Protein AF-A0A9R1UZX0-F1 (afdb_monomer)

Sequence (1092 aa):
MPTLFNYCGDDKHHTGGSLCSMNSNRLFSILDVYNHPCKRSRINDSYSLFSNNKNNPSIEILPDECLYEIFRRLSGGKGRSVAACVSLRWLTLISNLKTSEIIDKVKVKVNNEFSFDDEQENDGYLTRSLEGKKATDTRLAAIAVGTSARGGLGKLSVRGSDKVTSVGFSAIARGCPNLRVLSLWNVPMIGDESLIEISKCHFLESLDLCHCPLISNTGIISIANNCPNLSSLTIESCKNIGNKSLQAVARCCPNLQSVTIKDCPNVGDQGVATLFSSSLVLTKVKFQSLDISDLSLAVIGRYGKSITNLALTNLRNVSQKGFWAMGNAGNLESLMSLTVISCCGITDLSLEVIGKGCHALKHLVLKKCWFLSDKGLISFARAARFLESLQLEECNRVTQQGILGTLSNQNSKMKSFSVVKCMGVIDLDEKAIDFFEKNQSLHSLTIKNCIGFGNKNLELIGKLSPNLHNLDLTGLSGITDSGLFELLKTHTAGLKKINLTDCINLTDKVVVDLVKIHGGTLEVLNLGGCRKITDESMAAIGRNCGLLKDLDVSKSGITDSGVSWLCCEGNMRLRVLSLSGCMVSNESMLSFEKMGETLVGLNLQRCNLISRSAIESLVINLWRLKKETRLGVNWGTRASHPLSPNIVVKLMKDNGFDKVKLFEAEPGVLDALRNSGLQVMLGIPNDFLAPLASGVRVAEDWVAKNVSAYVSRGVDIRYVAVGNEPFLKTYKNMFTNATLPALQNIQAALIKAGLGRQVKITVPLNADVYESSSGVPSEGNFRSDIHSLMISIIQFLSDNAAPLTINIYPFLSLYADPHFPIDFAFFAGTNAPVVDGTISYTNVFDANYDTLVWALEKNGFPGMPVIVGEIGWPTDGDQNANLGYARKFNQGLISRIIQGQGTPKRKTPPDVYIFGLIDEDRKSIDPGNFERHWGVFNYDGTIKYKLDLGSNNRTLVSAKGVRYLSRQWCVMAEGASESDPNLADSVKYACTYADCTSLGYGSSCNGLDARGNASYAFNQYFQTFNQQKGTCNFHNLSVVTKIQPTTGMSDCKYEIMIDIGKHEKPRKPVTSVAALGWRLQDLSYSGVVAFH

InterPro domains:
  IPR000490 Glycoside hydrolase family 17 [PF00332] (631-948)
  IPR000490 Glycoside hydrolase family 17 [PS00587] (864-877)
  IPR006553 Leucine-rich repeat, cysteine-containing subtype [SM00367] (150-175)
  IPR006553 Leucine-rich repeat, cysteine-containing subtype [SM00367] (176-201)
  IPR006553 Leucine-rich repeat, cysteine-containing subtype [SM00367] (202-226)
  IPR006553 Leucine-rich repeat, cysteine-containing subtype [SM00367] (227-252)
  IPR006553 Leucine-rich repeat, cysteine-containing subtype [SM00367] (253-278)
  IPR006553 Leucine-rich repeat, cysteine-containing subtype [SM00367] (332-357)
  IPR006553 Leucine-rich repeat, cysteine-containing subtype [SM00367] (358-383)
  IPR006553 Leucine-rich repeat, cysteine-containing subtype [SM00367] (384-409)
  IPR006553 Leucine-rich repeat, cysteine-containing subtype [SM00367] (465-490)
  IPR006553 Leucine-rich repeat, cysteine-containing subtype [SM00367] (492-517)
  IPR006553 Leucine-rich repeat, cysteine-containing subtype [SM00367] (519-544)
  IPR006553 Leucine-rich repeat, cysteine-containing subtype [SM00367] (545-569)
  IPR006553 Leucine-rich repeat, cysteine-containing subtype [SM00367] (596-621)
  IPR012946 X8 domain [PF07983] (968-1037)
  IPR012946 X8 domain [SM00768] (968-1054)
  IPR017853 Glycoside hydrolase superfamily [SSF51445] (631-948)
  IPR032675 Leucine-rich repeat domain superfamily [G3DSA:3.80.10.10] (83-239)
  IPR032675 Leucine-rich repeat domain superfamily [G3DSA:3.80.10.10] (240-427)

Secondary structure (DSSP, 8-state):
---------------------------------------PPPP-----------PPPTTTTS-HHHHHHHHTT--HHHHHHHHTTT-HHHHHHHHH--GGG--PPP-------------------EEEEEEGGG--HHHHHHHHHHHTTTT-EEEEEEES-SS--HHHHHHHHHH-TT--EEEEES-TT-BHHHHHHHTT-TT--EEEEES-TB--HHHHHHHHHH-TT--EEEEES-TT--HHHHHHHHHH-TT--EEEEES-TT-BHHHHHHHHHH-S---EEEEES-B--HHHHHHHHHH-TT-SEEEEE--TT--HHHHHHHHHT---TT--EEEEES-TT-BHHHHHHHHHH-TT--EEEEES-TB--HHHHHHHHHH-TT--EEEEES-TT--HHHHHHHHT-TT----EEEEES-TT-B-------TTPPP-SS--EEEEES-TB-BHHHHHHHHHH-TT-SEEE-TT-SB--HHHHHHHHTT-TT---EEE-TT-TT-BHHHHHHHHHHHTTT--EEE-TT-TB-BHHHHHHHHHH-TT--EEE-TTSB-BHHHHHHHHHTS----SEEE-TTSB-BSTTHHHHHHGGGT-SEEE-TT-TBS-HHHHHHHHHHHHHHS---SEEEEE----SSPPPHHHHHHHHHHHT--EEEESS--HHHHHHTTTS--EEEEEE-GGGHHHHHT-HHHHHHHHIIIIIHHHTTT-EEEEEEESSSTT-GGGTTTTHHHHHHHHHHHHHHHHHTT-TTT-EEE-EEEGGGEE-SSS-GGG-EE-TTTHHHHHHHHHHHHHTT--EEEE--THHHHHH-TTS-GGGGSTT--SSPEEETTEEESSHHHHHHHHHHHHHHHTT-TT--EEEEEE---SSSBTTB-HHHHHHHHHHHHHHHHHT---SS--SPPEEEESBSS--TTS--TT-GGGG--BSB-TTS-BSS--B-STTT-B----SS--B--S-EEEE-TT--TT-THHHHHHHHHHHHS--GGGSTTSTTTT--HHHHHHHHHHHHHHHTTT-TTSS-STT-EEEESSPPP-SSSS------B--S-----PPP-----------------------

Radius of gyration: 37.23 Å; Cα contacts (8 Å, |Δi|>4): 2408; chains: 1; bounding box: 99×88×92 Å

Mean predicted aligned error: 19.34 Å

Solvent-accessible surface area (backbone atoms only — not comparable to full-atom values): 55752 Å² total; per-residue (Å²): 107,54,56,69,67,84,87,88,86,82,88,82,90,85,81,88,87,86,88,89,80,90,88,81,91,88,88,87,81,90,86,88,89,83,90,81,85,76,82,85,74,83,92,75,88,83,94,77,91,80,90,82,92,74,91,71,78,82,70,81,79,57,53,69,66,58,49,47,66,48,57,33,53,46,70,60,37,63,47,49,33,57,51,35,69,73,40,74,67,44,28,53,54,61,26,65,52,46,77,88,66,47,55,82,80,79,91,79,92,80,80,89,79,98,79,91,77,91,89,76,92,66,100,66,56,37,73,50,76,32,56,30,94,67,30,31,28,71,52,34,23,51,47,11,40,60,24,47,58,60,78,11,37,18,30,43,36,42,34,53,24,85,53,38,42,45,68,15,33,42,11,30,27,46,34,17,46,55,24,27,34,44,36,41,35,40,29,64,54,37,35,30,67,27,34,47,40,38,17,64,14,44,53,24,29,35,43,36,40,29,41,27,63,48,30,34,32,66,15,45,33,38,29,17,75,40,14,45,50,25,26,34,40,37,41,29,48,21,56,50,28,27,30,66,22,34,43,33,33,24,72,38,18,78,52,33,28,36,42,36,42,30,46,21,64,46,32,27,37,74,12,50,43,37,32,36,74,55,37,77,51,37,25,37,42,35,46,28,44,36,54,31,38,32,64,30,33,32,38,44,9,56,43,31,41,47,22,34,36,44,34,45,28,43,30,78,59,25,40,44,64,7,42,25,36,22,11,70,45,45,34,24,53,44,25,33,33,44,36,42,31,49,28,71,13,42,26,31,71,15,40,25,29,31,20,64,16,28,62,43,29,27,35,44,39,42,28,43,26,67,56,29,33,27,68,15,47,25,46,16,46,70,40,26,56,46,25,32,33,43,37,40,28,45,26,43,46,29,31,48,66,18,51,54,52,36,52,33,37,79,70,49,47,34,32,33,44,35,42,32,46,21,67,37,23,41,58,69,91,75,92,67,61,94,83,59,45,64,22,76,50,30,32,31,43,35,46,30,47,23,56,41,37,19,31,57,51,34,34,54,46,19,71,28,35,38,48,40,32,33,43,33,39,34,38,21,58,44,34,36,40,67,19,52,46,51,25,58,77,43,30,86,82,32,41,30,34,43,32,37,29,40,22,51,53,31,39,31,68,38,49,41,51,47,27,73,74,22,9,83,46,23,35,33,44,32,38,26,41,15,53,50,31,35,35,66,28,31,45,35,42,30,74,35,26,56,55,28,27,36,41,31,46,17,40,16,52,34,33,37,68,17,52,42,32,43,57,73,65,73,56,55,52,40,28,30,44,29,42,31,41,16,65,34,39,61,78,29,46,68,40,53,50,69,45,42,88,48,30,42,27,42,32,62,43,73,21,82,59,42,46,71,66,49,55,54,48,44,52,53,47,43,61,54,75,49,75,71,69,55,44,29,30,19,52,82,77,42,36,89,54,63,65,56,44,62,45,52,55,45,31,40,51,74,56,64,46,48,33,37,36,30,62,54,77,48,66,68,50,54,58,45,38,36,70,63,76,42,35,29,32,40,23,34,52,56,83,49,25,58,58,20,32,75,34,45,64,50,18,34,58,46,39,47,65,66,41,54,55,36,44,79,63,41,23,49,59,39,33,36,27,54,28,61,34,55,74,44,76,89,55,71,63,73,35,61,88,18,43,59,47,18,48,52,15,40,46,52,22,32,45,74,70,70,34,49,85,66,36,32,55,32,40,36,32,48,60,79,55,43,46,42,91,87,71,42,31,80,65,16,30,54,32,86,94,47,35,72,58,50,50,54,46,54,50,55,28,54,79,61,75,27,40,48,26,37,27,51,61,54,55,53,50,53,75,74,33,90,79,49,62,71,50,29,58,25,75,88,40,35,98,78,50,56,72,45,92,95,47,70,34,34,24,50,63,48,36,55,55,38,15,50,49,30,23,31,39,78,72,75,40,69,81,64,51,54,32,37,59,30,33,62,46,26,40,26,21,25,68,81,19,25,59,66,53,26,40,56,38,48,40,40,53,47,51,32,60,75,71,54,53,32,39,90,84,48,57,70,51,56,43,35,17,36,52,21,47,44,31,22,73,57,48,73,48,91,93,35,47,26,63,30,28,37,24,59,17,40,57,78,33,45,72,73,61,90,44,68,76,44,94,88,79,40,52,75,55,56,49,71,89,79,50,60,50,72,82,55,42,24,31,50,30,91,88,46,64,93,84,42,86,62,51,64,58,43,33,53,53,23,44,71,79,23,67,47,41,40,55,35,74,61,11,58,39,42,86,47,54,74,64,49,49,40,15,50,22,36,22,34,28,15,37,71,54,74,65,41,96,67,56,51,58,50,90,73,37,30,35,78,37,73,68,84,75,81,69,93,44,94,77,29,77,84,78,65,42,50,49,79,80,81,78,73,80,85,77,79,87,79,80,90,79,87,84,83,90,90,78,82,87,84,88,86,90,84,82,85,89,87,88,132

Nearest PDB structures (foldseek):
  2cyg-assembly1_A  TM=9.348E-01  e=6.681E-29  Musa acuminata
  3ur8-assembly1_A  TM=9.357E-01  e=2.213E-28  Solanum tuberosum
  1ghr-assembly1_A  TM=9.326E-01  e=4.143E-28  Hordeum vulgare
  3ur7-assembly2_B  TM=9.265E-01  e=6.043E-27  Solanum tuberosum
  6brq-assembly1_B  TM=3.969E-01  e=2.888E-14  Oryza sativa Japonica Group

Organism: Lactuca sativa (NCBI:txid4236)

pLDDT: mean 83.91, std 20.61, range [19.81, 98.62]

Foldseek 3Di:
DADADDDDDDDDDDDDDDDDDDDDDDDDDDDDDDDDDDDPDPDDDDDDDDDDDDDDPDPV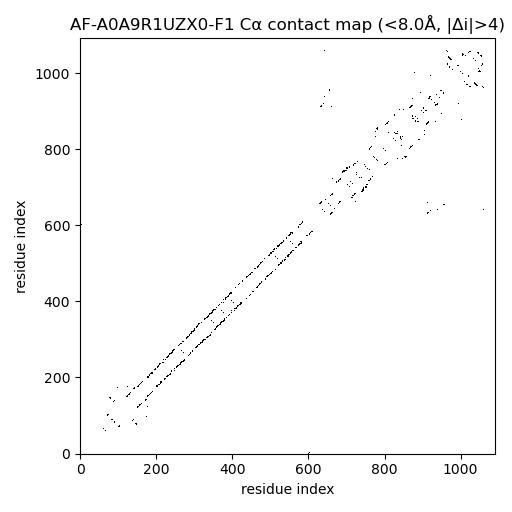PDDLVVLLVVLLAQPALVRLLVQLVPDLSSLLSSLQDAPVSRDDDDDDDDDDDDDDDDDDQDPPAAEDEAEEPRDALSVLSSQLSVCLRPLAHQEYHYEQYPHYALNSLLSNLRSHLNHAYYAYYQHARYALSSLLSNLSSQNHAEYAAENHARYALNSLLSNLQRHLNHAEYHAYLHARYELSSLLSNLARNQNHQYYAYENHARHELNSLLNNQVRHPRHAYYAYYNYQYELNSLLSCLQRVLRHQEYHAYQHERYALNSLLSSLQNLNLANHQEYEYEQYQNDALNSLLSNLQRNQNHAYYHYYNNQHYALNSLLSSLLSNLNHQEYEYYCNQRYELNSVQSNLLRPSHLHQYYEYECRQRHADDPDPPLVPGAARANHAEYYYEQNARDELNSLLSVLVRYQRYQYEHHANHQRYELNSPLSNLVSNQVAHAEYAHALNQHYALNSLLSNLVRHLVRYAYYAPANNARYELSSLLSNLVRNLNYAAYHHANYAYELSSLVSNPPPPRHQYAEYHHAQYQYALSNLVSLLSNLVRYNHYYHHNNVRYDPVSVVVSVVSSVVSPPQFLEAAEAEDQALFFDQLLLVLVQCVLQPHQEYEYQALDPSNLVSQAQSNHEYAHHDALVCLQVLLVALVSLLVCCVVRPLVSVVRHHQYAEYAQYAQQPPVVNVNVRLSRRLSSQVSNLVNCVVSVNLVRYAYEYEHELLQWDADVLFLLSIAGDPVCRVSVLSRLVVCVVSVHAYEYEYELLVQCVVDVPRPPQLSFLVFDPDFDDDPPFTRRHPVLRSVSSVCSNCVVSPRNPHAYEHEEYFAFDWLALRRHLVNRQRHVQSVLVCSVVQADHRVDRGNHRYYYHYQEFNFSDDQPVTLRNRGSHCAYSQQHGSDWHQNDDPRRIRDGGDPFAFAALKFKFFDPPADLPDPLQVVLLVVLVVQFRPSQCDPSGQLVPADSRSSSRLSLRRQCQSVRVAPPSNCSVNRMDMDNDADDSVGPNDGRDTHTCPPPDDDDDDDDDDDDDDDDDDDDDDDDDDDDDD

Structure (mmCIF, N/CA/C/O backbone):
data_AF-A0A9R1UZX0-F1
#
_entry.id   AF-A0A9R1UZX0-F1
#
loop_
_atom_site.group_PDB
_atom_site.id
_atom_site.type_symbol
_atom_site.label_atom_id
_atom_site.label_alt_id
_atom_site.label_comp_id
_atom_site.label_asym_id
_atom_site.label_entity_id
_atom_site.label_seq_id
_atom_site.pdbx_PDB_ins_code
_atom_site.Cartn_x
_atom_site.Cartn_y
_atom_site.Cartn_z
_atom_site.occupancy
_atom_site.B_iso_or_equiv
_atom_site.auth_seq_id
_atom_site.auth_comp_id
_atom_site.auth_asym_id
_atom_site.auth_atom_id
_atom_site.pdbx_PDB_model_num
ATOM 1 N N . MET A 1 1 ? 0.424 -11.212 10.874 1.00 31.34 1 MET A N 1
ATOM 2 C CA . MET A 1 1 ? 1.140 -10.558 11.989 1.00 31.34 1 MET A CA 1
ATOM 3 C C . MET A 1 1 ? 0.100 -9.991 12.927 1.00 31.34 1 MET A C 1
ATOM 5 O O . MET A 1 1 ? -0.643 -9.149 12.443 1.00 31.34 1 MET A O 1
ATOM 9 N N . PRO A 1 2 ? 0.041 -10.402 14.202 1.00 25.66 2 PRO A N 1
ATOM 10 C CA . PRO A 1 2 ? -0.708 -9.689 15.231 1.00 25.66 2 PRO A CA 1
ATOM 11 C C . PRO A 1 2 ? -0.219 -8.240 15.353 1.00 25.66 2 PRO A C 1
ATOM 13 O O . PRO A 1 2 ? 0.906 -7.991 15.786 1.00 25.66 2 PRO A O 1
ATOM 16 N N . THR A 1 3 ? -1.039 -7.266 14.956 1.00 29.39 3 THR A N 1
ATOM 17 C CA . THR A 1 3 ? -0.711 -5.845 15.152 1.00 29.39 3 THR A CA 1
ATOM 18 C C . THR A 1 3 ? -0.894 -5.449 16.618 1.00 29.39 3 THR A C 1
ATOM 20 O O . THR A 1 3 ? -1.971 -5.007 17.017 1.00 29.39 3 THR A O 1
ATOM 23 N N . LEU A 1 4 ? 0.165 -5.595 17.416 1.00 28.09 4 LEU A N 1
ATOM 24 C CA . LEU A 1 4 ? 0.267 -4.998 18.750 1.00 28.09 4 LEU A CA 1
ATOM 25 C C . LEU A 1 4 ? 0.384 -3.470 18.618 1.00 28.09 4 LEU A C 1
ATOM 27 O O . LEU A 1 4 ? 1.322 -2.955 18.008 1.00 28.09 4 LEU A O 1
ATOM 31 N N . PHE A 1 5 ? -0.572 -2.734 19.187 1.00 29.12 5 PHE A N 1
ATOM 32 C CA . PHE A 1 5 ? -0.586 -1.270 19.166 1.00 29.12 5 PHE A CA 1
ATOM 33 C C . PHE A 1 5 ? -0.099 -0.680 20.495 1.00 29.12 5 PHE A C 1
ATOM 35 O O . PHE A 1 5 ? -0.698 -0.909 21.536 1.00 29.12 5 PHE A O 1
ATOM 42 N N . ASN A 1 6 ? 0.921 0.173 20.444 1.00 29.69 6 ASN A N 1
ATOM 43 C CA . ASN A 1 6 ? 1.293 1.172 21.458 1.00 29.69 6 ASN A CA 1
ATOM 44 C C . ASN A 1 6 ? 2.189 2.222 20.754 1.00 29.69 6 ASN A C 1
ATOM 46 O O . ASN A 1 6 ? 2.674 1.960 19.652 1.00 29.69 6 ASN A O 1
ATOM 50 N N . TYR A 1 7 ? 2.405 3.441 21.249 1.00 25.88 7 TYR A N 1
ATOM 51 C CA . TYR A 1 7 ? 1.968 4.106 22.486 1.00 25.88 7 TYR A CA 1
ATOM 52 C C . TYR A 1 7 ? 1.514 5.548 22.150 1.00 25.88 7 TYR A C 1
ATOM 54 O O . TYR A 1 7 ? 1.826 6.046 21.069 1.00 25.88 7 TYR A O 1
ATOM 62 N N . CYS A 1 8 ? 0.811 6.225 23.062 1.00 23.20 8 CYS A N 1
ATOM 63 C CA . CYS A 1 8 ? 0.511 7.662 22.990 1.00 23.20 8 CYS A CA 1
ATOM 64 C C . CYS A 1 8 ? 0.675 8.276 24.387 1.00 23.20 8 CYS A C 1
ATOM 66 O O . CYS A 1 8 ? 0.371 7.610 25.377 1.00 23.20 8 CYS A O 1
ATOM 68 N N . GLY A 1 9 ? 1.157 9.517 24.468 1.00 23.12 9 GLY A N 1
ATOM 69 C CA . GLY A 1 9 ? 1.299 10.262 25.719 1.00 23.12 9 GLY A CA 1
ATOM 70 C C . GLY A 1 9 ? 0.784 11.684 25.536 1.00 23.12 9 GLY A C 1
ATOM 71 O O . GLY A 1 9 ? 1.285 12.399 24.670 1.00 23.12 9 GLY A O 1
ATOM 72 N N . ASP A 1 10 ? -0.215 12.057 26.331 1.00 23.25 10 ASP A N 1
ATOM 73 C CA . ASP A 1 10 ? -0.935 13.323 26.201 1.00 23.25 10 ASP A CA 1
ATOM 74 C C . ASP A 1 10 ? -0.347 14.432 27.097 1.00 23.25 10 ASP A C 1
ATOM 76 O O . ASP A 1 10 ? 0.161 14.176 28.188 1.00 23.25 10 ASP A O 1
ATOM 80 N N . ASP A 1 11 ? -0.477 15.666 26.607 1.00 24.55 11 ASP A N 1
ATOM 81 C CA . ASP A 1 11 ? -0.579 16.952 27.310 1.00 24.55 11 ASP A CA 1
ATOM 82 C C . ASP A 1 11 ? 0.303 17.295 28.530 1.00 24.55 11 ASP A C 1
ATOM 84 O O . ASP A 1 11 ? 0.139 16.794 29.645 1.00 24.55 11 ASP A O 1
ATOM 88 N N . LYS A 1 12 ? 1.037 18.410 28.371 1.00 22.42 12 LYS A N 1
ATOM 89 C CA . LYS A 1 12 ? 0.853 19.603 29.227 1.00 22.42 12 LYS A CA 1
ATOM 90 C C . LYS A 1 12 ? 1.407 20.878 28.583 1.00 22.42 12 LYS A C 1
ATOM 92 O O . LYS A 1 12 ? 2.565 20.936 28.183 1.00 22.42 12 LYS A O 1
ATOM 97 N N . HIS A 1 13 ? 0.589 21.930 28.537 1.00 23.55 13 HIS A N 1
ATOM 98 C CA . HIS A 1 13 ? 1.063 23.300 28.321 1.00 23.55 13 HIS A CA 1
ATOM 99 C C . HIS A 1 13 ? 1.668 23.870 29.611 1.00 23.55 13 HIS A C 1
ATOM 101 O O . HIS A 1 13 ? 1.113 23.645 30.680 1.00 23.55 13 HIS A O 1
ATOM 107 N N . HIS A 1 14 ? 2.711 24.697 29.486 1.00 22.50 14 HIS A N 1
ATOM 108 C CA . HIS A 1 14 ? 2.863 25.954 30.235 1.00 22.50 14 HIS A CA 1
ATOM 109 C C . HIS A 1 14 ? 3.869 26.882 29.523 1.00 22.50 14 HIS A C 1
ATOM 111 O O . HIS A 1 14 ? 4.414 26.529 28.477 1.00 22.50 14 HIS A O 1
ATOM 117 N N . THR A 1 15 ? 4.019 28.114 30.015 1.00 23.02 15 THR A N 1
ATOM 118 C CA . THR A 1 15 ? 4.417 29.280 29.207 1.00 23.02 15 THR A CA 1
ATOM 119 C C . THR A 1 15 ? 5.596 30.073 29.772 1.00 23.02 15 THR A C 1
ATOM 121 O O . THR A 1 15 ? 5.512 30.563 30.894 1.00 23.02 15 THR A O 1
ATOM 124 N N . GLY A 1 16 ? 6.579 30.368 28.913 1.00 21.95 16 GLY A N 1
ATOM 125 C CA . GLY A 1 16 ? 7.476 31.526 29.041 1.00 21.95 16 GLY A CA 1
ATOM 126 C C . GLY A 1 16 ? 8.646 31.401 30.028 1.00 21.95 16 GLY A C 1
ATOM 127 O O . GLY A 1 16 ? 8.649 30.564 30.921 1.00 21.95 16 GLY A O 1
ATOM 128 N N . GLY A 1 17 ? 9.644 32.274 29.848 1.00 22.64 17 GLY A N 1
ATOM 129 C CA . GLY A 1 17 ? 10.824 32.388 30.715 1.00 22.64 17 GLY A CA 1
ATOM 130 C C . GLY A 1 17 ? 12.143 32.359 29.937 1.00 22.64 17 GLY A C 1
ATOM 131 O O . GLY A 1 17 ? 12.463 31.378 29.278 1.00 22.64 17 GLY A O 1
ATOM 132 N N . SER A 1 18 ? 12.916 33.441 30.019 1.00 21.64 18 SER A N 1
ATOM 133 C CA . SER A 1 18 ? 14.255 33.589 29.429 1.00 21.64 18 SER A CA 1
ATOM 134 C C . SER A 1 18 ? 15.179 34.212 30.468 1.00 21.64 18 SER A C 1
ATOM 136 O O . SER A 1 18 ? 14.738 35.152 31.124 1.00 21.64 18 SER A O 1
ATOM 138 N N . LEU A 1 19 ? 16.442 33.767 30.553 1.00 23.30 19 LEU A N 1
ATOM 139 C CA . LEU A 1 19 ? 17.628 34.613 30.797 1.00 23.30 19 LEU A CA 1
ATOM 140 C C . LEU A 1 19 ? 18.943 33.807 30.687 1.00 23.30 19 LEU A C 1
ATOM 142 O O . LEU A 1 19 ? 18.922 32.580 30.635 1.00 23.30 19 LEU A O 1
ATOM 146 N N . CYS A 1 20 ? 20.079 34.509 30.591 1.00 20.84 20 CYS A N 1
ATOM 147 C CA . CYS A 1 20 ? 21.400 33.960 30.239 1.00 20.84 20 CYS A CA 1
ATOM 148 C C . CYS A 1 20 ? 22.476 34.256 31.302 1.00 20.84 20 CYS A C 1
ATOM 150 O O . CYS A 1 20 ? 22.443 35.336 31.879 1.00 20.84 20 CYS A O 1
ATOM 152 N N . SER A 1 21 ? 23.472 33.366 31.449 1.00 21.22 21 SER A N 1
ATOM 153 C CA . SER A 1 21 ? 24.903 33.627 31.777 1.00 21.22 21 SER A CA 1
ATOM 154 C C . SER A 1 21 ? 25.644 32.261 31.760 1.00 21.22 21 SER A C 1
ATOM 156 O O . SER A 1 21 ? 25.045 31.286 32.197 1.00 21.22 21 SER A O 1
ATOM 158 N N . MET A 1 22 ? 26.830 31.999 31.176 1.00 21.30 22 MET A N 1
ATOM 159 C CA . MET A 1 22 ? 28.164 32.650 31.238 1.00 21.30 22 MET A CA 1
ATOM 160 C C . MET A 1 22 ? 28.756 32.690 32.669 1.00 21.30 22 MET A C 1
ATOM 162 O O . MET A 1 22 ? 28.015 32.961 33.604 1.00 21.30 22 MET A O 1
ATOM 166 N N . ASN A 1 23 ? 30.049 32.465 32.961 1.00 23.09 23 ASN A N 1
ATOM 167 C CA . ASN A 1 23 ? 31.276 32.145 32.188 1.00 23.09 23 ASN A CA 1
ATOM 168 C C . ASN A 1 23 ? 32.375 31.658 33.194 1.00 23.09 23 ASN A C 1
ATOM 170 O O . ASN A 1 23 ? 32.216 31.917 34.380 1.00 23.09 23 ASN A O 1
ATOM 174 N N . SER A 1 24 ? 33.548 31.071 32.876 1.00 22.53 24 SER A N 1
ATOM 175 C CA . SER A 1 24 ? 34.116 30.362 31.697 1.00 22.53 24 SER A CA 1
ATOM 176 C C . SER A 1 24 ? 35.608 30.002 31.955 1.00 22.53 24 SER A C 1
ATOM 178 O O . SER A 1 24 ? 36.208 30.664 32.796 1.00 22.53 24 SER A O 1
ATOM 180 N N . ASN A 1 25 ? 36.237 29.157 31.107 1.00 22.64 25 ASN A N 1
ATOM 181 C CA . ASN A 1 25 ? 37.708 29.085 30.856 1.00 22.64 25 ASN A CA 1
ATOM 182 C C . ASN A 1 25 ? 38.595 28.510 32.005 1.00 22.64 25 ASN A C 1
ATOM 184 O O . ASN A 1 25 ? 38.185 28.529 33.155 1.00 22.64 25 ASN A O 1
ATOM 188 N N . ARG A 1 26 ? 39.818 27.971 31.808 1.00 24.45 26 ARG A N 1
ATOM 189 C CA . ARG A 1 26 ? 40.717 27.673 30.644 1.00 24.45 26 ARG A CA 1
ATOM 190 C C . ARG A 1 26 ? 41.753 26.598 31.096 1.00 24.45 26 ARG A C 1
ATOM 192 O O . ARG A 1 26 ? 41.553 26.079 32.184 1.00 24.45 26 ARG A O 1
ATOM 199 N N . LEU A 1 27 ? 42.846 26.154 30.447 1.00 24.19 27 LEU A N 1
ATOM 200 C CA . LEU A 1 27 ? 43.720 26.344 29.242 1.00 24.19 27 LEU A CA 1
ATOM 201 C C . LEU A 1 27 ? 44.365 24.919 29.023 1.00 24.19 27 LEU A C 1
ATOM 203 O O . LEU A 1 27 ? 44.248 24.102 29.930 1.00 24.19 27 LEU A O 1
ATOM 207 N N . PHE A 1 28 ? 45.160 24.499 28.024 1.00 24.22 28 PHE A N 1
ATOM 208 C CA . PHE A 1 28 ? 45.417 24.697 26.572 1.00 24.22 28 PHE A CA 1
ATOM 209 C C . PHE A 1 28 ? 46.628 23.767 26.232 1.00 24.22 28 PHE A C 1
ATOM 211 O O . PHE A 1 28 ? 47.315 23.349 27.156 1.00 24.22 28 PHE A O 1
ATOM 218 N N . SER A 1 29 ? 47.027 23.396 25.006 1.00 23.22 29 SER A N 1
ATOM 219 C CA . SER A 1 29 ? 46.552 23.597 23.617 1.00 23.22 29 SER A CA 1
ATOM 220 C C . SER A 1 29 ? 47.250 22.539 22.715 1.00 23.22 29 SER A C 1
ATOM 222 O O . SER A 1 29 ? 47.518 21.454 23.214 1.00 23.22 29 SER A O 1
ATOM 224 N N . ILE A 1 30 ? 47.614 22.878 21.462 1.00 24.73 30 ILE A N 1
ATOM 225 C CA . ILE A 1 30 ? 48.414 22.093 20.489 1.00 24.73 30 ILE A CA 1
ATOM 226 C C . ILE A 1 30 ? 47.682 20.876 19.876 1.00 24.73 30 ILE A C 1
ATOM 228 O O . ILE A 1 30 ? 47.258 19.984 20.597 1.00 24.73 30 ILE A O 1
ATOM 232 N N . LEU A 1 31 ? 47.558 20.732 18.547 1.00 20.89 31 LEU A N 1
ATOM 233 C CA . LEU A 1 31 ? 47.496 21.724 17.452 1.00 20.89 31 LEU A CA 1
ATOM 234 C C . LEU A 1 31 ? 46.915 21.032 16.196 1.00 20.89 31 LEU A C 1
ATOM 236 O O . LEU A 1 31 ? 47.273 19.888 15.943 1.00 20.89 31 LEU A O 1
ATOM 240 N N . ASP A 1 32 ? 46.064 21.698 15.409 1.00 21.78 32 ASP A N 1
ATOM 241 C CA . ASP A 1 32 ? 46.419 22.259 14.085 1.00 21.78 32 ASP A CA 1
ATOM 242 C C . ASP A 1 32 ? 45.243 23.090 13.514 1.00 21.78 32 ASP A C 1
ATOM 244 O O . ASP A 1 32 ? 44.121 23.006 14.021 1.00 21.78 32 ASP A O 1
ATOM 248 N N . VAL A 1 33 ? 45.480 23.937 12.503 1.00 25.41 33 VAL A N 1
ATOM 249 C CA . VAL A 1 33 ? 44.471 24.880 11.968 1.00 25.41 33 VAL A CA 1
ATOM 250 C C . VAL A 1 33 ? 44.434 24.886 10.440 1.00 25.41 33 VAL A C 1
ATOM 252 O O . VAL A 1 33 ? 45.348 25.393 9.799 1.00 25.41 33 VAL A O 1
ATOM 255 N N . TYR A 1 34 ? 43.306 24.465 9.853 1.00 24.81 34 TYR A N 1
ATOM 256 C CA . TYR A 1 34 ? 42.988 24.727 8.444 1.00 24.81 34 TYR A CA 1
ATOM 257 C C . TYR A 1 34 ? 41.531 25.164 8.237 1.00 24.81 34 TYR A C 1
ATOM 259 O O . TYR A 1 34 ? 40.592 24.547 8.734 1.00 24.81 34 TYR A O 1
ATOM 267 N N . ASN A 1 35 ? 41.349 26.242 7.469 1.00 23.83 35 ASN A N 1
ATOM 268 C CA . ASN A 1 35 ? 40.039 26.729 7.031 1.00 23.83 35 ASN A CA 1
ATOM 269 C C . ASN A 1 35 ? 39.555 25.967 5.788 1.00 23.83 35 ASN A C 1
ATOM 271 O O . ASN A 1 35 ? 40.344 25.705 4.883 1.00 23.83 35 ASN A O 1
ATOM 275 N N . HIS A 1 36 ? 38.241 25.757 5.671 1.00 25.34 36 HIS A N 1
ATOM 276 C CA . HIS A 1 36 ? 37.573 25.499 4.388 1.00 25.34 36 HIS A CA 1
ATOM 277 C C . HIS A 1 36 ? 36.360 26.442 4.202 1.00 25.34 36 HIS A C 1
ATOM 279 O O . HIS A 1 36 ? 35.855 26.980 5.191 1.00 25.34 36 HIS A O 1
ATOM 285 N N . PRO A 1 37 ? 35.937 26.745 2.955 1.00 25.78 37 PRO A N 1
ATOM 286 C CA . PRO A 1 37 ? 35.332 28.049 2.663 1.00 25.78 37 PRO A CA 1
ATOM 287 C C . PRO A 1 37 ? 33.828 28.197 2.929 1.00 25.78 37 PRO A C 1
ATOM 289 O O . PRO A 1 37 ? 33.068 27.242 3.071 1.00 25.78 37 PRO A O 1
ATOM 292 N N . CYS A 1 38 ? 33.405 29.461 2.915 1.00 25.02 38 CYS A N 1
ATOM 293 C CA . CYS A 1 38 ? 32.040 29.924 3.127 1.00 25.02 38 CYS A CA 1
ATOM 294 C C . CYS A 1 38 ? 30.970 29.315 2.204 1.00 25.02 38 CYS A C 1
ATOM 296 O O . CYS A 1 38 ? 31.208 28.952 1.051 1.00 25.02 38 CYS A O 1
ATOM 298 N N . LYS A 1 39 ? 29.723 29.437 2.685 1.00 28.02 39 LYS A N 1
ATOM 299 C CA . LYS A 1 39 ? 28.516 29.677 1.873 1.00 28.02 39 LYS A CA 1
ATOM 300 C C . LYS A 1 39 ? 28.857 30.458 0.589 1.00 28.02 39 LYS A C 1
ATOM 302 O O . LYS A 1 39 ? 29.435 31.542 0.692 1.00 28.02 39 LYS A O 1
ATOM 307 N N . ARG A 1 40 ? 28.356 30.038 -0.579 1.00 23.92 40 ARG A N 1
ATOM 308 C CA . ARG A 1 40 ? 28.032 31.029 -1.620 1.00 23.92 40 ARG A CA 1
ATOM 309 C C . ARG A 1 40 ? 26.738 31.732 -1.217 1.00 23.92 40 ARG A C 1
ATOM 311 O O . ARG A 1 40 ? 25.746 31.089 -0.875 1.00 23.92 40 ARG A O 1
ATOM 318 N N . SER A 1 41 ? 26.796 33.056 -1.163 1.00 24.22 41 SER A N 1
ATOM 319 C CA . SER A 1 41 ? 25.685 33.928 -0.797 1.00 24.22 41 SER A CA 1
ATOM 320 C C . SER A 1 41 ? 24.597 33.934 -1.876 1.00 24.22 41 SER A C 1
ATOM 322 O O . SER A 1 41 ? 24.829 33.575 -3.030 1.00 24.22 41 SER A O 1
ATOM 324 N N . ARG A 1 42 ? 23.396 34.398 -1.509 1.00 30.39 42 ARG A N 1
ATOM 325 C CA . ARG A 1 42 ? 22.512 35.010 -2.507 1.00 30.39 42 ARG A CA 1
ATOM 326 C C . ARG A 1 42 ? 23.164 36.320 -2.939 1.00 30.39 42 ARG A C 1
ATOM 328 O O . ARG A 1 42 ? 23.591 37.076 -2.070 1.00 30.39 42 ARG A O 1
ATOM 335 N N . ILE A 1 43 ? 23.206 36.587 -4.239 1.00 26.39 43 ILE A N 1
ATOM 336 C CA . ILE A 1 43 ? 23.473 37.938 -4.730 1.00 26.39 43 ILE A CA 1
ATOM 337 C C . ILE A 1 43 ? 22.194 38.743 -4.509 1.00 26.39 43 ILE A C 1
ATOM 339 O O . ILE A 1 43 ? 21.141 38.378 -5.027 1.00 26.39 43 ILE A O 1
ATOM 343 N N . ASN A 1 44 ? 22.307 39.798 -3.713 1.00 26.34 44 ASN A N 1
ATOM 344 C CA . ASN A 1 44 ? 21.347 40.885 -3.592 1.00 26.34 44 ASN A CA 1
ATOM 345 C C . ASN A 1 44 ? 22.163 42.166 -3.354 1.00 26.34 44 ASN A C 1
ATOM 347 O O . ASN A 1 44 ? 23.270 42.091 -2.819 1.00 26.34 44 ASN A O 1
ATOM 351 N N . ASP A 1 45 ? 21.576 43.305 -3.707 1.00 26.39 45 ASP A N 1
ATOM 352 C CA . ASP A 1 45 ? 22.036 44.663 -3.386 1.00 26.39 45 ASP A CA 1
ATOM 353 C C . ASP A 1 45 ? 23.235 45.210 -4.201 1.00 26.39 45 ASP A C 1
ATOM 355 O O . ASP A 1 45 ? 23.750 44.573 -5.120 1.00 26.39 45 ASP A O 1
ATOM 359 N N . SER A 1 46 ? 23.524 46.500 -3.995 1.00 26.20 46 SER A N 1
ATOM 360 C CA . SER A 1 46 ? 23.744 47.481 -5.073 1.00 26.20 46 SER A CA 1
ATOM 361 C C . SER A 1 46 ? 25.197 47.859 -5.416 1.00 26.20 46 SER A C 1
ATOM 363 O O . SER A 1 46 ? 26.118 47.690 -4.624 1.00 26.20 46 SER A O 1
ATOM 365 N N . TYR A 1 47 ? 25.362 48.475 -6.596 1.00 26.73 47 TYR A N 1
ATOM 366 C CA . TYR A 1 47 ? 26.590 49.107 -7.106 1.00 26.73 47 TYR A CA 1
ATOM 367 C C . TYR A 1 47 ? 27.306 50.042 -6.108 1.00 26.73 47 TYR A C 1
ATOM 369 O O . TYR A 1 47 ? 26.680 50.934 -5.539 1.00 26.73 47 TYR A O 1
ATOM 377 N N . SER A 1 48 ? 28.642 49.955 -6.061 1.00 23.06 48 SER A N 1
ATOM 378 C CA . SER A 1 48 ? 29.549 51.113 -5.944 1.00 23.06 48 SER A CA 1
ATOM 379 C C . SER A 1 48 ? 30.969 50.751 -6.425 1.00 23.06 48 SER A C 1
ATOM 381 O O . SER A 1 48 ? 31.337 49.578 -6.436 1.00 23.06 48 SER A O 1
ATOM 383 N N . LEU A 1 49 ? 31.747 51.750 -6.855 1.00 29.80 49 LEU A N 1
ATOM 384 C CA . LEU A 1 49 ? 33.121 51.625 -7.384 1.00 29.80 49 LEU A CA 1
ATOM 385 C C . LEU A 1 49 ? 34.102 51.135 -6.284 1.00 29.80 49 LEU A C 1
ATOM 387 O O . LEU A 1 49 ? 33.868 51.389 -5.107 1.00 29.80 49 LEU A O 1
ATOM 391 N N . PHE A 1 50 ? 35.208 50.425 -6.554 1.00 29.08 50 PHE A N 1
ATOM 392 C CA . PHE A 1 50 ? 36.288 50.720 -7.516 1.00 29.08 50 PHE A CA 1
ATOM 393 C C . PHE A 1 50 ? 37.062 49.462 -8.004 1.00 29.08 50 PHE A C 1
ATOM 395 O O . PHE A 1 50 ? 36.801 48.340 -7.582 1.00 29.08 50 PHE A O 1
ATOM 402 N N . SER A 1 51 ? 38.032 49.670 -8.908 1.00 31.11 51 SER A N 1
ATOM 403 C CA . SER A 1 51 ? 38.972 48.681 -9.483 1.00 31.11 51 SER A CA 1
ATOM 404 C C . SER A 1 51 ? 39.750 47.862 -8.426 1.00 31.11 51 SER A C 1
ATOM 406 O O . SER A 1 51 ? 40.083 48.393 -7.372 1.00 31.11 51 SER A O 1
ATOM 408 N N . ASN A 1 52 ? 40.161 46.607 -8.664 1.00 29.94 52 ASN A N 1
ATOM 409 C CA . ASN A 1 52 ? 41.000 46.200 -9.804 1.00 29.94 52 ASN A CA 1
ATOM 410 C C . ASN A 1 52 ? 40.905 44.705 -10.197 1.00 29.94 52 ASN A C 1
ATOM 412 O O . ASN A 1 52 ? 40.383 43.876 -9.455 1.00 29.94 52 ASN A O 1
ATOM 416 N N . ASN A 1 53 ? 41.435 44.366 -11.378 1.00 36.50 53 ASN A N 1
ATOM 417 C CA . ASN A 1 53 ? 41.203 43.086 -12.063 1.00 36.50 53 ASN A CA 1
ATOM 418 C C . ASN A 1 53 ? 41.845 41.840 -11.417 1.00 36.50 53 ASN A C 1
ATOM 420 O O . ASN A 1 53 ? 43.054 41.789 -11.189 1.00 36.50 53 ASN A O 1
ATOM 424 N N . LYS A 1 54 ? 41.055 40.760 -11.330 1.00 37.00 54 LYS A N 1
ATOM 425 C CA . LYS A 1 54 ? 41.493 39.373 -11.589 1.00 37.00 54 LYS A CA 1
ATOM 426 C C . LYS A 1 54 ? 40.446 38.687 -12.475 1.00 37.00 54 LYS A C 1
ATOM 428 O O . LYS A 1 54 ? 39.258 38.963 -12.344 1.00 37.00 54 LYS A O 1
ATOM 433 N N . ASN A 1 55 ? 40.892 37.840 -13.402 1.00 47.47 55 ASN A N 1
ATOM 434 C CA . ASN A 1 55 ? 40.068 37.372 -14.522 1.00 47.47 55 ASN A CA 1
ATOM 435 C C . ASN A 1 55 ? 38.880 36.496 -14.080 1.00 47.47 55 ASN A C 1
ATOM 437 O O . ASN A 1 55 ? 39.072 35.383 -13.592 1.00 47.47 55 ASN A O 1
ATOM 441 N N . ASN A 1 56 ? 37.660 36.967 -14.348 1.00 36.56 56 ASN A N 1
ATOM 442 C CA . ASN A 1 56 ? 36.461 36.127 -14.398 1.00 36.56 56 ASN A CA 1
ATOM 443 C C . ASN A 1 56 ? 36.373 35.399 -15.757 1.00 36.56 56 ASN A C 1
ATOM 445 O O . ASN A 1 56 ? 36.864 35.925 -16.759 1.00 36.56 56 ASN A O 1
ATOM 449 N N . PRO A 1 57 ? 35.719 34.224 -15.838 1.00 43.38 57 PRO A N 1
ATOM 450 C CA . PRO A 1 57 ? 35.424 33.578 -17.116 1.00 43.38 57 PRO A CA 1
ATOM 451 C C . PRO A 1 57 ? 34.473 34.438 -17.968 1.00 43.38 57 PRO A C 1
ATOM 453 O O . PRO A 1 57 ? 33.526 35.039 -17.463 1.00 43.38 57 PRO A O 1
ATOM 456 N N . SER A 1 58 ? 34.723 34.470 -19.279 1.00 54.75 58 SER A N 1
ATOM 457 C CA . SER A 1 58 ? 34.316 35.542 -20.209 1.00 54.75 58 SER A CA 1
ATOM 458 C C . SER A 1 58 ? 32.807 35.787 -20.425 1.00 54.75 58 SER A C 1
ATOM 460 O O . SER A 1 58 ? 32.458 36.694 -21.179 1.00 54.75 58 SER A O 1
ATOM 462 N N . ILE A 1 59 ? 31.905 34.987 -19.845 1.00 55.19 59 ILE A N 1
ATOM 463 C CA . ILE A 1 59 ? 30.520 34.851 -20.341 1.00 55.19 59 ILE A CA 1
ATOM 464 C C . ILE A 1 59 ? 29.438 35.588 -19.527 1.00 55.19 59 ILE A C 1
ATOM 466 O O . ILE A 1 59 ? 28.385 35.899 -20.072 1.00 55.19 59 ILE A O 1
ATOM 470 N N . GLU A 1 60 ? 29.694 35.947 -18.263 1.00 54.09 60 GLU A N 1
ATOM 471 C CA . GLU A 1 60 ? 28.773 36.787 -17.460 1.00 54.09 60 GLU A CA 1
ATOM 472 C C . GLU A 1 60 ? 28.850 38.287 -17.825 1.00 54.09 60 GLU A C 1
ATOM 474 O O . GLU A 1 60 ? 28.013 39.076 -17.396 1.00 54.09 60 GLU A O 1
ATOM 479 N N . ILE A 1 61 ? 29.826 38.697 -18.643 1.00 66.69 61 ILE A N 1
ATOM 480 C CA . ILE A 1 61 ? 30.041 40.100 -19.056 1.00 66.69 61 ILE A CA 1
ATOM 481 C C . ILE A 1 61 ? 29.082 40.522 -20.193 1.00 66.69 61 ILE A C 1
ATOM 483 O O . ILE A 1 61 ? 28.896 41.711 -20.444 1.00 66.69 61 ILE A O 1
ATOM 487 N N . LEU A 1 62 ? 28.450 39.565 -20.879 1.00 73.06 62 LEU A N 1
ATOM 488 C CA . LEU A 1 62 ? 27.539 39.834 -21.996 1.00 73.06 62 LEU A CA 1
ATOM 489 C C . LEU A 1 62 ? 26.258 40.563 -21.532 1.00 73.06 62 LEU A C 1
ATOM 491 O O . LEU A 1 62 ? 25.727 40.200 -20.481 1.00 73.06 62 LEU A O 1
ATOM 495 N N . PRO A 1 63 ? 25.720 41.528 -22.307 1.00 80.62 63 PRO A N 1
ATOM 496 C CA . PRO A 1 63 ? 24.401 42.124 -22.064 1.00 80.62 63 PRO A CA 1
ATOM 497 C C . PRO A 1 63 ? 23.254 41.101 -22.085 1.00 80.62 63 PRO A C 1
ATOM 499 O O . PRO A 1 63 ? 23.371 40.037 -22.701 1.00 80.62 63 PRO A O 1
ATOM 502 N N . ASP A 1 64 ? 22.131 41.430 -21.443 1.00 79.75 64 ASP A N 1
ATOM 503 C CA . ASP A 1 64 ? 20.958 40.546 -21.353 1.00 79.75 64 ASP A CA 1
ATOM 504 C C . ASP A 1 64 ? 20.336 40.273 -22.731 1.00 79.75 64 ASP A C 1
ATOM 506 O O . ASP A 1 64 ? 19.883 39.160 -22.991 1.00 79.75 64 ASP A O 1
ATOM 510 N N . GLU A 1 65 ? 20.400 41.241 -23.646 1.00 78.88 65 GLU A N 1
ATOM 511 C CA . GLU A 1 65 ? 19.980 41.121 -25.043 1.00 78.88 65 GLU A CA 1
ATOM 512 C C . GLU A 1 65 ? 20.831 40.078 -25.777 1.00 78.88 65 GLU A C 1
ATOM 514 O O . GLU A 1 65 ? 20.298 39.195 -26.446 1.00 78.88 65 GLU A O 1
ATOM 519 N N . CYS A 1 66 ? 22.156 40.126 -25.600 1.00 80.19 66 CYS A N 1
ATOM 520 C CA . CYS A 1 66 ? 23.085 39.161 -26.186 1.00 80.19 66 CYS A CA 1
ATOM 521 C C . CYS A 1 66 ? 22.876 37.754 -25.609 1.00 80.19 66 CYS A C 1
ATOM 523 O O . CYS A 1 66 ? 22.894 36.774 -26.353 1.00 80.19 66 CYS A O 1
ATOM 525 N N . LEU A 1 67 ? 22.645 37.643 -24.297 1.00 80.50 67 LEU A N 1
ATOM 526 C CA . LEU A 1 67 ? 22.348 36.368 -23.640 1.00 80.50 67 LEU A CA 1
ATOM 527 C C . LEU A 1 67 ? 21.000 35.791 -24.105 1.00 80.50 67 LEU A C 1
ATOM 529 O O . LEU A 1 67 ? 20.937 34.618 -24.462 1.00 80.50 67 LEU A O 1
ATOM 533 N N . TYR A 1 68 ? 19.944 36.603 -24.196 1.00 79.69 68 TYR A N 1
ATOM 534 C CA . TYR A 1 68 ? 18.637 36.209 -24.737 1.00 79.69 68 TYR A CA 1
ATOM 535 C C . TYR A 1 68 ? 18.740 35.740 -26.203 1.00 79.69 68 TYR A C 1
ATOM 537 O O . TYR A 1 68 ? 18.211 34.688 -26.571 1.00 79.69 68 TYR A O 1
ATOM 545 N N . GLU A 1 69 ? 19.499 36.470 -27.024 1.00 79.81 69 GLU A N 1
ATOM 546 C CA . GLU A 1 69 ? 19.752 36.176 -28.440 1.00 79.81 69 GLU A CA 1
ATOM 547 C C . GLU A 1 69 ? 20.618 34.905 -28.643 1.00 79.81 69 GLU A C 1
ATOM 549 O O . GLU A 1 69 ? 20.508 34.230 -29.673 1.00 79.81 69 GLU A O 1
ATOM 554 N N . ILE A 1 70 ? 21.402 34.501 -27.633 1.00 81.75 70 ILE A N 1
ATOM 555 C CA . ILE A 1 70 ? 22.042 33.175 -27.538 1.00 81.75 70 ILE A CA 1
ATOM 556 C C . ILE A 1 70 ? 21.028 32.108 -27.089 1.00 81.75 70 ILE A C 1
ATOM 558 O O . ILE A 1 70 ? 20.881 31.079 -27.751 1.00 81.75 70 ILE A O 1
ATOM 562 N N . PHE A 1 71 ? 20.299 32.330 -25.991 1.00 84.31 71 PHE A N 1
ATOM 563 C CA . PHE A 1 71 ? 19.423 31.323 -25.379 1.00 84.31 71 PHE A CA 1
ATOM 564 C C . PHE A 1 71 ? 18.265 30.891 -26.282 1.00 84.31 71 PHE A C 1
ATOM 566 O O . PHE A 1 71 ? 17.925 29.707 -26.319 1.00 84.31 71 PHE A O 1
ATOM 573 N N . ARG A 1 72 ? 17.708 31.814 -27.076 1.00 79.81 72 ARG A N 1
ATOM 574 C CA . ARG A 1 72 ? 16.687 31.503 -28.091 1.00 79.81 72 ARG A CA 1
ATOM 575 C C . ARG A 1 72 ? 17.195 30.613 -29.236 1.00 79.81 72 ARG A C 1
ATOM 577 O O . ARG A 1 72 ? 16.379 30.116 -30.001 1.00 79.81 72 ARG A O 1
ATOM 584 N N . ARG A 1 73 ? 18.514 30.427 -29.384 1.00 80.62 73 ARG A N 1
ATOM 585 C CA . ARG A 1 73 ? 19.146 29.530 -30.374 1.00 80.62 73 ARG A CA 1
ATOM 586 C C . ARG A 1 73 ? 19.634 28.205 -29.778 1.00 80.62 73 ARG A C 1
ATOM 588 O O . ARG A 1 73 ? 20.218 27.401 -30.502 1.00 80.62 73 ARG A O 1
ATOM 595 N N . LEU A 1 74 ? 19.419 27.959 -28.482 1.00 74.62 74 LEU A N 1
ATOM 596 C CA . LEU A 1 74 ? 19.764 26.681 -27.856 1.00 74.62 74 LEU A CA 1
ATOM 597 C C . LEU A 1 74 ? 18.776 25.592 -28.292 1.00 74.62 74 LEU A C 1
ATOM 599 O O . LEU A 1 74 ? 17.607 25.600 -27.887 1.00 74.62 74 LEU A O 1
ATOM 603 N N . SER A 1 75 ? 19.273 24.646 -29.089 1.00 57.78 75 SER A N 1
ATOM 604 C CA . SER A 1 75 ? 18.538 23.474 -29.557 1.00 57.78 75 SER A CA 1
ATOM 605 C C . SER A 1 75 ? 18.133 22.558 -28.394 1.00 57.78 75 SER A C 1
ATOM 607 O O . SER A 1 75 ? 18.939 22.194 -27.536 1.00 57.78 75 SER A O 1
ATOM 609 N N . GLY A 1 76 ? 16.851 22.181 -28.375 1.00 64.88 76 GLY A N 1
ATOM 610 C CA . GLY A 1 76 ? 16.266 21.288 -27.373 1.00 64.88 76 GLY A CA 1
ATOM 611 C C . GLY A 1 76 ? 16.114 21.878 -25.958 1.00 64.88 76 GLY A C 1
ATOM 612 O O . GLY A 1 76 ? 16.828 22.780 -25.517 1.00 64.88 76 GLY A O 1
ATOM 613 N N . GLY A 1 77 ? 15.171 21.324 -25.188 1.00 67.62 77 GLY A N 1
ATOM 614 C CA . GLY A 1 77 ? 14.973 21.710 -23.781 1.00 67.62 77 GLY A CA 1
ATOM 615 C C . GLY A 1 77 ? 16.156 21.339 -22.871 1.00 67.62 77 GLY A C 1
ATOM 616 O O . GLY A 1 77 ? 16.378 21.992 -21.850 1.00 67.62 77 GLY A O 1
ATOM 617 N N . LYS A 1 78 ? 16.942 20.325 -23.264 1.00 70.69 78 LYS A N 1
ATOM 618 C CA . LYS A 1 78 ? 18.156 19.825 -22.587 1.00 70.69 78 LYS A CA 1
ATOM 619 C C . LYS A 1 78 ? 19.197 20.949 -22.450 1.00 70.69 78 LYS A C 1
ATOM 621 O O . LYS A 1 78 ? 19.592 21.283 -21.334 1.00 70.69 78 LYS A O 1
ATOM 626 N N . GLY A 1 79 ? 19.532 21.626 -23.555 1.00 74.12 79 GLY A N 1
ATOM 627 C CA . GLY A 1 79 ? 20.483 22.747 -23.575 1.00 74.12 79 GLY A CA 1
ATOM 628 C C . GLY A 1 79 ? 20.013 23.964 -22.770 1.00 74.12 79 GLY A C 1
ATOM 629 O O . GLY A 1 79 ? 20.770 24.501 -21.960 1.00 74.12 79 GLY A O 1
ATOM 630 N N . ARG A 1 80 ? 18.738 24.357 -22.912 1.00 79.62 80 ARG A N 1
ATOM 631 C CA . ARG A 1 80 ? 18.148 25.469 -22.137 1.00 79.62 80 ARG A CA 1
ATOM 632 C C . ARG A 1 80 ? 18.110 25.185 -20.631 1.00 79.62 80 ARG A C 1
ATOM 634 O O . ARG A 1 80 ? 18.362 26.087 -19.837 1.00 79.62 80 ARG A O 1
ATOM 641 N N . SER A 1 81 ? 17.865 23.934 -20.236 1.00 76.56 81 SER A N 1
ATOM 642 C CA . SER A 1 81 ? 17.899 23.513 -18.828 1.00 76.56 81 SER A CA 1
ATOM 643 C C . SER A 1 81 ? 19.304 23.608 -18.229 1.00 76.56 81 SER A C 1
ATOM 645 O O . SER A 1 81 ? 19.450 24.109 -17.118 1.00 76.56 81 SER A O 1
ATOM 647 N N . VAL A 1 82 ? 20.340 23.191 -18.969 1.00 79.38 82 VAL A N 1
ATOM 648 C CA . VAL A 1 82 ? 21.745 23.306 -18.530 1.00 79.38 82 VAL A CA 1
ATOM 649 C C . VAL A 1 82 ? 22.173 24.773 -18.415 1.00 79.38 82 VAL A C 1
ATOM 651 O O . VAL A 1 82 ? 22.755 25.159 -17.403 1.00 79.38 82 VAL A O 1
ATOM 654 N N . ALA A 1 83 ? 21.830 25.619 -19.392 1.00 80.69 83 ALA A N 1
ATOM 655 C CA . ALA A 1 83 ? 22.123 27.053 -19.331 1.00 80.69 83 ALA A CA 1
ATOM 656 C C . ALA A 1 83 ? 21.432 27.741 -18.133 1.00 80.69 83 ALA A C 1
ATOM 658 O O . ALA A 1 83 ? 22.040 28.561 -17.447 1.00 80.69 83 ALA A O 1
ATOM 659 N N . ALA A 1 84 ? 20.200 27.348 -17.796 1.00 81.56 84 ALA A N 1
ATOM 660 C CA . ALA A 1 84 ? 19.489 27.864 -16.624 1.00 81.56 84 ALA A CA 1
ATOM 661 C C . ALA A 1 84 ? 20.098 27.437 -15.269 1.00 81.56 84 ALA A C 1
ATOM 663 O O . ALA A 1 84 ? 19.731 27.996 -14.235 1.00 81.56 84 ALA A O 1
ATOM 664 N N . CYS A 1 85 ? 21.044 26.491 -15.244 1.00 77.94 85 CYS A N 1
ATOM 665 C CA . CYS A 1 85 ? 21.807 26.143 -14.043 1.00 77.94 85 CYS A CA 1
ATOM 666 C C . CYS A 1 85 ? 23.043 27.033 -13.803 1.00 77.94 85 CYS A C 1
ATOM 668 O O . CYS A 1 85 ? 23.636 26.929 -12.730 1.00 77.94 85 CYS A O 1
ATOM 670 N N . VAL A 1 86 ? 23.433 27.897 -14.752 1.00 81.69 86 VAL A N 1
ATOM 671 C CA . VAL A 1 86 ? 24.657 28.721 -14.655 1.00 81.69 86 VAL A CA 1
ATOM 672 C C . VAL A 1 86 ? 24.531 29.811 -13.585 1.00 81.69 86 VAL A C 1
ATOM 674 O O . VAL A 1 86 ? 25.366 29.891 -12.684 1.00 81.69 86 VAL A O 1
ATOM 677 N N . SER A 1 87 ? 23.478 30.633 -13.643 1.00 80.38 87 SER A N 1
ATOM 678 C CA . SER A 1 87 ? 23.214 31.673 -12.640 1.00 80.38 87 SER A CA 1
ATOM 679 C C . SER A 1 87 ? 21.735 32.072 -12.573 1.00 80.38 87 SER A C 1
ATOM 681 O O . SER A 1 87 ? 20.937 31.756 -13.457 1.00 80.38 87 SER A O 1
ATOM 683 N N . LEU A 1 88 ? 21.346 32.787 -11.509 1.00 76.56 88 LEU A N 1
ATOM 684 C CA . LEU A 1 88 ? 19.968 33.274 -11.322 1.00 76.56 88 LEU A CA 1
ATOM 685 C C . LEU A 1 88 ? 19.522 34.224 -12.443 1.00 76.56 88 LEU A C 1
ATOM 687 O O . LEU A 1 88 ? 18.353 34.210 -12.827 1.00 76.56 88 LEU A O 1
ATOM 691 N N . ARG A 1 89 ? 20.456 35.006 -12.993 1.00 82.94 89 ARG A N 1
ATOM 692 C CA . ARG A 1 89 ? 20.243 35.877 -14.153 1.00 82.94 89 ARG A CA 1
ATOM 693 C C . ARG A 1 89 ? 19.897 35.052 -15.393 1.00 82.94 89 ARG A C 1
ATOM 695 O O . ARG A 1 89 ? 18.872 35.294 -16.021 1.00 82.94 89 ARG A O 1
ATOM 702 N N . TRP A 1 90 ? 20.677 34.006 -15.670 1.00 85.81 90 TRP A N 1
ATOM 703 C CA . TRP A 1 90 ? 20.451 33.104 -16.803 1.00 85.81 90 TRP A CA 1
ATOM 704 C C . TRP A 1 90 ? 19.116 32.358 -16.675 1.00 85.81 90 TRP A C 1
ATOM 706 O O . TRP A 1 90 ? 18.331 32.348 -17.619 1.00 85.81 90 TRP A O 1
ATOM 716 N N . LEU A 1 91 ? 18.791 31.825 -15.490 1.00 82.88 91 LEU A N 1
ATOM 717 C CA . LEU A 1 91 ? 17.472 31.238 -15.211 1.00 82.88 91 LEU A CA 1
ATOM 718 C C . LEU A 1 91 ? 16.326 32.234 -15.459 1.00 82.88 91 LEU A C 1
ATOM 720 O O . LEU A 1 91 ? 15.297 31.860 -16.023 1.00 82.88 91 LEU A O 1
ATOM 724 N N . THR A 1 92 ? 16.488 33.494 -15.050 1.00 80.62 92 THR A N 1
ATOM 725 C CA . THR A 1 92 ? 15.457 34.534 -15.208 1.00 80.62 92 THR A CA 1
ATOM 726 C C . THR A 1 92 ? 15.250 34.905 -16.677 1.00 80.62 92 THR A C 1
ATOM 728 O O . THR A 1 92 ? 14.110 34.994 -17.124 1.00 80.62 92 THR A O 1
ATOM 731 N N . LEU A 1 93 ? 16.323 35.037 -17.461 1.00 81.94 93 LEU A N 1
ATOM 732 C CA . LEU A 1 93 ? 16.231 35.275 -18.906 1.00 81.94 93 LEU A CA 1
ATOM 733 C C . LEU A 1 93 ? 15.591 34.081 -19.636 1.00 81.94 93 LEU A C 1
ATOM 735 O O . LEU A 1 93 ? 14.649 34.255 -20.407 1.00 81.94 93 LEU A O 1
ATOM 739 N N . ILE A 1 94 ? 16.039 32.855 -19.343 1.00 83.81 94 ILE A N 1
ATOM 740 C CA . ILE A 1 94 ? 15.562 31.637 -20.020 1.00 83.81 94 ILE A CA 1
ATOM 741 C C . ILE A 1 94 ? 14.099 31.323 -19.670 1.00 83.81 94 ILE A C 1
ATOM 743 O O . ILE A 1 94 ? 13.354 30.869 -20.534 1.00 83.81 94 ILE A O 1
ATOM 747 N N . SER A 1 95 ? 13.654 31.598 -18.440 1.00 80.94 95 SER A N 1
ATOM 748 C CA . SER A 1 95 ? 12.248 31.410 -18.030 1.00 80.94 95 SER A CA 1
ATOM 749 C C . SER A 1 95 ? 11.281 32.483 -18.552 1.00 80.94 95 SER A C 1
ATOM 751 O O . SER A 1 95 ? 10.067 32.313 -18.429 1.00 80.94 95 SER A O 1
ATOM 753 N N . ASN A 1 96 ? 11.793 33.560 -19.160 1.00 79.81 96 ASN A N 1
ATOM 754 C CA . ASN A 1 96 ? 10.987 34.586 -19.825 1.00 79.81 96 ASN A CA 1
ATOM 755 C C . ASN A 1 96 ? 10.872 34.406 -21.349 1.00 79.81 96 ASN A C 1
ATOM 757 O O . ASN A 1 96 ? 9.997 35.033 -21.946 1.00 79.81 96 ASN A O 1
ATOM 761 N N . LEU A 1 97 ? 11.679 33.533 -21.968 1.00 75.94 97 LEU A N 1
ATOM 762 C CA . LEU A 1 97 ? 11.507 33.130 -23.369 1.00 75.94 97 LEU A CA 1
ATOM 763 C C . LEU A 1 97 ? 10.131 32.483 -23.576 1.00 75.94 97 LEU A C 1
ATOM 765 O O . LEU A 1 97 ? 9.784 31.515 -22.896 1.00 75.94 97 LEU A O 1
ATOM 769 N N . LYS A 1 98 ? 9.368 32.961 -24.562 1.00 67.62 98 LYS A N 1
ATOM 770 C CA . LYS A 1 98 ? 8.196 32.229 -25.064 1.00 67.62 98 LYS A CA 1
ATOM 771 C C . LYS A 1 98 ? 8.655 31.137 -26.027 1.00 67.62 98 LYS A C 1
ATOM 773 O O . LYS A 1 98 ? 9.591 31.336 -26.799 1.00 67.62 98 LYS A O 1
ATOM 778 N N . THR A 1 99 ? 7.936 30.017 -26.078 1.00 64.44 99 THR A N 1
ATOM 779 C CA . THR A 1 99 ? 8.198 28.927 -27.038 1.00 64.44 99 THR A CA 1
ATOM 780 C C . THR A 1 99 ? 8.225 29.415 -28.495 1.00 64.44 99 THR A C 1
ATOM 782 O O . THR A 1 99 ? 9.001 28.913 -29.296 1.00 64.44 99 THR A O 1
ATOM 785 N N . SER A 1 100 ? 7.440 30.449 -28.820 1.00 61.94 100 SER A N 1
ATOM 786 C CA . SER A 1 100 ? 7.366 31.094 -30.139 1.00 61.94 100 SER A CA 1
ATOM 787 C C . SER A 1 100 ? 8.548 32.009 -30.501 1.00 61.94 100 SER A C 1
ATOM 789 O O . SER A 1 100 ? 8.584 32.532 -31.609 1.00 61.94 100 SER A O 1
ATOM 791 N N . GLU A 1 101 ? 9.476 32.280 -29.577 1.00 67.88 101 GLU A N 1
ATOM 792 C CA . GLU A 1 101 ? 10.613 33.203 -29.781 1.00 67.88 101 GLU A CA 1
ATOM 793 C C . GLU A 1 101 ? 11.931 32.468 -30.092 1.00 67.88 101 GLU A C 1
ATOM 795 O O . GLU A 1 101 ? 12.925 33.093 -30.491 1.00 67.88 101 GLU A O 1
ATOM 800 N N . ILE A 1 102 ? 11.914 31.141 -29.925 1.00 70.44 102 ILE A N 1
ATOM 801 C CA . ILE A 1 102 ? 13.008 30.200 -30.174 1.00 70.44 102 ILE A CA 1
ATOM 802 C C . ILE A 1 102 ? 13.233 30.066 -31.689 1.00 70.44 102 ILE A C 1
ATOM 804 O O . ILE A 1 102 ? 12.284 29.951 -32.460 1.00 70.44 102 ILE A O 1
ATOM 808 N N . ILE A 1 103 ? 14.496 30.091 -32.120 1.00 63.69 103 ILE A N 1
ATOM 809 C CA . ILE A 1 103 ? 14.891 29.956 -33.527 1.00 63.69 103 ILE A CA 1
ATOM 810 C C . ILE A 1 103 ? 15.421 28.540 -33.766 1.00 63.69 103 ILE A C 1
ATOM 812 O O . ILE A 1 103 ? 16.616 28.283 -33.589 1.00 63.69 103 ILE A O 1
ATOM 816 N N . ASP A 1 104 ? 14.561 27.645 -34.244 1.00 54.03 104 ASP A N 1
ATOM 817 C CA . ASP A 1 104 ? 15.012 26.375 -34.813 1.00 54.03 104 ASP A CA 1
ATOM 818 C C . ASP A 1 104 ? 15.643 26.612 -36.194 1.00 54.03 104 ASP A C 1
ATOM 820 O O . ASP A 1 104 ? 15.023 27.162 -37.110 1.00 54.03 104 ASP A O 1
ATOM 824 N N . LYS A 1 105 ? 16.907 26.204 -36.364 1.00 41.94 105 LYS A N 1
ATOM 825 C CA . LYS A 1 105 ? 17.575 26.250 -37.673 1.00 41.94 105 LYS A CA 1
ATOM 826 C C . LYS A 1 105 ? 17.048 25.131 -38.572 1.00 41.94 105 LYS A C 1
ATOM 828 O O . LYS A 1 105 ? 17.041 23.963 -38.196 1.00 41.94 105 LYS A O 1
ATOM 833 N N . VAL A 1 106 ? 16.649 25.505 -39.786 1.00 39.62 106 VAL A N 1
ATOM 834 C CA . VAL A 1 106 ? 16.067 24.599 -40.785 1.00 39.62 106 VAL A CA 1
ATOM 835 C C . VAL A 1 106 ? 17.027 23.467 -41.175 1.00 39.62 106 VAL A C 1
ATOM 837 O O . VAL A 1 106 ? 18.218 23.686 -41.381 1.00 39.62 106 VAL A O 1
ATOM 840 N N . LYS A 1 107 ? 16.442 22.271 -41.326 1.00 43.09 107 LYS A N 1
ATOM 841 C CA . LYS A 1 107 ? 16.964 21.034 -41.940 1.00 43.09 107 LYS A CA 1
ATOM 842 C C . LYS A 1 107 ? 18.177 21.224 -42.870 1.00 43.09 107 LYS A C 1
ATOM 844 O O . LYS A 1 107 ? 18.041 21.784 -43.956 1.00 43.09 107 LYS A O 1
ATOM 849 N N . VAL A 1 108 ? 19.303 20.596 -42.524 1.00 29.20 108 VAL A N 1
ATOM 850 C CA . VAL A 1 108 ? 20.435 20.329 -43.432 1.00 29.20 108 VAL A CA 1
ATOM 851 C C . VAL A 1 108 ? 20.784 18.840 -43.351 1.00 29.20 108 VAL A C 1
ATOM 853 O O . VAL A 1 108 ? 20.813 18.276 -42.262 1.00 29.20 108 VAL A O 1
ATOM 856 N N . LYS A 1 109 ? 21.030 18.194 -44.499 1.00 40.38 109 LYS A N 1
ATOM 857 C CA . LYS A 1 109 ? 21.519 16.806 -44.569 1.00 40.38 109 LYS A CA 1
ATOM 858 C C . LYS A 1 109 ? 23.047 16.775 -44.584 1.00 40.38 109 LYS A C 1
ATOM 860 O O . LYS A 1 109 ? 23.641 17.375 -45.475 1.00 40.38 109 LYS A O 1
ATOM 865 N N . VAL A 1 110 ? 23.645 15.986 -43.695 1.00 28.94 110 VAL A N 1
ATOM 866 C CA . VAL A 1 110 ? 25.006 15.429 -43.813 1.00 28.94 110 VAL A CA 1
ATOM 867 C C . VAL A 1 110 ? 24.944 13.981 -43.300 1.00 28.94 110 VAL A C 1
ATOM 869 O O . VAL A 1 110 ? 24.131 13.689 -42.424 1.00 28.94 110 VAL A O 1
ATOM 872 N N . ASN A 1 111 ? 25.734 13.069 -43.873 1.00 34.75 111 ASN A N 1
ATOM 873 C CA . ASN A 1 111 ? 25.780 11.654 -43.472 1.00 34.75 111 ASN A CA 1
ATOM 874 C C . ASN A 1 111 ? 26.910 11.398 -42.456 1.00 34.75 111 ASN A C 1
ATOM 876 O O . ASN A 1 111 ? 27.923 12.086 -42.530 1.00 34.75 111 ASN A O 1
ATOM 880 N N . ASN A 1 112 ? 26.763 10.345 -41.636 1.00 29.89 112 ASN A N 1
ATOM 881 C CA . ASN A 1 112 ? 27.741 9.775 -40.682 1.00 29.89 112 ASN A CA 1
ATOM 882 C C . ASN A 1 112 ? 28.224 10.781 -39.605 1.00 29.89 112 ASN A C 1
ATOM 884 O O . ASN A 1 112 ? 28.934 11.728 -39.903 1.00 29.89 112 ASN A O 1
ATOM 888 N N . GLU A 1 113 ? 27.873 10.657 -38.323 1.00 23.41 113 GLU A N 1
ATOM 889 C CA . GLU A 1 113 ? 28.247 9.548 -37.425 1.00 23.41 113 GLU A CA 1
ATOM 890 C C . GLU A 1 113 ? 27.262 9.369 -36.236 1.00 23.41 113 GLU A C 1
ATOM 892 O O . GLU A 1 113 ? 26.168 9.932 -36.219 1.00 23.41 113 GLU A O 1
ATOM 897 N N . PHE A 1 114 ? 27.619 8.521 -35.262 1.00 30.69 114 PHE A N 1
ATOM 898 C CA . PHE A 1 114 ? 26.762 8.051 -34.166 1.00 30.69 114 PHE A CA 1
ATOM 899 C C . PHE A 1 114 ? 26.160 9.161 -33.287 1.00 30.69 114 PHE A C 1
ATOM 901 O O . PHE A 1 114 ? 26.858 9.821 -32.519 1.00 30.69 114 PHE A O 1
ATOM 908 N N . SER A 1 115 ? 24.829 9.243 -33.272 1.00 22.89 115 SER A N 1
ATOM 909 C CA . SER A 1 115 ? 24.057 9.678 -32.100 1.00 22.89 115 SER A CA 1
ATOM 910 C C . SER A 1 115 ? 22.634 9.109 -32.153 1.00 22.89 115 SER A C 1
ATOM 912 O O . SER A 1 115 ? 21.832 9.482 -33.002 1.00 22.89 115 SER A O 1
ATOM 914 N N . PHE A 1 116 ? 22.326 8.187 -31.237 1.00 24.36 116 PHE A N 1
ATOM 915 C CA . PHE A 1 116 ? 20.956 7.804 -30.894 1.00 24.36 116 PHE A CA 1
ATOM 916 C C . PHE A 1 116 ? 20.620 8.459 -29.555 1.00 24.36 116 PHE A C 1
ATOM 918 O O . PHE A 1 116 ? 21.193 8.072 -28.540 1.00 24.36 116 PHE A O 1
ATOM 925 N N . ASP A 1 117 ? 19.713 9.433 -29.552 1.00 25.47 117 ASP A N 1
ATOM 926 C CA . ASP A 1 117 ? 19.055 9.925 -28.339 1.00 25.47 117 ASP A CA 1
ATOM 927 C C . ASP A 1 117 ? 17.744 10.634 -28.730 1.00 25.47 117 ASP A C 1
ATOM 929 O O . ASP A 1 117 ? 17.642 11.162 -29.836 1.00 25.47 117 ASP A O 1
ATOM 933 N N . ASP A 1 118 ? 16.771 10.653 -27.816 1.00 27.09 118 ASP A N 1
ATOM 934 C CA . ASP A 1 118 ? 15.537 11.459 -27.864 1.00 27.09 118 ASP A CA 1
ATOM 935 C C . ASP A 1 118 ? 14.629 11.350 -29.128 1.00 27.09 118 ASP A C 1
ATOM 937 O O . ASP A 1 118 ? 14.571 12.273 -29.934 1.00 27.09 118 ASP A O 1
ATOM 941 N N . GLU A 1 119 ? 13.778 10.309 -29.213 1.00 26.42 119 GLU A N 1
ATOM 942 C CA . GLU A 1 119 ? 12.340 10.503 -29.533 1.00 26.42 119 GLU A CA 1
ATOM 943 C C . GLU A 1 119 ? 11.462 9.299 -29.110 1.00 26.42 119 GLU A C 1
ATOM 945 O O . GLU A 1 119 ? 11.315 8.300 -29.814 1.00 26.42 119 GLU A O 1
ATOM 950 N N . GLN A 1 120 ? 10.840 9.405 -27.930 1.00 26.23 120 GLN A N 1
ATOM 951 C CA . GLN A 1 120 ? 9.647 8.634 -27.564 1.00 26.23 120 GLN A CA 1
ATOM 952 C C . GLN A 1 120 ? 8.717 9.543 -26.752 1.00 26.23 120 GLN A C 1
ATOM 954 O O . GLN A 1 120 ? 9.023 9.909 -25.613 1.00 26.23 120 GLN A O 1
ATOM 959 N N . GLU A 1 121 ? 7.603 9.953 -27.359 1.00 25.58 121 GLU A N 1
ATOM 960 C CA . GLU A 1 121 ? 6.599 10.785 -26.693 1.00 25.58 121 GLU A CA 1
ATOM 961 C C . GLU A 1 121 ? 5.970 10.023 -25.520 1.00 25.58 121 GLU A C 1
ATOM 963 O O . GLU A 1 121 ? 5.693 8.825 -25.594 1.00 25.58 121 GLU A O 1
ATOM 968 N N . ASN A 1 122 ? 5.807 10.714 -24.393 1.00 28.14 122 ASN A N 1
ATOM 969 C CA . ASN A 1 122 ? 5.528 10.093 -23.103 1.00 28.14 122 ASN A CA 1
ATOM 970 C C . ASN A 1 122 ? 4.339 10.810 -22.451 1.00 28.14 122 ASN A C 1
ATOM 972 O O . ASN A 1 122 ? 4.517 11.852 -21.814 1.00 28.14 122 ASN A O 1
ATOM 976 N N . ASP A 1 123 ? 3.136 10.248 -22.615 1.00 29.83 123 ASP A N 1
ATOM 977 C CA . ASP A 1 123 ? 1.836 10.778 -22.148 1.00 29.83 123 ASP A CA 1
ATOM 978 C C . ASP A 1 123 ? 1.651 10.721 -20.609 1.00 29.83 123 ASP A C 1
ATOM 980 O O . ASP A 1 123 ? 0.594 10.397 -20.065 1.00 29.83 123 ASP A O 1
ATOM 984 N N . GLY A 1 124 ? 2.712 11.043 -19.868 1.00 42.88 124 GLY A N 1
ATOM 985 C CA . GLY A 1 124 ? 2.811 11.001 -18.411 1.00 42.88 124 GLY A CA 1
ATOM 986 C C . GLY A 1 124 ? 3.142 12.364 -17.805 1.00 42.88 124 GLY A C 1
ATOM 987 O O . GLY A 1 124 ? 4.157 12.499 -17.119 1.00 42.88 124 GLY A O 1
ATOM 988 N N . TYR A 1 125 ? 2.311 13.384 -18.061 1.00 54.78 125 TYR A N 1
ATOM 989 C CA . TYR A 1 125 ? 2.587 14.773 -17.665 1.00 54.78 125 TYR A CA 1
ATOM 990 C C . TYR A 1 125 ? 3.010 14.928 -16.190 1.00 54.78 125 TYR A C 1
ATOM 992 O O . TYR A 1 125 ? 2.343 14.461 -15.260 1.00 54.78 125 TYR A O 1
ATOM 1000 N N . LEU A 1 126 ? 4.103 15.660 -15.956 1.00 66.00 126 LEU A N 1
ATOM 1001 C CA . LEU A 1 126 ? 4.744 15.730 -14.641 1.00 66.00 126 LEU A CA 1
ATOM 1002 C C . LEU A 1 126 ? 3.868 16.427 -13.585 1.00 66.00 126 LEU A C 1
ATOM 1004 O O . LEU A 1 126 ? 3.191 17.416 -13.864 1.00 66.00 126 LEU A O 1
ATOM 1008 N N . THR A 1 127 ? 3.943 15.959 -12.334 1.00 77.00 127 THR A N 1
ATOM 1009 C CA . THR A 1 127 ? 3.298 16.609 -11.176 1.00 77.00 127 THR A CA 1
ATOM 1010 C C . THR A 1 127 ? 4.333 17.216 -10.223 1.00 77.00 127 THR A C 1
ATOM 1012 O O . THR A 1 127 ? 5.371 16.607 -9.945 1.00 77.00 127 THR A O 1
ATOM 1015 N N . ARG A 1 128 ? 4.062 18.405 -9.669 1.00 80.88 128 ARG A N 1
ATOM 1016 C CA . ARG A 1 128 ? 4.880 19.053 -8.625 1.00 80.88 128 ARG A CA 1
ATOM 1017 C C . ARG A 1 128 ? 4.005 19.608 -7.497 1.00 80.88 128 ARG A C 1
ATOM 1019 O O . ARG A 1 128 ? 2.886 20.049 -7.729 1.00 80.88 128 ARG A O 1
ATOM 1026 N N . SER A 1 129 ? 4.533 19.592 -6.273 1.00 85.69 129 SER A N 1
ATOM 1027 C CA . SER A 1 129 ? 3.951 20.290 -5.119 1.00 85.69 129 SER A CA 1
ATOM 1028 C C . SER A 1 129 ? 5.046 21.070 -4.396 1.00 85.69 129 SER A C 1
ATOM 1030 O O . SER A 1 129 ? 6.154 20.550 -4.242 1.00 85.69 129 SER A O 1
ATOM 1032 N N . LEU A 1 130 ? 4.754 22.300 -3.974 1.00 81.12 130 LEU A N 1
ATOM 1033 C CA . LEU A 1 130 ? 5.662 23.166 -3.224 1.00 81.12 130 LEU A CA 1
ATOM 1034 C C . LEU A 1 130 ? 4.960 23.679 -1.963 1.00 81.12 130 LEU A C 1
ATOM 1036 O O . LEU A 1 130 ? 3.876 24.252 -2.048 1.00 81.12 130 LEU A O 1
ATOM 1040 N N . GLU A 1 131 ? 5.587 23.506 -0.800 1.00 82.62 131 GLU A N 1
ATOM 1041 C CA . GLU A 1 131 ? 4.994 23.879 0.490 1.00 82.62 131 GLU A CA 1
ATOM 1042 C C . GLU A 1 131 ? 5.904 24.816 1.299 1.00 82.62 131 GLU A C 1
ATOM 1044 O O . GLU A 1 131 ? 7.129 24.640 1.350 1.00 82.62 131 GLU A O 1
ATOM 1049 N N . GLY A 1 132 ? 5.301 25.810 1.954 1.00 82.06 132 GLY A N 1
ATOM 1050 C CA . GLY A 1 132 ? 5.993 26.752 2.829 1.00 82.06 132 GLY A CA 1
ATOM 1051 C C . GLY A 1 132 ? 7.107 27.530 2.125 1.00 82.06 132 GLY A C 1
ATOM 1052 O O . GLY A 1 132 ? 7.064 27.802 0.925 1.00 82.06 132 GLY A O 1
ATOM 1053 N N . LYS A 1 133 ? 8.185 27.793 2.873 1.00 77.75 133 LYS A N 1
ATOM 1054 C CA . LYS A 1 133 ? 9.399 28.500 2.417 1.00 77.75 133 LYS A CA 1
ATOM 1055 C C . LYS A 1 133 ? 10.134 27.832 1.231 1.00 77.75 133 LYS A C 1
ATOM 1057 O O . LYS A 1 133 ? 11.120 28.393 0.761 1.00 77.75 133 LYS A O 1
ATOM 1062 N N . LYS A 1 134 ? 9.706 26.644 0.766 1.00 75.50 134 LYS A N 1
ATOM 1063 C CA . LYS A 1 134 ? 10.234 25.973 -0.442 1.00 75.50 134 LYS A CA 1
ATOM 1064 C C . LYS A 1 134 ? 9.544 26.431 -1.733 1.00 75.50 134 LYS A C 1
ATOM 1066 O O . LYS A 1 134 ? 10.105 26.235 -2.810 1.00 75.50 134 LYS A O 1
ATOM 1071 N N . ALA A 1 135 ? 8.348 27.011 -1.642 1.00 84.69 135 ALA A N 1
ATOM 1072 C CA . ALA A 1 135 ? 7.678 27.625 -2.777 1.00 84.69 135 ALA A CA 1
ATOM 1073 C C . ALA A 1 135 ? 8.190 29.060 -2.950 1.00 84.69 135 ALA A C 1
ATOM 1075 O O . ALA A 1 135 ? 7.915 29.913 -2.105 1.00 84.69 135 ALA A O 1
ATOM 1076 N N . THR A 1 136 ? 8.935 29.307 -4.028 1.00 89.25 136 THR A N 1
ATOM 1077 C CA . THR A 1 136 ? 9.391 30.642 -4.438 1.00 89.25 136 THR A CA 1
ATOM 1078 C C . THR A 1 136 ? 9.299 30.799 -5.952 1.00 89.25 136 THR A C 1
ATOM 1080 O O . THR A 1 136 ? 9.349 29.799 -6.676 1.00 89.25 136 THR A O 1
ATOM 1083 N N . ASP A 1 137 ? 9.244 32.038 -6.442 1.00 88.31 137 ASP A N 1
ATOM 1084 C CA . ASP A 1 137 ? 9.217 32.324 -7.885 1.00 88.31 137 ASP A CA 1
ATOM 1085 C C . ASP A 1 137 ? 10.414 31.719 -8.629 1.00 88.31 137 ASP A C 1
ATOM 1087 O O . ASP A 1 137 ? 10.243 31.071 -9.659 1.00 88.31 137 ASP A O 1
ATOM 1091 N N . THR A 1 138 ? 11.616 31.791 -8.047 1.00 85.69 138 THR A N 1
ATOM 1092 C CA . THR A 1 138 ? 12.824 31.127 -8.569 1.00 85.69 138 THR A CA 1
ATOM 1093 C C . THR A 1 138 ? 12.638 29.616 -8.738 1.00 85.69 138 THR A C 1
ATOM 1095 O O . THR A 1 138 ? 13.162 29.020 -9.679 1.00 85.69 138 THR A O 1
ATOM 1098 N N . ARG A 1 139 ? 11.900 28.963 -7.827 1.00 83.62 139 ARG A N 1
ATOM 1099 C CA . ARG A 1 139 ? 11.658 27.515 -7.889 1.00 83.62 139 ARG A CA 1
ATOM 1100 C C . ARG A 1 139 ? 10.588 27.163 -8.921 1.00 83.62 139 ARG A C 1
ATOM 1102 O O . ARG A 1 139 ? 10.709 26.115 -9.549 1.00 83.62 139 ARG A O 1
ATOM 1109 N N . LEU A 1 140 ? 9.598 28.031 -9.131 1.00 87.31 140 LEU A N 1
ATOM 1110 C CA . LEU A 1 140 ? 8.620 27.897 -10.213 1.00 87.31 140 LEU A CA 1
ATOM 1111 C C . LEU A 1 140 ? 9.267 28.119 -11.589 1.00 87.31 140 LEU A C 1
ATOM 1113 O O . LEU A 1 140 ? 9.084 27.286 -12.472 1.00 87.31 140 LEU A O 1
ATOM 1117 N N . ALA A 1 141 ? 10.122 29.134 -11.740 1.00 86.25 141 ALA A N 1
ATOM 1118 C CA . ALA A 1 141 ? 10.923 29.351 -12.947 1.00 86.25 141 ALA A CA 1
ATOM 1119 C C . ALA A 1 141 ? 11.827 28.149 -13.281 1.00 86.25 141 ALA A C 1
ATOM 1121 O O . ALA A 1 141 ? 11.860 27.688 -14.422 1.00 86.25 141 ALA A O 1
ATOM 1122 N N . ALA A 1 142 ? 12.501 27.573 -12.278 1.00 83.12 142 ALA A N 1
ATOM 1123 C CA . ALA A 1 142 ? 13.309 26.365 -12.459 1.00 83.12 142 ALA A CA 1
ATOM 1124 C C . ALA A 1 142 ? 12.473 25.129 -12.851 1.00 83.12 142 ALA A C 1
ATOM 1126 O O . ALA A 1 142 ? 12.945 24.287 -13.614 1.00 83.12 142 ALA A O 1
ATOM 1127 N N . ILE A 1 143 ? 11.230 25.014 -12.364 1.00 84.50 143 ILE A N 1
ATOM 1128 C CA . ILE A 1 143 ? 10.291 23.963 -12.792 1.00 84.50 143 ILE A CA 1
ATOM 1129 C C . ILE A 1 143 ? 9.837 24.197 -14.237 1.00 84.50 143 ILE A C 1
ATOM 1131 O O . ILE A 1 143 ? 9.821 23.245 -15.014 1.00 84.50 143 ILE A O 1
ATOM 1135 N N . ALA A 1 144 ? 9.515 25.436 -14.614 1.00 83.88 144 ALA A N 1
ATOM 1136 C CA . ALA A 1 144 ? 9.088 25.783 -15.966 1.00 83.88 144 ALA A CA 1
ATOM 1137 C C . ALA A 1 144 ? 10.146 25.404 -17.014 1.00 83.88 144 ALA A C 1
ATOM 1139 O O . ALA A 1 144 ? 9.874 24.617 -17.919 1.00 83.88 144 ALA A O 1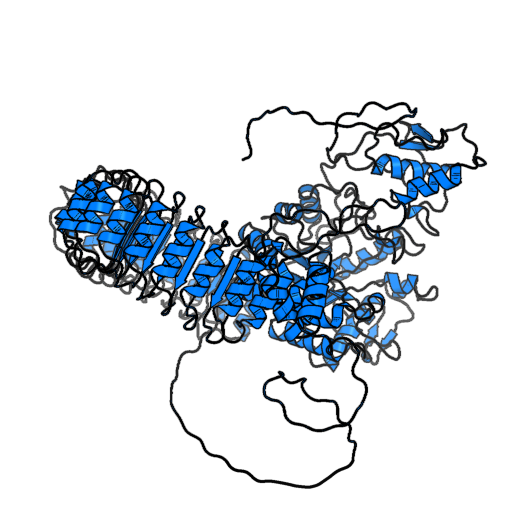
ATOM 1140 N N . VAL A 1 145 ? 11.386 25.879 -16.840 1.00 81.12 145 VAL A N 1
ATOM 1141 C CA . VAL A 1 145 ? 12.484 25.555 -17.764 1.00 81.12 145 VAL A CA 1
ATOM 1142 C C . VAL A 1 145 ? 12.813 24.060 -17.712 1.00 81.12 145 VAL A C 1
ATOM 1144 O O . VAL A 1 145 ? 12.831 23.400 -18.751 1.00 81.12 145 VAL A O 1
ATOM 1147 N N . GLY A 1 146 ? 13.002 23.496 -16.513 1.00 74.25 146 GLY A N 1
ATOM 1148 C CA . GLY A 1 146 ? 13.453 22.111 -16.331 1.00 74.25 146 GLY A CA 1
ATOM 1149 C C . GLY A 1 146 ? 12.435 21.020 -16.690 1.00 74.25 146 GLY A C 1
ATOM 1150 O O . GLY A 1 146 ? 12.816 19.856 -16.799 1.00 74.25 146 GLY A O 1
ATOM 1151 N N . THR A 1 147 ? 11.152 21.354 -16.879 1.00 74.38 147 THR A N 1
ATOM 1152 C CA . THR A 1 147 ? 10.136 20.406 -17.387 1.00 74.38 147 THR A CA 1
ATOM 1153 C C . THR A 1 147 ? 9.872 20.538 -18.887 1.00 74.38 147 THR A C 1
ATOM 1155 O O . THR A 1 147 ? 9.341 19.598 -19.479 1.00 74.38 147 THR A O 1
ATOM 1158 N N . SER A 1 148 ? 10.319 21.625 -19.533 1.00 69.75 148 SER A N 1
ATOM 1159 C CA . SER A 1 148 ? 10.165 21.831 -20.986 1.00 69.75 148 SER A CA 1
ATOM 1160 C C . SER A 1 148 ? 10.817 20.731 -21.840 1.00 69.75 148 SER A C 1
ATOM 1162 O O . SER A 1 148 ? 10.360 20.453 -22.942 1.00 69.75 148 SER A O 1
ATOM 1164 N N . ALA A 1 149 ? 11.845 20.057 -21.315 1.00 63.50 149 ALA A N 1
ATOM 1165 C CA . ALA A 1 149 ? 12.531 18.936 -21.961 1.00 63.50 149 ALA A CA 1
ATOM 1166 C C . ALA A 1 149 ? 11.832 17.568 -21.785 1.00 63.50 149 ALA A C 1
ATOM 1168 O O . ALA A 1 149 ? 12.408 16.551 -22.155 1.00 63.50 149 ALA A O 1
ATOM 1169 N N . ARG A 1 150 ? 10.662 17.507 -21.128 1.00 62.84 150 ARG A N 1
ATOM 1170 C CA . ARG A 1 150 ? 9.999 16.253 -20.706 1.00 62.84 150 ARG A CA 1
ATOM 1171 C C . ARG A 1 150 ? 8.464 16.336 -20.784 1.00 62.84 150 ARG A C 1
ATOM 1173 O O . ARG A 1 150 ? 7.782 16.018 -19.814 1.00 62.84 150 ARG A O 1
ATOM 1180 N N . GLY A 1 151 ? 7.921 16.858 -21.887 1.00 63.22 151 GLY A N 1
ATOM 1181 C CA . GLY A 1 151 ? 6.467 17.001 -22.107 1.00 63.22 151 GLY A CA 1
ATOM 1182 C C . GLY A 1 151 ? 5.762 18.092 -21.277 1.00 63.22 151 GLY A C 1
ATOM 1183 O O . GLY A 1 151 ? 4.567 18.338 -21.460 1.00 63.22 151 GLY A O 1
ATOM 1184 N N . GLY A 1 152 ? 6.492 18.785 -20.395 1.00 70.88 152 GLY A N 1
ATOM 1185 C CA . GLY A 1 152 ? 5.980 19.857 -19.541 1.00 70.88 152 GLY A CA 1
ATOM 1186 C C . GLY A 1 152 ? 5.373 19.389 -18.211 1.00 70.88 152 GLY A C 1
ATOM 1187 O O . GLY A 1 152 ? 5.423 18.219 -17.821 1.00 70.88 152 GLY A O 1
ATOM 1188 N N . LEU A 1 153 ? 4.813 20.349 -17.474 1.00 82.38 153 LEU A N 1
ATOM 1189 C CA . LEU A 1 153 ? 4.143 20.126 -16.195 1.00 82.38 153 LEU A CA 1
ATOM 1190 C C . LEU A 1 153 ? 2.630 19.983 -16.398 1.00 82.38 153 LEU A C 1
ATOM 1192 O O . LEU A 1 153 ? 1.983 20.923 -16.846 1.00 82.38 153 LEU A O 1
ATOM 1196 N N . GLY A 1 154 ? 2.065 18.839 -16.010 1.00 82.06 154 GLY A N 1
ATOM 1197 C CA . GLY A 1 154 ? 0.624 18.581 -16.068 1.00 82.06 154 GLY A CA 1
ATOM 1198 C C . GLY A 1 154 ? -0.134 18.938 -14.797 1.00 82.06 154 GLY A C 1
ATOM 1199 O O . GLY A 1 154 ? -1.323 19.231 -14.868 1.00 82.06 154 GLY A O 1
ATOM 1200 N N . LYS A 1 155 ? 0.507 18.921 -13.622 1.00 88.00 155 LYS A N 1
ATOM 1201 C CA . LYS A 1 155 ? -0.172 19.223 -12.349 1.00 88.00 155 LYS A CA 1
ATOM 1202 C C . LYS A 1 155 ? 0.727 20.000 -11.383 1.00 88.00 155 LYS A C 1
ATOM 1204 O O . LYS A 1 155 ? 1.854 19.581 -11.107 1.00 88.00 155 LYS A O 1
ATOM 1209 N N . LEU A 1 156 ? 0.219 21.096 -10.820 1.00 90.44 156 LEU A N 1
ATOM 1210 C CA . LEU A 1 156 ? 0.930 21.958 -9.872 1.00 90.44 156 LEU A CA 1
ATOM 1211 C C . LEU A 1 156 ? 0.109 22.183 -8.597 1.00 90.44 156 LEU A C 1
ATOM 1213 O O . LEU A 1 156 ? -1.068 22.523 -8.656 1.00 90.44 156 LEU A O 1
ATOM 1217 N N . SER A 1 157 ? 0.753 22.046 -7.440 1.00 90.88 157 SER A N 1
ATOM 1218 C CA . SER A 1 157 ? 0.206 22.425 -6.135 1.00 90.88 157 SER A CA 1
ATOM 1219 C C . SER A 1 157 ? 1.149 23.392 -5.413 1.00 90.88 157 SER A C 1
ATOM 1221 O O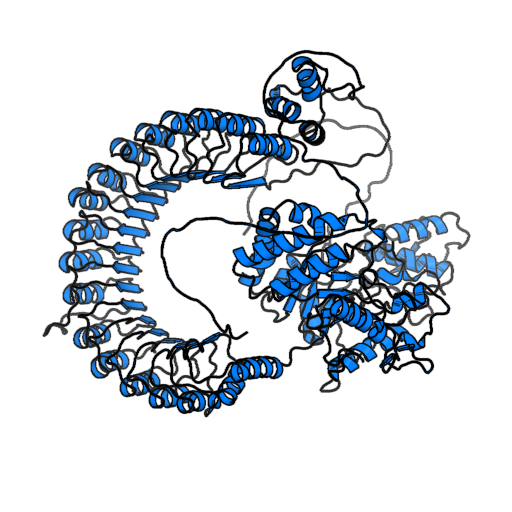 . SER A 1 157 ? 2.357 23.147 -5.359 1.00 90.88 157 SER A O 1
ATOM 1223 N N . VAL A 1 158 ? 0.619 24.472 -4.836 1.00 88.56 158 VAL A N 1
ATOM 1224 C CA . VAL A 1 158 ? 1.379 25.428 -4.012 1.00 88.56 158 VAL A CA 1
ATOM 1225 C C . VAL A 1 158 ? 0.626 25.716 -2.714 1.00 88.56 158 VAL A C 1
ATOM 1227 O O . VAL A 1 158 ? -0.539 26.116 -2.742 1.00 88.56 158 VAL A O 1
ATOM 1230 N N . ARG A 1 159 ? 1.293 25.511 -1.570 1.00 88.69 159 ARG A N 1
ATOM 1231 C CA . ARG A 1 159 ? 0.665 25.547 -0.242 1.00 88.69 159 ARG A CA 1
ATOM 1232 C C . ARG A 1 159 ? 1.431 26.393 0.775 1.00 88.69 159 ARG A C 1
ATOM 1234 O O . ARG A 1 159 ? 2.599 26.124 1.046 1.00 88.69 159 ARG A O 1
ATOM 1241 N N . GLY A 1 160 ? 0.758 27.353 1.408 1.00 81.44 160 GLY A N 1
ATOM 1242 C CA . GLY A 1 160 ? 1.255 28.050 2.598 1.00 81.44 160 GLY A CA 1
ATOM 1243 C C . GLY A 1 160 ? 2.491 28.923 2.368 1.00 81.44 160 GLY A C 1
ATOM 1244 O O . GLY A 1 160 ? 3.408 28.847 3.181 1.00 81.44 160 GLY A O 1
ATOM 1245 N N . SER A 1 161 ? 2.563 29.694 1.274 1.00 84.38 161 SER A N 1
ATOM 1246 C CA . SER A 1 161 ? 3.754 30.501 0.944 1.00 84.38 161 SER A CA 1
ATOM 1247 C C . SER A 1 161 ? 3.480 31.992 0.758 1.00 84.38 161 SER A C 1
ATOM 1249 O O . SER A 1 161 ? 2.571 32.402 0.039 1.00 84.38 161 SER A O 1
ATOM 1251 N N . ASP A 1 162 ? 4.355 32.776 1.384 1.00 84.06 162 ASP A N 1
ATOM 1252 C CA . ASP A 1 162 ? 4.519 34.226 1.324 1.00 84.06 162 ASP A CA 1
ATOM 1253 C C . ASP A 1 162 ? 5.489 34.689 0.214 1.00 84.06 162 ASP A C 1
ATOM 1255 O O . ASP A 1 162 ? 5.679 35.888 0.037 1.00 84.06 162 ASP A O 1
ATOM 1259 N N . LYS A 1 163 ? 6.131 33.764 -0.521 1.00 85.00 163 LYS A N 1
ATOM 1260 C CA . LYS A 1 163 ? 7.282 34.058 -1.413 1.00 85.00 163 LYS A CA 1
ATOM 1261 C C . LYS A 1 163 ? 7.049 33.739 -2.888 1.00 85.00 163 LYS A C 1
ATOM 1263 O O . LYS A 1 163 ? 8.007 33.522 -3.632 1.00 85.00 163 LYS A O 1
ATOM 1268 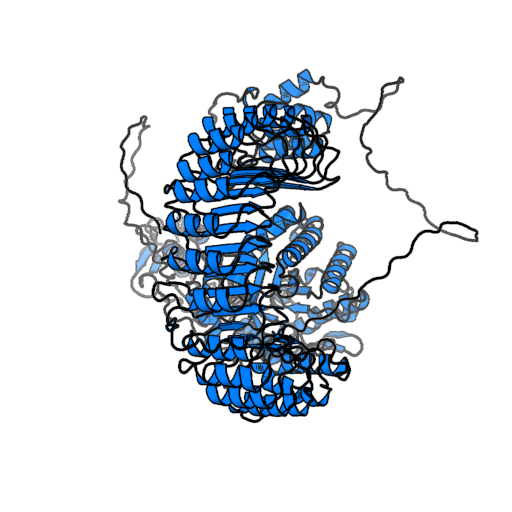N N . VAL A 1 164 ? 5.784 33.659 -3.282 1.00 88.19 164 VAL A N 1
ATOM 1269 C CA . VAL A 1 164 ? 5.350 33.387 -4.653 1.00 88.19 164 VAL A CA 1
ATOM 1270 C C . VAL A 1 164 ? 4.447 34.518 -5.122 1.00 88.19 164 VAL A C 1
ATOM 1272 O O . VAL A 1 164 ? 3.506 34.886 -4.421 1.00 88.19 164 VAL A O 1
ATOM 1275 N N . THR A 1 165 ? 4.739 35.041 -6.305 1.00 89.31 165 THR A N 1
ATOM 1276 C CA . THR A 1 165 ? 4.072 36.181 -6.938 1.00 89.31 165 THR A CA 1
ATOM 1277 C C . THR A 1 165 ? 3.607 35.808 -8.352 1.00 89.31 165 THR A C 1
ATOM 1279 O O . THR A 1 165 ? 3.745 34.662 -8.798 1.00 89.31 165 THR A O 1
ATOM 1282 N N . SER A 1 166 ? 3.082 36.780 -9.101 1.00 87.56 166 SER A N 1
ATOM 1283 C CA . SER A 1 166 ? 2.765 36.617 -10.523 1.00 87.56 166 SER A CA 1
ATOM 1284 C C . SER A 1 166 ? 3.994 36.312 -11.392 1.00 87.56 166 SER A C 1
ATOM 1286 O O . SER A 1 166 ? 3.833 35.740 -12.471 1.00 87.56 166 SER A O 1
ATOM 1288 N N . VAL A 1 167 ? 5.224 36.579 -10.927 1.00 87.31 167 VAL A N 1
ATOM 1289 C CA . VAL A 1 167 ? 6.470 36.255 -11.653 1.00 87.31 167 VAL A CA 1
ATOM 1290 C C . VAL A 1 167 ? 6.686 34.741 -11.765 1.00 87.31 167 VAL A C 1
ATOM 1292 O O . VAL A 1 167 ? 6.969 34.232 -12.851 1.00 87.31 167 VAL A O 1
ATOM 1295 N N . GLY A 1 168 ? 6.507 33.985 -10.677 1.00 88.31 168 GLY A N 1
ATOM 1296 C CA . GLY A 1 168 ? 6.660 32.529 -10.702 1.00 88.31 168 GLY A CA 1
ATOM 1297 C C . GLY A 1 168 ? 5.600 31.843 -11.563 1.00 88.31 168 GLY A C 1
ATOM 1298 O O . GLY A 1 168 ? 5.907 30.906 -12.301 1.00 88.31 168 GLY A O 1
ATOM 1299 N N . PHE A 1 169 ? 4.362 32.342 -11.524 1.00 90.00 169 PHE A N 1
ATOM 1300 C CA . PHE A 1 169 ? 3.270 31.822 -12.351 1.00 90.00 169 PHE A CA 1
ATOM 1301 C C . PHE A 1 169 ? 3.371 32.234 -13.824 1.00 90.00 169 PHE A C 1
ATOM 1303 O O . PHE A 1 169 ? 3.067 31.416 -14.690 1.00 90.00 169 PHE A O 1
ATOM 1310 N N . SER A 1 170 ? 3.908 33.422 -14.119 1.00 88.25 170 SER A N 1
ATOM 1311 C CA . SER A 1 170 ? 4.295 33.839 -15.475 1.00 88.25 170 SER A CA 1
ATOM 1312 C C . SER A 1 170 ? 5.256 32.843 -16.128 1.00 88.25 170 SER A C 1
ATOM 1314 O O . SER A 1 170 ? 5.060 32.454 -17.279 1.00 88.25 170 SER A O 1
ATOM 1316 N N . ALA A 1 171 ? 6.279 32.396 -15.391 1.00 87.19 171 ALA A N 1
ATOM 1317 C CA . ALA A 1 171 ? 7.234 31.412 -15.891 1.00 87.19 171 ALA A CA 1
ATOM 1318 C C . ALA A 1 171 ? 6.570 30.046 -16.148 1.00 87.19 171 ALA A C 1
ATOM 1320 O O . ALA A 1 171 ? 6.773 29.461 -17.211 1.00 87.19 171 ALA A O 1
ATOM 1321 N N . ILE A 1 172 ? 5.732 29.556 -15.221 1.00 89.19 172 ILE A N 1
ATOM 1322 C CA . ILE A 1 172 ? 4.975 28.301 -15.404 1.00 89.19 172 ILE A CA 1
ATOM 1323 C C . ILE A 1 172 ? 4.069 28.377 -16.638 1.00 89.19 172 ILE A C 1
ATOM 1325 O O . ILE A 1 172 ? 4.104 27.467 -17.457 1.00 89.19 172 ILE A O 1
ATOM 1329 N N . ALA A 1 173 ? 3.314 29.463 -16.821 1.00 86.56 173 ALA A N 1
ATOM 1330 C CA . ALA A 1 173 ? 2.432 29.628 -17.976 1.00 86.56 173 ALA A CA 1
ATOM 1331 C C . ALA A 1 173 ? 3.180 29.585 -19.323 1.00 86.56 173 ALA A C 1
ATOM 1333 O O . ALA A 1 173 ? 2.651 29.080 -20.311 1.00 86.56 173 ALA A O 1
ATOM 1334 N N . ARG A 1 174 ? 4.423 30.088 -19.367 1.00 83.38 174 ARG A N 1
ATOM 1335 C CA . ARG A 1 174 ? 5.261 30.124 -20.581 1.00 83.38 174 ARG A CA 1
ATOM 1336 C C . ARG A 1 174 ? 5.970 28.794 -20.847 1.00 83.38 174 ARG A C 1
ATOM 1338 O O . ARG A 1 174 ? 6.027 28.362 -21.993 1.00 83.38 174 ARG A O 1
ATOM 1345 N N . GLY A 1 175 ? 6.483 28.134 -19.805 1.00 77.75 175 GLY A N 1
ATOM 1346 C CA . GLY A 1 175 ? 7.212 26.863 -19.924 1.00 77.75 175 GLY A CA 1
ATOM 1347 C C . GLY A 1 175 ? 6.349 25.595 -19.854 1.00 77.75 175 GLY A C 1
ATOM 1348 O O . GLY A 1 175 ? 6.841 24.510 -20.163 1.00 77.75 175 GLY A O 1
ATOM 1349 N N . CYS A 1 176 ? 5.086 25.691 -19.427 1.00 82.94 176 CYS A N 1
ATOM 1350 C CA . CYS A 1 176 ? 4.203 24.544 -19.179 1.00 82.94 176 CYS A CA 1
ATOM 1351 C C . CYS A 1 176 ? 2.779 24.750 -19.748 1.00 82.94 176 CYS A C 1
ATOM 1353 O O . CYS A 1 176 ? 1.813 24.784 -18.983 1.00 82.94 176 CYS A O 1
ATOM 1355 N N . PRO A 1 177 ? 2.604 24.841 -21.082 1.00 81.69 177 PRO A N 1
ATOM 1356 C CA . PRO A 1 177 ? 1.279 25.006 -21.698 1.00 81.69 177 PRO A CA 1
ATOM 1357 C C . PRO A 1 177 ? 0.320 23.831 -21.414 1.00 81.69 177 PRO A C 1
ATOM 1359 O O . PRO A 1 177 ? -0.893 24.019 -21.351 1.00 81.69 177 PRO A O 1
ATOM 1362 N N . ASN A 1 178 ? 0.863 22.633 -21.169 1.00 83.44 178 ASN A N 1
ATOM 1363 C CA . ASN A 1 178 ? 0.123 21.386 -20.937 1.00 83.44 178 ASN A CA 1
ATOM 1364 C C . ASN A 1 178 ? -0.410 21.220 -19.492 1.00 83.44 178 ASN A C 1
ATOM 1366 O O . ASN A 1 178 ? -0.654 20.096 -19.050 1.00 83.44 178 ASN A O 1
ATOM 1370 N N . LEU A 1 179 ? -0.563 22.306 -18.723 1.00 88.94 179 LEU A N 1
ATOM 1371 C CA . LEU A 1 179 ? -1.011 22.238 -17.329 1.00 88.94 179 LEU A CA 1
ATOM 1372 C C . LEU A 1 179 ? -2.505 21.880 -17.239 1.00 88.94 179 LEU A C 1
ATOM 1374 O O . LEU A 1 179 ? -3.363 22.651 -17.658 1.00 88.94 179 LEU A O 1
ATOM 1378 N N . ARG A 1 180 ? -2.802 20.719 -16.643 1.00 91.81 180 ARG A N 1
ATOM 1379 C CA . ARG A 1 180 ? -4.143 20.129 -16.470 1.00 91.81 180 ARG A CA 1
ATOM 1380 C C . ARG A 1 180 ? -4.737 20.351 -15.075 1.00 91.81 180 ARG A C 1
ATOM 1382 O O . ARG A 1 180 ? -5.953 20.432 -14.944 1.00 91.81 180 ARG A O 1
ATOM 1389 N N . VAL A 1 181 ? -3.922 20.466 -14.023 1.00 93.06 181 VAL A N 1
ATOM 1390 C CA . VAL A 1 181 ? -4.409 20.724 -12.649 1.00 93.06 181 VAL A CA 1
ATOM 1391 C C . VAL A 1 181 ? -3.597 21.813 -11.958 1.00 93.06 181 VAL A C 1
ATOM 1393 O O . VAL A 1 181 ? -2.367 21.728 -11.914 1.00 93.06 181 VAL A O 1
ATOM 1396 N N . LEU A 1 182 ? -4.285 22.774 -11.338 1.00 95.06 182 LEU A N 1
ATOM 1397 C CA . LEU A 1 182 ? -3.688 23.770 -10.450 1.00 95.06 182 LEU A CA 1
ATOM 1398 C C . LEU A 1 182 ? -4.405 23.796 -9.091 1.00 95.06 182 LEU A C 1
ATOM 1400 O O . LEU A 1 182 ? -5.611 24.008 -9.030 1.00 95.06 182 LEU A O 1
ATOM 1404 N N . SER A 1 183 ? -3.642 23.638 -8.008 1.00 95.19 183 SER A N 1
ATOM 1405 C CA . SER A 1 183 ? -4.110 23.734 -6.620 1.00 95.19 183 SER A CA 1
ATOM 1406 C C . SER A 1 183 ? -3.335 24.814 -5.859 1.00 95.19 183 SER A C 1
ATOM 1408 O O . SER A 1 183 ? -2.118 24.710 -5.690 1.00 95.19 183 SER A O 1
ATOM 1410 N N . LEU A 1 184 ? -4.035 25.833 -5.366 1.00 93.69 184 LEU A N 1
ATOM 1411 C CA . LEU A 1 184 ? -3.496 26.949 -4.589 1.00 93.69 184 LEU A CA 1
ATOM 1412 C C . LEU A 1 184 ? -4.144 26.980 -3.201 1.00 93.69 184 LEU A C 1
ATOM 1414 O O . LEU A 1 184 ? -5.366 27.050 -3.080 1.00 93.69 184 LEU A O 1
ATOM 1418 N N . TRP A 1 185 ? -3.330 26.916 -2.144 1.00 91.75 185 TRP A N 1
ATOM 1419 C CA . TRP A 1 185 ? -3.829 26.690 -0.783 1.00 91.75 185 TRP A CA 1
ATOM 1420 C C . TRP A 1 185 ? -3.100 27.574 0.239 1.00 91.75 185 TRP A C 1
ATOM 1422 O O . TRP A 1 185 ? -1.957 27.297 0.598 1.00 91.75 185 TRP A O 1
ATOM 1432 N N . ASN A 1 186 ? -3.751 28.631 0.733 1.00 88.69 186 ASN A N 1
ATOM 1433 C CA . ASN A 1 186 ? -3.160 29.648 1.619 1.00 88.69 186 ASN A CA 1
ATOM 1434 C C . ASN A 1 186 ? -1.895 30.302 1.019 1.00 88.69 186 ASN A C 1
ATOM 1436 O O . ASN A 1 186 ? -0.771 30.082 1.474 1.00 88.69 186 ASN A O 1
ATOM 1440 N N . VAL A 1 187 ? -2.082 31.078 -0.048 1.00 87.88 187 VAL A N 1
ATOM 1441 C CA . VAL A 1 187 ? -1.009 31.744 -0.810 1.00 87.88 187 VAL A CA 1
ATOM 1442 C C . VAL A 1 187 ? -1.323 33.243 -0.948 1.00 87.88 187 VAL A C 1
ATOM 1444 O O . VAL A 1 187 ? -1.839 33.687 -1.973 1.00 87.88 187 VAL A O 1
ATOM 1447 N N . PRO A 1 188 ? -1.084 34.045 0.111 1.00 84.81 188 PRO A N 1
ATOM 1448 C CA . PRO A 1 188 ? -1.652 35.389 0.246 1.00 84.81 188 PRO A CA 1
ATOM 1449 C C . PRO A 1 188 ? -1.159 36.429 -0.766 1.00 84.81 188 PRO A C 1
ATOM 1451 O O . PRO A 1 188 ? -1.821 37.450 -0.914 1.00 84.81 188 PRO A O 1
ATOM 1454 N N . MET A 1 189 ? -0.037 36.193 -1.453 1.00 87.12 189 MET A N 1
ATOM 1455 C CA . MET A 1 189 ? 0.559 37.123 -2.429 1.00 87.12 189 MET A CA 1
ATOM 1456 C C . MET A 1 189 ? 0.121 36.872 -3.885 1.00 87.12 189 MET A C 1
ATOM 1458 O O . MET A 1 189 ? 0.530 37.602 -4.784 1.00 87.12 189 MET A O 1
ATOM 1462 N N . ILE A 1 190 ? -0.722 35.865 -4.140 1.00 89.06 190 ILE A N 1
ATOM 1463 C CA . ILE A 1 190 ? -1.175 35.517 -5.495 1.00 89.06 190 ILE A CA 1
ATOM 1464 C C . ILE A 1 190 ? -2.492 36.233 -5.813 1.00 89.06 190 ILE A C 1
ATOM 1466 O O . ILE A 1 190 ? -3.542 35.886 -5.271 1.00 89.06 190 ILE A O 1
ATOM 1470 N N . GLY A 1 191 ? -2.423 37.227 -6.703 1.00 89.25 191 GLY A N 1
ATOM 1471 C CA . GLY A 1 191 ? -3.572 37.945 -7.266 1.00 89.25 191 GLY A CA 1
ATOM 1472 C C . GLY A 1 191 ? -3.928 37.534 -8.701 1.00 89.25 191 GLY A C 1
ATOM 1473 O O . GLY A 1 191 ? -3.283 36.662 -9.293 1.00 89.25 191 GLY A O 1
ATOM 1474 N N . ASP A 1 192 ? -4.947 38.196 -9.262 1.00 94.25 192 ASP A N 1
ATOM 1475 C CA . ASP A 1 192 ? -5.566 37.871 -10.561 1.00 94.25 192 ASP A CA 1
ATOM 1476 C C . ASP A 1 192 ? -4.580 37.731 -11.734 1.00 94.25 192 ASP A C 1
ATOM 1478 O O . ASP A 1 192 ? -4.759 36.834 -12.555 1.00 94.25 192 ASP A O 1
ATOM 1482 N N . GLU A 1 193 ? -3.516 38.545 -11.787 1.00 92.50 193 GLU A N 1
ATOM 1483 C CA . GLU A 1 193 ? -2.430 38.463 -12.786 1.00 92.50 193 GLU A CA 1
ATOM 1484 C C . GLU A 1 193 ? -1.913 37.032 -12.993 1.00 92.50 193 GLU A C 1
ATOM 1486 O O . GLU A 1 193 ? -1.659 36.598 -14.116 1.00 92.50 193 GLU A O 1
ATOM 1491 N N . SER A 1 194 ? -1.800 36.272 -11.901 1.00 91.12 194 SER A N 1
ATOM 1492 C CA . SER A 1 194 ? -1.257 34.911 -11.915 1.00 91.12 194 SER A CA 1
ATOM 1493 C C . SER A 1 194 ? -2.203 33.929 -12.607 1.00 91.12 194 SER A C 1
ATOM 1495 O O . SER A 1 194 ? -1.749 33.017 -13.294 1.00 91.12 194 SER A O 1
ATOM 1497 N N . LEU A 1 195 ? -3.519 34.123 -12.455 1.00 94.12 195 LEU A N 1
ATOM 1498 C CA . LEU A 1 195 ? -4.530 33.341 -13.168 1.00 94.12 195 LEU A CA 1
ATOM 1499 C C . LEU A 1 195 ? -4.716 33.820 -14.612 1.00 94.12 195 LEU A C 1
ATOM 1501 O O . LEU A 1 195 ? -5.009 33.004 -15.480 1.00 94.12 195 LEU A O 1
ATOM 1505 N N . ILE A 1 196 ? -4.502 35.109 -14.893 1.00 94.12 196 ILE A N 1
ATOM 1506 C CA . ILE A 1 196 ? -4.512 35.648 -16.260 1.00 94.12 196 ILE A CA 1
ATOM 1507 C C . ILE A 1 196 ? -3.366 35.035 -17.079 1.00 94.12 196 ILE A C 1
ATOM 1509 O O . ILE A 1 196 ? -3.613 34.540 -18.179 1.00 94.12 196 ILE A O 1
ATOM 1513 N N . GLU A 1 197 ? -2.144 34.956 -16.539 1.00 90.38 197 GLU A N 1
ATOM 1514 C CA . GLU A 1 197 ? -1.051 34.242 -17.217 1.00 90.38 197 GLU A CA 1
ATOM 1515 C C . GLU A 1 197 ? -1.354 32.740 -17.355 1.00 90.38 197 GLU A C 1
ATOM 1517 O O . GLU A 1 197 ? -1.237 32.207 -18.457 1.00 90.38 197 GLU A O 1
ATOM 1522 N N . ILE A 1 198 ? -1.814 32.065 -16.291 1.00 93.56 198 ILE A N 1
ATOM 1523 C CA . ILE A 1 198 ? -2.158 30.628 -16.333 1.00 93.56 198 ILE A CA 1
ATOM 1524 C C . ILE A 1 198 ? -3.340 30.312 -17.261 1.00 93.56 198 ILE A C 1
ATOM 1526 O O . ILE A 1 198 ? -3.430 29.190 -17.749 1.00 93.56 198 ILE A O 1
ATOM 1530 N N . SER A 1 199 ? -4.203 31.275 -17.597 1.00 91.94 199 SER A N 1
ATOM 1531 C CA . SER A 1 199 ? -5.292 31.054 -18.562 1.00 91.94 199 SER A CA 1
ATOM 1532 C C . SER A 1 199 ? -4.805 30.662 -19.967 1.00 91.94 199 SER A C 1
ATOM 1534 O O . SER A 1 199 ? -5.553 30.068 -20.737 1.00 91.94 199 SER A O 1
ATOM 1536 N N . LYS A 1 200 ? -3.522 30.892 -20.272 1.00 89.00 200 LYS A N 1
ATOM 1537 C CA . LYS A 1 200 ? -2.840 30.439 -21.498 1.00 89.00 200 LYS A CA 1
ATOM 1538 C C . LYS A 1 200 ? -2.564 28.922 -21.507 1.00 89.00 200 LYS A C 1
ATOM 1540 O O . LYS A 1 200 ? -2.247 28.357 -22.550 1.00 89.00 200 LYS A O 1
ATOM 1545 N N . CYS A 1 201 ? -2.709 28.240 -20.369 1.00 89.50 201 CYS A N 1
ATOM 1546 C CA . CYS A 1 201 ? -2.700 26.780 -20.267 1.00 89.50 201 CYS A CA 1
ATOM 1547 C C . CYS A 1 201 ? -4.088 26.221 -20.643 1.00 89.50 201 CYS A C 1
ATOM 1549 O O . CYS A 1 201 ? -4.882 25.825 -19.788 1.00 89.50 201 CYS A O 1
ATOM 1551 N N . HIS A 1 202 ? -4.397 26.191 -21.941 1.00 90.75 202 HIS A N 1
ATOM 1552 C CA . HIS A 1 202 ? -5.722 25.825 -22.477 1.00 90.75 202 HIS A CA 1
ATOM 1553 C C . HIS A 1 202 ? -6.210 24.400 -22.117 1.00 90.75 202 HIS A C 1
ATOM 1555 O O . HIS A 1 202 ? -7.397 24.084 -22.245 1.00 90.75 202 HIS A O 1
ATOM 1561 N N . PHE A 1 203 ? -5.313 23.536 -21.630 1.00 90.44 203 PHE A N 1
ATOM 1562 C CA . PHE A 1 203 ? -5.601 22.161 -21.208 1.00 90.44 203 PHE A CA 1
ATOM 1563 C C . PHE A 1 203 ? -6.000 22.010 -19.726 1.00 90.44 203 PHE A C 1
ATOM 1565 O O . PHE A 1 203 ? -6.094 20.881 -19.248 1.00 90.44 203 PHE A O 1
ATOM 1572 N N . LEU A 1 204 ? -6.250 23.103 -18.994 1.00 94.19 204 LEU A N 1
ATOM 1573 C CA . LEU A 1 204 ? -6.624 23.043 -17.575 1.00 94.19 204 LEU A CA 1
ATOM 1574 C C . LEU A 1 204 ? -7.996 22.366 -17.361 1.00 94.19 204 LEU A C 1
ATOM 1576 O O . LEU A 1 204 ? -9.022 22.840 -17.845 1.00 94.19 204 LEU A O 1
ATOM 1580 N N . GLU A 1 205 ? -8.003 21.274 -16.593 1.00 95.19 205 GLU A N 1
ATOM 1581 C CA . GLU A 1 205 ? -9.166 20.435 -16.263 1.00 95.19 205 GLU A CA 1
ATOM 1582 C C . GLU A 1 205 ? -9.656 20.604 -14.819 1.00 95.19 205 GLU A C 1
ATOM 1584 O O . GLU A 1 205 ? -10.829 20.343 -14.547 1.00 95.19 205 GLU A O 1
ATOM 1589 N N . SER A 1 206 ? -8.783 20.986 -13.880 1.00 96.62 206 SER A N 1
ATOM 1590 C CA . SER A 1 206 ? -9.143 21.163 -12.465 1.00 96.62 206 SER A CA 1
ATOM 1591 C C . SER A 1 206 ? -8.438 22.362 -11.842 1.00 96.62 206 SER A C 1
ATOM 1593 O O . SER A 1 206 ? -7.216 22.501 -11.955 1.00 96.62 206 SER A O 1
ATOM 1595 N N . LEU A 1 207 ? -9.211 23.197 -11.147 1.00 97.19 207 LEU A N 1
ATOM 1596 C CA . LEU A 1 207 ? -8.727 24.376 -10.433 1.00 97.19 207 LEU A CA 1
ATOM 1597 C C . LEU A 1 207 ? -9.229 24.361 -8.984 1.00 97.19 207 LEU A C 1
ATOM 1599 O O . LEU A 1 207 ? -10.432 24.447 -8.742 1.00 97.19 207 LEU A O 1
ATOM 1603 N N . ASP A 1 208 ? -8.302 24.300 -8.030 1.00 96.25 208 ASP A N 1
ATOM 1604 C CA . ASP A 1 208 ? -8.593 24.328 -6.597 1.00 96.25 208 ASP A CA 1
ATOM 1605 C C . ASP A 1 208 ? -7.983 25.587 -5.956 1.00 96.25 208 ASP A C 1
ATOM 1607 O O . ASP A 1 208 ? -6.772 25.798 -6.018 1.00 96.25 208 ASP A O 1
ATOM 1611 N N . LEU A 1 209 ? -8.814 26.439 -5.347 1.00 95.94 209 LEU A N 1
ATOM 1612 C CA . LEU A 1 209 ? -8.431 27.727 -4.756 1.00 95.94 209 LEU A CA 1
ATOM 1613 C C . LEU A 1 209 ? -8.949 27.853 -3.317 1.00 95.94 209 LEU A C 1
ATOM 1615 O O . LEU A 1 209 ? -10.103 28.226 -3.091 1.00 95.94 209 LEU A O 1
ATOM 1619 N N . CYS A 1 210 ? -8.085 27.607 -2.336 1.00 94.69 210 CYS A N 1
ATOM 1620 C CA . CYS A 1 210 ? -8.416 27.715 -0.914 1.00 94.69 210 CYS A CA 1
ATOM 1621 C C . CYS A 1 210 ? -7.606 28.835 -0.251 1.00 94.69 210 CYS A C 1
ATOM 1623 O O . CYS A 1 210 ? -6.382 28.885 -0.386 1.00 94.69 210 CYS A O 1
ATOM 1625 N N . HIS A 1 211 ? -8.261 29.715 0.509 1.00 91.06 211 HIS A N 1
ATOM 1626 C CA . HIS A 1 211 ? -7.628 30.830 1.230 1.00 91.06 211 HIS A CA 1
ATOM 1627 C C . HIS A 1 211 ? -6.699 31.684 0.334 1.00 91.06 211 HIS A C 1
ATOM 1629 O O . HIS A 1 211 ? -5.550 31.956 0.683 1.00 91.06 211 HIS A O 1
ATOM 1635 N N . CYS A 1 212 ? -7.190 32.089 -0.841 1.00 91.94 212 CYS A N 1
ATOM 1636 C CA . CYS A 1 212 ? -6.473 32.933 -1.805 1.00 91.94 212 CYS A CA 1
ATOM 1637 C C . CYS A 1 212 ? -7.085 34.355 -1.824 1.00 91.94 212 CYS A C 1
ATOM 1639 O O . CYS A 1 212 ? -7.983 34.627 -2.619 1.00 91.94 212 CYS A O 1
ATOM 1641 N N . PRO A 1 213 ? -6.667 35.270 -0.924 1.00 89.00 213 PRO A N 1
ATOM 1642 C CA . PRO A 1 213 ? -7.396 36.511 -0.636 1.00 89.00 213 PRO A CA 1
ATOM 1643 C C . PRO A 1 213 ? -7.294 37.606 -1.708 1.00 89.00 213 PRO A C 1
ATOM 1645 O O . PRO A 1 213 ? -8.128 38.511 -1.695 1.00 89.00 213 PRO A O 1
ATOM 1648 N N . LEU A 1 214 ? -6.292 37.558 -2.595 1.00 92.62 214 LEU A N 1
ATOM 1649 C CA . LEU A 1 214 ? -6.084 38.549 -3.663 1.00 92.62 214 LEU A CA 1
ATOM 1650 C C . LEU A 1 214 ? -6.663 38.122 -5.024 1.00 92.62 214 LEU A C 1
ATOM 1652 O O . LEU A 1 214 ? -6.699 38.937 -5.942 1.00 92.62 214 LEU A O 1
ATOM 1656 N N . ILE A 1 215 ? -7.141 36.881 -5.165 1.00 94.56 215 ILE A N 1
ATOM 1657 C CA . ILE A 1 215 ? -7.832 36.423 -6.378 1.00 94.56 215 ILE A CA 1
ATOM 1658 C C . ILE A 1 215 ? -9.281 36.916 -6.331 1.00 94.56 215 ILE A C 1
ATOM 1660 O O . ILE A 1 215 ? -9.979 36.708 -5.336 1.00 94.56 215 ILE A O 1
ATOM 1664 N N . SER A 1 216 ? -9.736 37.570 -7.399 1.00 95.44 216 SER A N 1
ATOM 1665 C CA . SER A 1 216 ? -11.080 38.132 -7.515 1.00 95.44 216 SER A CA 1
ATOM 1666 C C . SER A 1 216 ? -11.892 37.434 -8.613 1.00 95.44 216 SER A C 1
ATOM 1668 O O . SER A 1 216 ? -11.599 36.312 -9.027 1.00 95.44 216 SER A O 1
ATOM 1670 N N . ASN A 1 217 ? -12.953 38.086 -9.094 1.00 95.62 217 ASN A N 1
ATOM 1671 C CA . ASN A 1 217 ? -13.701 37.581 -10.237 1.00 95.62 217 ASN A CA 1
ATOM 1672 C C . ASN A 1 217 ? -12.860 37.607 -11.529 1.00 95.62 217 ASN A C 1
ATOM 1674 O O . ASN A 1 217 ? -13.038 36.736 -12.376 1.00 95.62 217 ASN A O 1
ATOM 1678 N N . THR A 1 218 ? -11.931 38.559 -11.672 1.00 96.56 218 THR A N 1
ATOM 1679 C CA . THR A 1 218 ? -11.164 38.785 -12.909 1.00 96.56 218 THR A CA 1
ATOM 1680 C C . THR A 1 218 ? -10.319 37.571 -13.302 1.00 96.56 218 THR A C 1
ATOM 1682 O O . THR A 1 218 ? -10.403 37.116 -14.443 1.00 96.56 218 THR A O 1
ATOM 1685 N N . GLY A 1 219 ? -9.568 36.989 -12.360 1.00 95.06 219 GLY A N 1
ATOM 1686 C CA . GLY A 1 219 ? -8.744 35.809 -12.617 1.00 95.06 219 GLY A CA 1
ATOM 1687 C C . GLY A 1 219 ? -9.571 34.587 -13.025 1.00 95.06 219 GLY A C 1
ATOM 1688 O O . GLY A 1 219 ? -9.220 33.902 -13.982 1.00 95.06 219 GLY A O 1
ATOM 1689 N N . ILE A 1 220 ? -10.716 34.349 -12.371 1.00 96.00 220 ILE A N 1
ATOM 1690 C CA . ILE A 1 220 ? -11.595 33.213 -12.702 1.00 96.00 220 ILE A CA 1
ATOM 1691 C C . ILE A 1 220 ? -12.262 33.390 -14.070 1.00 96.00 220 ILE A C 1
ATOM 1693 O O . ILE A 1 220 ? -12.357 32.425 -14.823 1.00 96.00 220 ILE A O 1
ATOM 1697 N N . ILE A 1 221 ? -12.688 34.610 -14.417 1.00 96.62 221 ILE A N 1
ATOM 1698 C CA . ILE A 1 221 ? -13.234 34.921 -15.748 1.00 96.62 221 ILE A CA 1
ATOM 1699 C C . ILE A 1 221 ? -12.167 34.676 -16.826 1.00 96.62 221 ILE A C 1
ATOM 1701 O O . ILE A 1 221 ? -12.472 34.097 -17.867 1.00 96.62 221 ILE A O 1
ATOM 1705 N N . SER A 1 222 ? -10.910 35.048 -16.561 1.00 96.12 222 SER A N 1
ATOM 1706 C CA . SER A 1 222 ? -9.812 34.804 -17.498 1.00 96.12 222 SER A CA 1
ATOM 1707 C C . SER A 1 222 ? -9.540 33.311 -17.708 1.00 96.12 222 SER A C 1
ATOM 1709 O O . SER A 1 222 ? -9.398 32.895 -18.855 1.00 96.12 222 SER A O 1
ATOM 1711 N N . ILE A 1 223 ? -9.524 32.496 -16.642 1.00 96.31 223 ILE A N 1
ATOM 1712 C CA . ILE A 1 223 ? -9.442 31.026 -16.754 1.00 96.31 223 ILE A CA 1
ATOM 1713 C C . ILE A 1 223 ? -10.632 30.485 -17.557 1.00 96.31 223 ILE A C 1
ATOM 1715 O O . ILE A 1 223 ? -10.433 29.778 -18.540 1.00 96.31 223 ILE A O 1
ATOM 1719 N N . ALA A 1 224 ? -11.864 30.843 -17.181 1.00 94.75 224 ALA A N 1
ATOM 1720 C CA . ALA A 1 224 ? -13.075 30.319 -17.811 1.00 94.75 224 ALA A CA 1
ATOM 1721 C C . ALA A 1 224 ? -13.104 30.564 -19.327 1.00 94.75 224 ALA A C 1
ATOM 1723 O O . ALA A 1 224 ? -13.432 29.659 -20.088 1.00 94.75 224 ALA A O 1
ATOM 1724 N N . ASN A 1 225 ? -12.706 31.760 -19.771 1.00 95.00 225 ASN A N 1
ATOM 1725 C CA . ASN A 1 225 ? -12.714 32.136 -21.185 1.00 95.00 225 ASN A CA 1
ATOM 1726 C C . ASN A 1 225 ? -11.650 31.421 -22.042 1.00 95.00 225 ASN A C 1
ATOM 1728 O O . ASN A 1 225 ? -11.778 31.431 -23.263 1.00 95.00 225 ASN A O 1
ATOM 1732 N N . ASN A 1 226 ? -10.608 30.832 -21.441 1.00 93.94 226 ASN A N 1
ATOM 1733 C CA . ASN A 1 226 ? -9.475 30.245 -22.173 1.00 93.94 226 ASN A CA 1
ATOM 1734 C C . ASN A 1 226 ? -9.231 28.751 -21.875 1.00 93.94 226 ASN A C 1
ATOM 1736 O O . ASN A 1 226 ? -8.488 28.106 -22.613 1.00 93.94 226 ASN A O 1
ATOM 1740 N N . CYS A 1 227 ? -9.855 28.183 -20.837 1.00 94.88 227 CYS A N 1
ATOM 1741 C CA . CYS A 1 227 ? -9.706 26.786 -20.416 1.00 94.88 227 CYS A CA 1
ATOM 1742 C C . CYS A 1 227 ? -11.050 26.020 -20.541 1.00 94.88 227 CYS A C 1
ATOM 1744 O O . CYS A 1 227 ? -11.678 25.701 -19.527 1.00 94.88 227 CYS A O 1
ATOM 1746 N N . PRO A 1 228 ? -11.520 25.692 -21.763 1.00 92.94 228 PRO A N 1
ATOM 1747 C CA . PRO A 1 228 ? -12.830 25.053 -21.987 1.00 92.94 228 PRO A CA 1
ATOM 1748 C C . PRO A 1 228 ? -12.919 23.603 -21.467 1.00 92.94 228 PRO A C 1
ATOM 1750 O O . PRO A 1 228 ? -14.007 23.033 -21.353 1.00 92.94 228 PRO A O 1
ATOM 1753 N N . ASN A 1 229 ? -11.776 23.000 -21.132 1.00 93.19 229 ASN A N 1
ATOM 1754 C CA . ASN A 1 229 ? -11.669 21.642 -20.595 1.00 93.19 229 ASN A CA 1
ATOM 1755 C C . ASN A 1 229 ? -11.903 21.559 -19.073 1.00 93.19 229 ASN A C 1
ATOM 1757 O O . ASN A 1 229 ? -11.855 20.464 -18.514 1.00 93.19 229 ASN A O 1
ATOM 1761 N N . LEU A 1 230 ? -12.172 22.685 -18.396 1.00 96.12 230 LEU A N 1
ATOM 1762 C CA . LEU A 1 230 ? -12.364 22.727 -16.945 1.00 96.12 230 LEU A CA 1
ATOM 1763 C C . LEU A 1 230 ? -13.561 21.858 -16.514 1.00 96.12 230 LEU A C 1
ATOM 1765 O O . LEU A 1 230 ? -14.720 22.168 -16.788 1.00 96.12 230 LEU A O 1
ATOM 1769 N N . SER A 1 231 ? -13.249 20.771 -15.811 1.00 96.12 231 SER A N 1
ATOM 1770 C CA . SER A 1 231 ? -14.171 19.721 -15.367 1.00 96.12 231 SER A CA 1
ATOM 1771 C C . SER A 1 231 ? -14.459 19.761 -13.862 1.00 96.12 231 SER A C 1
ATOM 1773 O O . SER A 1 231 ? -15.529 19.327 -13.425 1.00 96.12 231 SER A O 1
ATOM 1775 N N . SER A 1 232 ? -13.530 20.311 -13.070 1.00 97.12 232 SER A N 1
ATOM 1776 C CA . SER A 1 232 ? -13.637 20.428 -11.615 1.00 97.12 232 SER A CA 1
ATOM 1777 C C . SER A 1 232 ? -13.185 21.801 -11.115 1.00 97.12 232 SER A C 1
ATOM 1779 O O . SER A 1 232 ? -12.157 22.327 -11.543 1.00 97.12 232 SER A O 1
ATOM 1781 N N . LEU A 1 233 ? -13.948 22.376 -10.185 1.00 97.25 233 LEU A N 1
ATOM 1782 C CA . LEU A 1 233 ? -13.671 23.677 -9.578 1.00 97.25 233 LEU A CA 1
ATOM 1783 C C . LEU A 1 233 ? -13.925 23.641 -8.064 1.00 97.25 233 LEU A C 1
ATOM 1785 O O . LEU A 1 233 ? -15.065 23.452 -7.628 1.00 97.25 233 LEU A O 1
ATOM 1789 N N . THR A 1 234 ? -12.881 23.877 -7.268 1.00 97.69 234 THR A N 1
ATOM 1790 C CA . THR A 1 234 ? -12.974 24.041 -5.808 1.00 97.69 234 THR A CA 1
ATOM 1791 C C . THR A 1 234 ? -12.626 25.470 -5.417 1.00 97.69 234 THR A C 1
ATOM 1793 O O . THR A 1 234 ? -11.567 25.972 -5.784 1.00 97.69 234 THR A O 1
ATOM 1796 N N . ILE A 1 235 ? -13.484 26.126 -4.634 1.00 96.81 235 ILE A N 1
ATOM 1797 C CA . ILE A 1 235 ? -13.237 27.470 -4.100 1.00 96.81 235 ILE A CA 1
ATOM 1798 C C . ILE A 1 235 ? -13.594 27.502 -2.608 1.00 96.81 235 ILE A C 1
ATOM 1800 O O . ILE A 1 235 ? -14.725 27.199 -2.228 1.00 96.81 235 ILE A O 1
ATOM 1804 N N . GLU A 1 236 ? -12.639 27.864 -1.751 1.00 96.50 236 GLU A N 1
ATOM 1805 C CA . GLU A 1 236 ? -12.782 27.837 -0.289 1.00 96.50 236 GLU A CA 1
ATOM 1806 C C . GLU A 1 236 ? -12.242 29.119 0.361 1.00 96.50 236 GLU A C 1
ATOM 1808 O O . GLU A 1 236 ? -11.066 29.450 0.214 1.00 96.50 236 GLU A O 1
ATOM 1813 N N . SER A 1 237 ? -13.090 29.838 1.105 1.00 93.25 237 SER A N 1
ATOM 1814 C CA . SER A 1 237 ? -12.732 31.061 1.850 1.00 93.25 237 SER A CA 1
ATOM 1815 C C . SER A 1 237 ? -12.070 32.165 0.996 1.00 93.25 237 SER A C 1
ATOM 1817 O O . SER A 1 237 ? -11.264 32.962 1.484 1.00 93.25 237 SER A O 1
ATOM 1819 N N . CYS A 1 238 ? -12.404 32.236 -0.297 1.00 93.12 238 CYS A N 1
ATOM 1820 C CA . CYS A 1 238 ? -11.866 33.213 -1.250 1.00 93.12 238 CYS A CA 1
ATOM 1821 C C . CYS A 1 238 ? -12.825 34.405 -1.409 1.00 93.12 238 CYS A C 1
ATOM 1823 O O . CYS A 1 238 ? -13.564 34.515 -2.385 1.00 93.12 238 CYS A O 1
ATOM 1825 N N . LYS A 1 239 ? -12.812 35.311 -0.422 1.00 89.56 239 LYS A N 1
ATOM 1826 C CA . LYS A 1 239 ? -13.796 36.402 -0.251 1.00 89.56 239 LYS A CA 1
ATOM 1827 C C . LYS A 1 239 ? -14.087 37.278 -1.483 1.00 89.56 239 LYS A C 1
ATOM 1829 O O . LYS A 1 239 ? -15.197 37.785 -1.593 1.00 89.56 239 LYS A O 1
ATOM 1834 N N . ASN A 1 240 ? -13.128 37.471 -2.391 1.00 93.44 240 ASN A N 1
ATOM 1835 C CA . ASN A 1 240 ? -13.262 38.372 -3.545 1.00 93.44 240 ASN A CA 1
ATOM 1836 C C . ASN A 1 240 ? -13.834 37.681 -4.805 1.00 93.44 240 ASN A C 1
ATOM 1838 O O . ASN A 1 240 ? -14.049 38.343 -5.823 1.00 93.44 240 ASN A O 1
ATOM 1842 N N . ILE A 1 241 ? -14.098 36.372 -4.743 1.00 94.69 241 ILE A N 1
ATOM 1843 C CA . ILE A 1 241 ? -14.757 35.586 -5.794 1.00 94.69 241 ILE A CA 1
ATOM 1844 C C . ILE A 1 241 ? -16.271 35.586 -5.552 1.00 94.69 241 ILE A C 1
ATOM 1846 O O . ILE A 1 241 ? -16.723 35.444 -4.416 1.00 94.69 241 ILE A O 1
ATOM 1850 N N . GLY A 1 242 ? -17.065 35.736 -6.616 1.00 93.25 242 GLY A N 1
ATOM 1851 C CA . GLY A 1 242 ? -18.517 35.833 -6.498 1.00 93.25 242 GLY A CA 1
ATOM 1852 C C . GLY A 1 242 ? -19.293 35.477 -7.763 1.00 93.25 242 GLY A C 1
ATOM 1853 O O . GLY A 1 242 ? -18.825 34.735 -8.627 1.00 93.25 242 GLY A O 1
ATOM 1854 N N . ASN A 1 243 ? -20.506 36.021 -7.871 1.00 95.38 243 ASN A N 1
ATOM 1855 C CA . ASN A 1 243 ? -21.465 35.679 -8.930 1.00 95.38 243 ASN A CA 1
ATOM 1856 C C . ASN A 1 243 ? -20.920 35.820 -10.364 1.00 95.38 243 ASN A C 1
ATOM 1858 O O . ASN A 1 243 ? -21.284 35.013 -11.220 1.00 95.38 243 ASN A O 1
ATOM 1862 N N . LYS A 1 244 ? -20.040 36.796 -10.640 1.00 95.50 244 LYS A N 1
ATOM 1863 C CA . LYS A 1 244 ? -19.478 37.008 -11.989 1.00 95.50 244 LYS A CA 1
ATOM 1864 C C . LYS A 1 244 ? -18.534 35.871 -12.405 1.00 95.50 244 LYS A C 1
ATOM 1866 O O . LYS A 1 244 ? -18.574 35.456 -13.559 1.00 95.50 244 LYS A O 1
ATOM 1871 N N . SER A 1 245 ? -17.756 35.315 -11.471 1.00 94.69 245 SER A N 1
ATOM 1872 C CA . SER A 1 245 ? -16.934 34.120 -11.716 1.00 94.69 245 SER A CA 1
ATOM 1873 C C . SER A 1 245 ? -17.776 32.931 -12.167 1.00 94.69 245 SER A C 1
ATOM 1875 O O . SER A 1 245 ? -17.471 32.305 -13.180 1.00 94.69 245 SER A O 1
ATOM 1877 N N . LEU A 1 246 ? -18.859 32.636 -11.438 1.00 95.00 246 LEU A N 1
ATOM 1878 C CA . LEU A 1 246 ? -19.725 31.499 -11.758 1.00 95.00 246 LEU A CA 1
ATOM 1879 C C . LEU A 1 246 ? -20.461 31.700 -13.083 1.00 95.00 246 LEU A C 1
ATOM 1881 O O . LEU A 1 246 ? -20.605 30.745 -13.834 1.00 95.00 246 LEU A O 1
ATOM 1885 N N . GLN A 1 247 ? -20.860 32.932 -13.413 1.00 94.19 247 GLN A N 1
ATOM 1886 C CA . GLN A 1 247 ? -21.462 33.259 -14.710 1.00 94.19 247 GLN A CA 1
ATOM 1887 C C . GLN A 1 247 ? -20.527 32.987 -15.895 1.00 94.19 247 GLN A C 1
ATOM 1889 O O . GLN A 1 247 ? -20.999 32.510 -16.923 1.00 94.19 247 GLN A O 1
ATOM 1894 N N . ALA A 1 248 ? -19.228 33.278 -15.772 1.00 94.81 248 ALA A N 1
ATOM 1895 C CA . ALA A 1 248 ? -18.259 32.987 -16.830 1.00 94.81 248 ALA A CA 1
ATOM 1896 C C . ALA A 1 248 ? -17.970 31.483 -16.932 1.00 94.81 248 ALA A C 1
ATOM 1898 O O . ALA A 1 248 ? -18.103 30.907 -18.008 1.00 94.81 248 ALA A O 1
ATOM 1899 N N . VAL A 1 249 ? -17.676 30.827 -15.804 1.00 95.06 249 VAL A N 1
ATOM 1900 C CA . VAL A 1 249 ? -17.452 29.371 -15.737 1.00 95.06 249 VAL A CA 1
ATOM 1901 C C . VAL A 1 249 ? -18.636 28.594 -16.329 1.00 95.06 249 VAL A C 1
ATOM 1903 O O . VAL A 1 249 ? -18.442 27.704 -17.150 1.00 95.06 249 VAL A O 1
ATOM 1906 N N . ALA A 1 250 ? -19.869 28.978 -15.992 1.00 92.00 250 ALA A N 1
ATOM 1907 C CA . ALA A 1 250 ? -21.087 28.339 -16.488 1.00 92.00 250 ALA A CA 1
ATOM 1908 C C . ALA A 1 250 ? -21.300 28.460 -18.007 1.00 92.00 250 ALA A C 1
ATOM 1910 O O . ALA A 1 250 ? -21.991 27.629 -18.589 1.00 92.00 250 ALA A O 1
ATOM 1911 N N . ARG A 1 251 ? -20.747 29.503 -18.639 1.00 91.19 251 ARG A N 1
ATOM 1912 C CA . ARG A 1 251 ? -20.910 29.786 -20.075 1.00 91.19 251 ARG A CA 1
ATOM 1913 C C . ARG A 1 251 ? -19.761 29.248 -20.923 1.00 91.19 251 ARG A C 1
ATOM 1915 O O . ARG A 1 251 ? -19.990 28.880 -22.069 1.00 91.19 251 ARG A O 1
ATOM 1922 N N . CYS A 1 252 ? -18.548 29.225 -20.374 1.00 93.12 252 CYS A N 1
ATOM 1923 C CA . CYS A 1 252 ? -17.324 28.957 -21.131 1.00 93.12 252 CYS A CA 1
ATOM 1924 C C . CYS A 1 252 ? -16.704 27.574 -20.843 1.00 93.12 252 CYS A C 1
ATOM 1926 O O . CYS A 1 252 ? -15.877 27.112 -21.626 1.00 93.12 252 CYS A O 1
ATOM 1928 N N . CYS A 1 253 ? -17.112 26.886 -19.767 1.00 93.62 253 CYS A N 1
ATOM 1929 C CA . CYS A 1 253 ? -16.598 25.565 -19.381 1.00 93.62 253 CYS A CA 1
ATOM 1930 C C . CYS A 1 253 ? -17.680 24.470 -19.547 1.00 93.62 253 CYS A C 1
ATOM 1932 O O . CYS A 1 253 ? -18.270 24.036 -18.553 1.00 93.62 253 CYS A O 1
ATOM 1934 N N . PRO A 1 254 ? -17.966 23.993 -20.777 1.00 91.00 254 PRO A N 1
ATOM 1935 C CA . PRO A 1 254 ? -19.057 23.042 -21.037 1.00 91.00 254 PRO A CA 1
ATOM 1936 C C . PRO A 1 254 ? -18.857 21.663 -20.389 1.00 91.00 254 PRO A C 1
ATOM 1938 O O . PRO A 1 254 ? -19.819 20.917 -20.241 1.00 91.00 254 PRO A O 1
ATOM 1941 N N . ASN A 1 255 ? -17.628 21.325 -19.985 1.00 92.75 255 ASN A N 1
ATOM 1942 C CA . ASN A 1 255 ? -17.260 20.029 -19.408 1.00 92.75 255 ASN A CA 1
ATOM 1943 C C . ASN A 1 255 ? -17.346 19.976 -17.866 1.00 92.75 255 ASN A C 1
ATOM 1945 O O . ASN A 1 255 ? -16.906 18.995 -17.264 1.00 92.75 255 ASN A O 1
ATOM 1949 N N . LEU A 1 256 ? -17.884 21.011 -17.210 1.00 95.25 256 LEU A N 1
ATOM 1950 C CA . LEU A 1 256 ? -17.853 21.165 -15.753 1.00 95.25 256 LEU A CA 1
ATOM 1951 C C . LEU A 1 256 ? -18.783 20.181 -15.016 1.00 95.25 256 LEU A C 1
ATOM 1953 O O . LEU A 1 256 ? -19.980 20.427 -14.853 1.00 95.25 256 LEU A O 1
ATOM 1957 N N . GLN A 1 257 ? -18.205 19.088 -14.513 1.00 96.06 257 GLN A N 1
ATOM 1958 C CA . GLN A 1 257 ? -18.903 18.010 -13.803 1.00 96.06 257 GLN A CA 1
ATOM 1959 C C . GLN A 1 257 ? -18.914 18.169 -12.275 1.00 96.06 257 GLN A C 1
ATOM 1961 O O . GLN A 1 257 ? -19.794 17.608 -11.619 1.00 96.06 257 GLN A O 1
ATOM 1966 N N . SER A 1 258 ? -17.942 18.884 -11.698 1.00 97.56 258 SER A N 1
ATOM 1967 C CA . SER A 1 258 ? -17.709 18.946 -10.248 1.00 97.56 258 SER A CA 1
ATOM 1968 C C . SER A 1 258 ? -17.503 20.381 -9.760 1.00 97.56 258 SER A C 1
ATOM 1970 O O . SER A 1 258 ? -16.596 21.074 -10.218 1.00 97.56 258 SER A O 1
ATOM 1972 N N . VAL A 1 259 ? -18.316 20.827 -8.799 1.00 97.44 259 VAL A N 1
ATOM 1973 C CA . VAL A 1 259 ? -18.203 22.158 -8.181 1.00 97.44 259 VAL A CA 1
ATOM 1974 C C . VAL A 1 259 ? -18.290 22.060 -6.659 1.00 97.44 259 VAL A C 1
ATOM 1976 O O . VAL A 1 259 ? -19.299 21.625 -6.101 1.00 97.44 259 VAL A O 1
ATOM 1979 N N . THR A 1 260 ? -17.249 22.528 -5.970 1.00 97.94 260 THR A N 1
ATOM 1980 C CA . THR A 1 260 ? -17.246 22.730 -4.515 1.00 97.94 260 THR A CA 1
ATOM 1981 C C . THR A 1 260 ? -17.018 24.203 -4.205 1.00 97.94 260 THR A C 1
ATOM 1983 O O . THR A 1 260 ? -15.977 24.751 -4.548 1.00 97.94 260 THR A O 1
ATOM 1986 N N . ILE A 1 261 ? -17.963 24.844 -3.516 1.00 97.25 261 ILE A N 1
ATOM 1987 C CA . ILE A 1 261 ? -17.822 26.229 -3.052 1.00 97.25 261 ILE A CA 1
ATOM 1988 C C . ILE A 1 261 ? -18.110 26.278 -1.553 1.00 97.25 261 ILE A C 1
ATOM 1990 O O . ILE A 1 261 ? -19.179 25.871 -1.089 1.00 97.25 261 ILE A O 1
ATOM 1994 N N . LYS A 1 262 ? -17.142 26.780 -0.789 1.00 97.00 262 LYS A N 1
ATOM 1995 C CA . LYS A 1 262 ? -17.197 26.890 0.667 1.00 97.00 262 LYS A CA 1
ATOM 1996 C C . LYS A 1 262 ? -16.824 28.303 1.106 1.00 97.00 262 LYS A C 1
ATOM 1998 O O . LYS A 1 262 ? -15.795 28.820 0.685 1.00 97.00 262 LYS A O 1
ATOM 2003 N N . ASP A 1 263 ? -17.609 28.887 2.008 1.00 94.69 263 ASP A N 1
ATOM 2004 C CA . ASP A 1 263 ? -17.231 30.095 2.760 1.00 94.69 263 ASP A CA 1
ATOM 2005 C C . ASP A 1 263 ? -16.880 31.300 1.854 1.00 94.69 263 ASP A C 1
ATOM 2007 O O . ASP A 1 263 ? -15.959 32.069 2.114 1.00 94.69 263 ASP A O 1
ATOM 2011 N N . CYS A 1 264 ? -17.595 31.439 0.734 1.00 95.00 264 CYS A N 1
ATOM 2012 C CA . CYS A 1 264 ? -17.394 32.504 -0.252 1.00 95.00 264 CYS A CA 1
ATOM 2013 C C . CYS A 1 264 ? -18.595 33.468 -0.216 1.00 95.00 264 CYS A C 1
ATOM 2015 O O . CYS A 1 264 ? -19.572 33.229 -0.924 1.00 95.00 264 CYS A O 1
ATOM 2017 N N . PRO A 1 265 ? -18.563 34.544 0.597 1.00 90.75 265 PRO A N 1
ATOM 2018 C CA . PRO A 1 265 ? -19.744 35.370 0.879 1.00 90.75 265 PRO A CA 1
ATOM 2019 C C . PRO A 1 265 ? -20.285 36.143 -0.333 1.00 90.75 265 PRO A C 1
ATOM 2021 O O . PRO A 1 265 ? -21.464 36.457 -0.368 1.00 90.75 265 PRO A O 1
ATOM 2024 N N . ASN A 1 266 ? -19.460 36.417 -1.349 1.00 94.19 266 ASN A N 1
ATOM 2025 C CA . ASN A 1 266 ? -19.900 37.078 -2.585 1.00 94.19 266 ASN A CA 1
ATOM 2026 C C . ASN A 1 266 ? -20.509 36.105 -3.625 1.00 94.19 266 ASN A C 1
ATOM 2028 O O . ASN A 1 266 ? -20.857 36.522 -4.738 1.00 94.19 266 ASN A O 1
ATOM 2032 N N . VAL A 1 267 ? -20.633 34.813 -3.291 1.00 95.31 267 VAL A N 1
ATOM 2033 C CA . VAL A 1 267 ? -21.381 33.817 -4.071 1.00 95.31 267 VAL A CA 1
ATOM 2034 C C . VAL A 1 267 ? -22.796 33.707 -3.505 1.00 95.31 267 VAL A C 1
ATOM 2036 O O . VAL A 1 267 ? -22.995 33.195 -2.404 1.00 95.31 267 VAL A O 1
ATOM 2039 N N . GLY A 1 268 ? -23.763 34.153 -4.306 1.00 94.50 268 GLY A N 1
ATOM 2040 C CA . GLY A 1 268 ? -25.188 34.140 -3.998 1.00 94.50 268 GLY A CA 1
ATOM 2041 C C . GLY A 1 268 ? -26.050 33.702 -5.185 1.00 94.50 268 GLY A C 1
ATOM 2042 O O . GLY A 1 268 ? -25.554 33.153 -6.176 1.00 94.50 268 GLY A O 1
ATOM 2043 N N . ASP A 1 269 ? -27.359 33.948 -5.094 1.00 95.75 269 ASP A N 1
ATOM 2044 C CA . ASP A 1 269 ? -28.345 33.299 -5.972 1.00 95.75 269 ASP A CA 1
ATOM 2045 C C . ASP A 1 269 ? -28.105 33.516 -7.469 1.00 95.75 269 ASP A C 1
ATOM 2047 O O . ASP A 1 269 ? -28.232 32.574 -8.243 1.00 95.75 269 ASP A O 1
ATOM 2051 N N . GLN A 1 270 ? -27.693 34.710 -7.905 1.00 94.56 270 GLN A N 1
ATOM 2052 C CA . GLN A 1 270 ? -27.488 34.997 -9.332 1.00 94.56 270 GLN A CA 1
ATOM 2053 C C . GLN A 1 270 ? -26.308 34.212 -9.950 1.00 94.56 270 GLN A C 1
ATOM 2055 O O . GLN A 1 270 ? -26.291 33.952 -11.159 1.00 94.56 270 GLN A O 1
ATOM 2060 N N . GLY A 1 271 ? -25.314 33.828 -9.140 1.00 94.25 271 GLY A N 1
ATOM 2061 C CA . GLY A 1 271 ? -24.218 32.957 -9.567 1.00 94.25 271 GLY A CA 1
ATOM 2062 C C . GLY A 1 271 ? -24.693 31.516 -9.745 1.00 94.25 271 GLY A C 1
ATOM 2063 O O . GLY A 1 271 ? -24.491 30.923 -10.805 1.00 94.25 271 GLY A O 1
ATOM 2064 N N . VAL A 1 272 ? -25.404 30.989 -8.744 1.00 95.56 272 VAL A N 1
ATOM 2065 C CA . VAL A 1 272 ? -25.987 29.635 -8.762 1.00 95.56 272 VAL A CA 1
ATOM 2066 C C . VAL A 1 272 ? -27.042 29.489 -9.866 1.00 95.56 272 VAL A C 1
ATOM 2068 O O . VAL A 1 272 ? -27.014 28.514 -10.615 1.00 95.56 272 VAL A O 1
ATOM 2071 N N . ALA A 1 273 ? -27.908 30.493 -10.036 1.00 94.62 273 ALA A N 1
ATOM 2072 C CA . ALA A 1 273 ? -28.901 30.583 -11.105 1.00 94.62 273 ALA A CA 1
ATOM 2073 C C . ALA A 1 273 ? -28.281 30.367 -12.486 1.00 94.62 273 ALA A C 1
ATOM 2075 O O . ALA A 1 273 ? -28.795 29.578 -13.278 1.00 94.62 273 ALA A O 1
ATOM 2076 N N . THR A 1 274 ? -27.151 31.025 -12.758 1.00 93.50 274 THR A N 1
ATOM 2077 C CA . THR A 1 274 ? -26.466 30.914 -14.055 1.00 93.50 274 THR A CA 1
ATOM 2078 C C . THR A 1 274 ? -25.736 29.575 -14.194 1.00 93.50 274 THR A C 1
ATOM 2080 O O . THR A 1 274 ? -25.788 28.969 -15.262 1.00 93.50 274 THR A O 1
ATOM 2083 N N . LEU A 1 275 ? -25.118 29.081 -13.112 1.00 94.50 275 LEU A N 1
ATOM 2084 C CA . LEU A 1 275 ? -24.388 27.808 -13.089 1.00 94.50 275 LEU A CA 1
ATOM 2085 C C . LEU A 1 275 ? -25.259 26.618 -13.506 1.00 94.50 275 LEU A C 1
ATOM 2087 O O . LEU A 1 275 ? -24.866 25.843 -14.375 1.00 94.50 275 LEU A O 1
ATOM 2091 N N . PHE A 1 276 ? -26.456 26.507 -12.931 1.00 93.00 276 PHE A N 1
ATOM 2092 C CA . PHE A 1 276 ? -27.363 25.395 -13.217 1.00 93.00 276 PHE A CA 1
ATOM 2093 C C . PHE A 1 276 ? -28.207 25.579 -14.478 1.00 93.00 276 PHE A C 1
ATOM 2095 O O . PHE A 1 276 ? -28.542 24.587 -15.110 1.00 93.00 276 PHE A O 1
ATOM 2102 N N . SER A 1 277 ? -28.544 26.811 -14.875 1.00 90.50 277 SER A N 1
ATOM 2103 C CA . SER A 1 277 ? -29.283 27.028 -16.131 1.00 90.50 277 SER A CA 1
ATOM 2104 C C . SER A 1 277 ? -28.418 26.873 -17.388 1.00 90.50 277 SER A C 1
ATOM 2106 O O . SER A 1 277 ? -28.975 26.685 -18.466 1.00 90.50 277 SER A O 1
ATOM 2108 N N . SER A 1 278 ? -27.083 26.925 -17.260 1.00 87.69 278 SER A N 1
ATOM 2109 C CA . SER A 1 278 ? -26.152 26.786 -18.394 1.00 87.69 278 SER A CA 1
ATOM 2110 C C . SER A 1 278 ? -25.470 25.410 -18.474 1.00 87.69 278 SER A C 1
ATOM 2112 O O . SER A 1 278 ? -25.193 24.947 -19.577 1.00 87.69 278 SER A O 1
ATOM 2114 N N . SER A 1 279 ? -25.195 24.737 -17.344 1.00 83.50 279 SER A N 1
ATOM 2115 C CA . SER A 1 279 ? -24.510 23.431 -17.353 1.00 83.50 279 SER A CA 1
ATOM 2116 C C . SER A 1 279 ? -25.478 22.248 -17.364 1.00 83.50 279 SER A C 1
ATOM 2118 O O . SER A 1 279 ? -26.267 22.062 -16.440 1.00 83.50 279 SER A O 1
ATOM 2120 N N . LEU A 1 280 ? -25.344 21.393 -18.381 1.00 82.94 280 LEU A N 1
ATOM 2121 C CA . LEU A 1 280 ? -26.097 20.140 -18.520 1.00 82.94 280 LEU A CA 1
ATOM 2122 C C . LEU A 1 280 ? -25.346 18.908 -17.977 1.00 82.94 280 LEU A C 1
ATOM 2124 O O . LEU A 1 280 ? -25.928 17.827 -17.908 1.00 82.94 280 LEU A O 1
ATOM 2128 N N . VAL A 1 281 ? -24.073 19.041 -17.582 1.00 91.62 281 VAL A N 1
ATOM 2129 C CA . VAL A 1 281 ? -23.197 17.909 -17.191 1.00 91.62 281 VAL A CA 1
ATOM 2130 C C . VAL A 1 281 ? -22.749 17.937 -15.723 1.00 91.62 281 VAL A C 1
ATOM 2132 O O . VAL A 1 281 ? -21.957 17.098 -15.296 1.00 91.62 281 VAL A O 1
ATOM 2135 N N . LEU A 1 282 ? -23.250 18.888 -14.932 1.00 94.31 282 LEU A N 1
ATOM 2136 C CA . LEU A 1 282 ? -22.879 19.066 -13.529 1.00 94.31 282 LEU A CA 1
ATOM 2137 C C . LEU A 1 282 ? -23.449 17.932 -12.653 1.00 94.31 282 LEU A C 1
ATOM 2139 O O . LEU A 1 282 ? -24.642 17.908 -12.351 1.00 94.31 282 LEU A O 1
ATOM 2143 N N . THR A 1 283 ? -22.589 16.995 -12.233 1.00 95.94 283 THR A N 1
ATOM 2144 C CA . THR A 1 283 ? -22.975 15.784 -11.477 1.00 95.94 283 THR A CA 1
ATOM 2145 C C . THR A 1 283 ? -22.755 15.905 -9.970 1.00 95.94 283 THR A C 1
ATOM 2147 O O . THR A 1 283 ? -23.526 15.352 -9.182 1.00 95.94 283 THR A O 1
ATOM 2150 N N . LYS A 1 284 ? -21.708 16.622 -9.542 1.00 97.62 284 LYS A N 1
ATOM 2151 C CA . LYS A 1 284 ? -21.266 16.688 -8.141 1.00 97.62 284 LYS A CA 1
ATOM 2152 C C . LYS A 1 284 ? -21.224 18.131 -7.664 1.00 97.62 284 LYS A C 1
ATOM 2154 O O . LYS A 1 284 ? -20.438 18.928 -8.172 1.00 97.62 284 LYS A O 1
ATOM 2159 N N . VAL A 1 285 ? -22.045 18.458 -6.666 1.00 97.75 285 VAL A N 1
ATOM 2160 C CA . VAL A 1 285 ? -22.142 19.821 -6.130 1.00 97.75 285 VAL A CA 1
ATOM 2161 C C . VAL A 1 285 ? -22.069 19.824 -4.611 1.00 97.75 285 VAL A C 1
ATOM 2163 O O . VAL A 1 285 ? -22.832 19.134 -3.933 1.00 97.75 285 VAL A O 1
ATOM 2166 N N . LYS A 1 286 ? -21.175 20.655 -4.070 1.00 98.19 286 LYS A N 1
ATOM 2167 C CA . LYS A 1 286 ? -21.045 20.905 -2.635 1.00 98.19 286 LYS A CA 1
ATOM 2168 C C . LYS A 1 286 ? -21.042 22.403 -2.347 1.00 98.19 286 LYS A C 1
ATOM 2170 O O . LYS A 1 286 ? -20.091 23.096 -2.700 1.00 98.19 286 LYS A O 1
ATOM 2175 N N . PHE A 1 287 ? -22.065 22.880 -1.643 1.00 97.75 287 PHE A N 1
ATOM 2176 C CA . PHE A 1 287 ? -22.170 24.260 -1.169 1.00 97.75 287 PHE A CA 1
ATOM 2177 C C . PHE A 1 287 ? -22.150 24.315 0.359 1.00 97.75 287 PHE A C 1
ATOM 2179 O O . PHE A 1 287 ? -22.934 23.640 1.033 1.00 97.75 287 PHE A O 1
ATOM 2186 N N . GLN A 1 288 ? -21.252 25.132 0.911 1.00 97.25 288 GLN A N 1
ATOM 2187 C CA . GLN A 1 288 ? -21.085 25.297 2.352 1.00 97.25 288 GLN A CA 1
ATOM 2188 C C . GLN A 1 288 ? -20.930 26.772 2.736 1.00 97.25 288 GLN A C 1
ATOM 2190 O O . GLN A 1 288 ? -20.039 27.437 2.222 1.00 97.25 288 GLN A O 1
ATOM 2195 N N . SER A 1 289 ? -21.722 27.266 3.693 1.00 95.25 289 SER A N 1
ATOM 2196 C CA . SER A 1 289 ? -21.613 28.647 4.210 1.00 95.25 289 SER A CA 1
ATOM 2197 C C . SER A 1 289 ? -21.638 29.726 3.107 1.00 95.25 289 SER A C 1
ATOM 2199 O O . SER A 1 289 ? -20.771 30.597 3.079 1.00 95.25 289 SER A O 1
ATOM 2201 N N . LEU A 1 290 ? -22.588 29.642 2.170 1.00 95.19 290 LEU A N 1
ATOM 2202 C CA . LEU A 1 290 ? -22.764 30.621 1.085 1.00 95.19 290 LEU A CA 1
ATOM 2203 C C . LEU A 1 290 ? -23.982 31.513 1.348 1.00 95.19 290 LEU A C 1
ATOM 2205 O O . LEU A 1 290 ? -24.920 31.078 2.023 1.00 95.19 290 LEU A O 1
ATOM 2209 N N . ASP A 1 291 ? -23.987 32.721 0.782 1.00 92.50 291 ASP A N 1
ATOM 2210 C CA . ASP A 1 291 ? -25.104 33.667 0.896 1.00 92.50 291 ASP A CA 1
ATOM 2211 C C . ASP A 1 291 ? -26.157 33.418 -0.198 1.00 92.50 291 ASP A C 1
ATOM 2213 O O . ASP A 1 291 ? -26.361 34.204 -1.123 1.00 92.50 291 ASP A O 1
ATOM 2217 N N . ILE A 1 292 ? -26.776 32.239 -0.121 1.00 95.88 292 ILE A N 1
ATOM 2218 C CA . ILE A 1 292 ? -27.818 31.776 -1.041 1.00 95.88 292 ILE A CA 1
ATOM 2219 C C . ILE A 1 292 ? -29.149 31.596 -0.317 1.00 95.88 292 ILE A C 1
ATOM 2221 O O . ILE A 1 292 ? -29.184 31.184 0.847 1.00 95.88 292 ILE A O 1
ATOM 2225 N N . SER A 1 293 ? -30.239 31.889 -1.024 1.00 95.69 293 SER A N 1
ATOM 2226 C CA . SER A 1 293 ? -31.601 31.834 -0.502 1.00 95.69 293 SER A CA 1
ATOM 2227 C C . SER A 1 293 ? -32.400 30.662 -1.083 1.00 95.69 293 SER A C 1
ATOM 2229 O O . SER A 1 293 ? -31.880 29.782 -1.778 1.00 95.69 293 SER A O 1
ATOM 2231 N N . ASP A 1 294 ? -33.706 30.664 -0.817 1.00 96.56 294 ASP A N 1
ATOM 2232 C CA . ASP A 1 294 ? -34.676 29.752 -1.421 1.00 96.56 294 ASP A CA 1
ATOM 2233 C C . ASP A 1 294 ? -34.615 29.724 -2.962 1.00 96.56 294 ASP A C 1
ATOM 2235 O O . ASP A 1 294 ? -34.898 28.687 -3.568 1.00 96.56 294 ASP A O 1
ATOM 2239 N N . LEU A 1 295 ? -34.203 30.831 -3.599 1.00 95.81 295 LEU A N 1
ATOM 2240 C CA . LEU A 1 295 ? -34.087 30.943 -5.055 1.00 95.81 295 LEU A CA 1
ATOM 2241 C C . LEU A 1 295 ? -33.035 29.981 -5.633 1.00 95.81 295 LEU A C 1
ATOM 2243 O O . LEU A 1 295 ? -33.322 29.294 -6.615 1.00 95.81 295 LEU A O 1
ATOM 2247 N N . SER A 1 296 ? -31.854 29.864 -5.012 1.00 96.06 296 SER A N 1
ATOM 2248 C CA . SER A 1 296 ? -30.833 28.893 -5.437 1.00 96.06 296 SER A CA 1
ATOM 2249 C C . SER A 1 296 ? -31.345 27.458 -5.422 1.00 96.06 296 SER A C 1
ATOM 2251 O O . SER A 1 296 ? -31.076 26.700 -6.351 1.00 96.06 296 SER A O 1
ATOM 2253 N N . LEU A 1 297 ? -32.099 27.067 -4.392 1.00 95.94 297 LEU A N 1
ATOM 2254 C CA . LEU A 1 297 ? -32.614 25.700 -4.289 1.00 95.94 297 LEU A CA 1
ATOM 2255 C C . LEU A 1 297 ? -33.751 25.428 -5.285 1.00 95.94 297 LEU A C 1
ATOM 2257 O O . LEU A 1 297 ? -33.798 24.341 -5.863 1.00 95.94 297 LEU A O 1
ATOM 2261 N N . ALA A 1 298 ? -34.600 26.419 -5.569 1.00 95.06 298 ALA A N 1
ATOM 2262 C CA . ALA A 1 298 ? -35.588 26.330 -6.644 1.00 95.06 298 ALA A CA 1
ATOM 2263 C C . ALA A 1 298 ? -34.928 26.168 -8.031 1.00 95.06 298 ALA A C 1
ATOM 2265 O O . ALA A 1 298 ? -35.391 25.374 -8.851 1.00 95.06 298 ALA A O 1
ATOM 2266 N N . VAL A 1 299 ? -33.812 26.865 -8.285 1.00 95.38 299 VAL A N 1
ATOM 2267 C CA . VAL A 1 299 ? -32.989 26.681 -9.494 1.00 95.38 299 VAL A CA 1
ATOM 2268 C C . VAL A 1 299 ? -32.396 25.270 -9.547 1.00 95.38 299 VAL A C 1
ATOM 2270 O O . VAL A 1 299 ? -32.534 24.605 -10.574 1.00 95.38 299 VAL A O 1
ATOM 2273 N N . ILE A 1 300 ? -31.754 24.809 -8.464 1.00 95.12 300 ILE A N 1
ATOM 2274 C CA . ILE A 1 300 ? -31.148 23.468 -8.378 1.00 95.12 300 ILE A CA 1
ATOM 2275 C C . ILE A 1 300 ? -32.194 22.399 -8.706 1.00 95.12 300 ILE A C 1
ATOM 2277 O O . ILE A 1 300 ? -31.952 21.558 -9.567 1.00 95.12 300 ILE A O 1
ATOM 2281 N N . GLY A 1 301 ? -33.379 22.477 -8.092 1.00 93.38 301 GLY A N 1
ATOM 2282 C CA . GLY A 1 301 ? -34.479 21.553 -8.367 1.00 93.38 301 GLY A CA 1
ATOM 2283 C C . GLY A 1 301 ? -34.986 21.599 -9.807 1.00 93.38 301 GLY A C 1
ATOM 2284 O O . GLY A 1 301 ? -35.346 20.565 -10.361 1.00 93.38 301 GLY A O 1
ATOM 2285 N N . ARG A 1 302 ? -35.010 22.785 -10.433 1.00 92.69 302 ARG A N 1
ATOM 2286 C CA . ARG A 1 302 ? -35.536 22.977 -11.793 1.00 92.69 302 ARG A CA 1
ATOM 2287 C C . ARG A 1 302 ? -34.589 22.499 -12.892 1.00 92.69 302 ARG A C 1
ATOM 2289 O O . ARG A 1 302 ? -35.079 21.973 -13.889 1.00 92.69 302 ARG A O 1
ATOM 2296 N N . TYR A 1 303 ? -33.281 22.699 -12.742 1.00 93.06 303 TYR A N 1
ATOM 2297 C CA . TYR A 1 303 ? -32.302 22.447 -13.811 1.00 93.06 303 TYR A CA 1
ATOM 2298 C C . TYR A 1 303 ? -31.324 21.296 -13.519 1.00 93.06 303 TYR A C 1
ATOM 2300 O O . TYR A 1 303 ? -30.675 20.804 -14.438 1.00 93.06 303 TYR A O 1
ATOM 2308 N N . GLY A 1 304 ? -31.236 20.816 -12.275 1.00 91.31 304 GLY A N 1
ATOM 2309 C CA . GLY A 1 304 ? -30.254 19.831 -11.806 1.00 91.31 304 GLY A CA 1
ATOM 2310 C C . GLY A 1 304 ? -30.420 18.381 -12.283 1.00 91.31 304 GLY A C 1
ATOM 2311 O O . GLY A 1 304 ? -30.101 17.469 -11.523 1.00 91.31 304 GLY A O 1
ATOM 2312 N N . LYS A 1 305 ? -30.900 18.142 -13.513 1.00 90.69 305 LYS A N 1
ATOM 2313 C CA . LYS A 1 305 ? -31.220 16.800 -14.047 1.00 90.69 305 LYS A CA 1
ATOM 2314 C C . LYS A 1 305 ? -30.073 15.796 -13.942 1.00 90.69 305 LYS A C 1
ATOM 2316 O O . LYS A 1 305 ? -30.317 14.625 -13.659 1.00 90.69 305 LYS A O 1
ATOM 2321 N N . SER A 1 306 ? -28.839 16.262 -14.116 1.00 92.88 306 SER A N 1
ATOM 2322 C CA . SER A 1 306 ? -27.624 15.435 -14.123 1.00 92.88 306 SER A CA 1
ATOM 2323 C C . SER A 1 306 ? -26.945 15.294 -12.754 1.00 92.88 306 SER A C 1
ATOM 2325 O O . SER A 1 306 ? -25.955 14.573 -12.648 1.00 92.88 306 SER A O 1
ATOM 2327 N N . ILE A 1 307 ? -27.440 15.954 -11.696 1.00 95.44 307 ILE A N 1
ATOM 2328 C CA . ILE A 1 307 ? -26.810 15.896 -10.367 1.00 95.44 307 ILE A CA 1
ATOM 2329 C C . ILE A 1 307 ? -26.979 14.488 -9.786 1.00 95.44 307 ILE A C 1
ATOM 2331 O O . ILE A 1 307 ? -28.100 14.053 -9.546 1.00 95.44 307 ILE A O 1
ATOM 2335 N N . THR A 1 308 ? -25.875 13.807 -9.481 1.00 96.44 308 THR A N 1
ATOM 2336 C CA . THR A 1 308 ? -25.859 12.515 -8.773 1.00 96.44 308 THR A CA 1
ATOM 2337 C C . THR A 1 308 ? -25.577 12.671 -7.280 1.00 96.44 308 THR A C 1
ATOM 2339 O O . THR A 1 308 ? -26.035 11.858 -6.473 1.00 96.44 308 THR A O 1
ATOM 2342 N N . ASN A 1 309 ? -24.825 13.712 -6.900 1.00 97.75 309 ASN A N 1
ATOM 2343 C CA . ASN A 1 309 ? -24.385 13.966 -5.529 1.00 97.75 309 ASN A CA 1
ATOM 2344 C C . ASN A 1 309 ? -24.548 15.451 -5.172 1.00 97.75 309 ASN A C 1
ATOM 2346 O O . ASN A 1 309 ? -23.855 16.304 -5.732 1.00 97.75 309 ASN A O 1
ATOM 2350 N N . LEU A 1 310 ? -25.410 15.746 -4.195 1.00 97.75 310 LEU A N 1
ATOM 2351 C CA . LEU A 1 310 ? -25.663 17.101 -3.699 1.00 97.75 310 LEU A CA 1
ATOM 2352 C C . LEU A 1 310 ? -25.359 17.200 -2.197 1.00 97.75 310 LEU A C 1
ATOM 2354 O O . LEU A 1 310 ? -25.926 16.463 -1.389 1.00 97.75 310 LEU A O 1
ATOM 2358 N N . ALA A 1 311 ? -24.487 18.131 -1.813 1.00 98.12 311 ALA A N 1
ATOM 2359 C CA . ALA A 1 311 ? -24.130 18.401 -0.422 1.00 98.12 311 ALA A CA 1
ATOM 2360 C C . ALA A 1 311 ? -24.368 19.878 -0.064 1.00 98.12 311 ALA A C 1
ATOM 2362 O O . ALA A 1 311 ? -23.745 20.773 -0.634 1.00 98.12 311 ALA A O 1
ATOM 2363 N N . LEU A 1 312 ? -25.252 20.129 0.904 1.00 97.69 312 LEU A N 1
ATOM 2364 C CA . LEU A 1 312 ? -25.685 21.463 1.334 1.00 97.69 312 LEU A CA 1
ATOM 2365 C C . LEU A 1 312 ? -25.391 21.631 2.833 1.00 97.69 312 LEU A C 1
ATOM 2367 O O . LEU A 1 312 ? -25.860 20.842 3.652 1.00 97.69 312 LEU A O 1
ATOM 2371 N N . THR A 1 313 ? -24.568 22.611 3.217 1.00 97.38 313 THR A N 1
ATOM 2372 C CA . THR A 1 313 ? -24.061 22.740 4.599 1.00 97.38 313 THR A CA 1
ATOM 2373 C C . THR A 1 313 ? -24.106 24.178 5.125 1.00 97.38 313 THR A C 1
ATOM 2375 O O . THR A 1 313 ? -23.531 25.074 4.513 1.00 97.38 313 THR A O 1
ATOM 2378 N N . ASN A 1 314 ? -24.703 24.399 6.304 1.00 95.06 314 ASN A N 1
ATOM 2379 C CA . ASN A 1 314 ? -24.764 25.708 6.982 1.00 95.06 314 ASN A CA 1
ATOM 2380 C C . ASN A 1 314 ? -25.283 26.834 6.055 1.00 95.06 314 ASN A C 1
ATOM 2382 O O . ASN A 1 314 ? -24.741 27.938 6.022 1.00 95.06 314 ASN A O 1
ATOM 2386 N N . LEU A 1 315 ? -26.322 26.541 5.268 1.00 94.81 315 LEU A N 1
ATOM 2387 C CA . LEU A 1 315 ? -26.986 27.522 4.407 1.00 94.81 315 LEU A CA 1
ATOM 2388 C C . LEU A 1 315 ? -28.049 28.252 5.232 1.00 94.81 315 LEU A C 1
ATOM 2390 O O . LEU A 1 315 ? -29.149 27.742 5.438 1.00 94.81 315 LEU A O 1
ATOM 2394 N N . ARG A 1 316 ? -27.679 29.415 5.777 1.00 89.25 316 ARG A N 1
ATOM 2395 C CA . ARG A 1 316 ? -28.467 30.123 6.804 1.00 89.25 316 ARG A CA 1
ATOM 2396 C C . ARG A 1 316 ? -29.694 30.847 6.251 1.00 89.25 316 ARG A C 1
ATOM 2398 O O . ARG A 1 316 ? -30.691 30.945 6.956 1.00 89.25 316 ARG A O 1
ATOM 2405 N N . ASN A 1 317 ? -29.620 31.301 5.001 1.00 92.75 317 ASN A N 1
ATOM 2406 C CA . ASN A 1 317 ? -30.667 32.085 4.340 1.00 92.75 317 ASN A CA 1
ATOM 2407 C C . ASN A 1 317 ? -31.636 31.211 3.512 1.00 92.75 317 ASN A C 1
ATOM 2409 O O . ASN A 1 317 ? -32.510 31.729 2.819 1.00 92.75 317 ASN A O 1
ATOM 2413 N N . VAL A 1 318 ? -31.518 29.879 3.617 1.00 95.81 318 VAL A N 1
ATOM 2414 C CA . VAL A 1 318 ? -32.389 28.893 2.960 1.00 95.81 318 VAL A CA 1
ATOM 2415 C C . VAL A 1 318 ? -33.454 28.399 3.940 1.00 95.81 318 VAL A C 1
ATOM 2417 O O . VAL A 1 318 ? -33.153 27.729 4.931 1.00 95.81 318 VAL A O 1
ATOM 2420 N N . SER A 1 319 ? -34.714 28.701 3.637 1.00 94.94 319 SER A N 1
ATOM 2421 C CA . SER A 1 319 ? -35.883 28.342 4.433 1.00 94.94 319 SER A CA 1
ATOM 2422 C C . SER A 1 319 ? -36.523 27.025 3.968 1.00 94.94 319 SER A C 1
ATOM 2424 O O . SER A 1 319 ? -36.044 26.332 3.066 1.00 94.94 319 SER A O 1
ATOM 2426 N N . GLN A 1 320 ? -37.652 26.671 4.587 1.00 95.44 320 GLN A N 1
ATOM 2427 C CA . GLN A 1 320 ? -38.515 25.578 4.136 1.00 95.44 320 GLN A CA 1
ATOM 2428 C C . GLN A 1 320 ? -38.924 25.724 2.660 1.00 95.44 320 GLN A C 1
ATOM 2430 O O . GLN A 1 320 ? -39.066 24.714 1.970 1.00 95.44 320 GLN A O 1
ATOM 2435 N N . LYS A 1 321 ? -39.105 26.957 2.161 1.00 95.12 321 LYS A N 1
ATOM 2436 C CA . LYS A 1 321 ? -39.586 27.210 0.793 1.00 95.12 321 LYS A CA 1
ATOM 2437 C C . LYS A 1 321 ? -38.573 26.766 -0.262 1.00 95.12 321 LYS A C 1
ATOM 2439 O O . LYS A 1 321 ? -38.989 26.211 -1.273 1.00 95.12 321 LYS A O 1
ATOM 2444 N N . 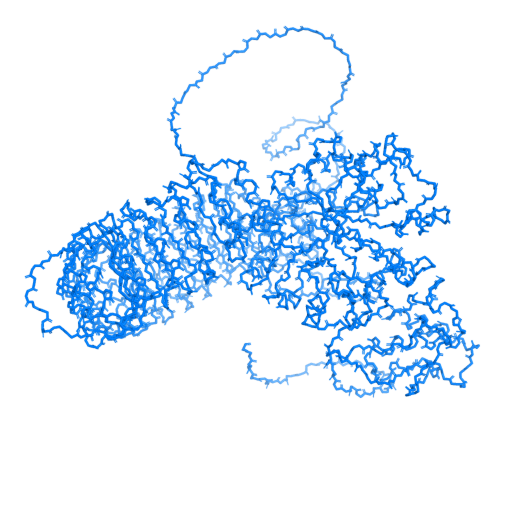GLY A 1 322 ? -37.273 26.947 -0.023 1.00 95.81 322 GLY A N 1
ATOM 2445 C CA . GLY A 1 322 ? -36.209 26.541 -0.940 1.00 95.81 322 GLY A CA 1
ATOM 2446 C C . GLY A 1 322 ? -36.143 25.031 -1.108 1.00 95.81 322 GLY A C 1
ATOM 2447 O O . GLY A 1 322 ? -36.243 24.529 -2.223 1.00 95.81 322 GLY A O 1
ATOM 2448 N N . PHE A 1 323 ? -36.054 24.290 -0.001 1.00 95.88 323 PHE A N 1
ATOM 2449 C CA . PHE A 1 323 ? -36.052 22.823 -0.039 1.00 95.88 323 PHE A CA 1
ATOM 2450 C C . PHE A 1 323 ? -37.374 22.245 -0.576 1.00 95.88 323 PHE A C 1
ATOM 2452 O O . PHE A 1 323 ? -37.348 21.269 -1.325 1.00 95.88 323 PHE A O 1
ATOM 2459 N N . TRP A 1 324 ? -38.516 22.874 -0.267 1.00 95.06 324 TRP A N 1
ATOM 2460 C CA . TRP A 1 324 ? -39.809 22.520 -0.862 1.00 95.06 324 TRP A CA 1
ATOM 2461 C C . TRP A 1 324 ? -39.808 22.724 -2.384 1.00 95.06 324 TRP A C 1
ATOM 2463 O O . TRP A 1 324 ? -40.139 21.799 -3.119 1.00 95.06 324 TRP A O 1
ATOM 2473 N N . ALA A 1 325 ? -39.369 23.887 -2.874 1.00 95.19 325 ALA A N 1
ATOM 2474 C CA . ALA A 1 325 ? -39.296 24.177 -4.306 1.00 95.19 325 ALA A CA 1
ATOM 2475 C C . ALA A 1 325 ? -38.301 23.256 -5.033 1.00 95.19 325 ALA A C 1
ATOM 2477 O O . ALA A 1 325 ? -38.570 22.828 -6.153 1.00 95.19 325 ALA A O 1
ATOM 2478 N N . MET A 1 326 ? -37.189 22.903 -4.378 1.00 95.00 326 MET A N 1
ATOM 2479 C CA . MET A 1 326 ? -36.187 21.975 -4.902 1.00 95.00 326 MET A CA 1
ATOM 2480 C C . MET A 1 326 ? -36.775 20.585 -5.182 1.00 95.00 326 MET A C 1
ATOM 2482 O O . MET A 1 326 ? -36.522 20.023 -6.243 1.00 95.00 326 MET A O 1
ATOM 2486 N N . GLY A 1 327 ? -37.578 20.043 -4.257 1.00 92.38 327 GLY A N 1
ATOM 2487 C CA . GLY A 1 327 ? -38.276 18.770 -4.459 1.00 92.38 327 GLY A CA 1
ATOM 2488 C C . GLY A 1 327 ? -39.463 18.889 -5.424 1.00 92.38 327 GLY A C 1
ATOM 2489 O O . GLY A 1 327 ? -39.592 18.092 -6.350 1.00 92.38 327 GLY A O 1
ATOM 2490 N N . ASN A 1 328 ? -40.299 19.921 -5.268 1.00 92.44 328 ASN A N 1
ATOM 2491 C CA . ASN A 1 328 ? -41.519 20.107 -6.064 1.00 92.44 328 ASN A CA 1
ATOM 2492 C C . ASN A 1 328 ? -41.238 20.402 -7.550 1.00 92.44 328 ASN A C 1
ATOM 2494 O O . ASN A 1 328 ? -42.128 20.264 -8.383 1.00 92.44 328 ASN A O 1
ATOM 2498 N N . ALA A 1 329 ? -40.014 20.803 -7.900 1.00 88.94 329 ALA A N 1
ATOM 2499 C CA . ALA A 1 329 ? -39.591 20.977 -9.286 1.00 88.94 329 ALA A CA 1
ATOM 2500 C C . ALA A 1 329 ? -39.439 19.654 -10.068 1.00 88.94 329 ALA A C 1
ATOM 2502 O O . ALA A 1 329 ? -39.384 19.697 -11.295 1.00 88.94 329 ALA A O 1
ATOM 2503 N N . GLY A 1 330 ? -39.360 18.498 -9.391 1.00 80.50 330 GLY A N 1
ATOM 2504 C CA . GLY A 1 330 ? -39.415 17.149 -9.983 1.00 80.50 330 GLY A CA 1
ATOM 2505 C C . GLY A 1 330 ? -38.225 16.710 -10.854 1.00 80.50 330 GLY A C 1
ATOM 2506 O O . GLY A 1 330 ? -38.008 15.515 -11.014 1.00 80.50 330 GLY A O 1
ATOM 2507 N N . ASN A 1 331 ? -37.423 17.642 -11.373 1.00 86.31 331 ASN A N 1
ATOM 2508 C CA . ASN A 1 331 ? -36.354 17.377 -12.342 1.00 86.31 331 ASN A CA 1
ATOM 2509 C C . ASN A 1 331 ? -35.054 16.808 -11.730 1.00 86.31 331 ASN A C 1
ATOM 2511 O O . ASN A 1 331 ? -34.083 16.632 -12.460 1.00 86.31 331 ASN A O 1
ATOM 2515 N N . LEU A 1 332 ? -34.985 16.493 -10.430 1.00 90.44 332 LEU A N 1
ATOM 2516 C CA . LEU A 1 332 ? -33.806 15.869 -9.792 1.00 90.44 332 LEU A CA 1
ATOM 2517 C C . LEU A 1 332 ? -33.765 14.345 -10.016 1.00 90.44 332 LEU A C 1
ATOM 2519 O O . LEU A 1 332 ? -33.615 13.550 -9.087 1.00 90.44 332 LEU A O 1
ATOM 2523 N N . GLU A 1 333 ? -33.913 13.949 -11.279 1.00 87.12 333 GLU A N 1
ATOM 2524 C CA . GLU A 1 333 ? -34.088 12.564 -11.731 1.00 87.12 333 GLU A CA 1
ATOM 2525 C C . GLU A 1 333 ? -32.865 11.680 -11.447 1.00 87.12 333 GLU A C 1
ATOM 2527 O O . GLU A 1 333 ? -33.033 10.518 -11.086 1.00 87.12 333 GLU A O 1
ATOM 2532 N N . SER A 1 334 ? -31.646 12.225 -11.541 1.00 92.81 334 SER A N 1
ATOM 2533 C CA . SER A 1 334 ? -30.394 11.473 -11.331 1.00 92.81 334 SER A CA 1
ATOM 2534 C C . SER A 1 334 ? -29.882 11.465 -9.883 1.00 92.81 334 SER A C 1
ATOM 2536 O O . SER A 1 334 ? -28.842 10.858 -9.614 1.00 92.81 334 SER A O 1
ATOM 2538 N N . LEU A 1 335 ? -30.557 12.139 -8.941 1.00 95.75 335 LEU A N 1
ATOM 2539 C CA . LEU A 1 335 ? -29.997 12.421 -7.614 1.00 95.75 335 LEU A CA 1
ATOM 2540 C C . LEU A 1 335 ? -29.965 11.178 -6.717 1.00 95.75 335 LEU A C 1
ATOM 2542 O O . LEU A 1 335 ? -30.912 10.899 -5.990 1.00 95.75 335 LEU A O 1
ATOM 2546 N N . MET A 1 336 ? -28.837 10.464 -6.721 1.00 96.56 336 MET A N 1
ATOM 2547 C CA . MET A 1 336 ? -28.638 9.248 -5.922 1.00 96.56 336 MET A CA 1
ATOM 2548 C C . MET A 1 336 ? -28.276 9.529 -4.460 1.00 96.56 336 MET A C 1
ATOM 2550 O O . MET A 1 336 ? -28.588 8.714 -3.588 1.00 96.56 336 MET A O 1
ATOM 2554 N N . SER A 1 337 ? -27.603 10.650 -4.179 1.00 97.88 337 SER A N 1
ATOM 2555 C CA . SER A 1 337 ? -27.096 10.976 -2.844 1.00 97.88 337 SER A CA 1
ATOM 2556 C C . SER A 1 337 ? -27.294 12.446 -2.478 1.00 97.88 337 SER A C 1
ATOM 2558 O O . SER A 1 337 ? -26.785 13.342 -3.153 1.00 97.88 337 SER A O 1
ATOM 2560 N N . LEU A 1 338 ? -27.986 12.677 -1.360 1.00 97.75 338 LEU A N 1
ATOM 2561 C CA . LEU A 1 338 ? -28.217 13.992 -0.770 1.00 97.75 338 LEU A CA 1
ATOM 2562 C C . LEU A 1 338 ? -27.633 14.037 0.649 1.00 97.75 338 LEU A C 1
ATOM 2564 O O . LEU A 1 338 ? -27.858 13.145 1.465 1.00 97.75 338 LEU A O 1
ATOM 2568 N N . THR A 1 339 ? -26.879 15.089 0.955 1.00 98.19 339 THR A N 1
ATOM 2569 C CA . THR A 1 339 ? -26.330 15.360 2.290 1.00 98.19 339 THR A CA 1
ATOM 2570 C C . THR A 1 339 ? -26.712 16.770 2.716 1.00 98.19 339 THR A C 1
ATOM 2572 O O . THR A 1 339 ? -26.345 17.734 2.043 1.00 98.19 339 THR A O 1
ATOM 2575 N N . VAL A 1 340 ? -27.420 16.907 3.839 1.00 97.56 340 VAL A N 1
ATOM 2576 C CA . VAL A 1 340 ? -27.814 18.209 4.393 1.00 97.56 340 VAL A CA 1
ATOM 2577 C C . VAL A 1 340 ? -27.349 18.332 5.841 1.00 97.56 340 VAL A C 1
ATOM 2579 O O . VAL A 1 340 ? -27.654 17.487 6.680 1.00 97.56 340 VAL A O 1
ATOM 2582 N N . ILE A 1 341 ? -26.581 19.385 6.132 1.00 97.19 341 ILE A N 1
ATOM 2583 C CA . ILE A 1 341 ? -25.909 19.582 7.424 1.00 97.19 341 ILE A CA 1
ATOM 2584 C C . ILE A 1 341 ? -26.182 20.997 7.944 1.00 97.19 341 ILE A C 1
ATOM 2586 O O . ILE A 1 341 ? -25.800 21.976 7.307 1.00 97.19 341 ILE A O 1
ATOM 2590 N N . SER A 1 342 ? -26.777 21.120 9.132 1.00 94.31 342 SER A N 1
ATOM 2591 C CA . SER A 1 342 ? -27.034 22.403 9.811 1.00 94.31 342 SER A CA 1
ATOM 2592 C C . SER A 1 342 ? -27.804 23.428 8.956 1.00 94.31 342 SER A C 1
ATOM 2594 O O . SER A 1 342 ? -27.505 24.621 9.002 1.00 94.31 342 SER A O 1
ATOM 2596 N N . CYS A 1 343 ? -28.771 22.978 8.152 1.00 93.31 343 CYS A N 1
ATOM 2597 C CA . CYS A 1 343 ? -29.650 23.851 7.367 1.00 93.31 343 CYS A CA 1
ATOM 2598 C C . CYS A 1 343 ? -31.046 23.883 8.005 1.00 93.31 343 CYS A C 1
ATOM 2600 O O . CYS A 1 343 ? -31.687 22.842 8.152 1.00 93.31 343 CYS A O 1
ATOM 2602 N N . CYS A 1 344 ? -31.522 25.075 8.372 1.00 87.94 344 CYS A N 1
ATOM 2603 C CA . CYS A 1 344 ? -32.805 25.272 9.055 1.00 87.94 344 CYS A CA 1
ATOM 2604 C C . CYS A 1 344 ? -34.029 24.990 8.166 1.00 87.94 344 CYS A C 1
ATOM 2606 O O . CYS A 1 344 ? -35.081 24.632 8.686 1.00 87.94 344 CYS A O 1
ATOM 2608 N N . GLY A 1 345 ? -33.890 25.088 6.840 1.00 91.94 345 GLY A N 1
ATOM 2609 C CA . GLY A 1 345 ? -34.958 24.797 5.880 1.00 91.94 345 GLY A CA 1
ATOM 2610 C C . GLY A 1 345 ? -35.366 23.322 5.723 1.00 91.94 345 GLY A C 1
ATOM 2611 O O . GLY A 1 345 ? -36.311 23.043 4.983 1.00 91.94 345 GLY A O 1
ATOM 2612 N N . ILE A 1 346 ? -34.707 22.375 6.404 1.00 94.88 346 ILE A N 1
ATOM 2613 C CA . ILE A 1 346 ? -35.202 20.993 6.509 1.00 94.88 346 ILE A CA 1
ATOM 2614 C C . ILE A 1 346 ? -36.248 20.920 7.623 1.00 94.88 346 ILE A C 1
ATOM 2616 O O . ILE A 1 346 ? -35.924 20.965 8.811 1.00 94.88 346 ILE A O 1
ATOM 2620 N N . THR A 1 347 ? -37.502 20.787 7.203 1.00 95.06 347 THR A N 1
ATOM 2621 C CA . THR A 1 347 ? -38.693 20.616 8.036 1.00 95.06 347 THR A CA 1
ATOM 2622 C C . THR A 1 347 ? -39.540 19.484 7.455 1.00 95.06 347 THR A C 1
ATOM 2624 O O . THR A 1 347 ? -39.235 18.954 6.383 1.00 95.06 347 THR A O 1
ATOM 2627 N N . ASP A 1 348 ? -40.627 19.122 8.133 1.00 95.31 348 ASP A N 1
ATOM 2628 C CA . ASP A 1 348 ? -41.472 17.997 7.730 1.00 95.31 348 ASP A CA 1
ATOM 2629 C C . ASP A 1 348 ? -42.001 18.109 6.292 1.00 95.31 348 ASP A C 1
ATOM 2631 O O . ASP A 1 348 ? -41.882 17.167 5.508 1.00 95.31 348 ASP A O 1
ATOM 2635 N N . LEU A 1 349 ? -42.519 19.286 5.918 1.00 94.75 349 LEU A N 1
ATOM 2636 C CA . LEU A 1 349 ? -43.094 19.514 4.590 1.00 94.75 349 LEU A CA 1
ATOM 2637 C C . LEU A 1 349 ? -42.027 19.537 3.488 1.00 94.75 349 LEU A C 1
ATOM 2639 O O . LEU A 1 349 ? -42.274 19.048 2.385 1.00 94.75 349 LEU A O 1
ATOM 2643 N N . SER A 1 350 ? -40.851 20.119 3.752 1.00 95.31 350 SER A N 1
ATOM 2644 C CA . SER A 1 350 ? -39.794 20.174 2.739 1.00 95.31 350 SER A CA 1
ATOM 2645 C C . SER A 1 350 ? -39.131 18.812 2.538 1.00 95.31 350 SER A C 1
ATOM 2647 O O . SER A 1 350 ? -38.824 18.460 1.399 1.00 95.31 350 SER A O 1
ATOM 2649 N N . LEU A 1 351 ? -38.986 18.004 3.595 1.00 95.56 351 LEU A N 1
ATOM 2650 C CA . LEU A 1 351 ? -38.434 16.656 3.474 1.00 95.56 351 LEU A CA 1
ATOM 2651 C C . LEU A 1 351 ? -39.392 15.695 2.752 1.00 95.56 351 LEU A C 1
ATOM 2653 O O . LEU A 1 351 ? -38.951 14.985 1.850 1.00 95.56 351 LEU A O 1
ATOM 2657 N N . GLU A 1 352 ? -40.694 15.710 3.064 1.00 94.12 352 GLU A N 1
ATOM 2658 C CA . GLU A 1 352 ? -41.696 14.915 2.330 1.00 94.12 352 GLU A CA 1
ATOM 2659 C C . GLU A 1 352 ? -41.635 15.187 0.817 1.00 94.12 352 GLU A C 1
ATOM 2661 O O . GLU A 1 352 ? -41.638 14.264 0.002 1.00 94.12 352 GLU A O 1
ATOM 2666 N N . VAL A 1 353 ? -41.534 16.462 0.438 1.00 94.56 353 VAL A N 1
ATOM 2667 C CA . VAL A 1 353 ? -41.522 16.898 -0.963 1.00 94.56 353 VAL A CA 1
ATOM 2668 C C . VAL A 1 353 ? -40.198 16.579 -1.669 1.00 94.56 353 VAL A C 1
ATOM 2670 O O . VAL A 1 353 ? -40.219 16.225 -2.847 1.00 94.56 353 VAL A O 1
ATOM 2673 N N . ILE A 1 354 ? -39.063 16.569 -0.960 1.00 94.31 354 ILE A N 1
ATOM 2674 C CA . ILE A 1 354 ? -37.807 15.983 -1.469 1.00 94.31 354 ILE A CA 1
ATOM 2675 C C . ILE A 1 354 ? -37.988 14.487 -1.764 1.00 94.31 354 ILE A C 1
ATOM 2677 O O . ILE A 1 354 ? -37.576 14.023 -2.825 1.00 94.31 354 ILE A O 1
ATOM 2681 N N . GLY A 1 355 ? -38.648 13.738 -0.874 1.00 91.56 355 GLY A N 1
ATOM 2682 C CA . GLY A 1 355 ? -38.933 12.312 -1.081 1.00 91.56 355 GLY A CA 1
ATOM 2683 C C . GLY A 1 355 ? -39.849 12.027 -2.274 1.00 91.56 355 GLY A C 1
ATOM 2684 O O . GLY A 1 355 ? -39.707 10.986 -2.908 1.00 91.56 355 GLY A O 1
ATOM 2685 N N . LYS A 1 356 ? -40.758 12.956 -2.604 1.00 89.69 356 LYS A N 1
ATOM 2686 C CA . LYS A 1 356 ? -41.633 12.876 -3.788 1.00 89.69 356 LYS A CA 1
ATOM 2687 C C . LYS A 1 356 ? -40.936 13.284 -5.092 1.00 89.69 356 LYS A C 1
ATOM 2689 O O . LYS A 1 356 ? -41.292 12.759 -6.138 1.00 89.69 356 LYS A O 1
ATOM 2694 N N . GLY A 1 357 ? -39.986 14.221 -5.050 1.00 87.62 357 GLY A N 1
ATOM 2695 C CA . GLY A 1 357 ? -39.302 14.734 -6.245 1.00 87.62 357 GLY A CA 1
ATOM 2696 C C . GLY A 1 357 ? -38.050 13.953 -6.658 1.00 87.62 357 GLY A C 1
ATOM 2697 O O . GLY A 1 357 ? -37.810 13.735 -7.845 1.00 87.62 357 GLY A O 1
ATOM 2698 N N . CYS A 1 358 ? -37.247 13.511 -5.690 1.00 90.56 358 CYS A N 1
ATOM 2699 C CA . CYS A 1 358 ? -35.931 12.912 -5.929 1.00 90.56 358 CYS A CA 1
ATOM 2700 C C . CYS A 1 358 ? -36.035 11.390 -6.125 1.00 90.56 358 CYS A C 1
ATOM 2702 O O . CYS A 1 358 ? -35.586 10.604 -5.291 1.00 90.56 358 CYS A O 1
ATOM 2704 N N . HIS A 1 359 ? -36.653 10.971 -7.230 1.00 86.38 359 HIS A N 1
ATOM 2705 C CA . HIS A 1 359 ? -37.045 9.581 -7.495 1.00 86.38 359 HIS A CA 1
ATOM 2706 C C . HIS A 1 359 ? -35.898 8.552 -7.406 1.00 86.38 359 HIS A C 1
ATOM 2708 O O . HIS A 1 359 ? -36.135 7.422 -6.983 1.00 86.38 359 HIS A O 1
ATOM 2714 N N . ALA A 1 360 ? -34.663 8.926 -7.760 1.00 91.62 360 ALA A N 1
ATOM 2715 C CA . ALA A 1 360 ? -33.489 8.046 -7.699 1.00 91.62 360 ALA A CA 1
ATOM 2716 C C . ALA A 1 360 ? -32.725 8.072 -6.356 1.00 91.62 360 ALA A C 1
ATOM 2718 O O . ALA A 1 360 ? -31.658 7.460 -6.256 1.00 91.62 360 ALA A O 1
ATOM 2719 N N . LEU A 1 361 ? -33.232 8.764 -5.326 1.00 94.19 361 LEU A N 1
ATOM 2720 C CA . LEU A 1 361 ? -32.514 8.982 -4.067 1.00 94.19 361 LEU A CA 1
ATOM 2721 C C . LEU A 1 361 ? -32.321 7.684 -3.275 1.00 94.19 361 LEU A C 1
ATOM 2723 O O . LEU A 1 361 ? -33.235 7.190 -2.620 1.00 94.19 361 LEU A O 1
ATOM 2727 N N . LYS A 1 362 ? -31.085 7.173 -3.290 1.00 95.38 362 LYS A N 1
ATOM 2728 C CA . LYS A 1 362 ? -30.653 5.966 -2.569 1.00 95.38 362 LYS A CA 1
ATOM 2729 C C . LYS A 1 362 ? -30.075 6.270 -1.194 1.00 95.38 362 LYS A C 1
ATOM 2731 O O . LYS A 1 362 ? -30.176 5.430 -0.300 1.00 95.38 362 LYS A O 1
ATOM 2736 N N . HIS A 1 363 ? -29.427 7.421 -1.024 1.00 97.25 363 HIS A N 1
ATOM 2737 C CA . HIS A 1 363 ? -28.652 7.738 0.176 1.00 97.25 363 HIS A CA 1
ATOM 2738 C C . HIS A 1 363 ? -28.961 9.149 0.679 1.00 97.25 363 HIS A C 1
ATOM 2740 O O . HIS A 1 363 ? -28.612 10.130 0.019 1.00 97.25 363 HIS A O 1
ATOM 2746 N N . LEU A 1 364 ? -29.565 9.250 1.865 1.00 97.25 364 LEU A N 1
ATOM 2747 C CA . LEU A 1 364 ? -29.806 10.525 2.539 1.00 97.25 364 LEU A CA 1
ATOM 2748 C C . LEU A 1 364 ? -29.037 10.604 3.862 1.00 97.25 364 LEU A C 1
ATOM 2750 O O . LEU A 1 364 ? -29.169 9.729 4.719 1.00 97.25 364 LEU A O 1
ATOM 2754 N N . VAL A 1 365 ? -28.287 11.692 4.041 1.00 97.94 365 VAL A N 1
ATOM 2755 C CA . VAL A 1 365 ? -27.633 12.054 5.307 1.00 97.94 365 VAL A CA 1
ATOM 2756 C C . VAL A 1 365 ? -28.191 13.390 5.792 1.00 97.94 365 VAL A C 1
ATOM 2758 O O . VAL A 1 365 ? -28.021 14.410 5.122 1.00 97.94 365 VAL A O 1
ATOM 2761 N N . LEU A 1 366 ? -28.827 13.393 6.964 1.00 97.62 366 LEU A N 1
ATOM 2762 C CA . LEU A 1 366 ? -29.305 14.592 7.653 1.00 97.62 366 LEU A CA 1
ATOM 2763 C C . LEU A 1 366 ? -28.541 14.774 8.965 1.00 97.62 366 LEU A C 1
ATOM 2765 O O . LEU A 1 366 ? -28.539 13.888 9.821 1.00 97.62 366 LEU A O 1
ATOM 2769 N N . LYS A 1 367 ? -27.909 15.936 9.145 1.00 97.19 367 LYS A N 1
ATOM 2770 C CA . LYS A 1 367 ? -27.193 16.284 10.377 1.00 97.19 367 LYS A CA 1
ATOM 2771 C C . LYS A 1 367 ? -27.631 17.645 10.902 1.00 97.19 367 LYS A C 1
ATOM 2773 O O . LYS A 1 367 ? -27.644 18.615 10.150 1.00 97.19 367 LYS A O 1
ATOM 2778 N N . LYS A 1 368 ? -27.927 17.741 12.204 1.00 94.62 368 LYS A N 1
ATOM 2779 C CA . LYS A 1 368 ? -28.356 18.991 12.872 1.00 94.62 368 LYS A CA 1
ATOM 2780 C C . LYS A 1 368 ? -29.590 19.640 12.220 1.00 94.62 368 LYS A C 1
ATOM 2782 O O . LYS A 1 368 ? -29.719 20.861 12.180 1.00 94.62 368 LYS A O 1
ATOM 2787 N N . CYS A 1 369 ? -30.511 18.824 11.708 1.00 92.75 369 CYS A N 1
ATOM 2788 C CA . CYS A 1 369 ? -31.779 19.277 11.133 1.00 92.75 369 CYS A CA 1
ATOM 2789 C C . CYS A 1 369 ? -32.811 19.508 12.250 1.00 92.75 369 CYS A C 1
ATOM 2791 O O . CYS A 1 369 ? -33.715 18.706 12.461 1.00 92.75 369 CYS A O 1
ATOM 2793 N N . TRP A 1 370 ? -32.643 20.596 13.010 1.00 87.94 370 TRP A N 1
ATOM 2794 C CA . TRP A 1 370 ? -33.360 20.848 14.273 1.00 87.94 370 TRP A CA 1
ATOM 2795 C C . TRP A 1 370 ? -34.886 21.015 14.167 1.00 87.94 370 TRP A C 1
ATOM 2797 O O . TRP A 1 370 ? -35.556 21.016 15.199 1.00 87.94 370 TRP A O 1
ATOM 2807 N N . PHE A 1 371 ? -35.436 21.168 12.959 1.00 91.94 371 PHE A N 1
ATOM 2808 C CA . PHE A 1 371 ? -36.871 21.356 12.710 1.00 91.94 371 PHE A CA 1
ATOM 2809 C C . PHE A 1 371 ? -37.574 20.126 12.112 1.00 91.94 371 PHE A C 1
ATOM 2811 O O . PHE A 1 371 ? -38.786 20.176 11.915 1.00 91.94 371 PHE A O 1
ATOM 2818 N N . LEU A 1 372 ? -36.851 19.029 11.861 1.00 95.00 372 LEU A N 1
ATOM 2819 C CA . LEU A 1 372 ? -37.426 17.757 11.417 1.00 95.00 372 LEU A CA 1
ATOM 2820 C C . LEU A 1 372 ? -38.038 16.993 12.598 1.00 95.00 372 LEU A C 1
ATOM 2822 O O . LEU A 1 372 ? -37.329 16.692 13.557 1.00 95.00 372 LEU A O 1
ATOM 2826 N N . SER A 1 373 ? -39.321 16.652 12.507 1.00 94.94 373 SER A N 1
ATOM 2827 C CA . SER A 1 373 ? -40.032 15.798 13.460 1.00 94.94 373 SER A CA 1
ATOM 2828 C C . SER A 1 373 ? -40.312 14.403 12.892 1.00 94.94 373 SER A C 1
ATOM 2830 O O . SER A 1 373 ? -40.067 14.107 11.718 1.00 94.94 373 SER A O 1
ATOM 2832 N N . ASP A 1 374 ? -40.885 13.549 13.738 1.00 93.62 374 ASP A N 1
ATOM 2833 C CA . ASP A 1 374 ? -41.376 12.219 13.381 1.00 93.62 374 ASP A CA 1
ATOM 2834 C C . ASP A 1 374 ? -42.300 12.229 12.156 1.00 93.62 374 ASP A C 1
ATOM 2836 O O . ASP A 1 374 ? -42.156 11.389 11.268 1.00 93.62 374 ASP A O 1
ATOM 2840 N N . LYS A 1 375 ? -43.201 13.217 12.054 1.00 93.38 375 LYS A N 1
ATOM 2841 C CA . LYS A 1 375 ? -44.145 13.330 10.930 1.00 93.38 375 LYS A CA 1
ATOM 2842 C C . LYS A 1 375 ? -43.412 13.499 9.602 1.00 93.38 375 LYS A C 1
ATOM 2844 O O . LYS A 1 375 ? -43.728 12.806 8.639 1.00 93.38 375 LYS A O 1
ATOM 2849 N N . GLY A 1 376 ? -42.402 14.367 9.573 1.00 93.94 376 GLY A N 1
ATOM 2850 C CA . GLY A 1 376 ? -41.566 14.597 8.399 1.00 93.94 376 GLY A CA 1
ATOM 2851 C C . GLY A 1 376 ? -40.784 13.368 7.973 1.00 93.94 376 GLY A C 1
ATOM 2852 O O . GLY A 1 376 ? -40.743 13.038 6.788 1.00 93.94 376 GLY A O 1
ATOM 2853 N N . LEU A 1 377 ? -40.194 12.667 8.944 1.00 94.44 377 LEU A N 1
ATOM 2854 C CA . LEU A 1 377 ? -39.399 11.471 8.691 1.00 94.44 377 LEU A CA 1
ATOM 2855 C C . LEU A 1 377 ? -40.258 10.332 8.114 1.00 94.44 377 LEU A C 1
ATOM 2857 O O . LEU A 1 377 ? -39.888 9.743 7.100 1.00 94.44 377 LEU A O 1
ATOM 2861 N N . ILE A 1 378 ? -41.437 10.089 8.701 1.00 92.25 378 ILE A N 1
ATOM 2862 C CA . ILE A 1 378 ? -42.395 9.064 8.254 1.00 92.25 378 ILE A CA 1
ATOM 2863 C C . ILE A 1 378 ? -42.946 9.396 6.859 1.00 92.25 378 ILE A C 1
ATOM 2865 O O . ILE A 1 378 ? -42.963 8.534 5.975 1.00 92.25 378 ILE A O 1
ATOM 2869 N N . SER A 1 379 ? -43.372 10.644 6.632 1.00 92.62 379 SER A N 1
ATOM 2870 C CA . SER A 1 379 ? -43.856 11.103 5.324 1.00 92.62 379 SER A CA 1
ATOM 2871 C C . SER A 1 379 ? -42.790 10.974 4.232 1.00 92.62 379 SER A C 1
ATOM 2873 O O . SER A 1 379 ? -43.075 10.473 3.142 1.00 92.62 379 SER A O 1
ATOM 2875 N N . PHE A 1 380 ? -41.547 11.366 4.526 1.00 93.94 380 PHE A N 1
ATOM 2876 C CA . PHE A 1 380 ? -40.415 11.187 3.619 1.00 93.94 380 PHE A CA 1
ATOM 2877 C C . PHE A 1 380 ? -40.137 9.709 3.322 1.00 93.94 380 PHE A C 1
ATOM 2879 O O . PHE A 1 380 ? -40.011 9.342 2.155 1.00 93.94 380 PHE A O 1
ATOM 2886 N N . ALA A 1 381 ? -40.095 8.851 4.346 1.00 91.19 381 ALA A N 1
ATOM 2887 C CA . ALA A 1 381 ? -39.838 7.422 4.181 1.00 91.19 381 ALA A CA 1
ATOM 2888 C C . ALA A 1 381 ? -40.879 6.748 3.271 1.00 91.19 381 ALA A C 1
ATOM 2890 O O . ALA A 1 381 ? -40.518 5.928 2.428 1.00 91.19 381 ALA A O 1
ATOM 2891 N N . ARG A 1 382 ? -42.158 7.133 3.395 1.00 89.50 382 ARG A N 1
ATOM 2892 C CA . ARG A 1 382 ? -43.261 6.661 2.537 1.00 89.50 382 ARG A CA 1
ATOM 2893 C C . ARG A 1 382 ? -43.171 7.176 1.094 1.00 89.50 382 ARG A C 1
ATOM 2895 O O . ARG A 1 382 ? -43.614 6.485 0.177 1.00 89.50 382 ARG A O 1
ATOM 2902 N N . ALA A 1 383 ? -42.602 8.362 0.880 1.00 90.75 383 ALA A N 1
ATOM 2903 C CA . ALA A 1 383 ? -42.410 8.939 -0.450 1.00 90.75 383 ALA A CA 1
ATOM 2904 C C . ALA A 1 383 ? -41.179 8.364 -1.184 1.00 90.75 383 ALA A C 1
ATOM 2906 O O . ALA A 1 383 ? -41.268 8.019 -2.363 1.00 90.75 383 ALA A O 1
ATOM 2907 N N . ALA A 1 384 ? -40.049 8.206 -0.489 1.00 90.62 384 ALA A N 1
ATOM 2908 C CA . ALA A 1 384 ? -38.748 7.857 -1.063 1.00 90.62 384 ALA A CA 1
ATOM 2909 C C . ALA A 1 384 ? -38.582 6.345 -1.360 1.00 90.62 384 ALA A C 1
ATOM 2911 O O . ALA A 1 384 ? -37.737 5.659 -0.785 1.00 90.62 384 ALA A O 1
ATOM 2912 N N . ARG A 1 385 ? -39.372 5.818 -2.307 1.00 86.88 385 ARG A N 1
ATOM 2913 C CA . ARG A 1 385 ? -39.485 4.380 -2.672 1.00 86.88 385 ARG A CA 1
ATOM 2914 C C . ARG A 1 385 ? -38.186 3.659 -3.090 1.00 86.88 385 ARG A C 1
ATOM 2916 O O . ARG A 1 385 ? -38.182 2.436 -3.220 1.00 86.88 385 ARG A O 1
ATOM 2923 N N . PHE A 1 386 ? -37.097 4.386 -3.342 1.00 90.56 386 PHE A N 1
ATOM 2924 C CA . PHE A 1 386 ? -35.800 3.836 -3.768 1.00 90.56 386 PHE A CA 1
ATOM 2925 C C . PHE A 1 386 ? -34.671 4.045 -2.745 1.00 90.56 386 PHE A C 1
ATOM 2927 O O . PHE A 1 386 ? -33.522 3.700 -3.023 1.00 90.56 386 PHE A O 1
ATOM 2934 N N . LEU A 1 387 ? -34.994 4.560 -1.555 1.00 92.94 387 LEU A N 1
ATOM 2935 C CA . LEU A 1 387 ? -34.037 4.841 -0.491 1.00 92.94 387 LEU A CA 1
ATOM 2936 C C . LEU A 1 387 ? -33.427 3.545 0.065 1.00 92.94 387 LEU A C 1
ATOM 2938 O O . LEU A 1 387 ? -34.124 2.724 0.652 1.00 92.94 387 LEU A O 1
ATOM 2942 N N . GLU A 1 388 ? -32.114 3.375 -0.098 1.00 94.75 388 GLU A N 1
ATOM 2943 C CA . GLU A 1 388 ? -31.356 2.208 0.373 1.00 94.75 388 GLU A CA 1
ATOM 2944 C C . GLU A 1 388 ? -30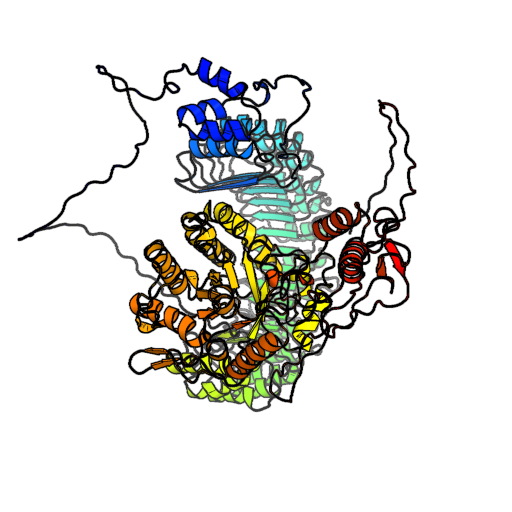.656 2.460 1.719 1.00 94.75 388 GLU A C 1
ATOM 2946 O O . GLU A 1 388 ? -30.449 1.519 2.487 1.00 94.75 388 GLU A O 1
ATOM 2951 N N . SER A 1 389 ? -30.295 3.714 2.020 1.00 96.06 389 SER A N 1
ATOM 2952 C CA . SER A 1 389 ? -29.650 4.107 3.277 1.00 96.06 389 SER A CA 1
ATOM 2953 C C . SER A 1 389 ? -30.114 5.478 3.765 1.00 96.06 389 SER A C 1
ATOM 2955 O O . SER A 1 389 ? -30.110 6.448 3.004 1.00 96.06 389 SER A O 1
ATOM 2957 N N . LEU A 1 390 ? -30.430 5.568 5.058 1.00 96.38 390 LEU A N 1
ATOM 2958 C CA . LEU A 1 390 ? -30.833 6.802 5.735 1.00 96.38 390 LEU A CA 1
ATOM 2959 C C . LEU A 1 390 ? -30.028 6.992 7.026 1.00 96.38 390 LEU A C 1
ATOM 2961 O O . LEU A 1 390 ? -30.025 6.117 7.892 1.00 96.38 390 LEU A O 1
ATOM 2965 N N . GLN A 1 391 ? -29.356 8.137 7.152 1.00 97.38 391 GLN A N 1
ATOM 2966 C CA . GLN A 1 391 ? -28.568 8.511 8.326 1.00 97.38 391 GLN A CA 1
ATOM 2967 C C . GLN A 1 391 ? -29.066 9.826 8.932 1.00 97.38 391 GLN A C 1
ATOM 2969 O O . GLN A 1 391 ? -29.121 10.851 8.252 1.00 97.38 391 GLN A O 1
ATOM 2974 N N . LEU A 1 392 ? -29.352 9.795 10.233 1.00 97.50 392 LEU A N 1
ATOM 2975 C CA . LEU A 1 392 ? -29.701 10.938 11.070 1.00 97.50 392 LEU A CA 1
ATOM 2976 C C . LEU A 1 392 ? -28.603 11.161 12.118 1.00 97.50 392 LEU A C 1
ATOM 2978 O O . LEU A 1 392 ? -28.229 10.227 12.829 1.00 97.50 392 LEU A O 1
ATOM 2982 N N . GLU A 1 393 ? -28.112 12.393 12.257 1.00 97.38 393 GLU A N 1
ATOM 2983 C CA . GLU A 1 393 ? -27.209 12.779 13.348 1.00 97.38 393 GLU A CA 1
ATOM 2984 C C . GLU A 1 393 ? -27.648 14.091 14.022 1.00 97.38 393 GLU A C 1
ATOM 2986 O O . GLU A 1 393 ? -27.940 15.080 13.346 1.00 97.38 393 GLU A O 1
ATOM 2991 N N . GLU A 1 394 ? -27.699 14.120 15.359 1.00 95.06 394 GLU A N 1
ATOM 2992 C CA . GLU A 1 394 ? -28.099 15.296 16.163 1.00 95.06 394 GLU A CA 1
ATOM 2993 C C . GLU A 1 394 ? -29.483 15.880 15.763 1.00 95.06 394 GLU A C 1
ATOM 2995 O O . GLU A 1 394 ? -29.749 17.080 15.886 1.00 95.06 394 GLU A O 1
ATOM 3000 N N . CYS A 1 395 ? -30.385 15.030 15.255 1.00 94.88 395 CYS A N 1
ATOM 3001 C CA . CYS A 1 395 ? -31.741 15.388 14.816 1.00 94.88 395 CYS A CA 1
ATOM 3002 C C . CYS A 1 395 ? -32.737 15.262 15.983 1.00 94.88 395 CYS A C 1
ATOM 3004 O O . CYS A 1 395 ? -33.629 14.420 15.988 1.00 94.88 395 CYS A O 1
ATOM 3006 N N . ASN A 1 396 ? -32.548 16.098 17.006 1.00 93.06 396 ASN A N 1
ATOM 3007 C CA . ASN A 1 396 ? -33.123 15.934 18.352 1.00 93.06 396 ASN A CA 1
ATOM 3008 C C . ASN A 1 396 ? -34.656 16.086 18.483 1.00 93.06 396 ASN A C 1
ATOM 3010 O O . ASN A 1 396 ? -35.161 16.000 19.598 1.00 93.06 396 ASN A O 1
ATOM 3014 N N . ARG A 1 397 ? -35.389 16.319 17.387 1.00 93.44 397 ARG A N 1
ATOM 3015 C CA . ARG A 1 397 ? -36.865 16.315 17.338 1.00 93.44 397 ARG A CA 1
ATOM 3016 C C . ARG A 1 397 ? -37.462 15.020 16.765 1.00 93.44 397 ARG A C 1
ATOM 3018 O O . ARG A 1 397 ? -38.682 14.895 16.734 1.00 93.44 397 ARG A O 1
ATOM 3025 N N . VAL A 1 398 ? -36.623 14.078 16.332 1.00 93.38 398 VAL A N 1
ATOM 3026 C CA . VAL A 1 398 ? -37.032 12.701 16.028 1.00 93.38 398 VAL A CA 1
ATOM 3027 C C . VAL A 1 398 ? -37.022 11.893 17.327 1.00 93.38 398 VAL A C 1
ATOM 3029 O O . VAL A 1 398 ? -36.059 11.961 18.097 1.00 93.38 398 VAL A O 1
ATOM 3032 N N . THR A 1 399 ? -38.093 11.140 17.551 1.00 92.12 399 THR A N 1
ATOM 3033 C CA . THR A 1 399 ? -38.354 10.312 18.729 1.00 92.12 399 THR A CA 1
ATOM 3034 C C . THR A 1 399 ? -38.484 8.831 18.344 1.00 92.12 399 THR A C 1
ATOM 3036 O O . THR A 1 399 ? -38.194 8.427 17.214 1.00 92.12 399 THR A O 1
ATOM 3039 N N . GLN A 1 400 ? -38.927 8.001 19.291 1.00 89.56 400 GLN A N 1
ATOM 3040 C CA . GLN A 1 400 ? -39.345 6.621 19.041 1.00 89.56 400 GLN A CA 1
ATOM 3041 C C . GLN A 1 400 ? -40.379 6.519 17.906 1.00 89.56 400 GLN A C 1
ATOM 3043 O O . GLN A 1 400 ? -40.205 5.703 16.999 1.00 89.56 400 GLN A O 1
ATOM 3048 N N . GLN A 1 401 ? -41.406 7.377 17.891 1.00 88.31 401 GLN A N 1
ATOM 3049 C CA . GLN A 1 401 ? -42.505 7.269 16.926 1.00 88.31 401 GLN A CA 1
ATOM 3050 C C . GLN A 1 401 ? -42.021 7.432 15.474 1.00 88.31 401 GLN A C 1
ATOM 3052 O O . GLN A 1 401 ? -42.430 6.672 14.593 1.00 88.31 401 GLN A O 1
ATOM 3057 N N . GLY A 1 402 ? -41.105 8.372 15.216 1.00 90.62 402 GLY A N 1
ATOM 3058 C CA . GLY A 1 402 ? -40.529 8.589 13.887 1.00 90.62 402 GLY A CA 1
ATOM 3059 C C . GLY A 1 402 ? -39.674 7.423 13.416 1.00 90.62 402 GLY A C 1
ATOM 3060 O O . GLY A 1 402 ? -39.726 7.070 12.239 1.00 90.62 402 GLY A O 1
ATOM 3061 N N . ILE A 1 403 ? -38.929 6.787 14.324 1.00 91.12 403 ILE A N 1
ATOM 3062 C CA . ILE A 1 403 ? -38.150 5.579 14.025 1.00 91.12 403 ILE A CA 1
ATOM 3063 C C . ILE A 1 403 ? -39.084 4.427 13.641 1.00 91.12 403 ILE A C 1
ATOM 3065 O O . ILE A 1 403 ? -38.945 3.868 12.553 1.00 91.12 403 ILE A O 1
ATOM 3069 N N . LEU A 1 404 ? -40.074 4.104 14.476 1.00 88.31 404 LEU A N 1
ATOM 3070 C CA . LEU A 1 404 ? -40.972 2.966 14.244 1.00 88.31 404 LEU A CA 1
ATOM 3071 C C . LEU A 1 404 ? -41.846 3.165 12.995 1.00 88.31 404 LEU A C 1
ATOM 3073 O O . LEU A 1 404 ? -41.966 2.257 12.168 1.00 88.31 404 LEU A O 1
ATOM 3077 N N . GLY A 1 405 ? -42.375 4.375 12.787 1.00 87.75 405 GLY A N 1
ATOM 3078 C CA . GLY A 1 405 ? -43.136 4.731 11.585 1.00 87.75 405 GLY A CA 1
ATOM 3079 C C . GLY A 1 405 ? -42.299 4.808 10.296 1.00 87.75 405 GLY A C 1
ATOM 3080 O O . GLY A 1 405 ? -42.853 4.699 9.203 1.00 87.75 405 GLY A O 1
ATOM 3081 N N . THR A 1 406 ? -40.975 4.980 10.403 1.00 89.50 406 THR A N 1
ATOM 3082 C CA . THR A 1 406 ? -40.035 4.907 9.265 1.00 89.50 406 THR A CA 1
ATOM 3083 C C . THR A 1 406 ? -39.717 3.462 8.903 1.00 89.50 406 THR A C 1
ATOM 3085 O O . THR A 1 406 ? -39.698 3.108 7.723 1.00 89.50 406 THR A O 1
ATOM 3088 N N . LEU A 1 407 ? -39.481 2.619 9.913 1.00 87.81 407 LEU A N 1
ATOM 3089 C CA . LEU A 1 407 ? -39.146 1.210 9.721 1.00 87.81 407 LEU A CA 1
ATOM 3090 C C . LEU A 1 407 ? -40.328 0.414 9.155 1.00 87.81 407 LEU A C 1
ATOM 3092 O O . LEU A 1 407 ? -40.147 -0.317 8.185 1.00 87.81 407 LEU A O 1
ATOM 3096 N N . SER A 1 408 ? -41.537 0.623 9.679 1.00 84.94 408 SER A N 1
ATOM 3097 C CA . SER A 1 408 ? -42.775 -0.087 9.298 1.00 84.94 408 SER A CA 1
ATOM 3098 C C . SER A 1 408 ? -43.321 0.198 7.884 1.00 84.94 408 SER A C 1
ATOM 3100 O O . SER A 1 408 ? -44.426 -0.219 7.537 1.00 84.94 408 SER A O 1
ATOM 3102 N N . ASN A 1 409 ? -42.572 0.898 7.027 1.00 81.00 409 ASN A N 1
ATOM 3103 C CA . ASN A 1 409 ? -42.966 1.142 5.641 1.00 81.00 409 ASN A CA 1
ATOM 3104 C C . ASN A 1 409 ? -42.755 -0.103 4.750 1.00 81.00 409 ASN A C 1
ATOM 3106 O O . ASN A 1 409 ? -41.636 -0.358 4.302 1.00 81.00 409 ASN A O 1
ATOM 3110 N N . GLN A 1 410 ? -43.847 -0.802 4.408 1.00 68.38 410 GLN A N 1
ATOM 3111 C CA . GLN A 1 410 ? -43.881 -1.927 3.453 1.00 68.38 410 GLN A CA 1
ATOM 3112 C C . GLN A 1 410 ? -43.093 -1.680 2.153 1.00 68.38 410 GLN A C 1
ATOM 3114 O O . GLN A 1 410 ? -42.424 -2.572 1.643 1.00 68.38 410 GLN A O 1
ATOM 3119 N N . ASN A 1 411 ? -43.191 -0.469 1.589 1.00 66.38 411 ASN A N 1
ATOM 3120 C CA . ASN A 1 411 ? -42.661 -0.134 0.260 1.00 66.38 411 ASN A CA 1
ATOM 3121 C C . ASN A 1 411 ? -41.185 0.308 0.295 1.00 66.38 411 ASN A C 1
ATOM 3123 O O . ASN A 1 411 ? -40.673 0.878 -0.671 1.00 66.38 411 ASN A O 1
ATOM 3127 N N . SER A 1 412 ? -40.511 0.094 1.424 1.00 73.88 412 SER A N 1
ATOM 3128 C CA . SER A 1 412 ? -39.125 0.488 1.632 1.00 73.88 412 SER A CA 1
ATOM 3129 C C . SER A 1 412 ? -38.147 -0.449 0.918 1.00 73.88 412 SER A C 1
ATOM 3131 O O . SER A 1 412 ? -38.301 -1.668 0.926 1.00 73.88 412 SER A O 1
ATOM 3133 N N . LYS A 1 413 ? -37.088 0.128 0.340 1.00 87.38 413 LYS A N 1
ATOM 3134 C CA . LYS A 1 413 ? -35.887 -0.602 -0.109 1.00 87.38 413 LYS A CA 1
ATOM 3135 C C . LYS A 1 413 ? -34.698 -0.366 0.829 1.00 87.38 413 LYS A C 1
ATOM 3137 O O . LYS A 1 413 ? -33.554 -0.641 0.463 1.00 87.38 413 LYS A O 1
ATOM 3142 N N . MET A 1 414 ? -34.966 0.148 2.032 1.00 91.00 414 MET A N 1
ATOM 3143 C CA . MET A 1 414 ? -33.954 0.543 3.004 1.00 91.00 414 MET A CA 1
ATOM 3144 C C . MET A 1 414 ? -33.235 -0.691 3.540 1.00 91.00 414 MET A C 1
ATOM 3146 O O . MET A 1 414 ? -33.835 -1.544 4.190 1.00 91.00 414 MET A O 1
ATOM 3150 N N . LYS A 1 415 ? -31.933 -0.763 3.260 1.00 93.19 415 LYS A N 1
ATOM 3151 C CA . LYS A 1 415 ? -31.009 -1.807 3.721 1.00 93.19 415 LYS A CA 1
ATOM 3152 C C . LYS A 1 415 ? -30.271 -1.382 4.986 1.00 93.19 415 LYS A C 1
ATOM 3154 O O . LYS A 1 415 ? -29.880 -2.242 5.772 1.00 93.19 415 LYS A O 1
ATOM 3159 N N . SER A 1 416 ? -30.085 -0.072 5.164 1.00 95.06 416 SER A N 1
ATOM 3160 C CA . SER A 1 416 ? -29.329 0.539 6.255 1.00 95.06 416 SER A CA 1
ATOM 3161 C C . SER A 1 416 ? -30.085 1.716 6.878 1.00 95.06 416 SER A C 1
ATOM 3163 O O . SER A 1 416 ? -30.470 2.651 6.172 1.00 95.06 416 SER A O 1
ATOM 3165 N N . PHE A 1 417 ? -30.251 1.697 8.201 1.00 95.56 417 PHE A N 1
ATOM 3166 C CA . PHE A 1 417 ? -30.782 2.822 8.972 1.00 95.56 417 PHE A CA 1
ATOM 3167 C C . PHE A 1 417 ? -29.823 3.186 10.107 1.00 95.56 417 PHE A C 1
ATOM 3169 O O . PHE A 1 417 ? -29.358 2.312 10.842 1.00 95.56 417 PHE A O 1
ATOM 3176 N N . SER A 1 418 ? -29.510 4.476 10.241 1.00 97.31 418 SER A N 1
ATOM 3177 C CA . SER A 1 418 ? -28.547 4.980 11.221 1.00 97.31 418 SER A CA 1
ATOM 3178 C C . SER A 1 418 ? -29.076 6.206 11.960 1.00 97.31 418 SER A C 1
ATOM 3180 O O . SER A 1 418 ? -29.416 7.209 11.338 1.00 97.31 418 SER A O 1
ATOM 3182 N N . VAL A 1 419 ? -29.041 6.169 13.291 1.00 96.94 419 VAL A N 1
ATOM 3183 C CA . VAL A 1 419 ? -29.424 7.260 14.195 1.00 96.94 419 VAL A CA 1
ATOM 3184 C C . VAL A 1 419 ? -28.283 7.502 15.184 1.00 96.94 419 VAL A C 1
ATOM 3186 O O . VAL A 1 419 ? -27.843 6.587 15.878 1.00 96.94 419 VAL A O 1
ATOM 3189 N N . VAL A 1 420 ? -27.757 8.726 15.235 1.00 97.38 420 VAL A N 1
ATOM 3190 C CA . VAL A 1 420 ? -26.543 9.059 15.999 1.00 97.38 420 VAL A CA 1
ATOM 3191 C C . VAL A 1 420 ? -26.765 10.325 16.825 1.00 97.38 420 VAL A C 1
ATOM 3193 O O . VAL A 1 420 ? -27.057 11.384 16.276 1.00 97.38 420 VAL A O 1
ATOM 3196 N N . LYS A 1 421 ? -26.586 10.248 18.150 1.00 95.19 421 LYS A N 1
ATOM 3197 C CA . LYS A 1 421 ? -26.735 11.384 19.085 1.00 95.19 421 LYS A CA 1
ATOM 3198 C C . LYS A 1 421 ? -28.078 12.130 18.951 1.00 95.19 421 LYS A C 1
ATOM 3200 O O . LYS A 1 421 ? -28.133 13.341 19.150 1.00 95.19 421 LYS A O 1
ATOM 3205 N N . CYS A 1 422 ? -29.153 11.438 18.572 1.00 94.75 422 CYS A N 1
ATOM 3206 C CA . CYS A 1 422 ? -30.488 12.027 18.472 1.00 94.75 422 CYS A CA 1
ATOM 3207 C C . CYS A 1 422 ? -31.165 11.956 19.845 1.00 94.75 422 CYS A C 1
ATOM 3209 O O . CYS A 1 422 ? -31.725 10.933 20.228 1.00 94.75 422 CYS A O 1
ATOM 3211 N N . MET A 1 423 ? -31.079 13.050 20.599 1.00 91.94 423 MET A N 1
ATOM 3212 C CA . MET A 1 423 ? -31.417 13.076 22.030 1.00 91.94 423 MET A CA 1
ATOM 3213 C C . MET A 1 423 ? -32.925 12.999 22.327 1.00 91.94 423 MET A C 1
ATOM 3215 O O . MET A 1 423 ? -33.298 12.758 23.468 1.00 91.94 423 MET A O 1
ATOM 3219 N N . GLY A 1 424 ? -33.784 13.193 21.318 1.00 89.69 424 GLY A N 1
ATOM 3220 C CA . GLY A 1 424 ? -35.240 13.030 21.427 1.00 89.69 424 GLY A CA 1
ATOM 3221 C C . GLY A 1 424 ? -35.716 11.574 21.373 1.00 89.69 424 GLY A C 1
ATOM 3222 O O . GLY A 1 424 ? -36.889 11.304 21.621 1.00 89.69 424 GLY A O 1
ATOM 3223 N N . VAL A 1 425 ? -34.825 10.625 21.064 1.00 91.12 425 VAL A N 1
ATOM 3224 C CA . VAL A 1 425 ? -35.153 9.198 21.014 1.00 91.12 425 VAL A CA 1
ATOM 3225 C C . VAL A 1 425 ? -35.135 8.628 22.432 1.00 91.12 425 VAL A C 1
ATOM 3227 O O . VAL A 1 425 ? -34.073 8.388 23.010 1.00 91.12 425 VAL A O 1
ATOM 3230 N N . ILE A 1 426 ? -36.336 8.444 22.980 1.00 89.00 426 ILE A N 1
ATOM 3231 C CA . ILE A 1 426 ? -36.613 7.964 24.337 1.00 89.00 426 ILE A CA 1
ATOM 3232 C C . ILE A 1 426 ? -37.555 6.750 24.297 1.00 89.00 426 ILE A C 1
ATOM 3234 O O . ILE A 1 426 ? -38.346 6.615 23.365 1.00 89.00 426 ILE A O 1
ATOM 3238 N N . ASP A 1 427 ? -37.482 5.865 25.291 1.00 85.69 427 ASP A N 1
ATOM 3239 C CA . ASP A 1 427 ? -38.479 4.806 25.512 1.00 85.69 427 ASP A CA 1
ATOM 3240 C C . ASP A 1 427 ? -39.812 5.395 26.020 1.00 85.69 427 ASP A C 1
ATOM 3242 O O . ASP A 1 427 ? -39.844 6.025 27.079 1.00 85.69 427 ASP A O 1
ATOM 3246 N N . LEU A 1 428 ? -40.919 5.136 25.315 1.00 82.38 428 LEU A N 1
ATOM 3247 C CA . LEU A 1 428 ? -42.292 5.423 25.755 1.00 82.38 428 LEU A CA 1
ATOM 3248 C C . LEU A 1 428 ? -43.103 4.124 25.917 1.00 82.38 428 LEU A C 1
ATOM 3250 O O . LEU A 1 428 ? -42.753 3.072 25.381 1.00 82.38 428 LEU A O 1
ATOM 3254 N N . ASP A 1 429 ? -44.214 4.199 26.652 1.00 67.94 429 ASP A N 1
ATOM 3255 C CA . ASP A 1 429 ? -45.188 3.108 26.814 1.00 67.94 429 ASP A CA 1
ATOM 3256 C C . ASP A 1 429 ? -46.242 3.102 25.690 1.00 67.94 429 ASP A C 1
ATOM 3258 O O . ASP A 1 429 ? -47.443 3.261 25.925 1.00 67.94 429 ASP A O 1
ATOM 3262 N N . GLU A 1 430 ? -45.801 2.929 24.440 1.00 59.94 430 GLU A N 1
ATOM 3263 C CA . GLU A 1 430 ? -46.715 2.789 23.300 1.00 59.94 430 GLU A CA 1
ATOM 3264 C C . GLU A 1 430 ? -47.390 1.403 23.278 1.00 59.94 430 GLU A C 1
ATOM 3266 O O . GLU A 1 430 ? -46.779 0.388 22.950 1.00 59.94 430 GLU A O 1
ATOM 3271 N N . LYS A 1 431 ? -48.706 1.364 23.525 1.00 55.75 431 LYS A N 1
ATOM 3272 C CA . LYS A 1 431 ? -49.560 0.166 23.361 1.00 55.75 431 LYS A CA 1
ATOM 3273 C C . LYS A 1 431 ? -49.882 -0.174 21.888 1.00 55.75 431 LYS A C 1
ATOM 3275 O O . LYS A 1 431 ? -50.883 -0.828 21.620 1.00 55.75 431 LYS A O 1
ATOM 3280 N N . ALA A 1 432 ? -49.107 0.330 20.928 1.00 53.19 432 ALA A N 1
ATOM 3281 C CA . ALA A 1 432 ? -49.533 0.509 19.534 1.00 53.19 432 ALA A CA 1
ATOM 3282 C C . ALA A 1 432 ? -48.729 -0.321 18.511 1.00 53.19 432 ALA A C 1
ATOM 3284 O O . ALA A 1 432 ? -48.502 0.125 17.390 1.00 53.19 432 ALA A O 1
ATOM 3285 N N . ILE A 1 433 ? -48.283 -1.524 18.886 1.00 54.00 433 ILE A N 1
ATOM 3286 C CA . ILE A 1 433 ? -47.422 -2.366 18.031 1.00 54.00 433 ILE A CA 1
ATOM 3287 C C . ILE A 1 433 ? -48.215 -3.053 16.911 1.00 54.00 433 ILE A C 1
ATOM 3289 O O . ILE A 1 433 ? -47.731 -3.157 15.787 1.00 54.00 433 ILE A O 1
ATOM 3293 N N . ASP A 1 434 ? -49.445 -3.483 17.202 1.00 51.62 434 ASP A N 1
ATOM 3294 C CA . ASP A 1 434 ? -50.231 -4.399 16.356 1.00 51.62 434 ASP A CA 1
ATOM 3295 C C . ASP A 1 434 ? -50.702 -3.789 15.017 1.00 51.62 434 ASP A C 1
ATOM 3297 O O . ASP A 1 434 ? -51.266 -4.485 14.177 1.00 51.62 434 ASP A O 1
ATOM 3301 N N . PHE A 1 435 ? -50.439 -2.495 14.800 1.00 56.09 435 PHE A N 1
ATOM 3302 C CA . PHE A 1 435 ? -50.719 -1.762 13.560 1.00 56.09 435 PHE A CA 1
ATOM 3303 C C . PHE A 1 435 ? -49.480 -1.533 12.674 1.00 56.09 435 PHE A C 1
ATOM 3305 O O . PHE A 1 435 ? -49.610 -0.952 11.595 1.00 56.09 435 PHE A O 1
ATOM 3312 N N . PHE A 1 436 ? -48.281 -1.941 13.106 1.00 65.81 436 PHE A N 1
ATOM 3313 C CA . PHE A 1 436 ? -47.041 -1.718 12.360 1.00 65.81 436 PHE A CA 1
ATOM 3314 C C . PHE A 1 436 ? -46.554 -2.983 11.642 1.00 65.81 436 PHE A C 1
ATOM 3316 O O . PHE A 1 436 ? -46.342 -4.034 12.246 1.00 65.81 436 PHE A O 1
ATOM 3323 N N . GLU A 1 437 ? -46.325 -2.865 10.335 1.00 69.50 437 GLU A N 1
ATOM 3324 C CA . GLU A 1 437 ? -45.912 -3.986 9.489 1.00 69.50 437 GLU A CA 1
ATOM 3325 C C . GLU A 1 437 ? -44.397 -4.239 9.485 1.00 69.50 437 GLU A C 1
ATOM 3327 O O . GLU A 1 437 ? -43.582 -3.358 9.766 1.00 69.50 437 GLU A O 1
ATOM 3332 N N . LYS A 1 438 ? -44.016 -5.480 9.155 1.00 74.56 438 LYS A N 1
ATOM 3333 C CA . LYS A 1 438 ? -42.629 -5.955 9.238 1.00 74.56 438 LYS A CA 1
ATOM 3334 C C . LYS A 1 438 ? -41.800 -5.557 8.021 1.00 74.56 438 LYS A C 1
ATOM 3336 O O . LYS A 1 438 ? -42.116 -5.911 6.886 1.00 74.56 438 LYS A O 1
ATOM 3341 N N . ASN A 1 439 ? -40.671 -4.912 8.280 1.00 73.31 439 ASN A N 1
ATOM 3342 C CA . ASN A 1 439 ? -39.660 -4.583 7.295 1.00 73.31 439 ASN A CA 1
ATOM 3343 C C . ASN A 1 439 ? -38.756 -5.792 7.015 1.00 73.31 439 ASN A C 1
ATOM 3345 O O . ASN A 1 439 ? -37.960 -6.206 7.858 1.00 73.31 439 ASN A O 1
ATOM 3349 N N . GLN A 1 440 ? -38.852 -6.342 5.805 1.00 80.19 440 GLN A N 1
ATOM 3350 C CA . GLN A 1 440 ? -38.005 -7.456 5.368 1.00 80.19 440 GLN A CA 1
ATOM 3351 C C . GLN A 1 440 ? -36.723 -6.999 4.643 1.00 80.19 440 GLN A C 1
ATOM 3353 O O . GLN A 1 440 ? -35.856 -7.832 4.379 1.00 80.19 440 GLN A O 1
ATOM 3358 N N . SER A 1 441 ? -36.583 -5.704 4.315 1.00 87.25 441 SER A N 1
ATOM 3359 C CA . SER A 1 441 ? -35.454 -5.167 3.536 1.00 87.25 441 SER A CA 1
ATOM 3360 C C . SER A 1 441 ? -34.275 -4.690 4.383 1.00 87.25 441 SER A C 1
ATOM 3362 O O . SER A 1 441 ? -33.173 -4.550 3.847 1.00 87.25 441 SER A O 1
ATOM 3364 N N . LEU A 1 442 ? -34.472 -4.416 5.676 1.00 90.06 442 LEU A N 1
ATOM 3365 C CA . LEU A 1 442 ? -33.430 -3.873 6.543 1.00 90.06 442 LEU A CA 1
ATOM 3366 C C . LEU A 1 442 ? -32.433 -4.961 6.971 1.00 90.06 442 LEU A C 1
ATOM 3368 O O . LEU A 1 442 ? -32.795 -5.927 7.633 1.00 90.06 442 LEU A O 1
ATOM 3372 N N . HIS A 1 443 ? -31.159 -4.770 6.617 1.00 91.69 443 HIS A N 1
ATOM 3373 C CA . HIS A 1 443 ? -30.058 -5.689 6.941 1.00 91.69 443 HIS A CA 1
ATOM 3374 C C . HIS A 1 443 ? -29.065 -5.090 7.952 1.00 91.69 443 HIS A C 1
ATOM 3376 O O . HIS A 1 443 ? -28.255 -5.816 8.533 1.00 91.69 443 HIS A O 1
ATOM 3382 N N . SER A 1 444 ? -29.078 -3.767 8.134 1.00 94.56 444 SER A N 1
ATOM 3383 C CA . SER A 1 444 ? -28.117 -3.032 8.954 1.00 94.56 444 SER A CA 1
ATOM 3384 C C . SER A 1 444 ? -28.811 -1.946 9.770 1.00 94.56 444 SER A C 1
ATOM 3386 O O . SER A 1 444 ? -29.445 -1.053 9.205 1.00 94.56 444 SER A O 1
ATOM 3388 N N . LEU A 1 445 ? -28.644 -1.989 11.091 1.00 95.12 445 LEU A N 1
ATOM 3389 C CA . LEU A 1 445 ? -29.149 -0.977 12.015 1.00 95.12 445 LEU A CA 1
ATOM 3390 C C . LEU A 1 445 ? -28.004 -0.387 12.840 1.00 95.12 445 LEU A C 1
ATOM 3392 O O . LEU A 1 445 ? -27.126 -1.102 13.321 1.00 95.12 445 LEU A O 1
ATOM 3396 N N . THR A 1 446 ? -28.015 0.931 13.017 1.00 97.19 446 THR A N 1
ATOM 3397 C CA . THR A 1 446 ? -27.045 1.655 13.843 1.00 97.19 446 THR A CA 1
ATOM 3398 C C . THR A 1 446 ? -27.763 2.676 14.721 1.00 97.19 446 THR A C 1
ATOM 3400 O O . THR A 1 446 ? -28.319 3.638 14.207 1.00 97.19 446 THR A O 1
ATOM 3403 N N . ILE A 1 447 ? -27.723 2.506 16.041 1.00 96.25 447 ILE A N 1
ATOM 3404 C CA . ILE A 1 447 ? -28.227 3.463 17.032 1.00 96.25 447 ILE A CA 1
ATOM 3405 C C . ILE A 1 447 ? -27.062 3.808 17.966 1.00 96.25 447 ILE A C 1
ATOM 3407 O O . ILE A 1 447 ? -26.620 2.967 18.741 1.00 96.25 447 ILE A O 1
ATOM 3411 N N . LYS A 1 448 ? -26.522 5.031 17.888 1.00 96.81 448 LYS A N 1
ATOM 3412 C CA . LYS A 1 448 ? -25.304 5.416 18.629 1.00 96.81 448 LYS A CA 1
ATOM 3413 C C . LYS A 1 448 ? -25.515 6.595 19.557 1.00 96.81 448 LYS A C 1
ATOM 3415 O O . LYS A 1 448 ? -25.957 7.651 19.107 1.00 96.81 448 LYS A O 1
ATOM 3420 N N . ASN A 1 449 ? -25.093 6.459 20.814 1.00 95.31 449 ASN A N 1
ATOM 3421 C CA . ASN A 1 449 ? -25.098 7.523 21.828 1.00 95.31 449 ASN A CA 1
ATOM 3422 C C . ASN A 1 449 ? -26.461 8.243 21.962 1.00 95.31 449 ASN A C 1
ATOM 3424 O O . ASN A 1 449 ? -26.517 9.455 22.168 1.00 95.31 449 ASN A O 1
ATOM 3428 N N . CYS A 1 450 ? -27.566 7.514 21.784 1.00 94.81 450 CYS A N 1
ATOM 3429 C CA . CYS A 1 450 ? -28.929 8.024 21.940 1.00 94.81 450 CYS A CA 1
ATOM 3430 C C . CYS A 1 450 ? -29.415 7.639 23.343 1.00 94.81 450 CYS A C 1
ATOM 3432 O O . CYS A 1 450 ? -30.044 6.604 23.519 1.00 94.81 450 CYS A O 1
ATOM 3434 N N . ILE A 1 451 ? -29.044 8.429 24.356 1.00 88.00 451 ILE A N 1
ATOM 3435 C CA . ILE A 1 451 ? -29.055 8.001 25.772 1.00 88.00 451 ILE A CA 1
ATOM 3436 C C . ILE A 1 451 ? -30.421 7.566 26.335 1.00 88.00 451 ILE A C 1
ATOM 3438 O O . ILE A 1 451 ? -30.450 6.852 27.332 1.00 88.00 451 ILE A O 1
ATOM 3442 N N . GLY A 1 452 ? -31.530 7.996 25.724 1.00 88.88 452 GLY A N 1
ATOM 3443 C CA . GLY A 1 452 ? -32.888 7.620 26.129 1.00 88.88 452 GLY A CA 1
ATOM 3444 C C . GLY A 1 452 ? -33.419 6.337 25.484 1.00 88.88 452 GLY A C 1
ATOM 3445 O O . GLY A 1 452 ? -34.476 5.856 25.884 1.00 88.88 452 GLY A O 1
ATOM 3446 N N . PHE A 1 453 ? -32.709 5.784 24.498 1.00 92.56 453 PHE A N 1
ATOM 3447 C CA . PHE A 1 453 ? -33.073 4.540 23.830 1.00 92.56 453 PHE A CA 1
ATOM 3448 C C . PHE A 1 453 ? -32.792 3.356 24.765 1.00 92.56 453 PHE A C 1
ATOM 3450 O O . PHE A 1 453 ? -31.653 3.152 25.200 1.00 92.56 453 PHE A O 1
ATOM 3457 N N . GLY A 1 454 ? -33.831 2.581 25.066 1.00 92.06 454 GLY A N 1
ATOM 3458 C CA . GLY A 1 454 ? -33.793 1.475 26.013 1.00 92.06 454 GLY A CA 1
ATOM 3459 C C . GLY A 1 454 ? -34.479 0.211 25.500 1.00 92.06 454 GLY A C 1
ATOM 3460 O O . GLY A 1 454 ? -34.538 -0.070 24.299 1.00 92.06 454 GLY A O 1
ATOM 3461 N N . ASN A 1 455 ? -34.956 -0.593 26.446 1.00 91.69 455 ASN A N 1
ATOM 3462 C CA . ASN A 1 455 ? -35.490 -1.927 26.191 1.00 91.69 455 ASN A CA 1
ATOM 3463 C C . ASN A 1 455 ? -36.747 -1.936 25.314 1.00 91.69 455 ASN A C 1
ATOM 3465 O O . ASN A 1 455 ? -36.886 -2.836 24.488 1.00 91.69 455 ASN A O 1
ATOM 3469 N N . LYS A 1 456 ? -37.645 -0.952 25.459 1.00 88.38 456 LYS A N 1
ATOM 3470 C CA . LYS A 1 456 ? -38.899 -0.906 24.690 1.00 88.38 456 LYS A CA 1
ATOM 3471 C C . LYS A 1 456 ? -38.591 -0.643 23.221 1.00 88.38 456 LYS A C 1
ATOM 3473 O O . LYS A 1 456 ? -39.088 -1.356 22.355 1.00 88.38 456 LYS A O 1
ATOM 3478 N N . ASN A 1 457 ? -37.699 0.311 22.933 1.00 89.25 457 ASN A N 1
ATOM 3479 C CA . ASN A 1 457 ? -37.220 0.546 21.571 1.00 89.25 457 ASN A CA 1
ATOM 3480 C C . ASN A 1 457 ? -36.555 -0.699 20.946 1.00 89.25 457 ASN A C 1
ATOM 3482 O O . ASN A 1 457 ? -36.795 -0.968 19.768 1.00 89.25 457 ASN A O 1
ATOM 3486 N N . LEU A 1 458 ? -35.778 -1.486 21.706 1.00 90.31 458 LEU A N 1
ATOM 3487 C CA . LEU A 1 458 ? -35.199 -2.747 21.210 1.00 90.31 458 LEU A CA 1
ATOM 3488 C C . LEU A 1 458 ? -36.258 -3.808 20.877 1.00 90.31 458 LEU A C 1
ATOM 3490 O O . LEU A 1 458 ? -36.225 -4.371 19.782 1.00 90.31 458 LEU A O 1
ATOM 3494 N N . GLU A 1 459 ? -37.203 -4.061 21.786 1.00 87.88 459 GLU A N 1
ATOM 3495 C CA . GLU A 1 459 ? -38.285 -5.037 21.591 1.00 87.88 459 GLU A CA 1
ATOM 3496 C C . GLU A 1 459 ? -39.134 -4.692 20.353 1.00 87.88 459 GLU A C 1
ATOM 3498 O O . GLU A 1 459 ? -39.422 -5.552 19.515 1.00 87.88 459 GLU A O 1
ATOM 3503 N N . LEU A 1 460 ? -39.491 -3.412 20.208 1.00 87.06 460 LEU A N 1
ATOM 3504 C CA . LEU A 1 460 ? -40.260 -2.890 19.077 1.00 87.06 460 LEU A CA 1
ATOM 3505 C C . LEU A 1 460 ? -39.508 -3.081 17.753 1.00 87.06 460 LEU A C 1
ATOM 3507 O O . LEU A 1 460 ? -40.064 -3.606 16.790 1.00 87.06 460 LEU A O 1
ATOM 3511 N N . ILE A 1 461 ? -38.223 -2.726 17.710 1.00 87.81 461 ILE A N 1
ATOM 3512 C CA . ILE A 1 461 ? -37.389 -2.877 16.511 1.00 87.81 461 ILE A CA 1
ATOM 3513 C C . ILE A 1 461 ? -37.189 -4.349 16.129 1.00 87.81 461 ILE A C 1
ATOM 3515 O O . ILE A 1 461 ? -37.259 -4.666 14.940 1.00 87.81 461 ILE A O 1
ATOM 3519 N N . GLY A 1 462 ? -37.008 -5.249 17.103 1.00 86.38 462 GLY A N 1
ATOM 3520 C CA . GLY A 1 462 ? -36.909 -6.691 16.855 1.00 86.38 462 GLY A CA 1
ATOM 3521 C C . GLY A 1 462 ? -38.167 -7.263 16.196 1.00 86.38 462 GLY A C 1
ATOM 3522 O O . GLY A 1 462 ? -38.086 -7.975 15.195 1.00 86.38 462 GLY A O 1
ATOM 3523 N N . LYS A 1 463 ? -39.354 -6.868 16.678 1.00 84.44 463 LYS A N 1
ATOM 3524 C CA . LYS A 1 463 ? -40.636 -7.256 16.063 1.00 84.44 463 LYS A CA 1
ATOM 3525 C C . LYS A 1 463 ? -40.788 -6.739 14.627 1.00 84.44 463 LYS A C 1
ATOM 3527 O O . LYS A 1 463 ? -41.377 -7.443 13.804 1.00 84.44 463 LYS A O 1
ATOM 3532 N N . LEU A 1 464 ? -40.268 -5.542 14.331 1.00 85.75 464 LEU A N 1
ATOM 3533 C CA . LEU A 1 464 ? -40.391 -4.896 13.019 1.00 85.75 464 LEU A CA 1
ATOM 3534 C C . LEU A 1 464 ? -39.363 -5.359 11.980 1.00 85.75 464 LEU A C 1
ATOM 3536 O O . LEU A 1 464 ? -39.715 -5.405 10.808 1.00 85.75 464 LEU A O 1
ATOM 3540 N N . SER A 1 465 ? -38.116 -5.661 12.355 1.00 85.44 465 SER A N 1
ATOM 3541 C CA . SER A 1 465 ? -36.999 -5.813 11.398 1.00 85.44 465 SER A CA 1
ATOM 3542 C C . SER A 1 465 ? -36.266 -7.164 11.508 1.00 85.44 465 SER A C 1
ATOM 3544 O O . SER A 1 465 ? -35.059 -7.167 11.728 1.00 85.44 465 SER A O 1
ATOM 3546 N N . PRO A 1 466 ? -36.933 -8.322 11.332 1.00 84.00 466 PRO A N 1
ATOM 3547 C CA . PRO A 1 466 ? -36.384 -9.649 11.672 1.00 84.00 466 PRO A CA 1
ATOM 3548 C C . PRO A 1 466 ? -35.157 -10.108 10.854 1.00 84.00 466 PRO A C 1
ATOM 3550 O O . PRO A 1 466 ? -34.557 -11.135 11.170 1.00 84.00 466 PRO A O 1
ATOM 3553 N N . ASN A 1 467 ? -34.777 -9.372 9.803 1.00 86.81 467 ASN A N 1
ATOM 3554 C CA . ASN A 1 467 ? -33.721 -9.737 8.851 1.00 86.81 467 ASN A CA 1
ATOM 3555 C C . ASN A 1 467 ? -32.385 -8.992 9.079 1.00 86.81 467 ASN A C 1
ATOM 3557 O O . ASN A 1 467 ? -31.521 -8.997 8.193 1.00 86.81 467 ASN A O 1
ATOM 3561 N N . LEU A 1 468 ? -32.167 -8.350 10.237 1.00 90.81 468 LEU A N 1
ATOM 3562 C CA . LEU A 1 468 ? -30.877 -7.708 10.519 1.00 90.81 468 LEU A CA 1
ATOM 3563 C C . LEU A 1 468 ? -29.722 -8.719 10.514 1.00 90.81 468 LEU A C 1
ATOM 3565 O O . LEU A 1 468 ? -29.805 -9.807 11.074 1.00 90.81 468 LEU A O 1
ATOM 3569 N N . HIS A 1 469 ? -28.614 -8.301 9.905 1.00 92.81 469 HIS A N 1
ATOM 3570 C CA . HIS A 1 469 ? -27.335 -9.011 9.876 1.00 92.81 469 HIS A CA 1
ATOM 3571 C C . HIS A 1 469 ? -26.243 -8.227 10.622 1.00 92.81 469 HIS A C 1
ATOM 3573 O O . HIS A 1 469 ? -25.354 -8.826 11.231 1.00 92.81 469 HIS A O 1
ATOM 3579 N N . ASN A 1 470 ? -26.308 -6.891 10.569 1.00 95.62 470 ASN A N 1
ATOM 3580 C CA . ASN A 1 470 ? -25.409 -5.980 11.272 1.00 95.62 470 ASN A CA 1
ATOM 3581 C C . ASN A 1 470 ? -26.210 -5.127 12.267 1.00 95.62 470 ASN A C 1
ATOM 3583 O O . ASN A 1 470 ? -27.174 -4.461 11.880 1.00 95.62 470 ASN A O 1
ATOM 3587 N N . LEU A 1 471 ? -25.783 -5.115 13.526 1.00 95.88 471 LEU A N 1
ATOM 3588 C CA . LEU A 1 471 ? -26.405 -4.373 14.616 1.00 95.88 471 LEU A CA 1
ATOM 3589 C C . LEU A 1 471 ? -25.330 -3.600 15.385 1.00 95.88 471 LEU A C 1
ATOM 3591 O O . LEU A 1 471 ? -24.402 -4.193 15.931 1.00 95.88 471 LEU A O 1
ATOM 3595 N N . ASP A 1 472 ? -25.455 -2.278 15.443 1.00 97.44 472 ASP A N 1
ATOM 3596 C CA . ASP A 1 472 ? -24.557 -1.421 16.216 1.00 97.44 472 ASP A CA 1
ATOM 3597 C C . ASP A 1 472 ? -25.361 -0.532 17.170 1.00 97.44 472 ASP A C 1
ATOM 3599 O O . ASP A 1 472 ? -26.135 0.319 16.739 1.00 97.44 472 ASP A O 1
ATOM 3603 N N . LEU A 1 473 ? -25.170 -0.757 18.467 1.00 96.75 473 LEU A N 1
ATOM 3604 C CA . LEU A 1 473 ? -25.858 -0.120 19.586 1.00 96.75 473 LEU A CA 1
ATOM 3605 C C . LEU A 1 473 ? -24.864 0.647 20.483 1.00 96.75 473 LEU A C 1
ATOM 3607 O O . LEU A 1 473 ? -25.045 0.716 21.693 1.00 96.75 473 LEU A O 1
ATOM 3611 N N . THR A 1 474 ? -23.774 1.188 19.918 1.00 97.00 474 THR A N 1
ATOM 3612 C CA . THR A 1 474 ? -22.693 1.819 20.708 1.00 97.00 474 THR A CA 1
ATOM 3613 C C . THR A 1 474 ? -23.196 2.946 21.627 1.00 97.00 474 THR A C 1
ATOM 3615 O O . THR A 1 474 ? -23.754 3.943 21.158 1.00 97.00 474 THR A O 1
ATOM 3618 N N . GLY A 1 475 ? -22.883 2.864 22.922 1.00 94.50 475 GLY A N 1
ATOM 3619 C CA . GLY A 1 475 ? -23.076 3.938 23.900 1.00 94.50 475 GLY A CA 1
ATOM 3620 C C . GLY A 1 475 ? -24.524 4.122 24.354 1.00 94.50 475 GLY A C 1
ATOM 3621 O O . GLY A 1 475 ? -24.940 5.249 24.627 1.00 94.50 475 GLY A O 1
ATOM 3622 N N . LEU A 1 476 ? -25.312 3.044 24.392 1.00 94.69 476 LEU A N 1
ATOM 3623 C CA . LEU A 1 476 ? -26.686 3.065 24.899 1.00 94.69 476 LEU A CA 1
ATOM 3624 C C . LEU A 1 476 ? -26.718 2.563 26.348 1.00 94.69 476 LEU A C 1
ATOM 3626 O O . LEU A 1 476 ? -26.545 1.376 26.616 1.00 94.69 476 LEU A O 1
ATOM 3630 N N . SER A 1 477 ? -26.928 3.479 27.294 1.00 89.00 477 SER A N 1
ATOM 3631 C CA . SER A 1 477 ? -26.992 3.183 28.733 1.00 89.00 477 SER A CA 1
ATOM 3632 C C . SER A 1 477 ? -28.372 2.715 29.211 1.00 89.00 477 SER A C 1
ATOM 3634 O O . SER A 1 477 ? -28.465 2.130 30.291 1.00 89.00 477 SER A O 1
ATOM 3636 N N . GLY A 1 478 ? -29.429 2.961 28.427 1.00 89.69 478 GLY A N 1
ATOM 3637 C CA . GLY A 1 478 ? -30.813 2.590 28.746 1.00 89.69 478 GLY A CA 1
ATOM 3638 C C . GLY A 1 478 ? -31.185 1.130 28.465 1.00 89.69 478 GLY A C 1
ATOM 3639 O O . GLY A 1 478 ? -32.278 0.710 28.842 1.00 89.69 478 GLY A O 1
ATOM 3640 N N . ILE A 1 479 ? -30.312 0.355 27.810 1.00 94.38 479 ILE A N 1
ATOM 3641 C CA . ILE A 1 479 ? -30.578 -1.051 27.468 1.00 94.38 479 ILE A CA 1
ATOM 3642 C C . ILE A 1 479 ? -30.059 -2.003 28.556 1.00 94.38 479 ILE A C 1
ATOM 3644 O O . ILE A 1 479 ? -29.012 -1.768 29.165 1.00 94.38 479 ILE A O 1
ATOM 3648 N N . THR A 1 480 ? -30.782 -3.097 28.786 1.00 95.06 480 THR A N 1
ATOM 3649 C CA . THR A 1 480 ? -30.407 -4.191 29.693 1.00 95.06 480 THR A CA 1
ATOM 3650 C C . THR A 1 480 ? -30.606 -5.547 29.011 1.00 95.06 480 THR A C 1
ATOM 3652 O O . THR A 1 480 ? -31.175 -5.636 27.920 1.00 95.06 480 THR A O 1
ATOM 3655 N N . ASP A 1 481 ? -30.153 -6.614 29.672 1.00 94.88 481 ASP A N 1
ATOM 3656 C CA . ASP A 1 481 ? -30.186 -7.987 29.156 1.00 94.88 481 ASP A CA 1
ATOM 3657 C C . ASP A 1 481 ? -31.553 -8.413 28.605 1.00 94.88 481 ASP A C 1
ATOM 3659 O O . ASP A 1 481 ? -31.615 -9.073 27.572 1.00 94.88 481 ASP A O 1
ATOM 3663 N N . SER A 1 482 ? -32.654 -8.014 29.252 1.00 91.56 482 SER A N 1
ATOM 3664 C CA . SER A 1 482 ? -34.004 -8.389 28.821 1.00 91.56 482 SER A CA 1
ATOM 3665 C C . SER A 1 482 ? -34.413 -7.731 27.502 1.00 91.56 482 SER A C 1
ATOM 3667 O O . SER A 1 482 ? -34.908 -8.424 26.620 1.00 91.56 482 SER A O 1
ATOM 3669 N N . GLY A 1 483 ? -34.171 -6.429 27.319 1.00 89.69 483 GLY A N 1
ATOM 3670 C CA . GLY A 1 483 ? -34.525 -5.741 26.071 1.00 89.69 483 GLY A CA 1
ATOM 3671 C C . GLY A 1 483 ? -33.702 -6.212 24.874 1.00 89.69 483 GLY A C 1
ATOM 3672 O O . GLY A 1 483 ? -34.222 -6.324 23.766 1.00 89.69 483 GLY A O 1
ATOM 3673 N N . LEU A 1 484 ? -32.427 -6.544 25.094 1.00 93.38 484 LEU A N 1
ATOM 3674 C CA . LEU A 1 484 ? -31.588 -7.108 24.039 1.00 93.38 484 LEU A CA 1
ATOM 3675 C C . LEU A 1 484 ? -31.936 -8.582 23.756 1.00 93.38 484 LEU A C 1
ATOM 3677 O O . LEU A 1 484 ? -31.997 -8.953 22.587 1.00 93.38 484 LEU A O 1
ATOM 3681 N N . PHE A 1 485 ? -32.266 -9.396 24.766 1.00 92.44 485 PHE A N 1
ATOM 3682 C CA . PHE A 1 485 ? -32.790 -10.758 24.569 1.00 92.44 485 PHE A CA 1
ATOM 3683 C C . PHE A 1 485 ? -34.069 -10.778 23.711 1.00 92.44 485 PHE A C 1
ATOM 3685 O O . PHE A 1 485 ? -34.183 -11.587 22.786 1.00 92.44 485 PHE A O 1
ATOM 3692 N N . GLU A 1 486 ? -34.997 -9.846 23.959 1.00 88.75 486 GLU A N 1
ATOM 3693 C CA . GLU A 1 486 ? -36.221 -9.692 23.162 1.00 88.75 486 GLU A CA 1
ATOM 3694 C C . GLU A 1 486 ? -35.941 -9.376 21.683 1.00 88.75 486 GLU A C 1
ATOM 3696 O O . GLU A 1 486 ? -36.681 -9.841 20.814 1.00 88.75 486 GLU A O 1
ATOM 3701 N N . LEU A 1 487 ? -34.855 -8.658 21.370 1.00 90.88 487 LEU A N 1
ATOM 3702 C CA . LEU A 1 487 ? -34.402 -8.471 19.990 1.00 90.88 487 LEU A CA 1
ATOM 3703 C C . LEU A 1 487 ? -33.740 -9.743 19.438 1.00 90.88 487 LEU A C 1
ATOM 3705 O O . LEU A 1 487 ? -34.089 -10.180 18.339 1.00 90.88 487 LEU A O 1
ATOM 3709 N N . LEU A 1 488 ? -32.817 -10.365 20.179 1.00 91.12 488 LEU A N 1
ATOM 3710 C CA . LEU A 1 488 ? -32.039 -11.528 19.720 1.00 91.12 488 LEU A CA 1
ATOM 3711 C C . LEU A 1 488 ? -32.944 -12.694 19.281 1.00 91.12 488 LEU A C 1
ATOM 3713 O O . LEU A 1 488 ? -32.777 -13.238 18.189 1.00 91.12 488 LEU A O 1
ATOM 3717 N N . LYS A 1 489 ? -33.995 -13.008 20.052 1.00 89.12 489 LYS A N 1
ATOM 3718 C CA . LYS A 1 489 ? -34.926 -14.109 19.728 1.00 89.12 489 LYS A CA 1
ATOM 3719 C C . LYS A 1 489 ? -35.743 -13.920 18.436 1.00 89.12 489 LYS A C 1
ATOM 3721 O O . LYS A 1 489 ? -36.351 -14.878 17.966 1.00 89.12 489 LYS A O 1
ATOM 3726 N N . THR A 1 490 ? -35.808 -12.708 17.874 1.00 85.00 490 THR A N 1
ATOM 3727 C CA . THR A 1 490 ? -36.609 -12.418 16.661 1.00 85.00 490 THR A CA 1
ATOM 3728 C C . THR A 1 490 ? -35.857 -12.653 15.344 1.00 85.00 490 THR A C 1
ATOM 3730 O O . THR A 1 490 ? -36.484 -12.677 14.286 1.00 85.00 490 THR A O 1
ATOM 3733 N N . HIS A 1 491 ? -34.539 -12.876 15.398 1.00 83.50 491 HIS A N 1
ATOM 3734 C CA . HIS A 1 491 ? -33.636 -12.860 14.240 1.00 83.50 491 HIS A CA 1
ATOM 3735 C C . HIS A 1 491 ? -33.191 -14.265 13.796 1.00 83.50 491 HIS A C 1
ATOM 3737 O O . HIS A 1 491 ? -32.014 -14.626 13.875 1.00 83.50 491 HIS A O 1
ATOM 3743 N N . THR A 1 492 ? -34.127 -15.074 13.297 1.00 70.56 492 THR A N 1
ATOM 3744 C CA . THR A 1 492 ? -33.881 -16.483 12.916 1.00 70.56 492 THR A CA 1
ATOM 3745 C C . THR A 1 492 ? -32.892 -16.680 11.758 1.00 70.56 492 THR A C 1
ATOM 3747 O O . THR A 1 492 ? -32.385 -17.784 11.584 1.00 70.56 492 THR A O 1
ATOM 3750 N N . ALA A 1 493 ? -32.569 -15.630 10.994 1.00 76.06 493 ALA A N 1
ATOM 3751 C CA . ALA A 1 493 ? -31.559 -15.663 9.928 1.00 76.06 493 ALA A CA 1
ATOM 3752 C C . ALA A 1 493 ? -30.096 -15.623 10.431 1.00 76.06 493 ALA A C 1
ATOM 3754 O O . ALA A 1 493 ? -29.181 -15.917 9.662 1.00 76.06 493 ALA A O 1
ATOM 3755 N N . GLY A 1 494 ? -29.874 -15.273 11.705 1.00 86.44 494 GLY A N 1
ATOM 3756 C CA . GLY A 1 494 ? -28.548 -15.209 12.321 1.00 86.44 494 GLY A CA 1
ATOM 3757 C C . GLY A 1 494 ? -27.819 -13.871 12.132 1.00 86.44 494 GLY A C 1
ATOM 3758 O O . GLY A 1 494 ? -27.454 -13.475 11.024 1.00 86.44 494 GLY A O 1
ATOM 3759 N N . LEU A 1 495 ? -27.546 -13.181 13.244 1.00 94.12 495 LEU A N 1
ATOM 3760 C CA . LEU A 1 495 ? -26.729 -11.967 13.258 1.00 94.12 495 LEU A CA 1
ATOM 3761 C C . LEU A 1 495 ? -25.257 -12.295 12.953 1.00 94.12 495 LEU A C 1
ATOM 3763 O O . LEU A 1 495 ? -24.722 -13.309 13.406 1.00 94.12 495 LEU A O 1
ATOM 3767 N N . LYS A 1 496 ? -24.594 -11.411 12.197 1.00 95.12 496 LYS A N 1
ATOM 3768 C CA . LYS A 1 496 ? -23.197 -11.571 11.756 1.00 95.12 496 LYS A CA 1
ATOM 3769 C C . LYS A 1 496 ? -22.238 -10.576 12.389 1.00 95.12 496 LYS A C 1
ATOM 3771 O O . LYS A 1 496 ? -21.081 -10.916 12.624 1.00 95.12 496 LYS A O 1
ATOM 3776 N N . LYS A 1 497 ? -22.688 -9.347 12.642 1.00 96.81 497 LYS A N 1
ATOM 3777 C CA . LYS A 1 497 ? -21.872 -8.299 13.268 1.00 96.81 497 LYS A CA 1
ATOM 3778 C C . LYS A 1 497 ? -22.678 -7.601 14.344 1.00 96.81 497 LYS A C 1
ATOM 3780 O O . LYS A 1 497 ? -23.703 -6.999 14.034 1.00 96.81 497 LYS A O 1
ATOM 3785 N N . ILE A 1 498 ? -22.209 -7.677 15.584 1.00 97.50 498 ILE A N 1
ATOM 3786 C CA . ILE A 1 498 ? -22.867 -7.062 16.735 1.00 97.50 498 ILE A CA 1
ATOM 3787 C C . ILE A 1 498 ? -21.859 -6.165 17.455 1.00 97.50 498 ILE A C 1
ATOM 3789 O O . ILE A 1 498 ? -20.768 -6.604 17.816 1.00 97.50 498 ILE A O 1
ATOM 3793 N N . ASN A 1 499 ? -22.224 -4.904 17.669 1.00 97.44 499 ASN A N 1
ATOM 3794 C CA . ASN A 1 499 ? -21.429 -3.945 18.422 1.00 97.44 499 ASN A CA 1
ATOM 3795 C C . ASN A 1 499 ? -22.265 -3.317 19.545 1.00 97.44 499 ASN A C 1
ATOM 3797 O O . ASN A 1 499 ? -23.196 -2.564 19.278 1.00 97.44 499 ASN A O 1
ATOM 3801 N N . LEU A 1 500 ? -21.901 -3.620 20.790 1.00 97.19 500 LEU A N 1
ATOM 3802 C CA . LEU A 1 500 ? -22.527 -3.168 22.037 1.00 97.19 500 LEU A CA 1
ATOM 3803 C C . LEU A 1 500 ? -21.551 -2.305 22.861 1.00 97.19 500 LEU A C 1
ATOM 3805 O O . LEU A 1 500 ? -21.650 -2.230 24.081 1.00 97.19 500 LEU A O 1
ATOM 3809 N N . THR A 1 501 ? -20.556 -1.692 22.211 1.00 96.81 501 THR A N 1
ATOM 3810 C CA . THR A 1 501 ? -19.512 -0.899 22.883 1.00 96.81 501 THR A CA 1
ATOM 3811 C C . THR A 1 501 ? -20.112 0.164 23.811 1.00 96.81 501 THR A C 1
ATOM 3813 O O . THR A 1 501 ? -21.024 0.885 23.423 1.00 96.81 501 THR A O 1
ATOM 3816 N N . ASP A 1 502 ? -19.593 0.268 25.034 1.00 95.12 502 ASP A N 1
ATOM 3817 C CA . ASP A 1 502 ? -20.040 1.146 26.123 1.00 95.12 502 ASP A CA 1
ATOM 3818 C C . ASP A 1 502 ? -21.525 0.966 26.555 1.00 95.12 502 ASP A C 1
ATOM 3820 O O . ASP A 1 502 ? -22.091 1.831 27.228 1.00 95.12 502 ASP A O 1
ATOM 3824 N N . CYS A 1 503 ? -22.162 -0.181 26.268 1.00 95.38 503 CYS A N 1
ATOM 3825 C CA . CYS A 1 503 ? -23.465 -0.572 26.835 1.00 95.38 503 CYS A CA 1
ATOM 3826 C C . CYS A 1 503 ? -23.332 -1.066 28.289 1.00 95.38 503 CYS A C 1
ATOM 3828 O O . CYS A 1 503 ? -23.557 -2.232 28.611 1.00 95.38 503 CYS A O 1
ATOM 3830 N N . ILE A 1 504 ? -22.975 -0.144 29.191 1.00 93.50 504 ILE A N 1
ATOM 3831 C CA . ILE A 1 504 ? -22.578 -0.388 30.594 1.00 93.50 504 ILE A CA 1
ATOM 3832 C C . ILE A 1 504 ? -23.545 -1.213 31.461 1.00 93.50 504 ILE A C 1
ATOM 3834 O O . ILE A 1 504 ? -23.169 -1.607 32.566 1.00 93.50 504 ILE A O 1
ATOM 3838 N N . ASN A 1 505 ? -24.786 -1.432 31.020 1.00 94.44 505 ASN A N 1
ATOM 3839 C CA . ASN A 1 505 ? -25.811 -2.109 31.804 1.00 94.44 505 ASN A CA 1
ATOM 3840 C C . ASN A 1 505 ? -25.994 -3.602 31.506 1.00 94.44 505 ASN A C 1
ATOM 3842 O O . ASN A 1 505 ? -26.602 -4.270 32.346 1.00 94.44 505 ASN A O 1
ATOM 3846 N N . LEU A 1 506 ? -25.432 -4.108 30.403 1.00 96.25 506 LEU A N 1
ATOM 3847 C CA . LEU A 1 506 ? -25.476 -5.522 30.014 1.00 96.25 506 LEU A CA 1
ATOM 3848 C C . LEU A 1 506 ? -24.569 -6.395 30.900 1.00 96.25 506 LEU A C 1
ATOM 3850 O O . LEU A 1 506 ? -23.517 -5.924 31.337 1.00 96.25 506 LEU A O 1
ATOM 3854 N N . THR A 1 507 ? -24.962 -7.649 31.136 1.00 97.00 507 THR A N 1
ATOM 3855 C CA . THR A 1 507 ? -24.220 -8.663 31.915 1.00 97.00 507 THR A CA 1
ATOM 3856 C C . THR A 1 507 ? -23.921 -9.917 31.090 1.00 97.00 507 THR A C 1
ATOM 3858 O O . THR A 1 507 ? -24.427 -10.076 29.976 1.00 97.00 507 THR A O 1
ATOM 3861 N N . ASP A 1 508 ? -23.123 -10.837 31.642 1.00 97.31 508 ASP A N 1
ATOM 3862 C CA . ASP A 1 508 ? -22.795 -12.120 31.008 1.00 97.31 508 ASP A CA 1
ATOM 3863 C C . ASP A 1 508 ? -24.016 -12.887 30.487 1.00 97.31 508 ASP A C 1
ATOM 3865 O O . ASP A 1 508 ? -23.952 -13.483 29.411 1.00 97.31 508 ASP A O 1
ATOM 3869 N N . LYS A 1 509 ? -25.162 -12.791 31.176 1.00 96.69 509 LYS A N 1
ATOM 3870 C CA . LYS A 1 509 ? -26.413 -13.451 30.783 1.00 96.69 509 LYS A CA 1
ATOM 3871 C C . LYS A 1 509 ? -26.792 -13.184 29.324 1.00 96.69 509 LYS A C 1
ATOM 3873 O O . LYS A 1 509 ? -27.135 -14.118 28.600 1.00 96.69 509 LYS A O 1
ATOM 3878 N N . VAL A 1 510 ? -26.735 -11.928 28.871 1.00 95.44 510 VAL A N 1
ATOM 3879 C CA . VAL A 1 510 ? -27.170 -11.608 27.503 1.00 95.44 510 VAL A CA 1
ATOM 3880 C C . VAL A 1 510 ? -26.154 -12.041 26.455 1.00 95.44 510 VAL A C 1
ATOM 3882 O O . VAL A 1 510 ? -26.548 -12.369 25.342 1.00 95.44 510 VAL A O 1
ATOM 3885 N N . VAL A 1 511 ? -24.864 -12.102 26.799 1.00 96.81 511 VAL A N 1
ATOM 3886 C CA . VAL A 1 511 ? -23.833 -12.639 25.900 1.00 96.81 511 VAL A CA 1
ATOM 3887 C C . VAL A 1 511 ? -23.984 -14.154 25.785 1.00 96.81 511 VAL A C 1
ATOM 3889 O O . VAL A 1 511 ? -23.986 -14.678 24.674 1.00 96.81 511 VAL A O 1
ATOM 3892 N N . VAL A 1 512 ? -24.207 -14.841 26.909 1.00 96.62 512 VAL A N 1
ATOM 3893 C CA . VAL A 1 512 ? -24.529 -16.273 26.978 1.00 96.62 512 VAL A CA 1
ATOM 3894 C C . VAL A 1 512 ? -25.730 -16.616 26.087 1.00 96.62 512 VAL A C 1
ATOM 3896 O O . VAL A 1 512 ? -25.670 -17.586 25.333 1.00 96.62 512 VAL A O 1
ATOM 3899 N N . ASP A 1 513 ? -26.804 -15.826 26.121 1.00 95.19 513 ASP A N 1
ATOM 3900 C CA . ASP A 1 513 ? -27.984 -16.072 25.283 1.00 95.19 513 ASP A CA 1
ATOM 3901 C C . ASP A 1 513 ? -27.771 -15.650 23.812 1.00 95.19 513 ASP A C 1
ATOM 3903 O O . ASP A 1 513 ? -28.161 -16.383 22.901 1.00 95.19 513 ASP A O 1
ATOM 3907 N N . LEU A 1 514 ? -27.058 -14.547 23.552 1.00 95.56 514 LEU A N 1
ATOM 3908 C CA . LEU A 1 514 ? -26.656 -14.102 22.209 1.00 95.56 514 LEU A CA 1
ATOM 3909 C C . LEU A 1 514 ? -25.863 -15.178 21.464 1.00 95.56 514 LEU A C 1
ATOM 3911 O O . LEU A 1 514 ? -26.165 -15.463 20.303 1.00 95.56 514 LEU A O 1
ATOM 3915 N N . VAL A 1 515 ? -24.863 -15.793 22.105 1.00 94.50 515 VAL A N 1
ATOM 3916 C CA . VAL A 1 515 ? -24.011 -16.792 21.440 1.00 94.50 515 VAL A CA 1
ATOM 3917 C C . VAL A 1 515 ? -24.703 -18.142 21.265 1.00 94.50 515 VAL A C 1
ATOM 3919 O O . VAL A 1 515 ? -24.440 -18.808 20.268 1.00 94.50 515 VAL A O 1
ATOM 3922 N N . LYS A 1 516 ? -25.646 -18.518 22.141 1.00 93.06 516 LYS A N 1
ATOM 3923 C CA . LYS A 1 516 ? -26.505 -19.699 21.923 1.00 93.06 516 LYS A CA 1
ATOM 3924 C C . LYS A 1 516 ? -27.410 -19.542 20.696 1.00 93.06 516 LYS A C 1
ATOM 3926 O O . LYS A 1 516 ? -27.641 -20.519 19.993 1.00 93.06 516 LYS A O 1
ATOM 3931 N N . ILE A 1 517 ? -27.935 -18.337 20.448 1.00 92.69 517 ILE A N 1
ATOM 3932 C CA . ILE A 1 517 ? -28.869 -18.077 19.337 1.00 92.69 517 ILE A CA 1
ATOM 3933 C C . ILE A 1 517 ? -28.117 -17.791 18.022 1.00 92.69 517 ILE A C 1
ATOM 3935 O O . ILE A 1 517 ? -28.537 -18.252 16.964 1.00 92.69 517 ILE A O 1
ATOM 3939 N N . HIS A 1 518 ? -27.001 -17.049 18.065 1.00 94.62 518 HIS A N 1
ATOM 3940 C CA . HIS A 1 518 ? -26.317 -16.532 16.865 1.00 94.62 518 HIS A CA 1
ATOM 3941 C C . HIS A 1 518 ? -24.850 -16.960 16.702 1.00 94.62 518 HIS A C 1
ATOM 3943 O O . HIS A 1 518 ? -24.216 -16.574 15.720 1.00 94.62 518 HIS A O 1
ATOM 3949 N N . GLY A 1 519 ? -24.274 -17.749 17.616 1.00 91.31 519 GLY A N 1
ATOM 3950 C CA . GLY A 1 519 ? -22.848 -18.111 17.580 1.00 91.31 519 GLY A CA 1
ATOM 3951 C C . GLY A 1 519 ? -22.405 -18.785 16.275 1.00 91.31 519 GLY A C 1
ATOM 3952 O O . GLY A 1 519 ? -21.311 -18.511 15.781 1.00 91.31 519 GLY A O 1
ATOM 3953 N N . GLY A 1 520 ? -23.296 -19.565 15.652 1.00 90.94 520 GLY A N 1
ATOM 3954 C CA . GLY A 1 520 ? -23.070 -20.206 14.353 1.00 90.94 520 GLY A CA 1
ATOM 3955 C C . GLY A 1 520 ? -23.013 -19.262 13.141 1.00 90.94 520 GLY A C 1
ATOM 3956 O O . GLY A 1 520 ? -22.610 -19.702 12.068 1.00 90.94 520 GLY A O 1
ATOM 3957 N N . THR A 1 521 ? -23.386 -17.982 13.278 1.00 94.19 521 THR A N 1
ATOM 3958 C CA . THR A 1 521 ? -23.333 -16.972 12.197 1.00 94.19 521 THR A CA 1
ATOM 3959 C C . THR A 1 521 ? -22.461 -15.758 12.516 1.00 94.19 521 THR A C 1
ATOM 3961 O O . THR A 1 521 ? -22.167 -14.969 11.615 1.00 94.19 521 THR A O 1
ATOM 3964 N N . LEU A 1 522 ? -22.054 -15.590 13.775 1.00 94.94 522 LEU A N 1
ATOM 3965 C CA . LEU A 1 522 ? -21.390 -14.388 14.270 1.00 94.94 522 LEU A CA 1
ATOM 3966 C C . LEU A 1 522 ? -19.929 -14.306 13.796 1.00 94.94 522 LEU A C 1
ATOM 3968 O O . LEU A 1 522 ? -19.106 -15.150 14.130 1.00 94.94 522 LEU A O 1
ATOM 3972 N N . GLU A 1 523 ? -19.601 -13.261 13.034 1.00 94.94 523 GLU A N 1
ATOM 3973 C CA . GLU A 1 523 ? -18.255 -12.986 12.513 1.00 94.94 523 GLU A CA 1
ATOM 3974 C C . GLU A 1 523 ? -17.521 -11.892 13.308 1.00 94.94 523 GLU A C 1
ATOM 3976 O O . GLU A 1 523 ? -16.291 -11.919 13.382 1.00 94.94 523 GLU A O 1
ATOM 3981 N N . VAL A 1 524 ? -18.262 -10.937 13.893 1.00 95.88 524 VAL A N 1
ATOM 3982 C CA . VAL A 1 524 ? -17.733 -9.796 14.666 1.00 95.88 524 VAL A CA 1
ATOM 3983 C C . VAL A 1 524 ? -18.582 -9.555 15.919 1.00 95.88 524 VAL A C 1
ATOM 3985 O O . VAL A 1 524 ? -19.802 -9.402 15.805 1.00 95.88 524 VAL A O 1
ATOM 3988 N N . LEU A 1 525 ? -17.938 -9.451 17.085 1.00 97.44 525 LEU A N 1
ATOM 3989 C CA . LEU A 1 525 ? -18.574 -9.139 18.368 1.00 97.44 525 LEU A CA 1
ATOM 3990 C C . LEU A 1 525 ? -17.755 -8.106 19.156 1.00 97.44 525 LEU A C 1
ATOM 3992 O O . LEU A 1 525 ? -16.659 -8.403 19.625 1.00 97.44 525 LEU A O 1
ATOM 3996 N N . ASN A 1 526 ? -18.315 -6.912 19.358 1.00 97.00 526 ASN A N 1
ATOM 3997 C CA . ASN A 1 526 ? -17.698 -5.869 20.181 1.00 97.00 526 ASN A CA 1
ATOM 3998 C C . ASN A 1 526 ? -18.532 -5.625 21.448 1.00 97.00 526 ASN A C 1
ATOM 4000 O O . ASN A 1 526 ? -19.697 -5.240 21.369 1.00 97.00 526 ASN A O 1
ATOM 4004 N N . LEU A 1 527 ? -17.906 -5.810 22.606 1.00 96.94 527 LEU A N 1
ATOM 4005 C CA . LEU A 1 527 ? -18.420 -5.638 23.970 1.00 96.94 527 LEU A CA 1
ATOM 4006 C C . LEU A 1 527 ? -17.588 -4.613 24.771 1.00 96.94 527 LEU A C 1
ATOM 4008 O O . LEU A 1 527 ? -17.783 -4.459 25.977 1.00 96.94 527 LEU A O 1
ATOM 4012 N N . GLY A 1 528 ? -16.644 -3.915 24.130 1.00 94.75 528 GLY A N 1
ATOM 4013 C CA . GLY A 1 528 ? -15.706 -3.017 24.805 1.00 94.75 528 GLY A CA 1
ATOM 4014 C C . GLY A 1 528 ? -16.410 -1.975 25.686 1.00 94.75 528 GLY A C 1
ATOM 4015 O O . GLY A 1 528 ? -17.345 -1.323 25.246 1.00 94.75 528 GLY A O 1
ATOM 4016 N N . GLY A 1 529 ? -15.998 -1.809 26.942 1.00 92.56 529 GLY A N 1
ATOM 4017 C CA . GLY A 1 529 ? -16.630 -0.903 27.910 1.00 92.56 529 GLY A CA 1
ATOM 4018 C C . GLY A 1 529 ? -17.838 -1.475 28.665 1.00 92.56 529 GLY A C 1
ATOM 4019 O O . GLY A 1 529 ? -18.309 -0.833 29.607 1.00 92.56 529 GLY A O 1
ATOM 4020 N N . CYS A 1 530 ? -18.318 -2.679 28.332 1.00 94.94 530 CYS A N 1
ATOM 4021 C CA . CYS A 1 530 ? -19.381 -3.357 29.082 1.00 94.94 530 CYS A CA 1
ATOM 4022 C C . CYS A 1 530 ? -18.826 -3.935 30.396 1.00 94.94 530 CYS A C 1
ATOM 4024 O O . CYS A 1 530 ? -18.404 -5.085 30.475 1.00 94.94 530 CYS A O 1
ATOM 4026 N N . ARG A 1 531 ? -18.792 -3.113 31.451 1.00 92.12 531 ARG A N 1
ATOM 4027 C CA . ARG A 1 531 ? -18.057 -3.412 32.699 1.00 92.12 531 ARG A CA 1
ATOM 4028 C C . ARG A 1 531 ? -18.591 -4.584 33.535 1.00 92.12 531 ARG A C 1
ATOM 4030 O O . ARG A 1 531 ? -17.902 -4.986 34.464 1.00 92.12 531 ARG A O 1
ATOM 4037 N N . LYS A 1 532 ? -19.792 -5.100 33.245 1.00 95.56 532 LYS A N 1
ATOM 4038 C CA . LYS A 1 532 ? -20.393 -6.264 33.931 1.00 95.56 532 LYS A CA 1
ATOM 4039 C C . LYS A 1 532 ? -20.277 -7.568 33.118 1.00 95.56 532 LYS A C 1
ATOM 4041 O O . LYS A 1 532 ? -20.994 -8.518 33.405 1.00 95.56 532 LYS A O 1
ATOM 4046 N N . ILE A 1 533 ? -19.435 -7.578 32.083 1.00 96.88 533 ILE A N 1
ATOM 4047 C CA . ILE A 1 533 ? -19.030 -8.773 31.334 1.00 96.88 533 ILE A CA 1
ATOM 4048 C C . ILE A 1 533 ? -17.788 -9.364 32.002 1.00 96.88 533 ILE A C 1
ATOM 4050 O O . ILE A 1 533 ? -16.866 -8.616 32.339 1.00 96.88 533 ILE A O 1
ATOM 4054 N N . THR A 1 534 ? -17.771 -10.681 32.189 1.00 96.75 534 THR A N 1
ATOM 4055 C CA . THR A 1 534 ? -16.731 -11.439 32.894 1.00 96.75 534 THR A CA 1
ATOM 4056 C C . THR A 1 534 ? -16.335 -12.698 32.108 1.00 96.75 534 THR A C 1
ATOM 4058 O O . THR A 1 534 ? -16.711 -12.891 30.947 1.00 96.75 534 THR A O 1
ATOM 4061 N N . ASP A 1 535 ? -15.540 -13.572 32.723 1.00 96.31 535 ASP A N 1
ATOM 4062 C CA . ASP A 1 535 ? -15.055 -14.806 32.102 1.00 96.31 535 ASP A CA 1
ATOM 4063 C C . ASP A 1 535 ? -16.179 -15.806 31.747 1.00 96.31 535 ASP A C 1
ATOM 4065 O O . ASP A 1 535 ? -15.961 -16.680 30.904 1.00 96.31 535 ASP A O 1
ATOM 4069 N N . GLU A 1 536 ? -17.391 -15.665 32.307 1.00 96.12 536 GLU A N 1
ATOM 4070 C CA . GLU A 1 536 ? -18.561 -16.468 31.910 1.00 96.12 536 GLU A CA 1
ATOM 4071 C C . GLU A 1 536 ? -18.937 -16.225 30.436 1.00 96.12 536 GLU A C 1
ATOM 4073 O O . GLU A 1 536 ? -19.121 -17.185 29.679 1.00 96.12 536 GLU A O 1
ATOM 4078 N N . SER A 1 537 ? -18.949 -14.964 29.983 1.00 95.94 537 SER A N 1
ATOM 4079 C CA . SER A 1 537 ? -19.123 -14.633 28.562 1.00 95.94 537 SER A CA 1
ATOM 4080 C C . SER A 1 537 ? -18.060 -15.277 27.682 1.00 95.94 537 SER A C 1
ATOM 4082 O O . SER A 1 537 ? -18.377 -15.782 26.607 1.00 95.94 537 SER A O 1
ATOM 4084 N N . MET A 1 538 ? -16.800 -15.292 28.124 1.00 94.56 538 MET A N 1
ATOM 4085 C CA . MET A 1 538 ? -15.695 -15.870 27.350 1.00 94.56 538 MET A CA 1
ATOM 4086 C C . MET A 1 538 ? -15.840 -17.392 27.219 1.00 94.56 538 MET A C 1
ATOM 4088 O O . MET A 1 538 ? -15.651 -17.936 26.130 1.00 94.56 538 MET A O 1
ATOM 4092 N N . ALA A 1 539 ? -16.269 -18.068 28.291 1.00 93.75 539 ALA A N 1
ATOM 4093 C CA . ALA A 1 539 ? -16.613 -19.489 28.281 1.00 93.75 539 ALA A CA 1
ATOM 4094 C C . ALA A 1 539 ? -17.814 -19.810 27.375 1.00 93.75 539 ALA A C 1
ATOM 4096 O O . ALA A 1 539 ? -17.856 -20.870 26.749 1.00 93.75 539 ALA A O 1
ATOM 4097 N N . ALA A 1 540 ? -18.788 -18.903 27.267 1.00 94.56 540 ALA A N 1
ATOM 4098 C CA . ALA A 1 540 ? -19.906 -19.054 26.343 1.00 94.56 540 ALA A CA 1
ATOM 4099 C C . ALA A 1 540 ? -19.488 -18.819 24.880 1.00 94.56 540 ALA A C 1
ATOM 4101 O O . ALA A 1 540 ? -19.838 -19.620 24.011 1.00 94.56 540 ALA A O 1
ATOM 4102 N N . ILE A 1 541 ? -18.703 -17.771 24.607 1.00 94.62 541 ILE A N 1
ATOM 4103 C CA . ILE A 1 541 ? -18.165 -17.453 23.274 1.00 94.62 541 ILE A CA 1
ATOM 4104 C C . ILE A 1 541 ? -17.312 -18.619 22.753 1.00 94.62 541 ILE A C 1
ATOM 4106 O O . ILE A 1 541 ? -17.583 -19.129 21.666 1.00 94.62 541 ILE A O 1
ATOM 4110 N N . GLY A 1 542 ? -16.340 -19.095 23.542 1.00 91.44 542 GLY A N 1
ATOM 4111 C CA . GLY A 1 542 ? -15.407 -20.157 23.138 1.00 91.44 542 GLY A CA 1
ATOM 4112 C C . GLY A 1 542 ? -16.076 -21.481 22.742 1.00 91.44 542 GLY A C 1
ATOM 4113 O O . GLY A 1 542 ? -15.552 -22.198 21.893 1.00 91.44 542 GLY A O 1
ATOM 4114 N N . ARG A 1 543 ? -17.258 -21.779 23.300 1.00 90.75 543 ARG A N 1
ATOM 4115 C CA . ARG A 1 543 ? -18.042 -22.992 22.999 1.00 90.75 543 ARG A CA 1
ATOM 4116 C C . ARG A 1 543 ? -18.962 -22.870 21.781 1.00 90.75 543 ARG A C 1
ATOM 4118 O O . ARG A 1 543 ? -19.293 -23.888 21.185 1.00 90.75 543 ARG A O 1
ATOM 4125 N N . ASN A 1 544 ? -19.411 -21.662 21.426 1.00 90.19 544 ASN A N 1
ATOM 4126 C CA . ASN A 1 544 ? -20.508 -21.470 20.461 1.00 90.19 544 ASN A CA 1
ATOM 4127 C C . ASN A 1 544 ? -20.110 -20.704 19.181 1.00 90.19 544 ASN A C 1
ATOM 4129 O O . ASN A 1 544 ? -20.826 -20.771 18.184 1.00 90.19 544 ASN A O 1
ATOM 4133 N N . CYS A 1 545 ? -18.996 -19.965 19.179 1.00 90.62 545 CYS A N 1
ATOM 4134 C CA . CYS A 1 545 ? -18.703 -18.941 18.166 1.00 90.62 545 CYS A CA 1
ATOM 4135 C C . CYS A 1 545 ? -17.641 -19.337 17.119 1.00 90.62 545 CYS A C 1
ATOM 4137 O O . CYS A 1 545 ? -16.757 -18.546 16.796 1.00 90.62 545 CYS A O 1
ATOM 4139 N N . GLY A 1 546 ? -17.730 -20.539 16.539 1.00 87.62 546 GLY A N 1
ATOM 4140 C CA . GLY A 1 546 ? -16.709 -21.078 15.618 1.00 87.62 546 GLY A CA 1
ATOM 4141 C C . GLY A 1 546 ? -16.424 -20.268 14.334 1.00 87.62 546 GLY A C 1
ATOM 4142 O O . GLY A 1 546 ? -15.394 -20.488 13.697 1.00 87.62 546 GLY A O 1
ATOM 4143 N N . LEU A 1 547 ? -17.289 -19.318 13.945 1.00 91.19 547 LEU A N 1
ATOM 4144 C CA . LEU A 1 547 ? -17.056 -18.400 12.811 1.00 91.19 547 LEU A CA 1
ATOM 4145 C C . LEU A 1 547 ? -16.528 -17.010 13.213 1.00 91.19 547 LEU A C 1
ATOM 4147 O O . LEU A 1 547 ? -16.249 -16.191 12.328 1.00 91.19 547 LEU A O 1
ATOM 4151 N N . LEU A 1 548 ? -16.376 -16.740 14.514 1.00 93.06 548 LEU A N 1
ATOM 4152 C CA . LEU A 1 548 ? -15.994 -15.432 15.039 1.00 93.06 548 LEU A CA 1
ATOM 4153 C C . LEU A 1 548 ? -14.538 -15.112 14.697 1.00 93.06 548 LEU A C 1
ATOM 4155 O O . LEU A 1 548 ? -13.615 -15.866 15.011 1.00 93.06 548 LEU A O 1
ATOM 4159 N N . LYS A 1 549 ? -14.345 -13.967 14.040 1.00 90.50 549 LYS A N 1
ATOM 4160 C CA . LYS A 1 549 ? -13.042 -13.481 13.573 1.00 90.50 549 LYS A CA 1
ATOM 4161 C C . LYS A 1 549 ? -12.561 -12.340 14.450 1.00 90.50 549 LYS A C 1
ATOM 4163 O O . LYS A 1 549 ? -11.410 -12.365 14.870 1.00 90.50 549 LYS A O 1
ATOM 4168 N N . ASP A 1 550 ? -13.438 -11.388 14.750 1.00 92.06 550 ASP A N 1
ATOM 4169 C CA . ASP A 1 550 ? -13.066 -10.164 15.450 1.00 92.06 550 ASP A CA 1
ATOM 4170 C C . ASP A 1 550 ? -13.851 -10.064 16.771 1.00 92.06 550 ASP A C 1
ATOM 4172 O O . ASP A 1 550 ? -15.084 -10.018 16.763 1.00 92.06 550 ASP A O 1
ATOM 4176 N N . LEU A 1 551 ? -13.135 -10.055 17.899 1.00 95.69 551 LEU A N 1
ATOM 4177 C CA . LEU A 1 551 ? -13.680 -9.972 19.256 1.00 95.69 551 LEU A CA 1
ATOM 4178 C C . LEU A 1 551 ? -13.029 -8.813 20.023 1.00 95.69 551 LEU A C 1
ATOM 4180 O O . LEU A 1 551 ? -11.818 -8.814 20.254 1.00 95.69 551 LEU A O 1
ATOM 4184 N N . ASP A 1 552 ? -13.832 -7.846 20.463 1.00 95.00 552 ASP A N 1
ATOM 4185 C CA . ASP A 1 552 ? -13.393 -6.774 21.363 1.00 95.00 552 ASP A CA 1
ATOM 4186 C C . ASP A 1 552 ? -14.125 -6.867 22.704 1.00 95.00 552 ASP A C 1
ATOM 4188 O O . ASP A 1 552 ? -15.335 -6.686 22.766 1.00 95.00 552 ASP A O 1
ATOM 4192 N N . VAL A 1 553 ? -13.389 -7.119 23.784 1.00 96.44 553 VAL A N 1
ATOM 4193 C CA . VAL A 1 553 ? -13.882 -7.166 25.172 1.00 96.44 553 VAL A CA 1
ATOM 4194 C C . VAL A 1 553 ? -13.170 -6.138 26.066 1.00 96.44 553 VAL A C 1
ATOM 4196 O O . VAL A 1 553 ? -13.222 -6.225 27.289 1.00 96.44 553 VAL A O 1
ATOM 4199 N N . SER A 1 554 ? -12.503 -5.142 25.473 1.00 93.69 554 SER A N 1
ATOM 4200 C CA . SER A 1 554 ? -11.712 -4.114 26.172 1.00 93.69 554 SER A CA 1
ATOM 4201 C C . SER A 1 554 ? -12.453 -3.468 27.354 1.00 93.69 554 SER A C 1
ATOM 4203 O O . SER A 1 554 ? -13.636 -3.166 27.253 1.00 93.69 554 SER A O 1
ATOM 4205 N N . LYS A 1 555 ? -11.755 -3.136 28.447 1.00 93.00 555 LYS A N 1
ATOM 4206 C CA . LYS A 1 555 ? -12.316 -2.465 29.643 1.00 93.00 555 LYS A CA 1
ATOM 4207 C C . LYS A 1 555 ? -13.487 -3.218 30.319 1.00 93.00 555 LYS A C 1
ATOM 4209 O O . LYS A 1 555 ? -14.369 -2.573 30.895 1.00 93.00 555 LYS A O 1
ATOM 4214 N N . SER A 1 556 ? -13.522 -4.546 30.232 1.00 94.06 556 SER A N 1
ATOM 4215 C CA . SER A 1 556 ? -14.473 -5.398 30.963 1.00 94.06 556 SER A CA 1
ATOM 4216 C C . SER A 1 556 ? -13.754 -6.275 32.001 1.00 94.06 556 SER A C 1
ATOM 4218 O O . SER A 1 556 ? -12.537 -6.172 32.169 1.00 94.06 556 SER A O 1
ATOM 4220 N N . GLY A 1 557 ? -14.501 -7.100 32.735 1.00 93.94 557 GLY A N 1
ATOM 4221 C CA . GLY A 1 557 ? -14.012 -7.934 33.836 1.00 93.94 557 GLY A CA 1
ATOM 4222 C C . GLY A 1 557 ? -13.329 -9.236 33.411 1.00 93.94 557 GLY A C 1
ATOM 4223 O O . GLY A 1 557 ? -13.387 -10.200 34.168 1.00 93.94 557 GLY A O 1
ATOM 4224 N N . ILE A 1 558 ? -12.723 -9.295 32.219 1.00 96.31 558 ILE A N 1
ATOM 4225 C CA . ILE A 1 558 ? -11.999 -10.488 31.756 1.00 96.31 558 ILE A CA 1
ATOM 4226 C C . ILE A 1 558 ? -10.670 -10.642 32.504 1.00 96.31 558 ILE A C 1
ATOM 4228 O O . ILE A 1 558 ? -9.904 -9.677 32.623 1.00 96.31 558 ILE A O 1
ATOM 4232 N N . THR A 1 559 ? -10.385 -11.868 32.941 1.00 95.62 559 THR A N 1
ATOM 4233 C CA . THR A 1 559 ? -9.113 -12.291 33.545 1.00 95.62 559 THR A CA 1
ATOM 4234 C C . THR A 1 559 ? -8.402 -13.325 32.666 1.00 95.62 559 THR A C 1
ATOM 4236 O O . THR A 1 559 ? -8.890 -13.714 31.600 1.00 95.62 559 THR A O 1
ATOM 4239 N N . ASP A 1 560 ? -7.245 -13.817 33.111 1.00 94.00 560 ASP A N 1
ATOM 4240 C CA . ASP A 1 560 ? -6.538 -14.923 32.459 1.00 94.00 560 ASP A CA 1
ATOM 4241 C C . ASP A 1 560 ? -7.394 -16.197 32.293 1.00 94.00 560 ASP A C 1
ATOM 4243 O O . ASP A 1 560 ? -7.235 -16.930 31.311 1.00 94.00 560 ASP A O 1
ATOM 4247 N N . SER A 1 561 ? -8.371 -16.426 33.182 1.00 92.94 561 SER A N 1
ATOM 4248 C CA . SER A 1 561 ? -9.306 -17.554 33.062 1.00 92.94 561 SER A CA 1
ATOM 4249 C C . SER A 1 561 ? -10.204 -17.433 31.825 1.00 92.94 561 SER A C 1
ATOM 4251 O O . SER A 1 561 ? -10.384 -18.412 31.099 1.00 92.94 561 SER A O 1
ATOM 4253 N N . GLY A 1 562 ? -10.718 -16.238 31.516 1.00 92.31 562 GLY A N 1
ATOM 4254 C CA . GLY A 1 562 ? -11.517 -15.994 30.311 1.00 92.31 562 GLY A CA 1
ATOM 4255 C C . GLY A 1 562 ? -10.712 -16.126 29.021 1.00 92.31 562 GLY A C 1
ATOM 4256 O O . GLY A 1 562 ? -11.218 -16.647 28.028 1.00 92.31 562 GLY A O 1
ATOM 4257 N N . VAL A 1 563 ? -9.437 -15.726 29.030 1.00 93.00 563 VAL A N 1
ATOM 4258 C CA . VAL A 1 563 ? -8.542 -15.937 27.877 1.00 93.00 563 VAL A CA 1
ATOM 4259 C C . VAL A 1 563 ? -8.260 -17.430 27.667 1.00 93.00 563 VAL A C 1
ATOM 4261 O O . VAL A 1 563 ? -8.234 -17.889 26.526 1.00 93.00 563 VAL A O 1
ATOM 4264 N N . SER A 1 564 ? -8.103 -18.204 28.748 1.00 91.06 564 SER A N 1
ATOM 4265 C CA . SER A 1 564 ? -7.949 -19.665 28.688 1.00 91.06 564 SER A CA 1
ATOM 4266 C C . SER A 1 564 ? -9.163 -20.357 28.050 1.00 91.06 564 SER A C 1
ATOM 4268 O O . SER A 1 564 ? -8.994 -21.202 27.168 1.00 91.06 564 SER A O 1
ATOM 4270 N N . TRP A 1 565 ? -10.386 -19.941 28.403 1.00 90.06 565 TRP A N 1
ATOM 4271 C CA . TRP A 1 565 ? -11.627 -20.515 27.863 1.00 90.06 565 TRP A CA 1
ATOM 4272 C C . TRP A 1 565 ? -11.764 -20.433 26.334 1.00 90.06 565 TRP A C 1
ATOM 4274 O O . TRP A 1 565 ? -12.344 -21.341 25.737 1.00 90.06 565 TRP A O 1
ATOM 4284 N N . LEU A 1 566 ? -11.199 -19.410 25.680 1.00 87.50 566 LEU A N 1
ATOM 4285 C CA . LEU A 1 566 ? -11.183 -19.319 24.209 1.00 87.50 566 LEU A CA 1
ATOM 4286 C C . LEU A 1 566 ? -10.360 -20.438 23.543 1.00 87.50 566 LEU A C 1
ATOM 4288 O O . LEU A 1 566 ? -10.569 -20.735 22.367 1.00 87.50 566 LEU A O 1
ATOM 4292 N N . CYS A 1 567 ? -9.436 -21.055 24.284 1.00 80.19 567 CYS A N 1
ATOM 4293 C CA . CYS A 1 567 ? -8.520 -22.085 23.796 1.00 80.19 567 CYS A CA 1
ATOM 4294 C C . CYS A 1 567 ? -8.980 -23.520 24.100 1.00 80.19 567 CYS A C 1
ATOM 4296 O O . CYS A 1 567 ? -8.439 -24.454 23.510 1.00 80.19 567 CYS A O 1
ATOM 4298 N N . CYS A 1 568 ? -9.922 -23.720 25.030 1.00 70.44 568 CYS A N 1
ATOM 4299 C CA . CYS A 1 568 ? -10.278 -25.049 25.545 1.00 70.44 568 CYS A CA 1
ATOM 4300 C C . CYS A 1 568 ? -10.902 -25.978 24.490 1.00 70.44 568 CYS A C 1
ATOM 4302 O O . CYS A 1 568 ? -10.577 -27.160 24.458 1.00 70.44 568 CYS A O 1
ATOM 4304 N N . GLU A 1 569 ? -11.764 -25.445 23.621 1.00 65.50 569 GLU A N 1
ATOM 4305 C CA . GLU A 1 569 ? -12.615 -26.237 22.711 1.00 65.50 569 GLU A CA 1
ATOM 4306 C C . GLU A 1 569 ? -12.036 -26.386 21.284 1.00 65.50 569 GLU A C 1
ATOM 4308 O O . GLU A 1 569 ? -12.697 -26.917 20.392 1.00 65.50 569 GLU A O 1
ATOM 4313 N N . GLY A 1 570 ? -10.828 -25.865 21.025 1.00 58.19 570 GLY A N 1
ATOM 4314 C CA . GLY A 1 570 ? -10.059 -26.040 19.776 1.00 58.19 570 GLY A CA 1
ATOM 4315 C C . GLY A 1 570 ? -10.638 -25.451 18.472 1.00 58.19 570 GLY A C 1
ATOM 4316 O O . GLY A 1 570 ? -9.916 -25.349 17.483 1.00 58.19 570 GLY A O 1
ATOM 4317 N N . ASN A 1 571 ? -11.912 -25.050 18.443 1.00 61.78 571 ASN A N 1
ATOM 4318 C CA . ASN A 1 571 ? -12.623 -24.652 17.219 1.00 61.78 571 ASN A CA 1
ATOM 4319 C C . ASN A 1 571 ? -12.582 -23.145 16.894 1.00 61.78 571 ASN A C 1
ATOM 4321 O O . ASN A 1 571 ? -12.968 -22.749 15.792 1.00 61.78 571 ASN A O 1
ATOM 4325 N N . MET A 1 572 ? -12.125 -22.292 17.815 1.00 76.00 572 MET A N 1
ATOM 4326 C CA . MET A 1 572 ? -12.079 -20.837 17.612 1.00 76.00 572 MET A CA 1
ATOM 4327 C C . MET A 1 572 ? -10.986 -20.436 16.609 1.00 76.00 572 MET A C 1
ATOM 4329 O O . MET A 1 572 ? -9.839 -20.858 16.723 1.00 76.00 572 MET A O 1
ATOM 4333 N N . ARG A 1 573 ? -11.321 -19.569 15.641 1.00 79.06 573 ARG A N 1
ATOM 4334 C CA . ARG A 1 573 ? -10.383 -19.054 14.618 1.00 79.06 573 ARG A CA 1
ATOM 4335 C C . ARG A 1 573 ? -10.316 -17.525 14.601 1.00 79.06 573 ARG A C 1
ATOM 4337 O O . ARG A 1 573 ? -10.395 -16.891 13.545 1.00 79.06 573 ARG A O 1
ATOM 4344 N N . LEU A 1 574 ? -10.163 -16.943 15.791 1.00 84.31 574 LEU A N 1
ATOM 4345 C CA . LEU A 1 574 ? -10.050 -15.499 15.981 1.00 84.31 574 LEU A CA 1
ATOM 4346 C C . LEU A 1 574 ? -8.871 -14.927 15.185 1.00 84.31 574 LEU A C 1
ATOM 4348 O O . LEU A 1 574 ? -7.743 -15.420 15.247 1.00 84.31 574 LEU A O 1
ATOM 4352 N N . ARG A 1 575 ? -9.154 -13.848 14.457 1.00 83.69 575 ARG A N 1
ATOM 4353 C CA . ARG A 1 575 ? -8.202 -13.030 13.704 1.00 83.69 575 ARG A CA 1
ATOM 4354 C C . ARG A 1 575 ? -7.885 -11.732 14.432 1.00 83.69 575 ARG A C 1
ATOM 4356 O O . ARG A 1 575 ? -6.755 -11.275 14.328 1.00 83.69 575 ARG A O 1
ATOM 4363 N N . VAL A 1 576 ? -8.823 -11.146 15.170 1.00 81.88 576 VAL A N 1
ATOM 4364 C CA . VAL A 1 576 ? -8.586 -9.957 15.995 1.00 81.88 576 VAL A CA 1
ATOM 4365 C C . VAL A 1 576 ? -9.151 -10.189 17.389 1.00 81.88 576 VAL A C 1
ATOM 4367 O O . VAL A 1 576 ? -10.328 -10.504 17.536 1.00 81.88 576 VAL A O 1
ATOM 4370 N N . LEU A 1 577 ? -8.314 -10.005 18.409 1.00 91.25 577 LEU A N 1
ATOM 4371 C CA . LEU A 1 577 ? -8.707 -10.030 19.816 1.00 91.25 577 LEU A CA 1
ATOM 4372 C C . LEU A 1 577 ? -8.267 -8.729 20.497 1.00 91.25 577 LEU A C 1
ATOM 4374 O O . LEU A 1 577 ? -7.091 -8.361 20.450 1.00 91.25 577 LEU A O 1
ATOM 4378 N N . SER A 1 578 ? -9.198 -8.032 21.147 1.00 91.19 578 SER A N 1
ATOM 4379 C CA . SER A 1 578 ? -8.908 -6.836 21.941 1.00 91.19 578 SER A CA 1
ATOM 4380 C C . SER A 1 578 ? -9.337 -7.025 23.391 1.00 91.19 578 SER A C 1
ATOM 4382 O O . SER A 1 578 ? -10.517 -7.175 23.691 1.00 91.19 578 SER A O 1
ATOM 4384 N N . LEU A 1 579 ? -8.349 -6.997 24.286 1.00 93.31 579 LEU A N 1
ATOM 4385 C CA . LEU A 1 579 ? -8.483 -7.138 25.740 1.00 93.31 579 LEU A CA 1
ATOM 4386 C C . LEU A 1 579 ? -8.087 -5.837 26.459 1.00 93.31 579 LEU A C 1
ATOM 4388 O O . LEU A 1 579 ? -7.848 -5.835 27.663 1.00 93.31 579 LEU A O 1
ATOM 4392 N N . SER A 1 580 ? -7.997 -4.716 25.735 1.00 91.44 580 SER A N 1
ATOM 4393 C CA . SER A 1 580 ? -7.380 -3.480 26.225 1.00 91.44 580 SER A CA 1
ATOM 4394 C C . SER A 1 580 ? -8.014 -2.976 27.529 1.00 91.44 580 SER A C 1
ATOM 4396 O O . SER A 1 580 ? -9.161 -2.530 27.539 1.00 91.44 580 SER A O 1
ATOM 4398 N N . GLY A 1 581 ? -7.255 -2.973 28.624 1.00 87.94 581 GLY A N 1
ATOM 4399 C CA . GLY A 1 581 ? -7.720 -2.541 29.944 1.00 87.94 581 GLY A CA 1
ATOM 4400 C C . GLY A 1 581 ? -8.555 -3.576 30.704 1.00 87.94 581 GLY A C 1
ATOM 4401 O O . GLY A 1 581 ? -9.295 -3.183 31.600 1.00 87.94 581 GLY A O 1
ATOM 4402 N N . CYS A 1 582 ? -8.469 -4.859 30.341 1.00 93.62 582 CYS A N 1
ATOM 4403 C CA . CYS A 1 582 ? -8.960 -5.979 31.155 1.00 93.62 582 CYS A CA 1
ATOM 4404 C C . CYS A 1 582 ? -7.903 -6.415 32.190 1.00 93.62 582 CYS A C 1
ATOM 4406 O O . CYS A 1 582 ? -6.736 -6.017 32.107 1.00 93.62 582 CYS A O 1
ATOM 4408 N N . MET A 1 583 ? -8.294 -7.263 33.144 1.00 93.12 583 MET A N 1
ATOM 4409 C CA . MET A 1 583 ? -7.450 -7.744 34.250 1.00 93.12 583 MET A CA 1
ATOM 4410 C C . MET A 1 583 ? -6.647 -9.000 33.871 1.00 93.12 583 MET A C 1
ATOM 4412 O O . MET A 1 583 ? -6.606 -9.978 34.609 1.00 93.12 583 MET A O 1
ATOM 4416 N N . VAL A 1 584 ? -6.013 -8.961 32.699 1.00 93.25 584 VAL A N 1
ATOM 4417 C CA . VAL A 1 584 ? -5.193 -10.048 32.142 1.00 93.25 584 VAL A CA 1
ATOM 4418 C C . VAL A 1 584 ? -3.723 -9.850 32.515 1.00 93.25 584 VAL A C 1
ATOM 4420 O O . VAL A 1 584 ? -3.227 -8.720 32.457 1.00 93.25 584 VAL A O 1
ATOM 4423 N N . SER A 1 585 ? -3.033 -10.935 32.869 1.00 93.56 585 SER A N 1
ATOM 4424 C CA . SER A 1 585 ? -1.655 -10.953 33.364 1.00 93.56 585 SER A CA 1
ATOM 4425 C C . SER A 1 585 ? -0.712 -11.799 32.485 1.00 93.56 585 SER A C 1
ATOM 4427 O O . SER A 1 585 ? -0.957 -12.033 31.299 1.00 93.56 585 SER A O 1
ATOM 4429 N N . ASN A 1 586 ? 0.418 -12.225 33.055 1.00 91.75 586 ASN A N 1
ATOM 4430 C CA . ASN A 1 586 ? 1.389 -13.099 32.400 1.00 91.75 586 ASN A CA 1
ATOM 4431 C C . ASN A 1 586 ? 0.901 -14.552 32.241 1.00 91.75 586 ASN A C 1
ATOM 4433 O O . ASN A 1 586 ? 1.488 -15.293 31.455 1.00 91.75 586 ASN A O 1
ATOM 4437 N N . GLU A 1 587 ? -0.147 -14.983 32.949 1.00 91.00 587 GLU A N 1
ATOM 4438 C CA . GLU A 1 587 ? -0.632 -16.370 32.861 1.00 91.00 587 GLU A CA 1
ATOM 4439 C C . GLU A 1 587 ? -1.253 -16.675 31.483 1.00 91.00 587 GLU A C 1
ATOM 4441 O O . GLU A 1 587 ? -1.058 -17.761 30.931 1.00 91.00 587 GLU A O 1
ATOM 4446 N N . SER A 1 588 ? -1.883 -15.682 30.846 1.00 90.69 588 SER A N 1
ATOM 4447 C CA . SER A 1 588 ? -2.457 -15.804 29.498 1.00 90.69 588 SER A CA 1
ATOM 4448 C C . SER A 1 588 ? -1.458 -16.017 28.360 1.00 90.69 588 SER A C 1
ATOM 4450 O O . SER A 1 588 ? -1.899 -16.285 27.241 1.00 90.69 588 SER A O 1
ATOM 4452 N N . MET A 1 589 ? -0.138 -15.904 28.573 1.00 89.12 589 MET A N 1
ATOM 4453 C CA . MET A 1 589 ? 0.826 -15.986 27.461 1.00 89.12 589 MET A CA 1
ATOM 4454 C C . MET A 1 589 ? 0.716 -17.315 26.697 1.00 89.12 589 MET A C 1
ATOM 4456 O O . MET A 1 589 ? 0.653 -17.303 25.471 1.00 89.12 589 MET A O 1
ATOM 4460 N N . LEU A 1 590 ? 0.554 -18.443 27.401 1.00 85.56 590 LEU A N 1
ATOM 4461 C CA . LEU A 1 590 ? 0.353 -19.764 26.782 1.00 85.56 590 LEU A CA 1
ATOM 4462 C C . LEU A 1 590 ? -0.953 -19.855 25.967 1.00 85.56 590 LEU A C 1
ATOM 4464 O O . LEU A 1 590 ? -1.031 -20.593 24.985 1.00 85.56 590 LEU A O 1
ATOM 4468 N N . SER A 1 591 ? -1.985 -19.102 26.352 1.00 88.12 591 SER A N 1
ATOM 4469 C CA . SER A 1 591 ? -3.257 -19.024 25.622 1.00 88.12 591 SER A CA 1
ATOM 4470 C C . SER A 1 591 ? -3.133 -18.148 24.370 1.00 88.12 591 SER A C 1
ATOM 4472 O O . SER A 1 591 ? -3.641 -18.513 23.310 1.00 88.12 591 SER A O 1
ATOM 4474 N N . PHE A 1 592 ? -2.395 -17.036 24.447 1.00 88.19 592 PHE A N 1
ATOM 4475 C CA . PHE A 1 592 ? -2.072 -16.216 23.275 1.00 88.19 592 PHE A CA 1
ATOM 4476 C C . PHE A 1 592 ? -1.157 -16.942 22.281 1.00 88.19 592 PHE A C 1
ATOM 4478 O O . PHE A 1 592 ? -1.348 -16.794 21.076 1.00 88.19 592 PHE A O 1
ATOM 4485 N N . GLU A 1 593 ? -0.215 -17.757 22.763 1.00 82.25 593 GLU A N 1
ATOM 4486 C CA . GLU A 1 593 ? 0.615 -18.632 21.928 1.00 82.25 593 GLU A CA 1
ATOM 4487 C C . GLU A 1 593 ? -0.243 -19.651 21.163 1.00 82.25 593 GLU A C 1
ATOM 4489 O O . GLU A 1 593 ? -0.130 -19.731 19.941 1.00 82.25 593 GLU A O 1
ATOM 4494 N N . LYS A 1 594 ? -1.177 -20.344 21.834 1.00 82.94 594 LYS A N 1
ATOM 4495 C CA . LYS A 1 594 ? -2.130 -21.272 21.186 1.00 82.94 594 LYS A CA 1
ATOM 4496 C C . LYS A 1 594 ? -2.993 -20.603 20.108 1.00 82.94 594 LYS A C 1
ATOM 4498 O O . LYS A 1 594 ? -3.175 -21.171 19.038 1.00 82.94 594 LYS A O 1
ATOM 4503 N N . MET A 1 595 ? -3.499 -19.392 20.355 1.00 80.19 595 MET A N 1
ATOM 4504 C CA . MET A 1 595 ? -4.252 -18.618 19.349 1.00 80.19 595 MET A CA 1
ATOM 4505 C C . MET A 1 595 ? -3.359 -18.006 18.247 1.00 80.19 595 MET A C 1
ATOM 4507 O O . MET A 1 595 ? -3.856 -17.442 17.268 1.00 80.19 595 MET A O 1
ATOM 4511 N N . GLY A 1 596 ? -2.035 -18.101 18.386 1.00 69.19 596 GLY A N 1
ATOM 4512 C CA . GLY A 1 596 ? -1.048 -17.429 17.545 1.00 69.19 596 GLY A CA 1
ATOM 4513 C C . GLY A 1 596 ? -1.066 -17.808 16.066 1.00 69.19 596 GLY A C 1
ATOM 4514 O O . GLY A 1 596 ? -0.675 -16.996 15.225 1.00 69.19 596 GLY A O 1
ATOM 4515 N N . GLU A 1 597 ? -1.551 -19.005 15.735 1.00 69.31 597 GLU A N 1
ATOM 4516 C CA . GLU A 1 597 ? -1.679 -19.473 14.350 1.00 69.31 597 GLU A CA 1
ATOM 4517 C C . GLU A 1 597 ? -2.736 -18.690 13.553 1.00 69.31 597 GLU A C 1
ATOM 4519 O O . GLU A 1 597 ? -2.578 -18.492 12.345 1.00 69.31 597 GLU A O 1
ATOM 4524 N N . THR A 1 598 ? -3.802 -18.214 14.212 1.00 74.50 598 THR A N 1
ATOM 4525 C CA . THR A 1 598 ? -4.935 -17.541 13.551 1.00 74.50 598 THR A CA 1
ATOM 4526 C C . THR A 1 598 ? -4.934 -16.021 13.725 1.00 74.50 598 THR A C 1
ATOM 4528 O O . THR A 1 598 ? -5.484 -15.311 12.874 1.00 74.50 598 THR A O 1
ATOM 4531 N N . LEU A 1 599 ? -4.299 -15.500 14.783 1.00 73.56 599 LEU A N 1
ATOM 4532 C CA . LEU A 1 599 ? -4.334 -14.075 15.119 1.00 73.56 599 LEU A CA 1
ATOM 4533 C C . LEU A 1 599 ? -3.559 -13.171 14.132 1.00 73.56 599 LEU A C 1
ATOM 4535 O O . LEU A 1 599 ? -2.401 -13.373 13.758 1.00 73.56 599 LEU A O 1
ATOM 4539 N N . VAL A 1 600 ? -4.226 -12.083 13.755 1.00 73.50 600 VAL A N 1
ATOM 4540 C CA . VAL A 1 600 ? -3.773 -10.977 12.893 1.00 73.50 600 VAL A CA 1
ATOM 4541 C C . VAL A 1 600 ? -3.888 -9.620 13.619 1.00 73.50 600 VAL A C 1
ATOM 4543 O O . VAL A 1 600 ? -3.256 -8.646 13.225 1.00 73.50 600 VAL A O 1
ATOM 4546 N N . GLY A 1 601 ? -4.581 -9.553 14.755 1.00 70.81 601 GLY A N 1
ATOM 4547 C CA . GLY A 1 601 ? -4.560 -8.428 15.686 1.00 70.81 601 GLY A CA 1
ATOM 4548 C C . GLY A 1 601 ? -4.671 -8.920 17.125 1.00 70.81 601 GLY A C 1
ATOM 4549 O O . GLY A 1 601 ? -5.543 -9.728 17.429 1.00 70.81 601 GLY A O 1
ATOM 4550 N N . LEU A 1 602 ? -3.801 -8.430 18.008 1.00 84.38 602 LEU A N 1
ATOM 4551 C CA . LEU A 1 602 ? -3.905 -8.653 19.449 1.00 84.38 602 LEU A CA 1
ATOM 4552 C C . LEU A 1 602 ? -3.656 -7.320 20.159 1.00 84.38 602 LEU A C 1
ATOM 4554 O O . LEU A 1 602 ? -2.567 -6.755 20.053 1.00 84.38 602 LEU A O 1
ATOM 4558 N N . ASN A 1 603 ? -4.672 -6.797 20.842 1.00 80.25 603 ASN A N 1
ATOM 4559 C CA . ASN A 1 603 ? -4.603 -5.515 21.538 1.00 80.25 603 ASN A CA 1
ATOM 4560 C C . ASN A 1 603 ? -4.628 -5.713 23.060 1.00 80.25 603 ASN A C 1
ATOM 4562 O O . ASN A 1 603 ? -5.670 -6.018 23.640 1.00 80.25 603 ASN A O 1
ATOM 4566 N N . LEU A 1 604 ? -3.467 -5.493 23.685 1.00 86.75 604 LEU A N 1
ATOM 4567 C CA . LEU A 1 604 ? -3.223 -5.590 25.130 1.00 86.75 604 LEU A CA 1
ATOM 4568 C C . LEU A 1 604 ? -2.954 -4.210 25.772 1.00 86.75 604 LEU A C 1
ATOM 4570 O O . LEU A 1 604 ? -2.306 -4.111 26.815 1.00 86.75 604 LEU A O 1
ATOM 4574 N N . GLN A 1 605 ? -3.384 -3.110 25.138 1.00 79.06 605 GLN A N 1
ATOM 4575 C CA . GLN A 1 605 ? -3.191 -1.766 25.696 1.00 79.06 605 GLN A CA 1
ATOM 4576 C C . GLN A 1 605 ? -3.792 -1.650 27.101 1.00 79.06 605 GLN A C 1
ATOM 4578 O O . GLN A 1 605 ? -4.909 -2.087 27.338 1.00 79.06 605 GLN A O 1
ATOM 4583 N N . ARG A 1 606 ? -3.082 -1.010 28.038 1.00 82.62 606 ARG A N 1
ATOM 4584 C CA . ARG A 1 606 ? -3.554 -0.781 29.422 1.00 82.62 606 ARG A CA 1
ATOM 4585 C C . ARG A 1 606 ? -3.841 -2.066 30.235 1.00 82.62 606 ARG A C 1
ATOM 4587 O O . ARG A 1 606 ? -4.442 -1.977 31.302 1.00 82.62 606 ARG A O 1
ATOM 4594 N N . CYS A 1 607 ? -3.405 -3.244 29.774 1.00 88.06 607 CYS A N 1
ATOM 4595 C CA . CYS A 1 607 ? -3.394 -4.485 30.562 1.00 88.06 607 CYS A CA 1
ATOM 4596 C C . CYS A 1 607 ? -2.205 -4.459 31.537 1.00 88.06 607 CYS A C 1
ATOM 4598 O O . CYS A 1 607 ? -1.151 -5.036 31.281 1.00 88.06 607 CYS A O 1
ATOM 4600 N N . ASN A 1 608 ? -2.351 -3.715 32.635 1.00 85.25 608 ASN A N 1
ATOM 4601 C CA . ASN A 1 608 ? -1.234 -3.320 33.505 1.00 85.25 608 ASN A CA 1
ATOM 4602 C C . ASN A 1 608 ? -0.571 -4.475 34.288 1.00 85.25 608 ASN A C 1
ATOM 4604 O O . ASN A 1 608 ? 0.462 -4.249 34.914 1.00 85.25 608 ASN A O 1
ATOM 4608 N N . LEU A 1 609 ? -1.150 -5.681 34.274 1.00 89.25 609 LEU A N 1
ATOM 4609 C CA . LEU A 1 609 ? -0.599 -6.876 34.929 1.00 89.25 609 LEU A CA 1
ATOM 4610 C C . LEU A 1 609 ? 0.306 -7.711 34.001 1.00 89.25 609 LEU A C 1
ATOM 4612 O O . LEU A 1 609 ? 0.906 -8.683 34.457 1.00 89.25 609 LEU A O 1
ATOM 4616 N N . ILE A 1 610 ? 0.418 -7.350 32.716 1.00 88.25 610 ILE A N 1
ATOM 4617 C CA . ILE A 1 610 ? 1.308 -8.021 31.760 1.00 88.25 610 ILE A CA 1
ATOM 4618 C C . ILE A 1 610 ? 2.680 -7.338 31.785 1.00 88.25 610 ILE A C 1
ATOM 4620 O O . ILE A 1 610 ? 2.800 -6.144 31.498 1.00 88.25 610 ILE A O 1
ATOM 4624 N N . SER A 1 611 ? 3.738 -8.086 32.105 1.00 86.81 611 SER A N 1
ATOM 4625 C CA . SER A 1 611 ? 5.098 -7.547 32.118 1.00 86.81 611 SER A CA 1
ATOM 4626 C C . SER A 1 611 ? 5.636 -7.340 30.701 1.00 86.81 611 SER A C 1
ATOM 4628 O O . SER A 1 611 ? 5.339 -8.088 29.768 1.00 86.81 611 SER A O 1
ATOM 4630 N N . ARG A 1 612 ? 6.521 -6.350 30.540 1.00 80.88 612 ARG A N 1
ATOM 4631 C CA . ARG A 1 612 ? 7.215 -6.096 29.268 1.00 80.88 612 ARG A CA 1
ATOM 4632 C C . ARG A 1 612 ? 7.934 -7.348 28.739 1.00 80.88 612 ARG A C 1
ATOM 4634 O O . ARG A 1 612 ? 7.802 -7.672 27.565 1.00 80.88 612 ARG A O 1
ATOM 4641 N N . SER A 1 613 ? 8.599 -8.085 29.630 1.00 79.94 613 SER A N 1
ATOM 4642 C CA . SER A 1 613 ? 9.287 -9.346 29.333 1.00 79.94 613 SER A CA 1
ATOM 4643 C C . SER A 1 613 ? 8.353 -10.466 28.864 1.00 79.94 613 SER A C 1
ATOM 4645 O O . SER A 1 613 ? 8.762 -11.289 28.049 1.00 79.94 613 SER A O 1
ATOM 4647 N N . ALA A 1 614 ? 7.102 -10.500 29.330 1.00 80.94 614 ALA A N 1
ATOM 4648 C CA . ALA A 1 614 ? 6.099 -11.447 28.854 1.00 80.94 614 ALA A CA 1
ATOM 4649 C C . ALA A 1 614 ? 5.605 -11.081 27.450 1.00 80.94 614 ALA A C 1
ATOM 4651 O O . ALA A 1 614 ? 5.513 -11.962 26.604 1.00 80.94 614 ALA A O 1
ATOM 4652 N N . ILE A 1 615 ? 5.396 -9.790 27.154 1.00 79.94 615 ILE A N 1
ATOM 4653 C CA . ILE A 1 615 ? 5.080 -9.328 25.789 1.00 79.94 615 ILE A CA 1
ATOM 4654 C C . ILE A 1 615 ? 6.239 -9.644 24.832 1.00 79.94 615 ILE A C 1
ATOM 4656 O O . ILE A 1 615 ? 6.010 -10.143 23.734 1.00 79.94 615 ILE A O 1
ATOM 4660 N N . GLU A 1 616 ? 7.484 -9.397 25.245 1.00 77.62 616 GLU A N 1
ATOM 4661 C CA . GLU A 1 616 ? 8.683 -9.699 24.451 1.00 77.62 616 GLU A CA 1
ATOM 4662 C C . GLU A 1 616 ? 8.827 -11.217 24.211 1.00 77.62 616 GLU A C 1
ATOM 4664 O O . GLU A 1 616 ? 9.090 -11.636 23.083 1.00 77.62 616 GLU A O 1
ATOM 4669 N N . SER A 1 617 ? 8.546 -12.045 25.224 1.00 75.88 617 SER A N 1
ATOM 4670 C CA . SER A 1 617 ? 8.558 -13.514 25.125 1.00 75.88 617 SER A CA 1
ATOM 4671 C C . SER A 1 617 ? 7.427 -14.060 24.247 1.00 75.88 617 SER A C 1
ATOM 4673 O O . SER A 1 617 ? 7.681 -14.889 23.378 1.00 75.88 617 SER A O 1
ATOM 4675 N N . LEU A 1 618 ? 6.199 -13.553 24.407 1.00 77.19 618 LEU A N 1
ATOM 4676 C CA . LEU A 1 618 ? 5.046 -13.888 23.569 1.00 77.19 618 LEU A CA 1
ATOM 4677 C C . LEU A 1 618 ? 5.318 -13.528 22.108 1.00 77.19 618 LEU A C 1
ATOM 4679 O O . LEU A 1 618 ? 5.072 -14.337 21.220 1.00 77.19 618 LEU A O 1
ATOM 4683 N N . VAL A 1 619 ? 5.875 -12.342 21.843 1.00 70.81 619 VAL A N 1
ATOM 4684 C CA . VAL A 1 619 ? 6.304 -11.956 20.494 1.00 70.81 619 VAL A CA 1
ATOM 4685 C C . VAL A 1 619 ? 7.305 -12.980 19.953 1.00 70.81 619 VAL A C 1
ATOM 4687 O O . VAL A 1 619 ? 7.068 -13.530 18.879 1.00 70.81 619 VAL A O 1
ATOM 4690 N N . ILE A 1 620 ? 8.368 -13.307 20.697 1.00 66.44 620 ILE A N 1
ATOM 4691 C CA . ILE A 1 620 ? 9.368 -14.314 20.294 1.00 66.44 620 ILE A CA 1
ATOM 4692 C C . ILE A 1 620 ? 8.729 -15.686 20.018 1.00 66.44 620 ILE A C 1
ATOM 4694 O O . ILE A 1 620 ? 9.061 -16.311 19.013 1.00 66.44 620 ILE A O 1
ATOM 4698 N N . ASN A 1 621 ? 7.801 -16.157 20.851 1.00 63.94 621 ASN A N 1
ATOM 4699 C CA . ASN A 1 621 ? 7.177 -17.470 20.683 1.00 63.94 621 ASN A CA 1
ATOM 4700 C C . ASN A 1 621 ? 6.151 -17.498 19.537 1.00 63.94 621 ASN A C 1
ATOM 4702 O O . ASN A 1 621 ? 6.112 -18.473 18.788 1.00 63.94 621 ASN A O 1
ATOM 4706 N N . LEU A 1 622 ? 5.429 -16.403 19.279 1.00 58.53 622 LEU A N 1
ATOM 4707 C CA . LEU A 1 622 ? 4.618 -16.233 18.066 1.00 58.53 622 LEU A CA 1
ATOM 4708 C C . LEU A 1 622 ? 5.487 -16.234 16.788 1.00 58.53 622 LEU A C 1
ATOM 4710 O O . LEU A 1 622 ? 5.089 -16.819 15.778 1.00 58.53 622 LEU A O 1
ATOM 4714 N N . TRP A 1 623 ? 6.701 -15.668 16.844 1.00 49.25 623 TRP A N 1
ATOM 4715 C CA . TRP A 1 623 ? 7.725 -15.792 15.789 1.00 49.25 623 TRP A CA 1
ATOM 4716 C C . TRP A 1 623 ? 8.391 -17.186 15.715 1.00 49.25 623 TRP A C 1
ATOM 4718 O O . TRP A 1 623 ? 9.126 -17.438 14.764 1.00 49.25 623 TRP A O 1
ATOM 4728 N N . ARG A 1 624 ? 8.173 -18.094 16.682 1.00 43.53 624 ARG A N 1
ATOM 4729 C CA . ARG A 1 624 ? 8.660 -19.495 16.642 1.00 43.53 624 ARG A CA 1
ATOM 4730 C C . ARG A 1 624 ? 7.592 -20.481 16.173 1.00 43.53 624 ARG A C 1
ATOM 4732 O O . ARG A 1 624 ? 7.924 -21.416 15.450 1.00 43.53 624 ARG A O 1
ATOM 4739 N N . LEU A 1 625 ? 6.332 -20.279 16.569 1.00 39.59 625 LEU A N 1
ATOM 4740 C CA . LEU A 1 625 ? 5.189 -21.096 16.139 1.00 39.59 625 LEU A CA 1
ATOM 4741 C C . LEU A 1 625 ? 4.915 -20.914 14.642 1.00 39.59 625 LEU A C 1
ATOM 4743 O O . LEU A 1 625 ? 4.721 -21.889 13.916 1.00 39.59 625 LEU A O 1
ATOM 4747 N N . LYS A 1 626 ? 5.055 -19.683 14.135 1.00 41.44 626 LYS A N 1
ATOM 4748 C CA . LYS A 1 626 ? 5.349 -19.479 12.715 1.00 41.44 626 LYS A CA 1
ATOM 4749 C C . LYS A 1 626 ? 6.783 -19.922 12.439 1.00 41.44 626 LYS A C 1
ATOM 4751 O O . LYS A 1 626 ? 7.715 -19.136 12.572 1.00 41.44 626 LYS A O 1
ATOM 4756 N N . LYS A 1 627 ? 6.951 -21.165 11.986 1.00 43.72 627 LYS A N 1
ATOM 4757 C CA . LYS A 1 627 ? 8.214 -21.681 11.439 1.00 43.72 627 LYS A CA 1
ATOM 4758 C C . LYS A 1 627 ? 8.495 -21.071 10.051 1.00 43.72 627 LYS A C 1
ATOM 4760 O O . LYS A 1 627 ? 8.570 -21.796 9.066 1.00 43.72 627 LYS A O 1
ATOM 4765 N N . GLU A 1 628 ? 8.585 -19.737 9.977 1.00 50.84 628 GLU A N 1
ATOM 4766 C CA . GLU A 1 628 ? 8.989 -19.015 8.762 1.00 50.84 628 GLU A CA 1
ATOM 4767 C C . GLU A 1 628 ? 10.398 -19.473 8.385 1.00 50.84 628 GLU A C 1
ATOM 4769 O O . GLU A 1 628 ? 11.304 -19.493 9.229 1.00 50.84 628 GLU A O 1
ATOM 4774 N N . THR A 1 629 ? 10.590 -19.888 7.136 1.00 59.78 629 THR A N 1
ATOM 4775 C CA . THR A 1 629 ? 11.901 -20.355 6.699 1.00 59.78 629 THR A CA 1
ATOM 4776 C C . THR A 1 629 ? 12.827 -19.157 6.541 1.00 59.78 629 THR A C 1
ATOM 4778 O O . THR A 1 629 ? 12.490 -18.139 5.940 1.00 59.78 629 THR A O 1
ATOM 4781 N N . ARG A 1 630 ? 14.053 -19.267 7.063 1.00 75.44 630 ARG A N 1
ATOM 4782 C CA . ARG A 1 630 ? 15.104 -18.254 6.852 1.00 75.44 630 ARG A CA 1
ATOM 4783 C C . ARG A 1 630 ? 15.738 -18.339 5.455 1.00 75.44 630 ARG A C 1
ATOM 4785 O O . ARG A 1 630 ? 16.885 -17.947 5.272 1.00 75.44 630 ARG A O 1
ATOM 4792 N N . LEU A 1 631 ? 15.003 -18.894 4.491 1.00 88.38 631 LEU A N 1
ATOM 4793 C CA . LEU A 1 631 ? 15.469 -19.254 3.161 1.00 88.38 631 LEU A CA 1
ATOM 4794 C C . LEU A 1 631 ? 14.524 -18.680 2.103 1.00 88.38 631 LEU A C 1
ATOM 4796 O O . LEU A 1 631 ? 13.462 -19.235 1.822 1.00 88.38 631 LEU A O 1
ATOM 4800 N N . GLY A 1 632 ? 14.942 -17.572 1.508 1.00 94.12 632 GLY A N 1
ATOM 4801 C CA . GLY A 1 632 ? 14.367 -17.042 0.287 1.00 94.12 632 GLY A CA 1
ATOM 4802 C C . GLY A 1 632 ? 15.187 -17.386 -0.950 1.00 94.12 632 GLY A C 1
ATOM 4803 O O . GLY A 1 632 ? 16.228 -18.046 -0.896 1.00 94.12 632 GLY A O 1
ATOM 4804 N N . VAL A 1 633 ? 14.723 -16.877 -2.083 1.00 96.81 633 VAL A N 1
ATOM 4805 C CA . VAL A 1 633 ? 15.423 -16.958 -3.367 1.00 96.81 633 VAL A CA 1
ATOM 4806 C C . VAL A 1 633 ? 15.271 -15.645 -4.130 1.00 96.81 633 VAL A C 1
ATOM 4808 O O . VAL A 1 633 ? 14.269 -14.943 -3.989 1.00 96.81 633 VAL A O 1
ATOM 4811 N N . ASN A 1 634 ? 16.270 -15.286 -4.924 1.00 98.12 634 ASN A N 1
ATOM 4812 C CA . ASN A 1 634 ? 16.177 -14.193 -5.880 1.00 98.12 634 ASN A CA 1
ATOM 4813 C C . ASN A 1 634 ? 15.510 -14.682 -7.173 1.00 98.12 634 ASN A C 1
ATOM 4815 O O . ASN A 1 634 ? 15.837 -15.750 -7.697 1.00 98.12 634 ASN A O 1
ATOM 4819 N N . TRP A 1 635 ? 14.594 -13.883 -7.709 1.00 96.56 635 TRP A N 1
ATOM 4820 C CA . TRP A 1 635 ? 13.956 -14.124 -8.998 1.00 96.56 635 TRP A CA 1
ATOM 4821 C C . TRP A 1 635 ? 14.273 -12.957 -9.939 1.00 96.56 635 TRP A C 1
ATOM 4823 O O . TRP A 1 635 ? 13.708 -11.867 -9.825 1.00 96.56 635 TRP A O 1
ATOM 4833 N N . GLY A 1 636 ? 15.217 -13.207 -10.848 1.00 90.88 636 GLY A N 1
ATOM 4834 C CA . GLY A 1 636 ? 15.547 -12.335 -11.970 1.00 90.88 636 GLY A CA 1
ATOM 4835 C C . GLY A 1 636 ? 14.652 -12.568 -13.193 1.00 90.88 636 GLY A C 1
ATOM 4836 O O . GLY A 1 636 ? 13.946 -13.572 -13.303 1.00 90.88 636 GLY A O 1
ATOM 4837 N N . THR A 1 637 ? 14.631 -11.594 -14.098 1.00 90.12 637 THR A N 1
ATOM 4838 C CA . THR A 1 637 ? 13.734 -11.542 -15.266 1.00 90.12 637 THR A CA 1
ATOM 4839 C C . THR A 1 637 ? 14.473 -11.316 -16.587 1.00 90.12 637 THR A C 1
ATOM 4841 O O . THR A 1 637 ? 13.836 -11.180 -17.634 1.00 90.12 637 THR A O 1
ATOM 4844 N N . ARG A 1 638 ? 15.812 -11.295 -16.577 1.00 93.31 638 ARG A N 1
ATOM 4845 C CA . ARG A 1 638 ? 16.675 -11.060 -17.742 1.00 93.31 638 ARG A CA 1
ATOM 4846 C C . ARG A 1 638 ? 16.857 -12.349 -18.552 1.00 93.31 638 ARG A C 1
ATOM 4848 O O . ARG A 1 638 ? 17.969 -12.834 -18.733 1.00 93.31 638 ARG A O 1
ATOM 4855 N N . ALA A 1 639 ? 15.751 -12.859 -19.091 1.00 92.81 639 ALA A N 1
ATOM 4856 C CA . ALA A 1 639 ? 15.715 -14.001 -20.004 1.00 92.81 639 ALA A CA 1
ATOM 4857 C C . ALA A 1 639 ? 15.097 -13.637 -21.372 1.00 92.81 639 ALA A C 1
ATOM 4859 O O . ALA A 1 639 ? 14.232 -12.764 -21.460 1.00 92.81 639 ALA A O 1
ATOM 4860 N N . SER A 1 640 ? 15.510 -14.312 -22.450 1.00 93.44 640 SER A N 1
ATOM 4861 C CA . SER A 1 640 ? 14.958 -14.149 -23.804 1.00 93.44 640 SER A CA 1
ATOM 4862 C C . SER A 1 640 ? 13.568 -14.771 -23.941 1.00 93.44 640 SER A C 1
ATOM 4864 O O . SER A 1 640 ? 12.693 -14.196 -24.590 1.00 93.44 640 SER A O 1
ATOM 4866 N N . HIS A 1 641 ? 13.357 -15.910 -23.281 1.00 94.50 641 HIS A N 1
ATOM 4867 C CA . HIS A 1 641 ? 12.092 -16.638 -23.219 1.00 94.50 641 HIS A CA 1
ATOM 4868 C C . HIS A 1 641 ? 11.723 -16.895 -21.750 1.00 94.50 641 HIS A C 1
ATOM 4870 O O . HIS A 1 641 ? 11.855 -18.017 -21.269 1.00 94.50 641 HIS A O 1
ATOM 4876 N N . PRO A 1 642 ? 11.306 -15.867 -20.990 1.00 93.75 642 PRO A N 1
ATOM 4877 C CA . PRO A 1 642 ? 11.040 -16.020 -19.564 1.00 93.75 642 PRO A CA 1
ATOM 4878 C C . PRO A 1 642 ? 9.869 -16.976 -19.304 1.00 93.75 642 PRO A C 1
ATOM 4880 O O . PRO A 1 642 ? 8.829 -16.911 -19.968 1.00 93.75 642 PRO A O 1
ATOM 4883 N N . LEU A 1 643 ? 10.004 -17.820 -18.275 1.00 94.19 643 LEU A N 1
ATOM 4884 C CA . LEU A 1 643 ? 8.887 -18.597 -17.739 1.00 94.19 643 LEU A CA 1
ATOM 4885 C C . LEU A 1 643 ? 7.718 -17.684 -17.346 1.00 94.19 643 LEU A C 1
ATOM 4887 O O . LEU A 1 643 ? 7.902 -16.607 -16.776 1.00 94.19 643 LEU A O 1
ATOM 4891 N N . SER A 1 644 ? 6.491 -18.160 -17.576 1.00 94.12 644 SER A N 1
ATOM 4892 C CA . SER A 1 644 ? 5.286 -17.467 -17.113 1.00 94.12 644 SER A CA 1
ATOM 4893 C C . SER A 1 644 ? 5.354 -17.230 -15.594 1.00 94.12 644 SER A C 1
ATOM 4895 O O . SER A 1 644 ? 5.553 -18.200 -14.855 1.00 94.12 644 SER A O 1
ATOM 4897 N N . PRO A 1 645 ? 5.122 -16.000 -15.091 1.00 96.44 645 PRO A N 1
ATOM 4898 C CA . PRO A 1 645 ? 5.189 -15.693 -13.661 1.00 96.44 645 PRO A CA 1
ATOM 4899 C C . PRO A 1 645 ? 4.374 -16.632 -12.759 1.00 96.44 645 PRO A C 1
ATOM 4901 O O . PRO A 1 645 ? 4.821 -16.988 -11.671 1.00 96.44 645 PRO A O 1
ATOM 4904 N N . ASN A 1 646 ? 3.226 -17.128 -13.232 1.00 95.12 646 ASN A N 1
ATOM 4905 C CA . ASN A 1 646 ? 2.410 -18.105 -12.502 1.00 95.12 646 ASN A CA 1
ATOM 4906 C C . ASN A 1 646 ? 3.097 -19.479 -12.350 1.00 95.12 646 ASN A C 1
ATOM 4908 O O . ASN A 1 646 ? 2.903 -20.153 -11.337 1.00 95.12 646 ASN A O 1
ATOM 4912 N N . ILE A 1 647 ? 3.913 -19.895 -13.327 1.00 96.31 647 ILE A N 1
ATOM 4913 C CA . ILE A 1 647 ? 4.725 -21.119 -13.245 1.00 96.31 647 ILE A CA 1
ATOM 4914 C C . ILE A 1 647 ? 5.854 -20.922 -12.230 1.00 96.31 647 ILE A C 1
ATOM 4916 O O . ILE A 1 647 ? 6.086 -21.818 -11.425 1.00 96.31 647 ILE A O 1
ATOM 4920 N N . VAL A 1 648 ? 6.506 -19.754 -12.201 1.00 97.38 648 VAL A N 1
ATOM 4921 C CA . VAL A 1 648 ? 7.610 -19.481 -11.262 1.00 97.38 648 VAL A CA 1
ATOM 4922 C C . VAL A 1 648 ? 7.114 -19.339 -9.816 1.00 97.38 648 VAL A C 1
ATOM 4924 O O . VAL A 1 648 ? 7.691 -19.930 -8.904 1.00 97.38 648 VAL A O 1
ATOM 4927 N N . VAL A 1 649 ? 5.979 -18.665 -9.590 1.00 97.19 649 VAL A N 1
ATOM 4928 C CA . VAL A 1 649 ? 5.317 -18.629 -8.270 1.00 97.19 649 VAL A CA 1
ATOM 4929 C C . VAL A 1 649 ? 4.915 -20.033 -7.809 1.00 97.19 649 VAL A C 1
ATOM 4931 O O . VAL A 1 649 ? 5.064 -20.363 -6.630 1.00 97.19 649 VAL A O 1
ATOM 4934 N N . LYS A 1 650 ? 4.465 -20.898 -8.728 1.00 95.25 650 LYS A N 1
ATOM 4935 C CA . LYS A 1 650 ? 4.222 -22.308 -8.411 1.00 95.25 650 LYS A CA 1
ATOM 4936 C C . LYS A 1 650 ? 5.518 -23.071 -8.125 1.00 95.25 650 LYS A C 1
ATOM 4938 O O . LYS A 1 650 ? 5.541 -23.818 -7.157 1.00 95.25 650 LYS A O 1
ATOM 4943 N N . LEU A 1 651 ? 6.586 -22.864 -8.897 1.00 95.69 651 LEU A N 1
ATOM 4944 C CA . LEU A 1 651 ? 7.895 -23.495 -8.692 1.00 95.69 651 LEU A CA 1
ATOM 4945 C C . LEU A 1 651 ? 8.429 -23.200 -7.284 1.00 95.69 651 LEU A C 1
ATOM 4947 O O . LEU A 1 651 ? 8.798 -24.130 -6.570 1.00 95.69 651 LEU A O 1
ATOM 4951 N N . MET A 1 652 ? 8.385 -21.939 -6.843 1.00 95.19 652 MET A N 1
ATOM 4952 C CA . MET A 1 652 ? 8.792 -21.557 -5.485 1.00 95.19 652 MET A CA 1
ATOM 4953 C C . MET A 1 652 ? 7.990 -22.306 -4.409 1.00 95.19 652 MET A C 1
ATOM 4955 O O . MET A 1 652 ? 8.576 -22.863 -3.482 1.00 95.19 652 MET A O 1
ATOM 4959 N N . LYS A 1 653 ? 6.662 -22.407 -4.561 1.00 91.44 653 LYS A N 1
ATOM 4960 C CA . LYS A 1 653 ? 5.775 -23.068 -3.585 1.00 91.44 653 LYS A CA 1
ATOM 4961 C C . LYS A 1 653 ? 5.863 -24.601 -3.601 1.00 91.44 653 LYS A C 1
ATOM 4963 O O . LYS A 1 653 ? 5.900 -25.215 -2.533 1.00 91.44 653 LYS A O 1
ATOM 4968 N N . ASP A 1 654 ? 5.960 -25.219 -4.779 1.00 91.38 654 ASP A N 1
ATOM 4969 C CA . ASP A 1 654 ? 6.193 -26.663 -4.946 1.00 91.38 654 ASP A CA 1
ATOM 4970 C C . ASP A 1 654 ? 7.548 -27.076 -4.322 1.00 91.38 654 ASP A C 1
ATOM 4972 O O . ASP A 1 654 ? 7.664 -28.191 -3.810 1.00 91.38 654 ASP A O 1
ATOM 4976 N N . ASN A 1 655 ? 8.526 -26.161 -4.255 1.00 89.38 655 ASN A N 1
ATOM 4977 C CA . ASN A 1 655 ? 9.812 -26.346 -3.562 1.00 89.38 655 ASN A CA 1
ATOM 4978 C C . ASN A 1 655 ? 9.840 -25.833 -2.107 1.00 89.38 655 ASN A C 1
ATOM 4980 O O . ASN A 1 655 ? 10.737 -26.190 -1.358 1.00 89.38 655 ASN A O 1
ATOM 4984 N N . GLY A 1 656 ? 8.832 -25.084 -1.655 1.00 85.56 656 GLY A N 1
ATOM 4985 C CA . GLY A 1 656 ? 8.688 -24.683 -0.250 1.00 85.56 656 GLY A CA 1
ATOM 4986 C C . GLY A 1 656 ? 9.423 -23.406 0.163 1.00 85.56 656 GLY A C 1
ATOM 4987 O O . GLY A 1 656 ? 9.561 -23.182 1.360 1.00 85.56 656 GLY A O 1
ATOM 4988 N N . PHE A 1 657 ? 9.848 -22.564 -0.782 1.00 89.50 657 PHE A N 1
ATOM 4989 C CA . PHE A 1 657 ? 10.285 -21.199 -0.472 1.00 89.50 657 PHE A CA 1
ATOM 4990 C C . PHE A 1 657 ? 9.088 -20.353 -0.003 1.00 89.50 657 PHE A C 1
ATOM 4992 O O . PHE A 1 657 ? 8.020 -20.408 -0.619 1.00 89.50 657 PHE A O 1
ATOM 4999 N N . ASP A 1 658 ? 9.269 -19.546 1.047 1.00 88.38 658 ASP A N 1
ATOM 5000 C CA . ASP A 1 658 ? 8.279 -18.578 1.554 1.00 88.38 658 ASP A CA 1
ATOM 5001 C C . ASP A 1 658 ? 8.694 -17.106 1.358 1.00 88.38 658 ASP A C 1
ATOM 5003 O O . ASP A 1 658 ? 7.869 -16.209 1.541 1.00 88.38 658 ASP A O 1
ATOM 5007 N N . LYS A 1 659 ? 9.937 -16.847 0.931 1.00 95.38 659 LYS A N 1
ATOM 5008 C CA . LYS A 1 659 ? 10.507 -15.507 0.702 1.00 95.38 659 LYS A CA 1
ATOM 5009 C C . LYS A 1 659 ? 11.077 -15.378 -0.716 1.00 95.38 659 LYS A C 1
ATOM 5011 O O . LYS A 1 659 ? 11.755 -16.283 -1.200 1.00 95.38 659 LYS A O 1
ATOM 5016 N N . VAL A 1 660 ? 10.848 -14.242 -1.376 1.00 97.75 660 VAL A N 1
ATOM 5017 C CA . VAL A 1 660 ? 11.409 -13.925 -2.702 1.00 97.75 660 VAL A CA 1
ATOM 5018 C C . VAL A 1 660 ? 11.966 -12.502 -2.757 1.00 97.75 660 VAL A C 1
ATOM 5020 O O . VAL A 1 660 ? 11.325 -11.558 -2.292 1.00 97.75 660 VAL A O 1
ATOM 5023 N N . LYS A 1 661 ? 13.159 -12.338 -3.334 1.00 98.19 661 LYS A N 1
ATOM 5024 C CA . LYS A 1 661 ? 13.742 -11.035 -3.684 1.00 98.19 661 LYS A CA 1
ATOM 5025 C C . LYS A 1 661 ? 13.611 -10.816 -5.189 1.00 98.19 661 LYS A C 1
ATOM 5027 O O . LYS A 1 661 ? 13.948 -11.693 -5.978 1.00 98.19 661 LYS A O 1
ATOM 5032 N N . LEU A 1 662 ? 13.101 -9.652 -5.573 1.00 97.94 662 LEU A N 1
ATOM 5033 C CA . LEU A 1 662 ? 13.029 -9.189 -6.957 1.00 97.94 662 LEU A CA 1
ATOM 5034 C C . LEU A 1 662 ? 14.039 -8.060 -7.136 1.00 97.94 662 LEU A C 1
ATOM 5036 O O . LEU A 1 662 ? 14.098 -7.166 -6.293 1.00 97.94 662 LEU A O 1
ATOM 5040 N N . PHE A 1 663 ? 14.788 -8.057 -8.235 1.00 93.50 663 PHE A N 1
ATOM 5041 C CA . PHE A 1 663 ? 15.694 -6.947 -8.556 1.00 93.50 663 PHE A CA 1
ATOM 5042 C C . PHE A 1 663 ? 14.934 -5.681 -8.990 1.00 93.50 663 PHE A C 1
ATOM 5044 O O . PHE A 1 663 ? 15.401 -4.567 -8.758 1.00 93.50 663 PHE A O 1
ATOM 5051 N N . GLU A 1 664 ? 13.742 -5.847 -9.576 1.00 93.00 664 GLU A N 1
ATOM 5052 C CA . GLU A 1 664 ? 12.943 -4.771 -10.172 1.00 93.00 664 GLU A CA 1
ATOM 5053 C C . GLU A 1 664 ? 11.442 -4.949 -9.889 1.00 93.00 664 GLU A C 1
ATOM 5055 O O . GLU A 1 664 ? 10.962 -6.046 -9.597 1.00 93.00 664 GLU A O 1
ATOM 5060 N N . ALA A 1 665 ? 10.676 -3.860 -9.989 1.00 93.06 665 ALA A N 1
ATOM 5061 C CA . ALA A 1 665 ? 9.243 -3.837 -9.690 1.00 93.06 665 ALA A CA 1
ATOM 5062 C C . ALA A 1 665 ? 8.360 -4.207 -10.898 1.00 93.06 665 ALA A C 1
ATOM 5064 O O . ALA A 1 665 ? 7.526 -3.415 -11.342 1.00 93.06 665 ALA A O 1
ATOM 5065 N N . GLU A 1 666 ? 8.554 -5.416 -11.424 1.00 92.06 666 GLU A N 1
ATOM 5066 C CA . GLU A 1 666 ? 7.875 -5.906 -12.628 1.00 92.06 666 GLU A CA 1
ATOM 5067 C C . GLU A 1 666 ? 6.366 -6.170 -12.419 1.00 92.06 666 GLU A C 1
ATOM 5069 O O . GLU A 1 666 ? 6.004 -7.051 -11.628 1.00 92.06 666 GLU A O 1
ATOM 5074 N N . PRO A 1 667 ? 5.450 -5.479 -13.137 1.00 93.69 667 PRO A N 1
ATOM 5075 C CA . PRO A 1 667 ? 4.007 -5.596 -12.909 1.00 93.69 667 PRO A CA 1
ATOM 5076 C C . PRO A 1 667 ? 3.452 -7.015 -13.062 1.00 93.69 667 PRO A C 1
ATOM 5078 O O . PRO A 1 667 ? 2.664 -7.458 -12.229 1.00 93.69 667 PRO A O 1
ATOM 5081 N N . GLY A 1 668 ? 3.881 -7.753 -14.093 1.00 91.94 668 GLY A N 1
ATOM 5082 C CA . GLY A 1 668 ? 3.411 -9.123 -14.344 1.00 91.94 668 GLY A CA 1
ATOM 5083 C C . GLY A 1 668 ? 3.896 -10.140 -13.304 1.00 91.94 668 GLY A C 1
ATOM 5084 O O . GLY A 1 668 ? 3.216 -11.131 -13.039 1.00 91.94 668 GLY A O 1
ATOM 5085 N N . VAL A 1 669 ? 5.045 -9.871 -12.677 1.00 95.81 669 VAL A N 1
ATOM 5086 C CA . VAL A 1 669 ? 5.592 -10.665 -11.568 1.00 95.81 669 VAL A CA 1
ATOM 5087 C C . VAL A 1 669 ? 4.827 -10.365 -10.280 1.00 95.81 669 VAL A C 1
ATOM 5089 O O . VAL A 1 669 ? 4.340 -11.281 -9.616 1.00 95.81 669 VAL A O 1
ATOM 5092 N N . LEU A 1 670 ? 4.644 -9.080 -9.964 1.00 96.88 670 LEU A N 1
ATOM 5093 C CA . LEU A 1 670 ? 3.887 -8.641 -8.792 1.00 96.88 670 LEU A CA 1
ATOM 5094 C C . LEU A 1 670 ? 2.411 -9.073 -8.851 1.00 96.88 670 LEU A C 1
ATOM 5096 O O . LEU A 1 670 ? 1.842 -9.416 -7.816 1.00 96.88 670 LEU A O 1
ATOM 5100 N N . ASP A 1 671 ? 1.800 -9.141 -10.039 1.00 95.38 671 ASP A N 1
ATOM 5101 C CA . ASP A 1 671 ? 0.436 -9.658 -10.203 1.00 95.38 671 ASP A CA 1
ATOM 5102 C C . ASP A 1 671 ? 0.312 -11.165 -9.952 1.00 95.38 671 ASP A C 1
ATOM 5104 O O . ASP A 1 671 ? -0.662 -11.586 -9.324 1.00 95.38 671 ASP A O 1
ATOM 5108 N N . ALA A 1 672 ? 1.301 -11.970 -10.351 1.00 95.62 672 ALA A N 1
ATOM 5109 C CA . ALA A 1 672 ? 1.335 -13.404 -10.042 1.00 95.62 672 ALA A CA 1
ATOM 5110 C C . ALA A 1 672 ? 1.603 -13.692 -8.551 1.00 95.62 672 ALA A C 1
ATOM 5112 O O . ALA A 1 672 ? 1.188 -14.724 -8.024 1.00 95.62 672 ALA A O 1
ATOM 5113 N N . LEU A 1 673 ? 2.265 -12.770 -7.842 1.00 97.25 673 LEU A N 1
ATOM 5114 C CA . LEU A 1 673 ? 2.538 -12.880 -6.405 1.00 97.25 673 LEU A CA 1
ATOM 5115 C C . LEU A 1 673 ? 1.318 -12.567 -5.514 1.00 97.25 673 LEU A C 1
ATOM 5117 O O . LEU A 1 673 ? 1.360 -12.833 -4.307 1.00 97.25 673 LEU A O 1
ATOM 5121 N N . ARG A 1 674 ? 0.214 -12.051 -6.072 1.00 92.81 674 ARG A N 1
ATOM 5122 C CA . ARG A 1 674 ? -1.011 -11.706 -5.326 1.00 92.81 674 ARG A CA 1
ATOM 5123 C C . ARG A 1 674 ? -1.634 -12.929 -4.651 1.00 92.81 674 ARG A C 1
ATOM 5125 O O . ARG A 1 674 ? -1.956 -13.917 -5.300 1.00 92.81 674 ARG A O 1
ATOM 5132 N N . ASN A 1 675 ? -1.851 -12.841 -3.339 1.00 91.44 675 ASN A N 1
ATOM 5133 C CA . ASN A 1 675 ? -2.365 -13.914 -2.480 1.00 91.44 675 ASN A CA 1
ATOM 5134 C C . ASN A 1 675 ? -1.540 -15.220 -2.540 1.00 91.44 675 ASN A C 1
ATOM 5136 O O . ASN A 1 675 ? -2.010 -16.272 -2.107 1.00 91.44 675 ASN A O 1
ATOM 5140 N N . SER A 1 676 ? -0.301 -15.171 -3.048 1.00 88.94 676 SER A N 1
ATOM 5141 C CA . SER A 1 676 ? 0.576 -16.343 -3.150 1.00 88.94 676 SER A CA 1
ATOM 5142 C C . SER A 1 676 ? 1.001 -16.880 -1.778 1.00 88.94 676 SER A C 1
ATOM 5144 O O . SER A 1 676 ? 1.218 -18.085 -1.639 1.00 88.94 676 SER A O 1
ATOM 5146 N N . GLY A 1 677 ? 1.089 -16.002 -0.776 1.00 87.62 677 GLY A N 1
ATOM 5147 C CA . GLY A 1 677 ? 1.664 -16.276 0.543 1.00 87.62 677 GLY A CA 1
ATOM 5148 C C . GLY A 1 677 ? 3.176 -16.040 0.628 1.00 87.62 677 GLY A C 1
ATOM 5149 O O . GLY A 1 677 ? 3.727 -16.183 1.713 1.00 87.62 677 GLY A O 1
ATOM 5150 N N . LEU A 1 678 ? 3.832 -15.672 -0.480 1.00 92.69 678 LEU A N 1
ATOM 5151 C CA . LEU A 1 678 ? 5.262 -15.369 -0.515 1.00 92.69 678 LEU A CA 1
ATOM 5152 C C . LEU A 1 678 ? 5.530 -13.946 -0.004 1.00 92.69 678 LEU A C 1
ATOM 5154 O O . LEU A 1 678 ? 4.911 -12.987 -0.472 1.00 92.69 678 LEU A O 1
ATOM 5158 N N . GLN A 1 679 ? 6.478 -13.816 0.924 1.00 96.06 679 GLN A N 1
ATOM 5159 C CA . GLN A 1 679 ? 7.021 -12.536 1.374 1.00 96.06 679 GLN A CA 1
ATOM 5160 C C . GLN A 1 679 ? 7.922 -11.943 0.284 1.00 96.06 679 GLN A C 1
ATOM 5162 O O . GLN A 1 679 ? 8.783 -12.647 -0.243 1.00 96.06 679 GLN A O 1
ATOM 5167 N N . VAL A 1 680 ? 7.770 -10.654 -0.034 1.00 98.12 680 VAL A N 1
ATOM 5168 C CA . VAL A 1 680 ? 8.519 -10.008 -1.131 1.00 98.12 680 VAL A CA 1
ATOM 5169 C C . VAL A 1 680 ? 9.498 -8.948 -0.615 1.00 98.12 680 VAL A C 1
ATOM 5171 O O . VAL A 1 680 ? 9.100 -8.008 0.081 1.00 98.12 680 VAL A O 1
ATOM 5174 N N . MET A 1 681 ? 10.768 -9.058 -1.015 1.00 98.44 681 MET A N 1
ATOM 5175 C CA . MET A 1 681 ? 11.727 -7.950 -1.044 1.00 98.44 681 MET A CA 1
ATOM 5176 C C . MET A 1 681 ? 11.751 -7.353 -2.455 1.00 98.44 681 MET A C 1
ATOM 5178 O O . MET A 1 681 ? 12.067 -8.047 -3.418 1.00 98.44 681 MET A O 1
ATOM 5182 N N . LEU A 1 682 ? 11.393 -6.075 -2.580 1.00 98.19 682 LEU A N 1
ATOM 5183 C CA . LEU A 1 682 ? 11.223 -5.390 -3.860 1.00 98.19 682 LEU A CA 1
ATOM 5184 C C . LEU A 1 682 ? 12.400 -4.456 -4.159 1.00 98.19 682 LEU A C 1
ATOM 5186 O O . LEU A 1 682 ? 12.612 -3.483 -3.435 1.00 98.19 682 LEU A O 1
ATOM 5190 N N . GLY A 1 683 ? 13.152 -4.749 -5.215 1.00 97.12 683 GLY A N 1
ATOM 5191 C CA . GLY A 1 683 ? 14.324 -3.986 -5.631 1.00 97.12 683 GLY A CA 1
ATOM 5192 C C . GLY A 1 683 ? 14.024 -2.682 -6.372 1.00 97.12 683 GLY A C 1
ATOM 5193 O O . GLY A 1 683 ? 12.976 -2.491 -6.997 1.00 97.12 683 GLY A O 1
ATOM 5194 N N . ILE A 1 684 ? 14.997 -1.778 -6.280 1.00 97.38 684 ILE A N 1
ATOM 5195 C CA . ILE A 1 684 ? 15.089 -0.498 -6.979 1.00 97.38 684 ILE A CA 1
ATOM 5196 C C . ILE A 1 684 ? 16.459 -0.471 -7.674 1.00 97.38 684 ILE A C 1
ATOM 5198 O O . ILE A 1 684 ? 17.467 -0.467 -6.966 1.00 97.38 684 ILE A O 1
ATOM 5202 N N . PRO A 1 685 ? 16.533 -0.410 -9.017 1.00 94.81 685 PRO A N 1
ATOM 5203 C CA . PRO A 1 685 ? 17.803 -0.292 -9.735 1.00 94.81 685 PRO A CA 1
ATOM 5204 C C . PRO A 1 685 ? 18.607 0.958 -9.362 1.00 94.81 685 PRO A C 1
ATOM 5206 O O . PRO A 1 685 ? 18.039 1.994 -9.003 1.00 94.81 685 PRO A O 1
ATOM 5209 N N . ASN A 1 686 ? 19.932 0.897 -9.528 1.00 94.19 686 ASN A N 1
ATOM 5210 C CA . ASN A 1 686 ? 20.830 2.013 -9.207 1.00 94.19 686 ASN A CA 1
ATOM 5211 C C . ASN A 1 686 ? 20.487 3.305 -9.973 1.00 94.19 686 ASN A C 1
ATOM 5213 O O . ASN A 1 686 ? 20.570 4.394 -9.403 1.00 94.19 686 ASN A O 1
ATOM 5217 N N . ASP A 1 687 ? 19.988 3.199 -11.206 1.00 92.62 687 ASP A N 1
ATOM 5218 C CA . ASP A 1 687 ? 19.559 4.345 -12.025 1.00 92.62 687 ASP A CA 1
ATOM 5219 C C . ASP A 1 687 ? 18.406 5.148 -11.399 1.00 92.62 687 ASP A C 1
ATOM 5221 O O . ASP A 1 687 ? 18.257 6.345 -11.654 1.00 92.62 687 ASP A O 1
ATOM 5225 N N . PHE A 1 688 ? 17.603 4.521 -10.531 1.00 92.88 688 PHE A N 1
ATOM 5226 C CA . PHE A 1 688 ? 16.540 5.198 -9.787 1.00 92.88 688 PHE A CA 1
ATOM 5227 C C . PHE A 1 688 ? 17.050 5.928 -8.538 1.00 92.88 688 PHE A C 1
ATOM 5229 O O . PHE A 1 688 ? 16.328 6.784 -8.022 1.00 92.88 688 PHE A O 1
ATOM 5236 N N . LEU A 1 689 ? 18.280 5.683 -8.067 1.00 95.50 689 LEU A N 1
ATOM 5237 C CA . LEU A 1 689 ? 18.812 6.318 -6.854 1.00 95.50 689 LEU A CA 1
ATOM 5238 C C . LEU A 1 689 ? 18.889 7.842 -6.989 1.00 95.50 689 LEU A C 1
ATOM 5240 O O . LEU A 1 689 ? 18.406 8.549 -6.109 1.00 95.50 689 LEU A O 1
ATOM 5244 N N . ALA A 1 690 ? 19.423 8.376 -8.091 1.00 93.94 690 ALA A N 1
ATOM 5245 C CA . ALA A 1 690 ? 19.496 9.827 -8.291 1.00 93.94 690 ALA A CA 1
ATOM 5246 C C . ALA A 1 690 ? 18.101 10.493 -8.449 1.00 93.94 690 ALA A C 1
ATOM 5248 O O . ALA A 1 690 ? 17.839 11.492 -7.766 1.00 93.94 690 ALA A O 1
ATOM 5249 N N . PRO A 1 691 ? 17.155 9.950 -9.248 1.00 93.38 691 PRO A N 1
ATOM 5250 C CA . PRO A 1 691 ? 15.756 10.382 -9.245 1.00 93.38 691 PRO A CA 1
ATOM 5251 C C . PRO A 1 691 ? 15.096 10.359 -7.859 1.00 93.38 691 PRO A C 1
ATOM 5253 O O . PRO A 1 691 ? 14.469 11.348 -7.477 1.00 93.38 691 PRO A O 1
ATOM 5256 N N . LEU A 1 692 ? 15.256 9.278 -7.089 1.00 92.81 692 LEU A N 1
ATOM 5257 C CA . LEU A 1 692 ? 14.656 9.130 -5.758 1.00 92.81 692 LEU A CA 1
ATOM 5258 C C . LEU A 1 692 ? 15.294 10.066 -4.729 1.00 92.81 692 LEU A C 1
ATOM 5260 O O . LEU A 1 692 ? 14.574 10.675 -3.940 1.00 92.81 692 LEU A O 1
ATOM 5264 N N . ALA A 1 693 ? 16.614 10.257 -4.772 1.00 94.12 693 ALA A N 1
ATOM 5265 C CA . ALA A 1 693 ? 17.346 11.233 -3.965 1.00 94.12 693 ALA A CA 1
ATOM 5266 C C . ALA A 1 693 ? 16.876 12.676 -4.213 1.00 94.12 693 ALA A C 1
ATOM 5268 O O . ALA A 1 693 ? 16.813 13.472 -3.275 1.00 94.12 693 ALA A O 1
ATOM 5269 N N . SER A 1 694 ? 16.494 13.009 -5.456 1.00 88.62 694 SER A N 1
ATOM 5270 C CA . SER A 1 694 ? 16.106 14.375 -5.850 1.00 88.62 694 SER A CA 1
ATOM 5271 C C . SER A 1 694 ? 14.881 14.935 -5.106 1.00 88.62 694 SER A C 1
ATOM 5273 O O . SER A 1 694 ? 14.704 16.157 -5.041 1.00 88.62 694 SER A O 1
ATOM 5275 N N . GLY A 1 695 ? 14.059 14.073 -4.494 1.00 80.88 695 GLY A N 1
ATOM 5276 C CA . GLY A 1 695 ? 13.102 14.478 -3.469 1.00 80.88 695 GLY A CA 1
ATOM 5277 C C . GLY A 1 695 ? 12.012 13.450 -3.172 1.00 80.88 695 GLY A C 1
ATOM 5278 O O . GLY A 1 695 ? 11.539 12.754 -4.069 1.00 80.88 695 GLY A O 1
ATOM 5279 N N . VAL A 1 696 ? 11.543 13.460 -1.915 1.00 85.50 696 VAL A N 1
ATOM 5280 C CA . VAL A 1 696 ? 10.499 12.585 -1.336 1.00 85.50 696 VAL A CA 1
ATOM 5281 C C . VAL A 1 696 ? 9.343 12.280 -2.292 1.00 85.50 696 VAL A C 1
ATOM 5283 O O . VAL A 1 696 ? 8.908 11.140 -2.361 1.00 85.50 696 VAL A O 1
ATOM 5286 N N . ARG A 1 697 ? 8.867 13.247 -3.088 1.00 89.62 697 ARG A N 1
ATOM 5287 C CA . ARG A 1 697 ? 7.750 13.022 -4.018 1.00 89.62 697 ARG A CA 1
ATOM 5288 C C . ARG A 1 697 ? 8.018 11.914 -5.052 1.00 89.62 697 ARG A C 1
ATOM 5290 O O . ARG A 1 697 ? 7.115 11.145 -5.341 1.00 89.62 697 ARG A O 1
ATOM 5297 N N . VAL A 1 698 ? 9.236 11.797 -5.587 1.00 92.62 698 VAL A N 1
ATOM 5298 C CA . VAL A 1 698 ? 9.559 10.731 -6.559 1.00 92.62 698 VAL A CA 1
ATOM 5299 C C . VAL A 1 698 ? 9.470 9.359 -5.884 1.00 92.62 698 VAL A C 1
ATOM 5301 O O . VAL A 1 698 ? 8.976 8.405 -6.479 1.00 92.62 698 VAL A O 1
ATOM 5304 N N . ALA A 1 699 ? 9.859 9.286 -4.610 1.00 92.62 699 ALA A N 1
ATOM 5305 C CA . ALA A 1 699 ? 9.676 8.106 -3.779 1.00 92.62 699 ALA A CA 1
ATOM 5306 C C . ALA A 1 699 ? 8.203 7.855 -3.408 1.00 92.62 699 ALA A C 1
ATOM 5308 O O . ALA A 1 699 ? 7.786 6.704 -3.402 1.00 92.62 699 ALA A O 1
ATOM 5309 N N . GLU A 1 700 ? 7.391 8.890 -3.160 1.00 96.00 700 GLU A N 1
ATOM 5310 C CA . GLU A 1 700 ? 5.936 8.758 -2.959 1.00 96.00 700 GLU A CA 1
ATOM 5311 C C . GLU A 1 700 ? 5.237 8.199 -4.201 1.00 96.00 700 GLU A C 1
ATOM 5313 O O . GLU A 1 700 ? 4.467 7.248 -4.088 1.00 96.00 700 GLU A O 1
ATOM 5318 N N . ASP A 1 701 ? 5.528 8.758 -5.379 1.00 95.19 701 ASP A N 1
ATOM 5319 C CA . ASP A 1 701 ? 4.945 8.325 -6.650 1.00 95.19 701 ASP A CA 1
ATOM 5320 C C . ASP A 1 701 ? 5.411 6.876 -6.992 1.00 95.19 701 ASP A C 1
ATOM 5322 O O . ASP A 1 701 ? 4.600 6.060 -7.440 1.00 95.19 701 ASP A O 1
ATOM 5326 N N . TRP A 1 702 ? 6.670 6.499 -6.690 1.00 97.06 702 TRP A N 1
ATOM 5327 C CA . TRP A 1 702 ? 7.182 5.117 -6.825 1.00 97.06 702 TRP A CA 1
ATOM 5328 C C . TRP A 1 702 ? 6.530 4.143 -5.830 1.00 97.06 702 TRP A C 1
ATOM 5330 O O . TRP A 1 702 ? 6.029 3.095 -6.235 1.00 97.06 702 TRP A O 1
ATOM 5340 N N . VAL A 1 703 ? 6.476 4.489 -4.537 1.00 97.94 703 VAL A N 1
ATOM 5341 C CA . VAL A 1 703 ? 5.855 3.666 -3.481 1.00 97.94 703 VAL A CA 1
ATOM 5342 C C . VAL A 1 703 ? 4.367 3.464 -3.754 1.00 97.94 703 VAL A C 1
ATOM 5344 O O . VAL A 1 703 ? 3.875 2.347 -3.614 1.00 97.94 703 VAL A O 1
ATOM 5347 N N . ALA A 1 704 ? 3.651 4.499 -4.203 1.00 96.12 704 ALA A N 1
ATOM 5348 C CA . ALA A 1 704 ? 2.244 4.383 -4.569 1.00 96.12 704 ALA A CA 1
ATOM 5349 C C . ALA A 1 704 ? 2.027 3.373 -5.708 1.00 96.12 704 ALA A C 1
ATOM 5351 O O . ALA A 1 704 ? 1.175 2.490 -5.581 1.00 96.12 704 ALA A O 1
ATOM 5352 N N . LYS A 1 705 ? 2.823 3.471 -6.786 1.00 96.69 705 LYS A N 1
ATOM 5353 C CA . LYS A 1 705 ? 2.727 2.598 -7.967 1.00 96.69 705 LYS A CA 1
ATOM 5354 C C . LYS A 1 705 ? 3.153 1.155 -7.676 1.00 96.69 705 LYS A C 1
ATOM 5356 O O . LYS A 1 705 ? 2.459 0.230 -8.085 1.00 96.69 705 LYS A O 1
ATOM 5361 N N . ASN A 1 706 ? 4.279 0.967 -6.989 1.00 97.31 706 ASN A N 1
ATOM 5362 C CA . ASN A 1 706 ? 4.985 -0.318 -6.936 1.00 97.31 706 ASN A CA 1
ATOM 5363 C C . ASN A 1 706 ? 4.826 -1.060 -5.599 1.00 97.31 706 ASN A C 1
ATOM 5365 O O . ASN A 1 706 ? 4.992 -2.275 -5.565 1.00 97.31 706 ASN A O 1
ATOM 5369 N N . VAL A 1 707 ? 4.459 -0.369 -4.512 1.00 97.69 707 VAL A N 1
ATOM 5370 C CA . VAL A 1 707 ? 4.242 -0.987 -3.191 1.00 97.69 707 VAL A CA 1
ATOM 5371 C C . VAL A 1 707 ? 2.766 -0.929 -2.800 1.00 97.69 707 VAL A C 1
ATOM 5373 O O . VAL A 1 707 ? 2.111 -1.966 -2.717 1.00 97.69 707 VAL A O 1
ATOM 5376 N N . SER A 1 708 ? 2.202 0.266 -2.605 1.00 95.19 708 SER A N 1
ATOM 5377 C CA . SER A 1 708 ? 0.850 0.448 -2.056 1.00 95.19 708 SER A CA 1
ATOM 5378 C C . SER A 1 708 ? -0.239 -0.186 -2.923 1.00 95.19 708 SER A C 1
ATOM 5380 O O . SER A 1 708 ? -1.148 -0.834 -2.396 1.00 95.19 708 SER A O 1
ATOM 5382 N N . ALA A 1 709 ? -0.131 -0.058 -4.250 1.00 94.56 709 ALA A N 1
ATOM 5383 C CA . ALA A 1 709 ? -1.053 -0.691 -5.192 1.00 94.56 709 ALA A CA 1
ATOM 5384 C C . ALA A 1 709 ? -1.016 -2.231 -5.134 1.00 94.56 709 ALA A C 1
ATOM 5386 O O . ALA A 1 709 ? -2.039 -2.869 -5.357 1.00 94.56 709 ALA A O 1
ATOM 5387 N N . TYR A 1 710 ? 0.124 -2.844 -4.803 1.00 94.81 710 TYR A N 1
ATOM 5388 C CA . TYR A 1 710 ? 0.271 -4.303 -4.769 1.00 94.81 710 TYR A CA 1
ATOM 5389 C C . TYR A 1 710 ? -0.019 -4.900 -3.390 1.00 94.81 710 TYR A C 1
ATOM 5391 O O . TYR A 1 710 ? -0.706 -5.918 -3.313 1.00 94.81 710 TYR A O 1
ATOM 5399 N N . VAL A 1 711 ? 0.370 -4.223 -2.302 1.00 94.00 711 VAL A N 1
ATOM 5400 C CA . VAL A 1 711 ? -0.029 -4.595 -0.931 1.00 94.00 711 VAL A CA 1
ATOM 5401 C C . VAL A 1 711 ? -1.555 -4.602 -0.799 1.00 94.00 711 VAL A C 1
ATOM 5403 O O . VAL A 1 711 ? -2.133 -5.594 -0.357 1.00 94.00 711 VAL A O 1
ATOM 5406 N N . SER A 1 712 ? -2.237 -3.557 -1.283 1.00 90.62 712 SER A N 1
ATOM 5407 C CA . SER A 1 712 ? -3.711 -3.500 -1.288 1.00 90.62 712 SER A CA 1
ATOM 5408 C C . SER A 1 712 ? -4.380 -4.519 -2.228 1.00 90.62 712 SER A C 1
ATOM 5410 O O . SER A 1 712 ? -5.550 -4.846 -2.037 1.00 90.62 712 SER A O 1
ATOM 5412 N N . ARG A 1 713 ? -3.646 -5.068 -3.207 1.00 89.50 713 ARG A N 1
ATOM 5413 C CA . ARG A 1 713 ? -4.106 -6.124 -4.132 1.00 89.50 713 ARG A CA 1
ATOM 5414 C C . ARG A 1 713 ? -3.708 -7.546 -3.699 1.00 89.50 713 ARG A C 1
ATOM 5416 O O . ARG A 1 713 ? -4.046 -8.491 -4.420 1.00 89.50 713 ARG A O 1
ATOM 5423 N N . GLY A 1 714 ? -3.061 -7.703 -2.537 1.00 87.94 714 GLY A N 1
ATOM 5424 C CA . GLY A 1 714 ? -2.777 -8.989 -1.884 1.00 87.94 714 GLY A CA 1
ATOM 5425 C C . GLY A 1 714 ? -1.327 -9.491 -1.954 1.00 87.94 714 GLY A C 1
ATOM 5426 O O . GLY A 1 714 ? -1.103 -10.674 -1.708 1.00 87.94 714 GLY A O 1
ATOM 5427 N N . VAL A 1 715 ? -0.345 -8.660 -2.315 1.00 96.00 715 VAL A N 1
ATOM 5428 C CA . VAL A 1 715 ? 1.086 -9.038 -2.312 1.00 96.00 715 VAL A CA 1
ATOM 5429 C C . VAL A 1 715 ? 1.709 -8.738 -0.944 1.00 96.00 715 VAL A C 1
ATOM 5431 O O . VAL A 1 715 ? 1.626 -7.606 -0.469 1.00 96.00 715 VAL A O 1
ATOM 5434 N N . ASP A 1 716 ? 2.366 -9.714 -0.311 1.00 95.50 716 ASP A N 1
ATOM 5435 C CA . ASP A 1 716 ? 2.966 -9.539 1.022 1.00 95.50 716 ASP A CA 1
ATOM 5436 C C . ASP A 1 716 ? 4.374 -8.921 0.949 1.00 95.50 716 ASP A C 1
ATOM 5438 O O . ASP A 1 716 ? 5.385 -9.551 1.257 1.00 95.50 716 ASP A O 1
ATOM 5442 N N . ILE A 1 717 ? 4.452 -7.666 0.500 1.00 97.88 717 ILE A N 1
ATOM 5443 C CA . ILE A 1 717 ? 5.718 -6.925 0.456 1.00 97.88 717 ILE A CA 1
ATOM 5444 C C . ILE A 1 717 ? 6.196 -6.654 1.890 1.00 97.88 717 ILE A C 1
ATOM 5446 O O . ILE A 1 717 ? 5.462 -6.101 2.712 1.00 97.88 717 ILE A O 1
ATOM 5450 N N . ARG A 1 718 ? 7.438 -7.054 2.178 1.00 96.19 718 ARG A N 1
ATOM 5451 C CA . ARG A 1 718 ? 8.119 -6.907 3.476 1.00 96.19 718 ARG A CA 1
ATOM 5452 C C . ARG A 1 718 ? 9.257 -5.906 3.429 1.00 96.19 718 ARG A C 1
ATOM 5454 O O . ARG A 1 718 ? 9.440 -5.149 4.381 1.00 96.19 718 ARG A O 1
ATOM 5461 N N . TYR A 1 719 ? 9.986 -5.875 2.318 1.00 98.31 719 TYR A N 1
ATOM 5462 C CA . TYR A 1 719 ? 11.182 -5.056 2.182 1.00 98.31 719 TYR A CA 1
ATOM 5463 C C . TYR A 1 719 ? 11.191 -4.278 0.868 1.00 98.31 719 TYR A C 1
ATOM 5465 O O . TYR A 1 719 ? 10.704 -4.768 -0.149 1.00 98.31 719 TYR A O 1
ATOM 5473 N N . VAL A 1 720 ? 11.786 -3.085 0.882 1.00 98.62 720 VAL A N 1
ATOM 5474 C CA . VAL A 1 720 ? 12.186 -2.348 -0.323 1.00 98.62 720 VAL A CA 1
ATOM 5475 C C . VAL A 1 720 ? 13.704 -2.204 -0.301 1.00 98.62 720 VAL A C 1
ATOM 5477 O O . VAL A 1 720 ? 14.250 -1.542 0.581 1.00 98.62 720 VAL A O 1
ATOM 5480 N N . ALA A 1 721 ? 14.369 -2.847 -1.256 1.00 98.25 721 ALA A N 1
ATOM 5481 C CA . ALA A 1 721 ? 15.813 -2.812 -1.438 1.00 98.25 721 ALA A CA 1
ATOM 5482 C C . ALA A 1 721 ? 16.183 -1.612 -2.321 1.00 98.25 721 ALA A C 1
ATOM 5484 O O . ALA A 1 721 ? 15.856 -1.577 -3.506 1.00 98.25 721 ALA A O 1
ATOM 5485 N N . VAL A 1 722 ? 16.808 -0.596 -1.724 1.00 98.00 722 VAL A N 1
ATOM 5486 C CA . VAL A 1 722 ? 17.087 0.693 -2.370 1.00 98.00 722 VAL A CA 1
ATOM 5487 C C . VAL A 1 722 ? 18.481 0.674 -3.002 1.00 98.00 722 VAL A C 1
ATOM 5489 O O . VAL A 1 722 ? 19.472 0.937 -2.324 1.00 98.00 722 VAL A O 1
ATOM 5492 N N . GLY A 1 723 ? 18.544 0.383 -4.303 1.00 96.25 723 GLY A N 1
ATOM 5493 C CA . GLY A 1 723 ? 19.785 0.132 -5.043 1.00 96.25 723 GLY A CA 1
ATOM 5494 C C . GLY A 1 723 ? 20.128 -1.359 -5.117 1.00 96.25 723 GLY A C 1
ATOM 5495 O O . GLY A 1 723 ? 19.506 -2.186 -4.448 1.00 96.25 723 GLY A O 1
ATOM 5496 N N . ASN A 1 724 ? 21.150 -1.689 -5.908 1.00 93.38 724 ASN A N 1
ATOM 5497 C CA . ASN A 1 724 ? 21.832 -2.980 -5.866 1.00 93.38 724 ASN A CA 1
ATOM 5498 C C . ASN A 1 724 ? 23.352 -2.762 -5.883 1.00 93.38 724 ASN A C 1
ATOM 5500 O O . ASN A 1 724 ? 23.913 -2.323 -6.887 1.00 93.38 724 ASN A O 1
ATOM 5504 N N . GLU A 1 725 ? 24.003 -3.014 -4.750 1.00 94.44 725 GLU A N 1
ATOM 5505 C CA . GLU A 1 725 ? 25.448 -2.841 -4.543 1.00 94.44 725 GLU A CA 1
ATOM 5506 C C . GLU A 1 725 ? 26.021 -1.455 -4.948 1.00 94.44 725 GLU A C 1
ATOM 5508 O O . GLU A 1 725 ? 27.073 -1.374 -5.588 1.00 94.44 725 GLU A O 1
ATOM 5513 N N . PRO A 1 726 ? 25.384 -0.325 -4.571 1.00 95.69 726 PRO A N 1
ATOM 5514 C CA . PRO A 1 726 ? 25.735 1.014 -5.068 1.00 95.69 726 PRO A CA 1
ATOM 5515 C C . PRO A 1 726 ? 27.155 1.515 -4.729 1.00 95.69 726 PRO A C 1
ATOM 5517 O O . PRO A 1 726 ? 27.568 2.551 -5.254 1.00 95.69 726 PRO A O 1
ATOM 5520 N N . PHE A 1 727 ? 27.900 0.831 -3.853 1.00 95.75 727 PHE A N 1
ATOM 5521 C CA . PHE A 1 727 ? 29.238 1.241 -3.388 1.00 95.75 727 PHE A CA 1
ATOM 5522 C C . PHE A 1 727 ? 30.390 0.357 -3.897 1.00 95.75 727 PHE A C 1
ATOM 5524 O O . PHE A 1 727 ? 31.532 0.551 -3.459 1.00 95.75 727 PHE A O 1
ATOM 5531 N N . LEU A 1 728 ? 30.108 -0.551 -4.843 1.00 90.25 728 LEU A N 1
ATOM 5532 C CA . LEU A 1 728 ? 31.129 -1.303 -5.575 1.00 90.25 728 LEU A CA 1
ATOM 5533 C C . LEU A 1 728 ? 32.219 -0.369 -6.114 1.00 90.25 728 LEU A C 1
ATOM 5535 O O . LEU A 1 728 ? 31.921 0.627 -6.786 1.00 90.25 728 LEU A O 1
ATOM 5539 N N . LYS A 1 729 ? 33.490 -0.727 -5.895 1.00 85.75 729 LYS A N 1
ATOM 5540 C CA . LYS A 1 729 ? 34.647 0.054 -6.387 1.00 85.75 729 LYS A CA 1
ATOM 5541 C C . LYS A 1 729 ? 34.603 0.309 -7.906 1.00 85.75 729 LYS A C 1
ATOM 5543 O O . LYS A 1 729 ? 35.051 1.361 -8.365 1.00 85.75 729 LYS A O 1
ATOM 5548 N N . THR A 1 730 ? 34.004 -0.595 -8.686 1.00 84.88 730 THR A N 1
ATOM 5549 C CA . THR A 1 730 ? 33.812 -0.460 -10.145 1.00 84.88 730 THR A CA 1
ATOM 5550 C C . THR A 1 730 ? 32.942 0.737 -10.544 1.00 84.88 730 THR A C 1
ATOM 5552 O O . THR A 1 730 ? 33.221 1.366 -11.565 1.00 84.88 730 THR A O 1
ATOM 5555 N N . TYR A 1 731 ? 31.957 1.128 -9.723 1.00 86.56 731 TYR A N 1
ATOM 5556 C CA . TYR A 1 731 ? 31.106 2.300 -9.967 1.00 86.56 731 TYR A CA 1
ATOM 5557 C C . TYR A 1 731 ? 31.784 3.643 -9.643 1.00 86.56 731 TYR A C 1
ATOM 5559 O O . TYR A 1 731 ? 31.161 4.688 -9.828 1.00 86.56 731 TYR A O 1
ATOM 5567 N N . LYS A 1 732 ? 33.041 3.657 -9.165 1.00 86.19 732 LYS A N 1
ATOM 5568 C CA . LYS A 1 732 ? 33.852 4.880 -8.960 1.00 86.19 732 LYS A CA 1
ATOM 5569 C C . LYS A 1 732 ? 33.097 5.991 -8.207 1.00 86.19 732 LYS A C 1
ATOM 5571 O O . LYS A 1 732 ? 33.118 7.156 -8.597 1.00 86.19 732 LYS A O 1
ATOM 5576 N N . ASN A 1 733 ? 32.412 5.610 -7.127 1.00 87.12 733 ASN A N 1
ATOM 5577 C CA . ASN A 1 733 ? 31.614 6.480 -6.253 1.00 87.12 733 ASN A CA 1
ATOM 5578 C C . ASN A 1 733 ? 30.385 7.165 -6.895 1.00 87.12 733 ASN A C 1
ATOM 5580 O O . ASN A 1 733 ? 29.837 8.096 -6.308 1.00 87.12 733 ASN A O 1
ATOM 5584 N N . MET A 1 734 ? 29.889 6.685 -8.043 1.00 90.25 734 MET A N 1
ATOM 5585 C CA . MET A 1 734 ? 28.742 7.274 -8.758 1.00 90.25 734 MET A CA 1
ATOM 5586 C C . MET A 1 734 ? 27.467 7.423 -7.903 1.00 90.25 734 MET A C 1
ATOM 5588 O O . MET A 1 734 ? 26.758 8.422 -8.028 1.00 90.25 734 MET A O 1
ATOM 5592 N N . PHE A 1 735 ? 27.183 6.469 -7.007 1.00 93.44 735 PHE A N 1
ATOM 5593 C CA . PHE A 1 735 ? 25.928 6.423 -6.241 1.00 93.44 735 PHE A CA 1
ATOM 5594 C C . PHE A 1 735 ? 26.055 6.821 -4.758 1.00 93.44 735 PHE A C 1
ATOM 5596 O O . PHE A 1 735 ? 25.038 6.872 -4.058 1.00 93.44 735 PHE A O 1
ATOM 5603 N N . THR A 1 736 ? 27.254 7.145 -4.255 1.00 91.50 736 THR A N 1
ATOM 5604 C CA . THR A 1 736 ? 27.488 7.450 -2.822 1.00 91.50 736 THR A CA 1
ATOM 5605 C C . THR A 1 736 ? 26.622 8.613 -2.334 1.00 91.50 736 THR A C 1
ATOM 5607 O O . THR A 1 736 ? 25.864 8.477 -1.375 1.00 91.50 736 THR A O 1
ATOM 5610 N N . ASN A 1 737 ? 26.631 9.723 -3.076 1.00 92.62 737 ASN A N 1
ATOM 5611 C CA . ASN A 1 737 ? 25.851 10.928 -2.778 1.00 92.62 737 ASN A CA 1
ATOM 5612 C C . ASN A 1 737 ? 24.327 10.760 -2.967 1.00 92.62 737 ASN A C 1
ATOM 5614 O O . ASN A 1 737 ? 23.562 11.604 -2.503 1.00 92.62 737 ASN A O 1
ATOM 5618 N N . ALA A 1 738 ? 23.873 9.704 -3.653 1.00 95.88 738 ALA A N 1
ATOM 5619 C CA . ALA A 1 738 ? 22.457 9.467 -3.950 1.00 95.88 738 ALA A CA 1
ATOM 5620 C C . ALA A 1 738 ? 21.803 8.433 -3.017 1.00 95.88 738 ALA A C 1
ATOM 5622 O O . ALA A 1 738 ? 20.622 8.557 -2.696 1.00 95.88 738 ALA A O 1
ATOM 5623 N N . THR A 1 739 ? 22.557 7.431 -2.556 1.00 96.75 739 THR A N 1
ATOM 5624 C CA . THR A 1 739 ? 21.993 6.241 -1.895 1.00 96.75 739 THR A CA 1
ATOM 5625 C C . THR A 1 739 ? 21.290 6.566 -0.576 1.00 96.75 739 THR A C 1
ATOM 5627 O O . THR A 1 739 ? 20.116 6.235 -0.420 1.00 96.75 739 THR A O 1
ATOM 5630 N N . LEU A 1 740 ? 21.946 7.270 0.357 1.00 97.81 740 LEU A N 1
ATOM 5631 C CA . LEU A 1 740 ? 21.323 7.623 1.642 1.00 97.81 740 LEU A CA 1
ATOM 5632 C C . LEU A 1 740 ? 20.104 8.564 1.475 1.00 97.81 740 LEU A C 1
ATOM 5634 O O . LEU A 1 740 ? 19.059 8.261 2.053 1.00 97.81 740 LEU A O 1
ATOM 5638 N N . PRO A 1 741 ? 20.143 9.637 0.657 1.00 98.06 741 PRO A N 1
ATOM 5639 C CA . PRO A 1 741 ? 18.946 10.437 0.382 1.00 98.06 741 PRO A CA 1
ATOM 5640 C C . PRO A 1 741 ? 17.804 9.659 -0.295 1.00 98.06 741 PRO A C 1
ATOM 5642 O O . PRO A 1 741 ? 16.639 9.894 0.025 1.00 98.06 741 PRO A O 1
ATOM 5645 N N . ALA A 1 742 ? 18.098 8.714 -1.197 1.00 98.12 742 ALA A N 1
ATOM 5646 C CA . ALA A 1 742 ? 17.079 7.847 -1.797 1.00 98.12 742 ALA A CA 1
ATOM 5647 C C . ALA A 1 742 ? 16.431 6.923 -0.749 1.00 98.12 742 ALA A C 1
ATOM 5649 O O . ALA A 1 742 ? 15.204 6.832 -0.680 1.00 98.12 742 ALA A O 1
ATOM 5650 N N . LEU A 1 743 ? 17.250 6.307 0.110 1.00 97.81 743 LEU A N 1
ATOM 5651 C CA . LEU A 1 743 ? 16.835 5.455 1.229 1.00 97.81 743 LEU A CA 1
ATOM 5652 C C . LEU A 1 743 ? 15.931 6.221 2.215 1.00 97.81 743 LEU A C 1
ATOM 5654 O O . LEU A 1 743 ? 14.860 5.739 2.592 1.00 97.81 743 LEU A O 1
ATOM 5658 N N . GLN A 1 744 ? 16.311 7.455 2.561 1.00 98.25 744 GLN A N 1
ATOM 5659 C CA . GLN A 1 744 ? 15.520 8.371 3.391 1.00 98.25 744 GLN A CA 1
ATOM 5660 C C . GLN A 1 744 ? 14.183 8.752 2.740 1.00 98.25 744 GLN A C 1
ATOM 5662 O O . GLN A 1 744 ? 13.138 8.714 3.395 1.00 98.25 744 GLN A O 1
ATOM 5667 N N . ASN A 1 745 ? 14.192 9.078 1.444 1.00 98.19 745 ASN A N 1
ATOM 5668 C CA . ASN A 1 745 ? 12.990 9.467 0.708 1.00 98.19 745 ASN A CA 1
ATOM 5669 C C . ASN A 1 745 ? 11.997 8.297 0.550 1.00 98.19 745 ASN A C 1
ATOM 5671 O O . ASN A 1 745 ? 10.796 8.507 0.728 1.00 98.19 745 ASN A O 1
ATOM 5675 N N . ILE A 1 746 ? 12.470 7.069 0.291 1.00 98.25 746 ILE A N 1
ATOM 5676 C CA . ILE A 1 746 ? 11.631 5.853 0.262 1.00 98.25 746 ILE A CA 1
ATOM 5677 C C . ILE A 1 746 ? 11.028 5.567 1.641 1.00 98.25 746 ILE A C 1
ATOM 5679 O O . ILE A 1 746 ? 9.826 5.320 1.733 1.00 98.25 746 ILE A O 1
ATOM 5683 N N . GLN A 1 747 ? 11.804 5.664 2.723 1.00 97.38 747 GLN A N 1
ATOM 5684 C CA . GLN A 1 747 ? 11.277 5.446 4.073 1.00 97.38 747 GLN A CA 1
ATOM 5685 C C . GLN A 1 747 ? 10.205 6.482 4.451 1.00 97.38 747 GLN A C 1
ATOM 5687 O O . GLN A 1 747 ? 9.148 6.119 4.970 1.00 97.38 747 GLN A O 1
ATOM 5692 N N . ALA A 1 748 ? 10.416 7.760 4.121 1.00 96.75 748 ALA A N 1
ATOM 5693 C CA . ALA A 1 748 ? 9.409 8.806 4.309 1.00 96.75 748 ALA A CA 1
ATOM 5694 C C . ALA A 1 748 ? 8.127 8.539 3.491 1.00 96.75 748 ALA A C 1
ATOM 5696 O O . ALA A 1 748 ? 7.018 8.714 4.002 1.00 96.75 748 ALA A O 1
ATOM 5697 N N . ALA A 1 749 ? 8.264 8.058 2.251 1.00 97.50 749 ALA A N 1
ATOM 5698 C CA . ALA A 1 749 ? 7.141 7.672 1.401 1.00 97.50 749 ALA A CA 1
ATOM 5699 C C . ALA A 1 749 ? 6.360 6.462 1.951 1.00 97.50 749 ALA A C 1
ATOM 5701 O O . ALA A 1 749 ? 5.128 6.496 1.984 1.00 97.50 749 ALA A O 1
ATOM 5702 N N . LEU A 1 750 ? 7.047 5.427 2.452 1.00 95.62 750 LEU A N 1
ATOM 5703 C CA . LEU A 1 750 ? 6.422 4.271 3.109 1.00 95.62 750 LEU A CA 1
ATOM 5704 C C . LEU A 1 750 ? 5.673 4.677 4.386 1.00 95.62 750 LEU A C 1
ATOM 5706 O O . LEU A 1 750 ? 4.560 4.205 4.618 1.00 95.62 750 LEU A O 1
ATOM 5710 N N . ILE A 1 751 ? 6.233 5.580 5.198 1.00 93.19 751 ILE A N 1
ATOM 5711 C CA . ILE A 1 751 ? 5.545 6.141 6.374 1.00 93.19 751 ILE A CA 1
ATOM 5712 C C . ILE A 1 751 ? 4.284 6.908 5.944 1.00 93.19 751 ILE A C 1
ATOM 5714 O O . ILE A 1 751 ? 3.210 6.664 6.493 1.00 93.19 751 ILE A O 1
ATOM 5718 N N . LYS A 1 752 ? 4.380 7.774 4.926 1.00 91.00 752 LYS A N 1
ATOM 5719 C CA . LYS A 1 752 ? 3.245 8.555 4.398 1.00 91.00 752 LYS A CA 1
ATOM 5720 C C . LYS A 1 752 ? 2.130 7.679 3.814 1.00 91.00 752 LYS A C 1
ATOM 5722 O O . LYS A 1 752 ? 0.959 8.020 3.947 1.00 91.00 752 LYS A O 1
ATOM 5727 N N . ALA A 1 753 ? 2.482 6.544 3.212 1.00 90.25 753 ALA A N 1
ATOM 5728 C CA . ALA A 1 753 ? 1.536 5.541 2.721 1.00 90.25 753 ALA A CA 1
ATOM 5729 C C . ALA A 1 753 ? 0.871 4.705 3.839 1.00 90.25 753 ALA A C 1
ATOM 5731 O O . ALA A 1 753 ? 0.044 3.847 3.543 1.00 90.25 753 ALA A O 1
ATOM 5732 N N . GLY A 1 754 ? 1.242 4.908 5.111 1.00 90.25 754 GLY A N 1
ATOM 5733 C CA . GLY A 1 754 ? 0.804 4.085 6.246 1.00 90.25 754 GLY A CA 1
ATOM 5734 C C . GLY A 1 754 ? 1.531 2.737 6.366 1.00 90.25 754 GLY A C 1
ATOM 5735 O O . GLY A 1 754 ? 1.232 1.955 7.265 1.00 90.25 754 GLY A O 1
ATOM 5736 N N . LEU A 1 755 ? 2.506 2.465 5.492 1.00 92.75 755 LEU A N 1
ATOM 5737 C CA . LEU A 1 755 ? 3.163 1.166 5.337 1.00 92.75 755 LEU A CA 1
ATOM 5738 C C . LEU A 1 755 ? 4.452 0.996 6.152 1.00 92.75 755 LEU A C 1
ATOM 5740 O O . LEU A 1 755 ? 4.867 -0.140 6.342 1.00 92.75 755 LEU A O 1
ATOM 5744 N N . GLY A 1 756 ? 5.065 2.058 6.693 1.00 81.50 756 GLY A N 1
ATOM 5745 C CA . GLY A 1 756 ? 6.374 2.003 7.390 1.00 81.50 756 GLY A CA 1
ATOM 5746 C C . GLY A 1 756 ? 6.467 1.115 8.655 1.00 81.50 756 GLY A C 1
ATOM 5747 O O . GLY A 1 756 ? 7.544 0.972 9.248 1.00 81.50 756 GLY A O 1
ATOM 5748 N N . ARG A 1 757 ? 5.347 0.510 9.084 1.00 84.75 757 ARG A N 1
ATOM 5749 C CA . ARG A 1 757 ? 5.297 -0.572 10.090 1.00 84.75 757 ARG A CA 1
ATOM 5750 C C . ARG A 1 757 ? 5.300 -1.983 9.478 1.00 84.75 757 ARG A C 1
ATOM 5752 O O . ARG A 1 757 ? 5.807 -2.892 10.121 1.00 84.75 757 ARG A O 1
ATOM 5759 N N . GLN A 1 758 ? 4.743 -2.160 8.279 1.00 85.25 758 GLN A N 1
ATOM 5760 C CA . GLN A 1 758 ? 4.656 -3.438 7.555 1.00 85.25 758 GLN A CA 1
ATOM 5761 C C . GLN A 1 758 ? 5.852 -3.657 6.621 1.00 85.25 758 GLN A C 1
ATOM 5763 O O . GLN A 1 758 ? 6.366 -4.770 6.537 1.00 85.25 758 GLN A O 1
ATOM 5768 N N . VAL A 1 759 ? 6.257 -2.598 5.917 1.00 95.19 759 VAL A N 1
ATOM 5769 C CA . VAL A 1 759 ? 7.316 -2.596 4.907 1.00 95.19 759 VAL A CA 1
ATOM 5770 C C . VAL A 1 759 ? 8.518 -1.841 5.465 1.00 95.19 759 VAL A C 1
ATOM 5772 O O . VAL A 1 759 ? 8.368 -0.720 5.959 1.00 95.19 759 VAL A O 1
ATOM 5775 N N . LYS A 1 760 ? 9.707 -2.440 5.381 1.00 96.38 760 LYS A N 1
ATOM 5776 C CA . LYS A 1 760 ? 10.974 -1.822 5.789 1.00 96.38 760 LYS A CA 1
ATOM 5777 C C . LYS A 1 760 ? 11.864 -1.532 4.589 1.00 96.38 760 LYS A C 1
ATOM 5779 O O . LYS A 1 760 ? 11.902 -2.293 3.631 1.00 96.38 760 LYS A O 1
ATOM 5784 N N . ILE A 1 761 ? 12.609 -0.438 4.652 1.00 97.44 761 ILE A N 1
ATOM 5785 C CA . ILE A 1 761 ? 13.735 -0.218 3.743 1.00 97.44 761 ILE A CA 1
ATOM 5786 C C . ILE A 1 761 ? 14.882 -1.192 4.030 1.00 97.44 761 ILE A C 1
ATOM 5788 O O . ILE A 1 761 ? 15.010 -1.715 5.134 1.00 97.44 761 ILE A O 1
ATOM 5792 N N . THR A 1 762 ? 15.745 -1.387 3.043 1.00 98.38 762 THR A N 1
ATOM 5793 C CA . THR A 1 762 ? 17.113 -1.881 3.205 1.00 98.38 762 THR A CA 1
ATOM 5794 C C . THR A 1 762 ? 17.949 -1.403 2.012 1.00 98.38 762 THR A C 1
ATOM 5796 O O . THR A 1 762 ? 17.406 -0.841 1.060 1.00 98.38 762 THR A O 1
ATOM 5799 N N . VAL A 1 763 ? 19.259 -1.625 2.041 1.00 97.75 763 VAL A N 1
ATOM 5800 C CA . VAL A 1 763 ? 20.144 -1.474 0.879 1.00 97.75 763 VAL A CA 1
ATOM 5801 C C . VAL A 1 763 ? 20.972 -2.757 0.756 1.00 97.75 763 VAL A C 1
ATOM 5803 O O . VAL A 1 763 ? 21.651 -3.099 1.724 1.00 97.75 763 VAL A O 1
ATOM 5806 N N . PRO A 1 764 ? 20.899 -3.495 -0.370 1.00 97.69 764 PRO A N 1
ATOM 5807 C CA . PRO A 1 764 ? 21.837 -4.565 -0.690 1.00 97.69 764 PRO A CA 1
ATOM 5808 C C . PRO A 1 764 ? 23.206 -3.966 -1.000 1.00 97.69 764 PRO A C 1
ATOM 5810 O O . PRO A 1 764 ? 23.340 -3.121 -1.890 1.00 97.69 764 PRO A O 1
ATOM 5813 N N . LEU A 1 765 ? 24.218 -4.394 -0.256 1.00 97.62 765 LEU A N 1
ATOM 5814 C CA . LEU A 1 765 ? 25.610 -3.997 -0.436 1.00 97.62 765 LEU A CA 1
ATOM 5815 C C . LEU A 1 765 ? 26.455 -5.224 -0.775 1.00 97.62 765 LEU A C 1
ATOM 5817 O O . LEU A 1 765 ? 26.179 -6.311 -0.277 1.00 97.62 765 LEU A O 1
ATOM 5821 N N . ASN A 1 766 ? 27.503 -5.050 -1.578 1.00 95.38 766 ASN A N 1
ATOM 5822 C CA . ASN A 1 766 ? 28.516 -6.087 -1.751 1.00 95.38 766 ASN A CA 1
ATOM 5823 C C . ASN A 1 766 ? 29.339 -6.231 -0.457 1.00 95.38 766 ASN A C 1
ATOM 5825 O O . ASN A 1 766 ? 29.502 -5.257 0.281 1.00 95.38 766 ASN A O 1
ATOM 5829 N N . ALA A 1 767 ? 29.928 -7.401 -0.214 1.00 92.31 767 ALA A N 1
ATOM 5830 C CA . ALA A 1 767 ? 30.964 -7.576 0.804 1.00 92.31 767 ALA A CA 1
ATOM 5831 C C . ALA A 1 767 ? 32.166 -6.610 0.645 1.00 92.31 767 ALA A C 1
ATOM 5833 O O . ALA A 1 767 ? 32.868 -6.356 1.619 1.00 92.31 767 ALA A O 1
ATOM 5834 N N . ASP A 1 768 ? 32.381 -6.016 -0.539 1.00 91.06 768 ASP A N 1
ATOM 5835 C CA . ASP A 1 768 ? 33.433 -5.018 -0.792 1.00 91.06 768 ASP A CA 1
ATOM 5836 C C . ASP A 1 768 ? 33.325 -3.728 0.046 1.00 91.06 768 ASP A C 1
ATOM 5838 O O . ASP A 1 768 ? 34.265 -2.933 0.034 1.00 91.06 768 ASP A O 1
ATOM 5842 N N . VAL A 1 769 ? 32.226 -3.493 0.778 1.00 95.62 769 VAL A N 1
ATOM 5843 C CA . VAL A 1 769 ? 32.040 -2.295 1.628 1.00 95.62 769 VAL A CA 1
ATOM 5844 C C . VAL A 1 769 ? 32.769 -2.353 2.977 1.00 95.62 769 VAL A C 1
ATOM 5846 O O . VAL A 1 769 ? 32.783 -1.352 3.702 1.00 95.62 769 VAL A O 1
ATOM 5849 N N . TYR A 1 770 ? 33.397 -3.481 3.313 1.00 95.00 770 TYR A N 1
ATOM 5850 C CA . TYR A 1 770 ? 34.283 -3.635 4.469 1.00 95.00 770 TYR A CA 1
ATOM 5851 C C . TYR A 1 770 ? 35.626 -4.264 4.088 1.00 95.00 770 TYR A C 1
ATOM 5853 O O . TYR A 1 770 ? 35.763 -4.947 3.077 1.00 95.00 770 TYR A O 1
ATOM 5861 N N . GLU A 1 771 ? 36.636 -3.995 4.910 1.00 94.00 771 GLU A N 1
ATOM 5862 C CA . GLU A 1 771 ? 38.021 -4.419 4.725 1.00 94.00 771 GLU A CA 1
ATOM 5863 C C . GLU A 1 771 ? 38.639 -4.872 6.062 1.00 94.00 771 GLU A C 1
ATOM 5865 O O . GLU A 1 771 ? 38.196 -4.470 7.140 1.00 94.00 771 GLU A O 1
ATOM 5870 N N . SER A 1 772 ? 39.642 -5.750 5.988 1.00 93.00 772 SER A N 1
ATOM 5871 C CA . SER A 1 772 ? 40.449 -6.236 7.116 1.00 93.00 772 SER A CA 1
ATOM 5872 C C . SER A 1 772 ? 41.921 -6.170 6.713 1.00 93.00 772 SER A C 1
ATOM 5874 O O . SER A 1 772 ? 42.261 -6.533 5.586 1.00 93.00 772 SER A O 1
ATOM 5876 N N . SER A 1 773 ? 42.785 -5.678 7.603 1.00 85.38 773 SER A N 1
ATOM 5877 C CA . SER A 1 773 ? 44.190 -5.377 7.297 1.00 85.38 773 SER A CA 1
ATOM 5878 C C . SER A 1 773 ? 45.081 -6.620 7.208 1.00 85.38 773 SER A C 1
ATOM 5880 O O . SER A 1 773 ? 45.942 -6.673 6.333 1.00 85.38 773 SER A O 1
ATOM 5882 N N . SER A 1 774 ? 44.867 -7.622 8.065 1.00 84.69 774 SER A N 1
ATOM 5883 C CA . SER A 1 774 ? 45.571 -8.917 8.032 1.00 84.69 774 SER A CA 1
ATOM 5884 C C . SER A 1 774 ? 44.739 -10.068 7.449 1.00 84.69 774 SER A C 1
ATOM 5886 O O . SER A 1 774 ? 45.242 -11.179 7.297 1.00 84.69 774 SER A O 1
ATOM 5888 N N . GLY A 1 775 ? 43.466 -9.821 7.118 1.00 84.00 775 GLY A N 1
ATOM 5889 C CA . GLY A 1 775 ? 42.530 -10.834 6.618 1.00 84.00 775 GLY A CA 1
ATOM 5890 C C . GLY A 1 775 ? 41.765 -11.597 7.708 1.00 84.00 775 GLY A C 1
ATOM 5891 O O . GLY A 1 775 ? 40.896 -12.402 7.374 1.00 84.00 775 GLY A O 1
ATOM 5892 N N . VAL A 1 776 ? 42.021 -11.335 8.998 1.00 93.81 776 VAL A N 1
ATOM 5893 C CA . VAL A 1 776 ? 41.221 -11.906 10.100 1.00 93.81 776 VAL A CA 1
ATOM 5894 C C . VAL A 1 776 ? 39.923 -11.109 10.327 1.00 93.81 776 VAL A C 1
ATOM 5896 O O . VAL A 1 776 ? 39.940 -9.877 10.219 1.00 93.81 776 VAL A O 1
ATOM 5899 N N . PRO A 1 777 ? 38.787 -11.751 10.664 1.00 95.81 777 PRO A N 1
ATOM 5900 C CA . PRO A 1 777 ? 37.517 -11.038 10.821 1.00 95.81 777 PRO A CA 1
ATOM 5901 C C . PRO A 1 777 ? 37.466 -9.979 11.932 1.00 95.81 777 PRO A C 1
ATOM 5903 O O . PRO A 1 777 ? 36.823 -8.950 11.725 1.00 95.81 777 PRO A O 1
ATOM 5906 N N . SER A 1 778 ? 38.141 -10.163 13.076 1.00 95.62 778 SER A N 1
ATOM 5907 C CA . SER A 1 778 ? 38.117 -9.175 14.176 1.00 95.62 778 SER A CA 1
ATOM 5908 C C . SER A 1 778 ? 38.733 -7.816 13.826 1.00 95.62 778 SER A C 1
ATOM 5910 O O . SER A 1 778 ? 38.333 -6.782 14.374 1.00 95.62 778 SER A O 1
ATOM 5912 N N . GLU A 1 779 ? 39.643 -7.771 12.852 1.00 94.81 779 GLU A N 1
ATOM 5913 C CA . GLU A 1 779 ? 40.180 -6.524 12.304 1.00 94.81 779 GLU A CA 1
ATOM 5914 C C . GLU A 1 779 ? 39.170 -5.761 11.432 1.00 94.81 779 GLU A C 1
ATOM 5916 O O . GLU A 1 779 ? 39.310 -4.544 11.293 1.00 94.81 779 GLU A O 1
ATOM 5921 N N . GLY A 1 780 ? 38.104 -6.419 10.966 1.00 95.38 780 GLY A N 1
ATOM 5922 C CA . GLY A 1 780 ? 37.092 -5.877 10.060 1.00 95.38 780 GLY A CA 1
ATOM 5923 C C . GLY A 1 780 ? 36.567 -4.486 10.422 1.00 95.38 780 GLY A C 1
ATOM 5924 O O . GLY A 1 780 ? 36.220 -4.211 11.575 1.00 95.38 780 GLY A O 1
ATOM 5925 N N . ASN A 1 781 ? 36.492 -3.606 9.423 1.00 97.31 781 ASN A N 1
ATOM 5926 C CA . ASN A 1 781 ? 35.830 -2.305 9.499 1.00 97.31 781 ASN A CA 1
ATOM 5927 C C . ASN A 1 781 ? 35.251 -1.906 8.126 1.00 97.31 781 ASN A C 1
ATOM 5929 O O . ASN A 1 781 ? 35.639 -2.463 7.102 1.00 97.31 781 ASN A O 1
ATOM 5933 N N . PHE A 1 782 ? 34.337 -0.935 8.077 1.00 97.31 782 PHE A N 1
ATOM 5934 C CA . PHE A 1 782 ? 33.866 -0.366 6.807 1.00 97.31 782 PHE A CA 1
ATOM 5935 C C . PHE A 1 782 ? 34.993 0.369 6.083 1.00 97.31 782 PHE A C 1
ATOM 5937 O O . PHE A 1 782 ? 35.837 0.986 6.737 1.00 97.31 782 PHE A O 1
ATOM 5944 N N . ARG A 1 783 ? 34.992 0.337 4.744 1.00 95.62 783 ARG A N 1
ATOM 5945 C CA . ARG A 1 783 ? 36.082 0.945 3.974 1.00 95.62 783 ARG A CA 1
ATOM 5946 C C . ARG A 1 783 ? 36.255 2.427 4.275 1.00 95.62 783 ARG A C 1
ATOM 5948 O O . ARG A 1 783 ? 35.275 3.173 4.358 1.00 95.62 783 ARG A O 1
ATOM 5955 N N . SER A 1 784 ? 37.506 2.865 4.347 1.00 94.50 784 SER A N 1
ATOM 5956 C CA . SER A 1 784 ? 37.869 4.257 4.652 1.00 94.50 784 SER A CA 1
ATOM 5957 C C . SER A 1 784 ? 37.226 5.319 3.734 1.00 94.50 784 SER A C 1
ATOM 5959 O O . SER A 1 784 ? 36.903 6.405 4.213 1.00 94.50 784 SER A O 1
ATOM 5961 N N . ASP A 1 785 ? 36.961 5.014 2.456 1.00 92.88 785 ASP A N 1
ATOM 5962 C CA . ASP A 1 785 ? 36.340 5.929 1.480 1.00 92.88 785 ASP A CA 1
ATOM 5963 C C . ASP A 1 785 ? 34.838 6.183 1.712 1.00 92.88 785 ASP A C 1
ATOM 5965 O O . ASP A 1 785 ? 34.320 7.228 1.312 1.00 92.88 785 ASP A O 1
ATOM 5969 N N . ILE A 1 786 ? 34.139 5.252 2.372 1.00 95.81 786 ILE A N 1
ATOM 5970 C CA . ILE A 1 786 ? 32.686 5.310 2.621 1.00 95.81 786 ILE A CA 1
ATOM 5971 C C . ILE A 1 786 ? 32.302 5.191 4.104 1.00 95.81 786 ILE A C 1
ATOM 5973 O O . ILE A 1 786 ? 31.118 5.252 4.424 1.00 95.81 786 ILE A O 1
ATOM 5977 N N . HIS A 1 787 ? 33.263 5.070 5.025 1.00 96.88 787 HIS A N 1
ATOM 5978 C CA . HIS A 1 787 ? 33.060 4.805 6.458 1.00 96.88 787 HIS A CA 1
ATOM 5979 C C . HIS A 1 787 ? 31.976 5.684 7.118 1.00 96.88 787 HIS A C 1
ATOM 5981 O O . HIS A 1 787 ? 31.067 5.185 7.781 1.00 96.88 787 HIS A O 1
ATOM 5987 N N . SER A 1 788 ? 32.019 7.003 6.902 1.00 96.69 788 SER A N 1
ATOM 5988 C CA . SER A 1 788 ? 31.046 7.957 7.462 1.00 96.69 788 SER A CA 1
ATOM 5989 C C . SER A 1 788 ? 29.650 7.850 6.831 1.00 96.69 788 SER A C 1
ATOM 5991 O O . SER A 1 788 ? 28.641 8.002 7.527 1.00 96.69 788 SER A O 1
ATOM 5993 N N . LEU A 1 789 ? 29.572 7.538 5.533 1.00 97.12 789 LEU A N 1
ATOM 5994 C CA . LEU A 1 789 ? 28.319 7.259 4.827 1.00 97.12 789 LEU A CA 1
ATOM 5995 C C . LEU A 1 789 ? 27.708 5.931 5.299 1.00 97.12 789 LEU A C 1
ATOM 5997 O O . LEU A 1 789 ? 26.505 5.871 5.542 1.00 97.12 789 LEU A O 1
ATOM 6001 N N . MET A 1 790 ? 28.536 4.903 5.497 1.00 97.62 790 MET A N 1
ATOM 6002 C CA . MET A 1 790 ? 28.130 3.601 6.025 1.00 97.62 790 MET A CA 1
ATOM 6003 C C . MET A 1 790 ? 27.547 3.720 7.434 1.00 97.62 790 MET A C 1
ATOM 6005 O O . MET A 1 790 ? 26.423 3.273 7.648 1.00 97.62 790 MET A O 1
ATOM 6009 N N . ILE A 1 791 ? 28.225 4.411 8.360 1.00 98.12 791 ILE A N 1
ATOM 6010 C CA . ILE A 1 791 ? 27.669 4.713 9.694 1.00 98.12 791 ILE A CA 1
ATOM 6011 C C . ILE A 1 791 ? 26.333 5.457 9.573 1.00 98.12 791 ILE A C 1
ATOM 6013 O O . ILE A 1 791 ? 25.367 5.092 10.236 1.00 98.12 791 ILE A O 1
ATOM 6017 N N . SER A 1 792 ? 26.243 6.460 8.693 1.00 98.19 792 SER A N 1
ATOM 6018 C CA . SER A 1 792 ? 25.011 7.241 8.499 1.00 98.19 792 SER A CA 1
ATOM 6019 C C . SER A 1 792 ? 23.839 6.394 7.974 1.00 98.19 792 SER A C 1
ATOM 6021 O O 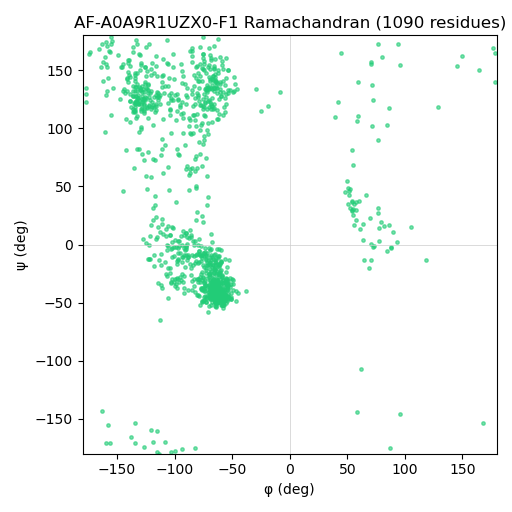. SER A 1 792 ? 22.692 6.617 8.360 1.00 98.19 792 SER A O 1
ATOM 6023 N N . ILE A 1 793 ? 24.114 5.403 7.119 1.00 98.31 793 ILE A N 1
ATOM 6024 C CA . ILE A 1 793 ? 23.127 4.435 6.614 1.00 98.31 793 ILE A CA 1
ATOM 6025 C C . ILE A 1 793 ? 22.729 3.435 7.702 1.00 98.31 793 ILE A C 1
ATOM 6027 O O . ILE A 1 793 ? 21.539 3.192 7.892 1.00 98.31 793 ILE A O 1
ATOM 6031 N N . ILE A 1 794 ? 23.695 2.885 8.439 1.00 98.25 794 ILE A N 1
ATOM 6032 C CA . ILE A 1 794 ? 23.459 1.893 9.496 1.00 98.25 794 ILE A CA 1
ATOM 6033 C C . ILE A 1 794 ? 22.672 2.515 10.658 1.00 98.25 794 ILE A C 1
ATOM 6035 O O . ILE A 1 794 ? 21.700 1.913 11.116 1.00 98.25 794 ILE A O 1
ATOM 6039 N N . GLN A 1 795 ? 23.000 3.748 11.063 1.00 97.38 795 GLN A N 1
ATOM 6040 C CA . GLN A 1 795 ? 22.205 4.525 12.016 1.00 97.38 795 GLN A CA 1
ATOM 6041 C C . GLN A 1 795 ? 20.774 4.718 11.501 1.00 97.38 795 GLN A C 1
ATOM 6043 O O . GLN A 1 795 ? 19.824 4.389 12.205 1.00 97.38 795 GLN A O 1
ATOM 6048 N N . PHE A 1 796 ? 20.601 5.161 10.250 1.00 98.06 796 PHE A N 1
ATOM 6049 C CA . PHE A 1 796 ? 19.269 5.395 9.688 1.00 98.06 796 PHE A CA 1
ATOM 6050 C C . PHE A 1 796 ? 18.422 4.114 9.571 1.00 98.06 796 PHE A C 1
ATOM 6052 O O . PHE A 1 796 ? 17.207 4.158 9.776 1.00 98.06 796 PHE A O 1
ATOM 6059 N N . LEU A 1 797 ? 19.037 2.962 9.282 1.00 97.44 797 LEU A N 1
ATOM 6060 C CA . LEU A 1 797 ? 18.366 1.659 9.324 1.00 97.44 797 LEU A CA 1
ATOM 6061 C C . LEU A 1 797 ? 17.980 1.278 10.765 1.00 97.44 797 LEU A C 1
ATOM 6063 O O . LEU A 1 797 ? 16.839 0.875 11.003 1.00 97.44 797 LEU A O 1
ATOM 6067 N N . SER A 1 798 ? 18.883 1.491 11.728 1.00 94.69 798 SER A N 1
ATOM 6068 C CA . SER A 1 798 ? 18.654 1.252 13.162 1.00 94.69 798 SER A CA 1
ATOM 6069 C C . SER A 1 798 ? 17.458 2.055 13.688 1.00 94.69 798 SER A C 1
ATOM 6071 O O . SER A 1 798 ? 16.501 1.477 14.208 1.00 94.69 798 SER A O 1
ATOM 6073 N N . ASP A 1 799 ? 17.448 3.369 13.440 1.00 94.12 799 ASP A N 1
ATOM 6074 C CA . ASP A 1 799 ? 16.404 4.313 13.866 1.00 94.12 799 ASP A CA 1
ATOM 6075 C C . ASP A 1 799 ? 15.008 3.947 13.332 1.00 94.12 799 ASP A C 1
ATOM 6077 O O . ASP A 1 799 ? 13.984 4.274 13.933 1.00 94.12 799 ASP A O 1
ATOM 6081 N N . ASN A 1 800 ? 14.953 3.253 12.191 1.00 89.81 800 ASN A N 1
ATOM 6082 C CA . ASN A 1 800 ? 13.716 2.831 11.538 1.00 89.81 800 ASN A CA 1
ATOM 6083 C C . ASN A 1 800 ? 13.339 1.364 11.813 1.00 89.81 800 ASN A C 1
ATOM 6085 O O . ASN A 1 800 ? 12.333 0.886 11.268 1.00 89.81 800 ASN A O 1
ATOM 6089 N N . ALA A 1 801 ? 14.101 0.657 12.658 1.00 92.31 801 ALA A N 1
ATOM 6090 C CA . ALA A 1 801 ? 14.001 -0.784 12.896 1.00 92.31 801 ALA A CA 1
ATOM 6091 C C . ALA A 1 801 ? 13.986 -1.583 11.576 1.00 92.31 801 ALA A C 1
ATOM 6093 O O . ALA A 1 801 ? 13.049 -2.332 11.283 1.00 92.31 801 ALA A O 1
ATOM 6094 N N . ALA A 1 802 ? 15.005 -1.344 10.751 1.00 94.69 802 ALA A N 1
ATOM 6095 C CA . ALA A 1 802 ? 15.202 -1.923 9.430 1.00 94.69 802 ALA A CA 1
ATOM 6096 C C . ALA A 1 802 ? 16.533 -2.706 9.363 1.00 94.69 802 ALA A C 1
ATOM 6098 O O . ALA A 1 802 ? 17.494 -2.315 10.026 1.00 94.69 802 ALA A O 1
ATOM 6099 N N . PRO A 1 803 ? 16.612 -3.808 8.594 1.00 96.38 803 PRO A N 1
ATOM 6100 C CA . PRO A 1 803 ? 17.826 -4.612 8.484 1.00 96.38 803 PRO A CA 1
ATOM 6101 C C . PRO A 1 803 ? 18.828 -4.022 7.484 1.00 96.38 803 PRO A C 1
ATOM 6103 O O . PRO A 1 803 ? 18.446 -3.410 6.481 1.00 96.38 803 PRO A O 1
ATOM 6106 N N . LEU A 1 804 ? 20.109 -4.310 7.699 1.00 97.75 804 LEU A N 1
ATOM 6107 C CA . LEU A 1 804 ? 21.142 -4.203 6.668 1.00 97.75 804 LEU A CA 1
ATOM 6108 C C . LEU A 1 804 ? 21.089 -5.444 5.760 1.00 97.75 804 LEU A C 1
ATOM 6110 O O . LEU A 1 804 ? 20.889 -6.552 6.257 1.00 97.75 804 LEU A O 1
ATOM 6114 N N . THR A 1 805 ? 21.279 -5.283 4.449 1.00 98.38 805 THR A N 1
ATOM 6115 C CA . THR A 1 805 ? 21.363 -6.414 3.509 1.00 98.38 805 THR A CA 1
ATOM 6116 C C . THR A 1 805 ? 22.766 -6.483 2.920 1.00 98.38 805 THR A C 1
ATOM 6118 O O . THR A 1 805 ? 23.275 -5.487 2.411 1.00 98.38 805 THR A O 1
ATOM 6121 N N . ILE A 1 806 ? 23.391 -7.655 2.992 1.00 97.94 806 ILE A N 1
ATOM 6122 C CA . ILE A 1 806 ? 24.731 -7.902 2.458 1.00 97.94 806 ILE A CA 1
ATOM 6123 C C . ILE A 1 806 ? 24.701 -9.054 1.454 1.00 97.94 806 ILE A C 1
ATOM 6125 O O . ILE A 1 806 ? 24.043 -10.068 1.676 1.00 97.94 806 ILE A O 1
ATOM 6129 N N . ASN A 1 807 ? 25.418 -8.901 0.355 1.00 97.25 807 ASN A N 1
ATOM 6130 C CA . ASN A 1 807 ? 25.591 -9.904 -0.678 1.00 97.25 807 ASN A CA 1
ATOM 6131 C C . ASN A 1 807 ? 27.001 -10.501 -0.542 1.00 97.25 807 ASN A C 1
ATOM 6133 O O . ASN A 1 807 ? 27.981 -9.760 -0.428 1.00 97.25 807 ASN A O 1
ATOM 6137 N N . ILE A 1 808 ? 27.105 -11.833 -0.492 1.00 95.56 808 ILE A N 1
ATOM 6138 C CA . ILE A 1 808 ? 28.353 -12.547 -0.173 1.00 95.56 808 ILE A CA 1
ATOM 6139 C C . ILE A 1 808 ? 28.577 -13.649 -1.210 1.00 95.56 808 ILE A C 1
ATOM 6141 O O . ILE A 1 808 ? 27.763 -14.564 -1.346 1.00 95.56 808 ILE A O 1
ATOM 6145 N N . TYR A 1 809 ? 29.716 -13.590 -1.906 1.00 93.75 809 TYR A N 1
ATOM 6146 C CA . TYR A 1 809 ? 30.013 -14.433 -3.068 1.00 93.75 809 TYR A CA 1
ATOM 6147 C C . TYR A 1 809 ? 31.307 -15.256 -2.896 1.00 93.75 809 TYR A C 1
ATOM 6149 O O . TYR A 1 809 ? 32.335 -14.896 -3.468 1.00 93.75 809 TYR A O 1
ATOM 6157 N N . PRO A 1 810 ? 31.290 -16.385 -2.155 1.00 93.56 810 PRO A N 1
ATOM 6158 C CA . PRO A 1 810 ? 32.472 -17.238 -1.953 1.00 93.56 810 PRO A CA 1
ATOM 6159 C C . PRO A 1 810 ? 33.138 -17.737 -3.243 1.00 93.56 810 PRO A C 1
ATOM 6161 O O . PRO A 1 810 ? 34.352 -17.911 -3.277 1.00 93.56 810 PRO A O 1
ATOM 6164 N N . PHE A 1 811 ? 32.362 -17.907 -4.319 1.00 93.88 811 PHE A N 1
ATOM 6165 C CA . PHE A 1 811 ? 32.873 -18.213 -5.658 1.00 93.88 811 PHE A CA 1
ATOM 6166 C C . PHE A 1 811 ? 33.921 -17.192 -6.147 1.00 93.88 811 PHE A C 1
ATOM 6168 O O . PHE A 1 811 ? 34.938 -17.585 -6.717 1.00 93.88 811 PHE A O 1
ATOM 6175 N N . LEU A 1 812 ? 33.728 -15.893 -5.874 1.00 91.56 812 LEU A N 1
ATOM 6176 C CA . LEU A 1 812 ? 34.639 -14.848 -6.356 1.00 91.56 812 LEU A CA 1
ATOM 6177 C C . LEU A 1 812 ? 36.041 -14.943 -5.739 1.00 91.56 812 LEU A C 1
ATOM 6179 O O . LEU A 1 812 ? 36.988 -14.451 -6.343 1.00 91.56 812 LEU A O 1
ATOM 6183 N N . SER A 1 813 ? 36.209 -15.608 -4.590 1.00 90.56 813 SER A N 1
ATOM 6184 C CA . SER A 1 813 ? 37.535 -15.867 -4.017 1.00 90.56 813 SER A CA 1
ATOM 6185 C C . SER A 1 813 ? 38.368 -16.822 -4.883 1.00 90.56 813 SER A C 1
ATOM 6187 O O . SER A 1 813 ? 39.549 -16.566 -5.084 1.00 90.56 813 SER A O 1
ATOM 6189 N N . LEU A 1 814 ? 37.751 -17.866 -5.455 1.00 90.19 814 LEU A N 1
ATOM 6190 C CA . LEU A 1 814 ? 38.412 -18.799 -6.384 1.00 90.19 814 LEU A CA 1
ATOM 6191 C C . LEU A 1 814 ? 38.571 -18.232 -7.801 1.00 90.19 814 LEU A C 1
ATOM 6193 O O . LEU A 1 814 ? 39.483 -18.628 -8.521 1.00 90.19 814 LEU A O 1
ATOM 6197 N N . TYR A 1 815 ? 37.685 -17.322 -8.209 1.00 90.12 815 TYR A N 1
ATOM 6198 C CA . TYR A 1 815 ? 37.799 -16.616 -9.487 1.00 90.12 815 TYR A CA 1
ATOM 6199 C C . TYR A 1 815 ? 38.907 -15.546 -9.462 1.00 90.12 815 TYR A C 1
ATOM 6201 O O . TYR A 1 815 ? 39.591 -15.345 -10.462 1.00 90.12 815 TYR A O 1
ATOM 6209 N N . ALA A 1 816 ? 39.110 -14.873 -8.322 1.00 88.81 816 ALA A N 1
ATOM 6210 C CA . ALA A 1 816 ? 40.115 -13.819 -8.170 1.00 88.81 816 ALA A CA 1
ATOM 6211 C C . ALA A 1 816 ? 41.527 -14.333 -7.823 1.00 88.81 816 ALA A C 1
ATOM 6213 O O . ALA A 1 816 ? 42.502 -13.696 -8.223 1.00 88.81 816 ALA A O 1
ATOM 6214 N N . ASP A 1 817 ? 41.657 -15.452 -7.099 1.00 90.31 817 ASP A N 1
ATOM 6215 C CA . ASP A 1 817 ? 42.949 -16.075 -6.778 1.00 90.31 817 ASP A CA 1
ATOM 6216 C C . ASP A 1 817 ? 42.933 -17.598 -7.035 1.00 90.31 817 ASP A C 1
ATOM 6218 O O . ASP A 1 817 ? 42.317 -18.348 -6.272 1.00 90.31 817 ASP A O 1
ATOM 6222 N N . PRO A 1 818 ? 43.669 -18.088 -8.055 1.00 87.62 818 PRO A N 1
ATOM 6223 C CA . PRO A 1 818 ? 43.835 -19.518 -8.326 1.00 87.62 818 PRO A CA 1
ATOM 6224 C C . PRO A 1 818 ? 44.478 -20.337 -7.192 1.00 87.62 818 PRO A C 1
ATOM 6226 O O . PRO A 1 818 ? 44.412 -21.565 -7.231 1.00 87.62 818 PRO A O 1
ATOM 6229 N N . HIS A 1 819 ? 45.109 -19.696 -6.202 1.00 90.12 819 HIS A N 1
ATOM 6230 C CA . HIS A 1 819 ? 45.716 -20.356 -5.038 1.00 90.12 819 HIS A CA 1
ATOM 6231 C C . HIS A 1 819 ? 44.799 -20.367 -3.807 1.00 90.12 819 HIS A C 1
ATOM 6233 O O . HIS A 1 819 ? 45.170 -20.931 -2.772 1.00 90.12 819 HIS A O 1
ATOM 6239 N N . PHE A 1 820 ? 43.603 -19.773 -3.896 1.00 90.69 820 PHE A N 1
ATOM 6240 C CA . PHE A 1 820 ? 42.669 -19.712 -2.780 1.00 90.69 820 PHE A CA 1
ATOM 6241 C C . PHE A 1 820 ? 42.259 -21.132 -2.326 1.00 90.69 820 PHE A C 1
ATOM 6243 O O . PHE A 1 820 ? 41.867 -21.950 -3.165 1.00 90.69 820 PHE A O 1
ATOM 6250 N N . PRO A 1 821 ? 42.308 -21.472 -1.019 1.00 91.50 821 PRO A N 1
ATOM 6251 C CA . PRO A 1 821 ? 42.068 -22.843 -0.569 1.00 91.50 821 PRO A CA 1
ATOM 6252 C C . PRO A 1 821 ? 40.648 -23.340 -0.886 1.00 91.50 821 PRO A C 1
ATOM 6254 O O . PRO A 1 821 ? 39.679 -22.954 -0.232 1.00 91.50 821 PRO A O 1
ATOM 6257 N N . ILE A 1 822 ? 40.530 -24.250 -1.859 1.00 91.50 822 ILE A N 1
ATOM 6258 C CA . ILE A 1 822 ? 39.247 -24.736 -2.402 1.00 91.50 822 ILE A CA 1
ATOM 6259 C C . ILE A 1 822 ? 38.285 -25.206 -1.302 1.00 91.50 822 ILE A C 1
ATOM 6261 O O . ILE A 1 822 ? 37.120 -24.820 -1.313 1.00 91.50 822 ILE A O 1
ATOM 6265 N N . ASP A 1 823 ? 38.737 -25.981 -0.312 1.00 91.88 823 ASP A N 1
ATOM 6266 C CA . ASP A 1 823 ? 37.850 -26.458 0.760 1.00 91.88 823 ASP A CA 1
ATOM 6267 C C . ASP A 1 823 ? 37.433 -25.375 1.770 1.00 91.88 823 ASP A C 1
ATOM 6269 O O . ASP A 1 823 ? 36.356 -25.483 2.355 1.00 91.88 823 ASP A O 1
ATOM 6273 N N . PHE A 1 824 ? 38.186 -24.275 1.894 1.00 94.12 824 PHE A N 1
ATOM 6274 C CA . PHE A 1 824 ? 37.758 -23.100 2.667 1.00 94.12 824 PHE A CA 1
ATOM 6275 C C . PHE A 1 824 ? 36.589 -22.360 1.989 1.00 94.12 824 PHE A C 1
ATOM 6277 O O . PHE A 1 824 ? 35.854 -21.631 2.653 1.00 94.12 824 PHE A O 1
ATOM 6284 N N . ALA A 1 825 ? 36.330 -22.588 0.697 1.00 93.12 825 ALA A N 1
ATOM 6285 C CA . ALA A 1 825 ? 35.149 -22.047 0.025 1.00 93.12 825 ALA A CA 1
ATOM 6286 C C . ALA A 1 825 ? 33.829 -22.765 0.400 1.00 93.12 825 ALA A C 1
ATOM 6288 O O . ALA A 1 825 ? 32.753 -22.277 0.052 1.00 93.12 825 ALA A O 1
ATOM 6289 N N . PHE A 1 826 ? 33.877 -23.903 1.114 1.00 95.31 826 PHE A N 1
ATOM 6290 C CA . PHE A 1 826 ? 32.705 -24.749 1.383 1.00 95.31 826 PHE A CA 1
ATOM 6291 C C . PHE A 1 826 ? 32.473 -25.048 2.871 1.00 95.31 826 PHE A C 1
ATOM 6293 O O . PHE A 1 826 ? 33.387 -25.179 3.678 1.00 95.31 826 PHE A O 1
ATOM 6300 N N . PHE A 1 827 ? 31.208 -25.286 3.220 1.00 93.62 827 PHE A N 1
ATOM 6301 C CA . PHE A 1 827 ? 30.748 -25.551 4.590 1.00 93.62 827 PHE A CA 1
ATOM 6302 C C . PHE A 1 827 ? 31.206 -26.883 5.212 1.00 93.62 827 PHE A C 1
ATOM 6304 O O . PHE A 1 827 ? 30.911 -27.129 6.378 1.00 93.62 827 PHE A O 1
ATOM 6311 N N . ALA A 1 828 ? 31.908 -27.739 4.462 1.00 86.69 828 ALA A N 1
ATOM 6312 C CA . ALA A 1 828 ? 32.543 -28.944 5.004 1.00 86.69 828 ALA A CA 1
ATOM 6313 C C . ALA A 1 828 ? 33.753 -28.613 5.900 1.00 86.69 828 ALA A C 1
ATOM 6315 O O . ALA A 1 828 ? 34.065 -29.378 6.809 1.00 86.69 828 ALA A O 1
ATOM 6316 N N . GLY A 1 829 ? 34.380 -27.453 5.676 1.00 78.25 829 GLY A N 1
ATOM 6317 C CA . GLY A 1 829 ? 35.531 -26.978 6.429 1.00 78.25 829 GLY A CA 1
ATOM 6318 C C . GLY A 1 829 ? 36.881 -27.293 5.779 1.00 78.25 829 GLY A C 1
ATOM 6319 O O . GLY A 1 829 ? 37.024 -28.261 5.037 1.00 78.25 829 GLY A O 1
ATOM 6320 N N . THR A 1 830 ? 37.883 -26.475 6.101 1.00 84.62 830 THR A N 1
ATOM 6321 C CA . THR A 1 830 ? 39.300 -26.699 5.771 1.00 84.62 830 THR A CA 1
ATOM 6322 C C . THR A 1 830 ? 40.091 -27.234 6.972 1.00 84.62 830 THR A C 1
ATOM 6324 O O . THR A 1 830 ? 39.788 -26.910 8.122 1.00 84.62 830 THR A O 1
ATOM 6327 N N . ASN A 1 831 ? 41.164 -27.985 6.698 1.00 80.69 831 ASN A N 1
ATOM 6328 C CA . ASN A 1 831 ? 42.159 -28.400 7.696 1.00 80.69 831 ASN A CA 1
ATOM 6329 C C . ASN A 1 831 ? 43.131 -27.268 8.096 1.00 80.69 831 ASN A C 1
ATOM 6331 O O . ASN A 1 831 ? 43.859 -27.411 9.075 1.00 80.69 831 ASN A O 1
ATOM 6335 N N . ALA A 1 832 ? 43.142 -26.152 7.359 1.00 86.75 832 ALA A N 1
ATOM 6336 C CA . ALA A 1 832 ? 43.930 -24.952 7.651 1.00 86.75 832 ALA A CA 1
ATOM 6337 C C . ALA A 1 832 ? 42.995 -23.740 7.866 1.00 86.75 832 ALA A C 1
ATOM 6339 O O . ALA A 1 832 ? 42.834 -22.924 6.957 1.00 86.75 832 ALA A O 1
ATOM 6340 N N . PRO A 1 833 ? 42.285 -23.663 9.010 1.00 90.56 833 PRO A N 1
ATOM 6341 C CA . PRO A 1 833 ? 41.296 -22.618 9.268 1.00 90.56 833 PRO A CA 1
ATOM 6342 C C . PRO A 1 833 ? 41.946 -21.265 9.582 1.00 90.56 833 PRO A C 1
ATOM 6344 O O . PRO A 1 833 ? 43.057 -21.201 10.110 1.00 90.56 833 PRO A O 1
ATOM 6347 N N . VAL A 1 834 ? 41.214 -20.177 9.332 1.00 92.06 834 VAL A N 1
ATOM 6348 C CA . VAL A 1 834 ? 41.626 -18.834 9.768 1.00 92.06 834 VAL A CA 1
ATOM 6349 C C . VAL A 1 834 ? 41.384 -18.722 11.273 1.00 92.06 834 VAL A C 1
ATOM 6351 O O . VAL A 1 834 ? 40.241 -18.810 11.726 1.00 92.06 834 VAL A O 1
ATOM 6354 N N . VAL A 1 835 ? 42.455 -18.542 12.048 1.00 92.69 835 VAL A N 1
ATOM 6355 C CA . VAL A 1 835 ? 42.405 -18.394 13.510 1.00 92.69 835 VAL A CA 1
ATOM 6356 C C . VAL A 1 835 ? 42.436 -16.910 13.878 1.00 92.69 835 VAL A C 1
ATOM 6358 O O . VAL A 1 835 ? 43.342 -16.182 13.487 1.00 92.69 835 VAL A O 1
ATOM 6361 N N . ASP A 1 836 ? 41.436 -16.480 14.640 1.00 93.62 836 ASP A N 1
ATOM 6362 C CA . ASP A 1 836 ? 41.122 -15.090 14.976 1.00 93.62 836 ASP A CA 1
ATOM 6363 C C . ASP A 1 836 ? 40.919 -14.983 16.496 1.00 93.62 836 ASP A C 1
ATOM 6365 O O . ASP A 1 836 ? 39.810 -15.103 17.028 1.00 93.62 836 ASP A O 1
ATOM 6369 N N . GLY A 1 837 ? 42.033 -14.875 17.224 1.00 90.38 837 GLY A N 1
ATOM 6370 C CA . GLY A 1 837 ? 42.051 -14.937 18.686 1.00 90.38 837 GLY A CA 1
ATOM 6371 C C . GLY A 1 837 ? 41.556 -16.289 19.211 1.00 90.38 837 GLY A C 1
ATOM 6372 O O . GLY A 1 837 ? 42.258 -17.293 19.121 1.00 90.38 837 GLY A O 1
ATOM 6373 N N . THR A 1 838 ? 40.351 -16.313 19.785 1.00 91.06 838 THR A N 1
ATOM 6374 C CA . THR A 1 838 ? 39.686 -17.532 20.290 1.00 91.06 838 THR A CA 1
ATOM 6375 C C . THR A 1 838 ? 38.677 -18.135 19.308 1.00 91.06 838 THR A C 1
ATOM 6377 O O . THR A 1 838 ? 38.094 -19.181 19.598 1.00 91.06 838 THR A O 1
ATOM 6380 N N . ILE A 1 839 ? 38.449 -17.495 18.158 1.00 94.56 839 ILE A N 1
ATOM 6381 C CA . ILE A 1 839 ? 37.533 -17.963 17.117 1.00 94.56 839 ILE A CA 1
ATOM 6382 C C . ILE A 1 839 ? 38.344 -18.626 15.997 1.00 94.56 839 ILE A C 1
ATOM 6384 O O . ILE A 1 839 ? 39.439 -18.189 15.659 1.00 94.56 839 ILE A O 1
ATOM 6388 N N . SER A 1 840 ? 37.808 -19.698 15.418 1.00 94.06 840 SER A N 1
ATOM 6389 C CA . SER A 1 840 ? 38.394 -20.381 14.264 1.00 94.06 840 SER A CA 1
ATOM 6390 C C . SER A 1 840 ? 37.339 -20.515 13.171 1.00 94.06 840 SER A C 1
ATOM 6392 O O . SER A 1 840 ? 36.242 -21.023 13.423 1.00 94.06 840 SER A O 1
ATOM 6394 N N . TYR A 1 841 ? 37.655 -20.027 11.973 1.00 95.31 841 TYR A N 1
ATOM 6395 C CA . TYR A 1 841 ? 36.769 -20.059 10.814 1.00 95.31 841 TYR A CA 1
ATOM 6396 C C . TYR A 1 841 ? 37.221 -21.151 9.853 1.00 95.31 841 TYR A C 1
ATOM 6398 O O . TYR A 1 841 ? 38.308 -21.095 9.280 1.00 95.31 841 TYR A O 1
ATOM 6406 N N . THR A 1 842 ? 36.360 -22.145 9.651 1.00 94.69 842 THR A N 1
ATOM 6407 C CA . THR A 1 842 ? 36.620 -23.274 8.748 1.00 94.69 842 THR A CA 1
ATOM 6408 C C . THR A 1 842 ? 36.142 -23.024 7.319 1.00 94.69 842 THR A C 1
ATOM 6410 O O . THR A 1 842 ? 36.459 -23.818 6.440 1.00 94.69 842 THR A O 1
ATOM 6413 N N . ASN A 1 843 ? 35.394 -21.945 7.068 1.00 94.75 843 ASN A N 1
ATOM 6414 C CA . ASN A 1 843 ? 34.900 -21.565 5.744 1.00 94.75 843 ASN A CA 1
ATOM 6415 C C . ASN A 1 843 ? 34.831 -20.035 5.574 1.00 94.75 843 ASN A C 1
ATOM 6417 O O . ASN A 1 843 ? 34.639 -19.296 6.543 1.00 94.75 843 ASN A O 1
ATOM 6421 N N . VAL A 1 844 ? 34.956 -19.573 4.329 1.00 94.19 844 VAL A N 1
ATOM 6422 C CA . VAL A 1 844 ? 35.038 -18.151 3.967 1.00 94.19 844 VAL A CA 1
ATOM 6423 C C . VAL A 1 844 ? 33.723 -17.396 4.163 1.00 94.19 844 VAL A C 1
ATOM 6425 O O . VAL A 1 844 ? 33.760 -16.204 4.448 1.00 94.19 844 VAL A O 1
ATOM 6428 N N . PHE A 1 845 ? 32.563 -18.060 4.070 1.00 95.38 845 PHE A N 1
ATOM 6429 C CA . PHE A 1 845 ? 31.276 -17.413 4.350 1.00 95.38 845 PHE A CA 1
ATOM 6430 C C . PHE A 1 845 ? 31.197 -16.962 5.811 1.00 95.38 845 PHE A C 1
ATOM 6432 O O . PHE A 1 845 ? 30.907 -15.796 6.069 1.00 95.38 845 PHE A O 1
ATOM 6439 N N . ASP A 1 846 ? 31.500 -17.862 6.752 1.00 95.38 846 ASP A N 1
ATOM 6440 C CA . ASP A 1 846 ? 31.485 -17.546 8.181 1.00 95.38 846 ASP A CA 1
ATOM 6441 C C . ASP A 1 846 ? 32.482 -16.426 8.512 1.00 95.38 846 ASP A C 1
ATOM 6443 O O . ASP A 1 846 ? 32.131 -15.491 9.229 1.00 95.38 846 ASP A O 1
ATOM 6447 N N . ALA A 1 847 ? 33.693 -16.476 7.941 1.00 95.19 847 ALA A N 1
ATOM 6448 C CA . ALA A 1 847 ? 34.705 -15.436 8.123 1.00 95.19 847 ALA A CA 1
ATOM 6449 C C . ALA A 1 847 ? 34.258 -14.074 7.556 1.00 95.19 847 ALA A C 1
ATOM 6451 O O . ALA A 1 847 ? 34.352 -13.049 8.232 1.00 95.19 847 ALA A O 1
ATOM 6452 N N . ASN A 1 848 ? 33.738 -14.047 6.325 1.00 95.50 848 ASN A N 1
ATOM 6453 C CA . ASN A 1 848 ? 33.314 -12.819 5.654 1.00 95.50 848 ASN A CA 1
ATOM 6454 C C . ASN A 1 848 ? 32.091 -12.182 6.339 1.00 95.50 848 ASN A C 1
ATOM 6456 O O . ASN A 1 848 ? 32.089 -10.979 6.595 1.00 95.50 848 ASN A O 1
ATOM 6460 N N . TYR A 1 849 ? 31.092 -12.989 6.709 1.00 96.69 849 TYR A N 1
ATOM 6461 C CA . TYR A 1 849 ? 29.921 -12.517 7.447 1.00 96.69 849 TYR A CA 1
ATOM 6462 C C . TYR A 1 849 ? 30.305 -11.992 8.838 1.00 96.69 849 TYR A C 1
ATOM 6464 O O . TYR A 1 849 ? 29.847 -10.920 9.234 1.00 96.69 849 TYR A O 1
ATOM 6472 N N . ASP A 1 850 ? 31.185 -12.680 9.573 1.00 96.81 850 ASP A N 1
ATOM 6473 C CA . ASP A 1 850 ? 31.616 -12.193 10.886 1.00 96.81 850 ASP A CA 1
ATOM 6474 C C . ASP A 1 850 ? 32.567 -10.987 10.798 1.00 96.81 850 ASP A C 1
ATOM 6476 O O . ASP A 1 850 ? 32.605 -10.192 11.735 1.00 96.81 850 ASP A O 1
ATOM 6480 N N . THR A 1 851 ? 33.227 -10.750 9.656 1.00 97.31 851 THR A N 1
ATOM 6481 C CA . THR A 1 851 ? 33.946 -9.486 9.385 1.00 97.31 851 THR A CA 1
ATOM 6482 C C . THR A 1 851 ? 32.972 -8.299 9.377 1.00 97.31 851 THR A C 1
ATOM 6484 O O . THR A 1 851 ? 33.255 -7.263 9.980 1.00 97.31 851 THR A O 1
ATOM 6487 N N . LEU A 1 852 ? 31.778 -8.462 8.787 1.00 97.50 852 LEU A N 1
ATOM 6488 C CA . LEU A 1 852 ? 30.700 -7.468 8.880 1.00 97.50 852 LEU A CA 1
ATOM 6489 C C . LEU A 1 852 ? 30.169 -7.326 10.315 1.00 97.50 852 LEU A C 1
ATOM 6491 O O . LEU A 1 852 ? 29.907 -6.209 10.758 1.00 97.50 852 LEU A O 1
ATOM 6495 N N . VAL A 1 853 ? 30.010 -8.428 11.058 1.00 97.44 853 VAL A N 1
ATOM 6496 C CA . VAL A 1 853 ? 29.559 -8.379 12.464 1.00 97.44 853 VAL A CA 1
ATOM 6497 C C . VAL A 1 853 ? 30.553 -7.597 13.329 1.00 97.44 853 VAL A C 1
ATOM 6499 O O . VAL A 1 853 ? 30.132 -6.739 14.104 1.00 97.44 853 VAL A O 1
ATOM 6502 N N . TRP A 1 854 ? 31.858 -7.815 13.155 1.00 97.12 854 TRP A N 1
ATOM 6503 C CA . TRP A 1 854 ? 32.902 -7.047 13.836 1.00 97.12 854 TRP A CA 1
ATOM 6504 C C . TRP A 1 854 ? 32.942 -5.574 13.406 1.00 97.12 854 TRP A C 1
ATOM 6506 O O . TRP A 1 854 ? 33.051 -4.703 14.271 1.00 97.12 854 TRP A O 1
ATOM 6516 N N . ALA A 1 855 ? 32.773 -5.271 12.114 1.00 97.62 855 ALA A N 1
ATOM 6517 C CA . ALA A 1 855 ? 32.669 -3.894 11.622 1.00 97.62 855 ALA A CA 1
ATOM 6518 C C . ALA A 1 855 ? 31.452 -3.154 12.215 1.00 97.62 855 ALA A C 1
ATOM 6520 O O . ALA A 1 855 ? 31.556 -1.987 12.601 1.00 97.62 855 ALA A O 1
ATOM 6521 N N . LEU A 1 856 ? 30.306 -3.831 12.347 1.00 97.88 856 LEU A N 1
ATOM 6522 C CA . LEU A 1 856 ? 29.115 -3.302 13.019 1.00 97.88 856 LEU A CA 1
ATOM 6523 C C . LEU A 1 856 ? 29.358 -3.078 14.519 1.00 97.88 856 LEU A C 1
ATOM 6525 O O . LEU A 1 856 ? 28.982 -2.033 15.047 1.00 97.88 856 LEU A O 1
ATOM 6529 N N . GLU A 1 857 ? 30.005 -4.024 15.201 1.00 96.31 857 GLU A N 1
ATOM 6530 C CA . GLU A 1 857 ? 30.304 -3.962 16.638 1.00 96.31 857 GLU A CA 1
ATOM 6531 C C . GLU A 1 857 ? 31.278 -2.824 16.983 1.00 96.31 857 GLU A C 1
ATOM 6533 O O . GLU A 1 857 ? 30.970 -2.015 17.861 1.00 96.31 857 GLU A O 1
ATOM 6538 N N . LYS A 1 858 ? 32.378 -2.674 16.226 1.00 96.38 858 LYS A N 1
ATOM 6539 C CA . LYS A 1 858 ? 33.327 -1.543 16.334 1.00 96.38 858 LYS A CA 1
ATOM 6540 C C . LYS A 1 858 ? 32.656 -0.178 16.215 1.00 96.38 858 LYS A C 1
ATOM 6542 O O . LYS A 1 858 ? 33.046 0.756 16.907 1.00 96.38 858 LYS A O 1
ATOM 6547 N N . ASN A 1 859 ? 31.658 -0.066 15.340 1.00 97.06 859 ASN A N 1
ATOM 6548 C CA . ASN A 1 859 ? 30.948 1.184 15.074 1.00 97.06 859 ASN A CA 1
ATOM 6549 C C . ASN A 1 859 ? 29.680 1.366 15.932 1.00 97.06 859 ASN A C 1
ATOM 6551 O O . ASN A 1 859 ? 28.897 2.274 15.670 1.00 97.06 859 ASN A O 1
ATOM 6555 N N . GLY A 1 860 ? 29.477 0.541 16.969 1.00 95.31 860 GLY A N 1
ATOM 6556 C CA . GLY A 1 860 ? 28.412 0.725 17.965 1.00 95.31 860 GLY A CA 1
ATOM 6557 C C . GLY A 1 860 ? 27.068 0.057 17.645 1.00 95.31 860 GLY A C 1
ATOM 6558 O O . GLY A 1 860 ? 26.092 0.293 18.354 1.00 95.31 860 GLY A O 1
ATOM 6559 N N . PHE A 1 861 ? 27.001 -0.812 16.631 1.00 96.50 861 PHE A N 1
ATOM 6560 C CA . PHE A 1 861 ? 25.772 -1.474 16.168 1.00 96.50 861 PHE A CA 1
ATOM 6561 C C . PHE A 1 861 ? 25.766 -3.021 16.298 1.00 96.50 861 PHE A C 1
ATOM 6563 O O . PHE A 1 861 ? 25.252 -3.690 15.396 1.00 96.50 861 PHE A O 1
ATOM 6570 N N . PRO A 1 862 ? 26.250 -3.647 17.397 1.00 91.06 862 PRO A N 1
ATOM 6571 C CA . PRO A 1 862 ? 26.330 -5.115 17.509 1.00 91.06 862 PRO A CA 1
ATOM 6572 C C . PRO A 1 862 ? 24.971 -5.833 17.397 1.00 91.06 862 PRO A C 1
ATOM 6574 O O . PRO A 1 862 ? 24.902 -6.999 17.014 1.00 91.06 862 PRO A O 1
ATOM 6577 N N . GLY A 1 863 ? 23.868 -5.142 17.705 1.00 87.38 863 GLY A N 1
ATOM 6578 C CA . GLY A 1 863 ? 22.508 -5.674 17.577 1.00 87.38 863 GLY A CA 1
ATOM 6579 C C . GLY A 1 863 ? 21.908 -5.627 16.164 1.00 87.38 863 GLY A C 1
ATOM 6580 O O . GLY A 1 863 ? 20.844 -6.209 15.957 1.00 87.38 863 GLY A O 1
ATOM 6581 N N . MET A 1 864 ? 22.548 -4.956 15.195 1.00 92.94 864 MET A N 1
ATOM 6582 C CA . MET A 1 864 ? 21.982 -4.681 13.863 1.00 92.94 864 MET A CA 1
ATOM 6583 C C . MET A 1 864 ? 21.526 -5.967 13.149 1.00 92.94 864 MET A C 1
ATOM 6585 O O . MET A 1 864 ? 22.352 -6.864 12.940 1.00 92.94 864 MET A O 1
ATOM 6589 N N . PRO A 1 865 ? 20.240 -6.112 12.771 1.00 94.56 865 PRO A N 1
ATOM 6590 C CA . PRO A 1 865 ? 19.776 -7.245 11.973 1.00 94.56 865 PRO A CA 1
ATOM 6591 C C . PRO A 1 865 ? 20.419 -7.244 10.582 1.00 94.56 865 PRO A C 1
ATOM 6593 O O . PRO A 1 865 ? 20.461 -6.209 9.919 1.00 94.56 865 PRO A O 1
ATOM 6596 N N . VAL A 1 866 ? 20.893 -8.409 10.134 1.00 96.25 866 VAL A N 1
ATOM 6597 C CA . VAL A 1 866 ? 21.527 -8.589 8.819 1.00 96.25 866 VAL A CA 1
ATOM 6598 C C . VAL A 1 866 ? 20.784 -9.664 8.027 1.00 96.25 866 VAL A C 1
ATOM 6600 O O . VAL A 1 866 ? 20.512 -10.744 8.554 1.00 96.25 866 VAL A O 1
ATOM 6603 N N . ILE A 1 867 ? 20.493 -9.363 6.763 1.00 97.69 867 ILE A N 1
ATOM 6604 C CA . ILE A 1 867 ? 20.001 -10.296 5.742 1.00 97.69 867 ILE A CA 1
ATOM 6605 C C . ILE A 1 867 ? 21.152 -10.590 4.775 1.00 97.69 867 ILE A C 1
ATOM 6607 O O . ILE A 1 867 ? 21.839 -9.662 4.351 1.00 97.69 867 ILE A O 1
ATOM 6611 N N . VAL A 1 868 ? 21.343 -11.852 4.391 1.00 97.81 868 VAL A N 1
ATOM 6612 C CA . VAL A 1 868 ? 22.199 -12.213 3.251 1.00 97.81 868 VAL A CA 1
ATOM 6613 C C . VAL A 1 868 ? 21.335 -12.159 1.987 1.00 97.81 868 VAL A C 1
ATOM 6615 O O . VAL A 1 868 ? 20.489 -13.027 1.778 1.00 97.81 868 VAL A O 1
ATOM 6618 N N . GLY A 1 869 ? 21.471 -11.089 1.202 1.00 96.81 869 GLY A N 1
ATOM 6619 C CA . GLY A 1 869 ? 20.572 -10.747 0.093 1.00 96.81 869 GLY A CA 1
ATOM 6620 C C . GLY A 1 869 ? 20.825 -11.523 -1.197 1.00 96.81 869 GLY A C 1
ATOM 6621 O O . GLY A 1 869 ? 19.888 -11.754 -1.965 1.00 96.81 869 GLY A O 1
ATOM 6622 N N . GLU A 1 870 ? 22.070 -11.929 -1.431 1.00 96.62 870 GLU A N 1
ATOM 6623 C CA . GLU A 1 870 ? 22.505 -12.770 -2.548 1.00 96.62 870 GLU A CA 1
ATOM 6624 C C . GLU A 1 870 ? 23.669 -13.639 -2.067 1.00 96.62 870 GLU A C 1
ATOM 6626 O O . GLU A 1 870 ? 24.655 -13.135 -1.523 1.00 96.62 870 GLU A O 1
ATOM 6631 N N . ILE A 1 871 ? 23.529 -14.954 -2.231 1.00 96.50 871 ILE A N 1
ATOM 6632 C CA . ILE A 1 871 ? 24.570 -15.950 -1.967 1.00 96.50 871 ILE A CA 1
ATOM 6633 C C . ILE A 1 871 ? 24.270 -17.221 -2.760 1.00 96.50 871 ILE A C 1
ATOM 6635 O O . ILE A 1 871 ? 23.115 -17.609 -2.927 1.00 96.50 871 ILE A O 1
ATOM 6639 N N . GLY A 1 872 ? 25.296 -17.889 -3.268 1.00 95.62 872 GLY A N 1
ATOM 6640 C CA . GLY A 1 872 ? 25.127 -19.082 -4.088 1.00 95.62 872 GLY A CA 1
ATOM 6641 C C . GLY A 1 872 ? 26.433 -19.458 -4.761 1.00 95.62 872 GLY A C 1
ATOM 6642 O O . GLY A 1 872 ? 27.510 -19.129 -4.263 1.00 95.62 872 GLY A O 1
ATOM 6643 N N . TRP A 1 873 ? 26.325 -20.129 -5.904 1.00 97.44 873 TRP A N 1
ATOM 6644 C CA . TRP A 1 873 ? 27.468 -20.548 -6.706 1.00 97.44 873 TRP A CA 1
ATOM 6645 C C . TRP A 1 873 ? 27.008 -20.807 -8.154 1.00 97.44 873 TRP A C 1
ATOM 6647 O O . TRP A 1 873 ? 25.996 -21.497 -8.315 1.00 97.44 873 TRP A O 1
ATOM 6657 N N . PRO A 1 874 ? 27.694 -20.284 -9.185 1.00 97.06 874 PRO A N 1
ATOM 6658 C CA . PRO A 1 874 ? 27.304 -20.466 -10.584 1.00 97.06 874 PRO A CA 1
ATOM 6659 C C . PRO A 1 874 ? 27.626 -21.877 -11.099 1.00 97.06 874 PRO A C 1
ATOM 6661 O O . PRO A 1 874 ? 28.546 -22.538 -10.621 1.00 97.06 874 PRO A O 1
ATOM 6664 N N . THR A 1 875 ? 26.853 -22.367 -12.068 1.00 96.12 875 THR A N 1
ATOM 6665 C CA . THR A 1 875 ? 26.908 -23.777 -12.506 1.00 96.12 875 THR A CA 1
ATOM 6666 C C . THR A 1 875 ? 27.657 -24.027 -13.806 1.00 96.12 875 THR A C 1
ATOM 6668 O O . THR A 1 875 ? 27.846 -25.192 -14.154 1.00 96.12 875 THR A O 1
ATOM 6671 N N . ASP A 1 876 ? 27.985 -22.962 -14.531 1.00 96.06 876 ASP A N 1
ATOM 6672 C CA . ASP A 1 876 ? 28.682 -22.957 -15.817 1.00 96.06 876 ASP A CA 1
ATOM 6673 C C . ASP A 1 876 ? 29.327 -21.567 -16.035 1.00 96.06 876 ASP A C 1
ATOM 6675 O O . ASP A 1 876 ? 29.039 -20.630 -15.284 1.00 96.06 876 ASP A O 1
ATOM 6679 N N . GLY A 1 877 ? 30.173 -21.410 -17.056 1.00 94.06 877 GLY A N 1
ATOM 6680 C CA . GLY A 1 877 ? 30.774 -20.133 -17.466 1.00 94.06 877 GLY A CA 1
ATOM 6681 C C . GLY A 1 877 ? 32.152 -19.810 -16.868 1.00 94.06 877 GLY A C 1
ATOM 6682 O O . GLY A 1 877 ? 32.676 -18.729 -17.127 1.00 94.06 877 GLY A O 1
ATOM 6683 N N . ASP A 1 878 ? 32.732 -20.710 -16.071 1.00 94.88 878 ASP A N 1
ATOM 6684 C CA . ASP A 1 878 ? 34.112 -20.682 -15.558 1.00 94.88 878 ASP A CA 1
ATOM 6685 C C . ASP A 1 878 ? 34.499 -22.089 -15.056 1.00 94.88 878 ASP A C 1
ATOM 6687 O O . ASP A 1 878 ? 33.631 -22.859 -14.653 1.00 94.88 878 ASP A O 1
ATOM 6691 N N . GLN A 1 879 ? 35.793 -22.417 -14.989 1.00 92.50 879 GLN A N 1
ATOM 6692 C CA . GLN A 1 879 ? 36.282 -23.705 -14.463 1.00 92.50 879 GLN A CA 1
ATOM 6693 C C . GLN A 1 879 ? 35.804 -24.023 -13.023 1.00 92.50 879 GLN A C 1
ATOM 6695 O O . GLN A 1 879 ? 35.538 -25.181 -12.683 1.00 92.50 879 GLN A O 1
ATOM 6700 N N . ASN A 1 880 ? 35.649 -23.006 -12.166 1.00 94.31 880 ASN A N 1
ATOM 6701 C CA . ASN A 1 880 ? 35.121 -23.150 -10.806 1.00 94.31 880 ASN A CA 1
ATOM 6702 C C . ASN A 1 880 ? 33.585 -23.034 -10.749 1.00 94.31 880 ASN A C 1
ATOM 6704 O O . ASN A 1 880 ? 32.983 -23.348 -9.718 1.00 94.31 880 ASN A O 1
ATOM 6708 N N . ALA A 1 881 ? 32.938 -22.609 -11.835 1.00 95.44 881 ALA A N 1
ATOM 6709 C CA . ALA A 1 881 ? 31.489 -22.545 -11.973 1.00 95.44 881 ALA A CA 1
ATOM 6710 C C . ALA A 1 881 ? 30.977 -23.865 -12.566 1.00 95.44 881 ALA A C 1
ATOM 6712 O O . ALA A 1 881 ? 30.840 -24.012 -13.775 1.00 95.44 881 ALA A O 1
ATOM 6713 N N . ASN A 1 882 ? 30.729 -24.863 -11.715 1.00 93.56 882 ASN A N 1
ATOM 6714 C CA . ASN A 1 882 ? 30.314 -26.196 -12.156 1.00 93.56 882 ASN A CA 1
ATOM 6715 C C . ASN A 1 882 ? 29.233 -26.809 -11.248 1.00 93.56 882 ASN A C 1
ATOM 6717 O O . ASN A 1 882 ? 29.113 -26.480 -10.064 1.00 93.56 882 ASN A O 1
ATOM 6721 N N . LEU A 1 883 ? 28.457 -27.750 -11.800 1.00 94.81 883 LEU A N 1
ATOM 6722 C CA . LEU A 1 883 ? 27.359 -28.447 -11.111 1.00 94.81 883 LEU A CA 1
ATOM 6723 C C . LEU A 1 883 ? 27.788 -29.132 -9.798 1.00 94.81 883 LEU A C 1
ATOM 6725 O O . LEU A 1 883 ? 26.998 -29.210 -8.853 1.00 94.81 883 LEU A O 1
ATOM 6729 N N . GLY A 1 884 ? 29.029 -29.623 -9.722 1.00 94.88 884 GLY A N 1
ATOM 6730 C CA . GLY A 1 884 ? 29.575 -30.287 -8.537 1.00 94.88 884 GLY A CA 1
ATOM 6731 C C . GLY A 1 884 ? 29.769 -29.320 -7.370 1.00 94.88 884 GLY A C 1
ATOM 6732 O O . GLY A 1 884 ? 29.249 -29.553 -6.273 1.00 94.88 884 GLY A O 1
ATOM 6733 N N . TYR A 1 885 ? 30.465 -28.209 -7.612 1.00 95.88 885 TYR A N 1
ATOM 6734 C CA . TYR A 1 885 ? 30.695 -27.158 -6.621 1.00 95.88 885 TYR A CA 1
ATOM 6735 C C . TYR A 1 885 ? 29.397 -26.430 -6.259 1.00 95.88 885 TYR A C 1
ATOM 6737 O O . TYR A 1 885 ? 29.125 -26.240 -5.072 1.00 95.88 885 TYR A O 1
ATOM 6745 N N . ALA A 1 886 ? 28.531 -26.141 -7.235 1.00 96.69 886 ALA A N 1
ATOM 6746 C CA . ALA A 1 886 ? 27.238 -25.520 -6.967 1.00 96.69 886 ALA A CA 1
ATOM 6747 C C . ALA A 1 886 ? 26.330 -26.388 -6.084 1.00 96.69 886 ALA A C 1
ATOM 6749 O O . ALA A 1 886 ? 25.660 -25.874 -5.183 1.00 96.69 886 ALA A O 1
ATOM 6750 N N . ARG A 1 887 ? 26.369 -27.716 -6.252 1.00 96.00 887 ARG A N 1
ATOM 6751 C CA . ARG A 1 887 ? 25.704 -28.650 -5.336 1.00 96.00 887 ARG A CA 1
ATOM 6752 C C . ARG A 1 887 ? 26.378 -28.693 -3.957 1.00 96.00 887 ARG A C 1
ATOM 6754 O O . ARG A 1 887 ? 25.666 -28.610 -2.956 1.00 96.00 887 ARG A O 1
ATOM 6761 N N . LYS A 1 888 ? 27.716 -28.803 -3.889 1.00 95.75 888 LYS A N 1
ATOM 6762 C CA . LYS A 1 888 ? 28.504 -28.842 -2.631 1.00 95.75 888 LYS A CA 1
ATOM 6763 C C . LYS A 1 888 ? 28.218 -27.610 -1.764 1.00 95.75 888 LYS A C 1
ATOM 6765 O O . LYS A 1 888 ? 27.956 -27.744 -0.570 1.00 95.75 888 LYS A O 1
ATOM 6770 N N . PHE A 1 889 ? 28.211 -26.427 -2.375 1.00 96.75 889 PHE A N 1
ATOM 6771 C CA . PHE A 1 889 ? 27.969 -25.159 -1.697 1.00 96.75 889 PHE A CA 1
ATOM 6772 C C . PHE A 1 889 ? 26.511 -24.997 -1.244 1.00 96.75 889 PHE A C 1
ATOM 6774 O O . PHE A 1 889 ? 26.252 -24.851 -0.047 1.00 96.75 889 PHE A O 1
ATOM 6781 N N . ASN A 1 890 ? 25.549 -25.073 -2.172 1.00 95.75 890 ASN A N 1
ATOM 6782 C CA . ASN A 1 890 ? 24.146 -24.789 -1.856 1.00 95.75 890 ASN A CA 1
ATOM 6783 C C . ASN A 1 890 ? 23.534 -25.824 -0.898 1.00 95.75 890 ASN A C 1
ATOM 6785 O O . ASN A 1 890 ? 22.739 -25.450 -0.037 1.00 95.75 890 ASN A O 1
ATOM 6789 N N . GLN A 1 891 ? 23.939 -27.102 -0.969 1.00 95.00 891 GLN A N 1
ATOM 6790 C CA . GLN A 1 891 ? 23.505 -28.091 0.023 1.00 95.00 891 GLN A CA 1
ATOM 6791 C C . GLN A 1 891 ? 24.051 -27.764 1.417 1.00 95.00 891 GLN A C 1
ATOM 6793 O O . GLN A 1 891 ? 23.306 -27.851 2.387 1.00 95.00 891 GLN A O 1
ATOM 6798 N N . GLY A 1 892 ? 25.323 -27.365 1.529 1.00 94.19 892 GLY A N 1
ATOM 6799 C CA . GLY A 1 892 ? 25.914 -26.968 2.808 1.00 94.19 892 GLY A CA 1
ATOM 6800 C C . GLY A 1 892 ? 25.199 -25.765 3.431 1.00 94.19 892 GLY A C 1
ATOM 6801 O O . GLY A 1 892 ? 24.852 -25.803 4.611 1.00 94.19 892 GLY A O 1
ATOM 6802 N N . LEU A 1 893 ? 24.898 -24.744 2.621 1.00 93.69 893 LEU A N 1
ATOM 6803 C CA . LEU A 1 893 ? 24.150 -23.557 3.043 1.00 93.69 893 LEU A CA 1
ATOM 6804 C C . LEU A 1 893 ? 22.754 -23.920 3.578 1.00 93.69 893 LEU A C 1
ATOM 6806 O O . LEU A 1 893 ? 22.395 -23.548 4.696 1.00 93.69 893 LEU A O 1
ATOM 6810 N N . ILE A 1 894 ? 21.983 -24.688 2.803 1.00 91.00 894 ILE A N 1
ATOM 6811 C CA . ILE A 1 894 ? 20.616 -25.093 3.160 1.00 91.00 894 ILE A CA 1
ATOM 6812 C C . ILE A 1 894 ? 20.609 -25.972 4.417 1.00 91.00 894 ILE A C 1
ATOM 6814 O O . ILE A 1 894 ? 19.818 -25.724 5.328 1.00 91.00 894 ILE A O 1
ATOM 6818 N N . SER A 1 895 ? 21.530 -26.936 4.526 1.00 90.44 895 SER A N 1
ATOM 6819 C CA . SER A 1 895 ? 21.654 -27.796 5.709 1.00 90.44 895 SER A CA 1
ATOM 6820 C C . SER A 1 895 ? 21.896 -26.990 6.991 1.00 90.44 895 SER A C 1
ATOM 6822 O O . SER A 1 895 ? 21.254 -27.261 8.006 1.00 90.44 895 SER A O 1
ATOM 6824 N N . ARG A 1 896 ? 22.750 -25.956 6.948 1.00 90.00 896 ARG A N 1
ATOM 6825 C CA . ARG A 1 896 ? 23.005 -25.059 8.094 1.00 90.00 896 ARG A CA 1
ATOM 6826 C C . ARG A 1 896 ? 21.765 -24.262 8.491 1.00 90.00 896 ARG A C 1
ATOM 6828 O O . ARG A 1 896 ? 21.448 -24.175 9.676 1.00 90.00 896 ARG A O 1
ATOM 6835 N N . ILE A 1 897 ? 21.026 -23.734 7.512 1.00 87.69 897 ILE A N 1
ATOM 6836 C CA . ILE A 1 897 ? 19.786 -22.979 7.751 1.00 87.69 897 ILE A CA 1
ATOM 6837 C C . ILE A 1 897 ? 18.710 -23.878 8.384 1.00 87.69 897 ILE A C 1
ATOM 6839 O O . ILE A 1 897 ? 18.068 -23.468 9.352 1.00 87.69 897 ILE A O 1
ATOM 6843 N N . ILE A 1 898 ? 18.559 -25.121 7.908 1.00 84.44 898 ILE A N 1
ATOM 6844 C CA . ILE A 1 898 ? 17.638 -26.125 8.476 1.00 84.44 898 ILE A CA 1
ATOM 6845 C C . ILE A 1 898 ? 18.030 -26.497 9.915 1.00 84.44 898 ILE A C 1
ATOM 6847 O O . ILE A 1 898 ? 17.159 -26.622 10.776 1.00 84.44 898 ILE A O 1
ATOM 6851 N N . GLN A 1 899 ? 19.330 -26.639 10.187 1.00 86.50 899 GLN A N 1
ATOM 6852 C CA . GLN A 1 899 ? 19.876 -26.897 11.526 1.00 86.50 899 GLN A CA 1
ATOM 6853 C C . GLN A 1 899 ? 19.811 -25.671 12.456 1.00 86.50 899 GLN A C 1
ATOM 6855 O O . GLN A 1 899 ? 20.073 -25.794 13.651 1.00 86.50 899 GLN A O 1
ATOM 6860 N N . GLY A 1 900 ? 19.462 -24.488 11.937 1.00 86.62 900 GLY A N 1
ATOM 6861 C CA . GLY A 1 900 ? 19.449 -23.240 12.699 1.00 86.62 900 GLY A CA 1
ATOM 6862 C C . GLY A 1 900 ? 20.845 -22.725 13.070 1.00 86.62 900 GLY A C 1
ATOM 6863 O O . GLY A 1 900 ? 20.969 -21.970 14.032 1.00 86.62 900 GLY A O 1
ATOM 6864 N N . GLN A 1 901 ? 21.888 -23.129 12.339 1.00 90.00 901 GLN A N 1
ATOM 6865 C CA . GLN A 1 901 ? 23.282 -22.800 12.630 1.00 90.00 901 GLN A CA 1
ATOM 6866 C C . GLN A 1 901 ? 23.661 -21.412 12.087 1.00 90.00 901 GLN A C 1
ATOM 6868 O O . GLN A 1 901 ? 23.756 -21.217 10.875 1.00 90.00 901 GLN A O 1
ATOM 6873 N N . GLY A 1 902 ? 23.911 -20.457 12.987 1.00 91.12 902 GLY A N 1
ATOM 6874 C CA . GLY A 1 902 ? 24.615 -19.212 12.669 1.00 91.12 902 GLY A CA 1
ATOM 6875 C C . GLY A 1 902 ? 26.142 -19.360 12.667 1.00 91.12 902 GLY A C 1
ATOM 6876 O O . GLY A 1 902 ? 26.687 -20.455 12.831 1.00 91.12 902 GLY A O 1
ATOM 6877 N N . THR A 1 903 ? 26.830 -18.237 12.493 1.00 94.38 903 THR A N 1
ATOM 6878 C CA . THR A 1 903 ? 28.291 -18.142 12.353 1.00 94.38 903 THR A CA 1
ATOM 6879 C C . THR A 1 903 ? 29.028 -18.259 13.703 1.00 94.38 903 THR A C 1
ATOM 6881 O O . THR A 1 903 ? 28.396 -18.241 14.770 1.00 94.38 903 THR A O 1
ATOM 6884 N N . PRO A 1 904 ? 30.371 -18.394 13.718 1.00 94.56 904 PRO A N 1
ATOM 6885 C CA . PRO A 1 904 ? 31.154 -18.478 14.948 1.00 94.56 904 PRO A CA 1
ATOM 6886 C C . PRO A 1 904 ? 30.970 -17.305 15.929 1.00 94.56 904 PRO A C 1
ATOM 6888 O O . PRO A 1 904 ? 30.794 -17.583 17.119 1.00 94.56 904 PRO A O 1
ATOM 6891 N N . LYS A 1 905 ? 30.934 -16.042 15.479 1.00 92.88 905 LYS A N 1
ATOM 6892 C CA . LYS A 1 905 ? 30.618 -14.861 16.312 1.00 92.88 905 LYS A CA 1
ATOM 6893 C C . LYS A 1 905 ? 29.110 -14.727 16.532 1.00 92.88 905 LYS A C 1
ATOM 6895 O O . LYS A 1 905 ? 28.679 -14.499 17.663 1.00 92.88 905 LYS A O 1
ATOM 6900 N N . ARG A 1 906 ? 28.290 -14.900 15.485 1.00 90.94 906 ARG A N 1
ATOM 6901 C CA . ARG A 1 906 ? 26.833 -14.675 15.526 1.00 90.94 906 ARG A CA 1
ATOM 6902 C C . ARG A 1 906 ? 26.041 -15.981 15.402 1.00 90.94 906 ARG A C 1
ATOM 6904 O O . ARG A 1 906 ? 25.502 -16.320 14.353 1.00 90.94 906 ARG A O 1
ATOM 6911 N N . LYS A 1 907 ? 25.888 -16.679 16.535 1.00 89.69 907 LYS A N 1
ATOM 6912 C CA . LYS A 1 907 ? 25.217 -17.996 16.634 1.00 89.69 907 LYS A CA 1
ATOM 6913 C C . LYS A 1 907 ? 23.779 -18.048 16.088 1.00 89.69 907 LYS A C 1
ATOM 6915 O O . LYS A 1 907 ? 23.317 -19.128 15.732 1.00 89.69 907 LYS A O 1
ATOM 6920 N N . THR A 1 908 ? 23.071 -16.919 16.024 1.00 85.38 908 THR A N 1
ATOM 6921 C CA . THR A 1 908 ? 21.734 -16.827 15.415 1.00 85.38 908 THR A CA 1
ATOM 6922 C C . THR A 1 908 ? 21.858 -16.678 13.894 1.00 85.38 908 THR A C 1
ATOM 6924 O O . THR A 1 908 ? 22.440 -15.685 13.455 1.00 85.38 908 THR A O 1
ATOM 6927 N N . PRO A 1 909 ? 21.290 -17.587 13.081 1.00 87.12 909 PRO A N 1
ATOM 6928 C CA . PRO A 1 909 ? 21.389 -17.509 11.626 1.00 87.12 909 PRO A CA 1
ATOM 6929 C C . PRO A 1 909 ? 20.616 -16.300 11.061 1.00 87.12 909 PRO A C 1
ATOM 6931 O O . PRO A 1 909 ? 19.518 -16.001 11.552 1.00 87.12 909 PRO A O 1
ATOM 6934 N N . PRO A 1 910 ? 21.148 -15.627 10.023 1.00 91.00 910 PRO A N 1
ATOM 6935 C CA . PRO A 1 910 ? 20.436 -14.580 9.291 1.00 91.00 910 PRO A CA 1
ATOM 6936 C C . PRO A 1 910 ? 19.283 -15.147 8.449 1.00 91.00 910 PRO A C 1
ATOM 6938 O O . PRO A 1 910 ? 19.183 -16.356 8.239 1.00 91.00 910 PRO A O 1
ATOM 6941 N N . ASP A 1 911 ? 18.438 -14.258 7.924 1.00 92.19 911 ASP A N 1
ATOM 6942 C CA . ASP A 1 911 ? 17.647 -14.557 6.723 1.00 92.19 911 ASP A CA 1
ATOM 6943 C C . ASP A 1 911 ? 18.582 -14.583 5.505 1.00 92.19 911 ASP A C 1
ATOM 6945 O O . ASP A 1 911 ? 19.445 -13.713 5.371 1.00 92.19 911 ASP A O 1
ATOM 6949 N N . VAL A 1 912 ? 18.409 -15.565 4.619 1.00 94.75 912 VAL A N 1
ATOM 6950 C CA . VAL A 1 912 ? 19.297 -15.823 3.478 1.00 94.75 912 VAL A CA 1
ATOM 6951 C C . VAL A 1 912 ? 18.492 -15.971 2.192 1.00 94.75 912 VAL A C 1
ATOM 6953 O O . VAL A 1 912 ? 17.508 -16.704 2.169 1.00 94.75 912 VAL A O 1
ATOM 6956 N N . TYR A 1 913 ? 18.928 -15.327 1.110 1.00 97.44 913 TYR A N 1
ATOM 6957 C CA . TYR A 1 913 ? 18.335 -15.446 -0.223 1.00 97.44 913 TYR A CA 1
ATOM 6958 C C . TYR A 1 913 ? 19.338 -16.064 -1.206 1.00 97.44 913 TYR A C 1
ATOM 6960 O O . TYR A 1 913 ? 20.398 -15.490 -1.466 1.00 97.44 913 TYR A O 1
ATOM 6968 N N . ILE A 1 914 ? 18.996 -17.222 -1.784 1.00 96.06 914 ILE A N 1
ATOM 6969 C CA . ILE A 1 914 ? 19.827 -17.858 -2.823 1.00 96.06 914 ILE A CA 1
ATOM 6970 C C . ILE A 1 914 ? 19.902 -16.943 -4.062 1.00 96.06 914 ILE A C 1
ATOM 6972 O O . ILE A 1 914 ? 18.894 -16.341 -4.437 1.00 96.06 914 ILE A O 1
ATOM 6976 N N . PHE A 1 915 ? 21.081 -16.833 -4.684 1.00 95.50 915 PHE A N 1
ATOM 6977 C CA . PHE A 1 915 ? 21.413 -15.888 -5.765 1.00 95.50 915 PHE A CA 1
ATOM 6978 C C . PHE A 1 915 ? 20.452 -15.930 -6.962 1.00 95.50 915 PHE A C 1
ATOM 6980 O O . PHE A 1 915 ? 20.127 -14.881 -7.508 1.00 95.50 915 PHE A O 1
ATOM 6987 N N . GLY A 1 916 ? 19.984 -17.110 -7.374 1.00 95.25 916 GLY A N 1
ATOM 6988 C CA . GLY A 1 916 ? 19.085 -17.243 -8.519 1.00 95.25 916 GLY A CA 1
ATOM 6989 C C . GLY A 1 916 ? 18.203 -18.483 -8.439 1.00 95.25 916 GLY A C 1
ATOM 6990 O O . GLY A 1 916 ? 18.663 -19.583 -8.128 1.00 95.25 916 GLY A O 1
ATOM 6991 N N . LEU A 1 917 ? 16.914 -18.316 -8.734 1.00 96.69 917 LEU A N 1
ATOM 6992 C CA . LEU A 1 917 ? 15.990 -19.438 -8.900 1.00 96.69 917 LEU A CA 1
ATOM 6993 C C . LEU A 1 917 ? 16.215 -20.150 -10.243 1.00 96.69 917 LEU A C 1
ATOM 6995 O O . LEU A 1 917 ? 16.336 -21.370 -10.275 1.00 96.69 917 LEU A O 1
ATOM 6999 N N . ILE A 1 918 ? 16.290 -19.376 -11.325 1.00 96.50 918 ILE A N 1
ATOM 7000 C CA . ILE A 1 918 ? 16.478 -19.809 -12.717 1.00 96.50 918 ILE A CA 1
ATOM 7001 C C . ILE A 1 918 ? 17.612 -18.998 -13.353 1.00 96.50 918 ILE A C 1
ATOM 7003 O O . ILE A 1 918 ? 17.974 -17.946 -12.826 1.00 96.50 918 ILE A O 1
ATOM 7007 N N . ASP A 1 919 ? 18.147 -19.482 -14.471 1.00 96.25 919 ASP A N 1
ATOM 7008 C CA . ASP A 1 919 ? 19.168 -18.776 -15.255 1.00 96.25 919 ASP A CA 1
ATOM 7009 C C . ASP A 1 919 ? 18.612 -17.609 -16.080 1.00 96.25 919 ASP A C 1
ATOM 7011 O O . ASP A 1 919 ? 17.415 -17.530 -16.372 1.00 96.25 919 ASP A O 1
ATOM 7015 N N . GLU A 1 920 ? 19.515 -16.712 -16.477 1.00 95.44 920 GLU A N 1
ATOM 7016 C CA . GLU A 1 920 ? 19.205 -15.438 -17.130 1.00 95.44 920 GLU A CA 1
ATOM 7017 C C . GLU A 1 920 ? 20.092 -15.219 -18.374 1.00 95.44 920 GLU A C 1
ATOM 7019 O O . GLU A 1 920 ? 21.086 -14.493 -18.336 1.00 95.44 920 GLU A O 1
ATOM 7024 N N . ASP A 1 921 ? 19.716 -15.816 -19.514 1.00 94.31 921 ASP A N 1
ATOM 7025 C CA . ASP A 1 921 ? 20.468 -15.766 -20.789 1.00 94.31 921 ASP A CA 1
ATOM 7026 C C . ASP A 1 921 ? 20.624 -14.345 -21.389 1.00 94.31 921 ASP A C 1
ATOM 7028 O O . ASP A 1 921 ? 21.410 -14.120 -22.313 1.00 94.31 921 ASP A O 1
ATOM 7032 N N . ARG A 1 922 ? 19.895 -13.353 -20.855 1.00 94.50 922 ARG A N 1
ATOM 7033 C CA . ARG A 1 922 ? 20.005 -11.922 -21.200 1.00 94.50 922 ARG A CA 1
ATOM 7034 C C . ARG A 1 922 ? 20.663 -11.070 -20.109 1.00 94.50 922 ARG A C 1
ATOM 7036 O O . ARG A 1 922 ? 20.703 -9.848 -20.264 1.00 94.50 922 ARG A O 1
ATOM 7043 N N . LYS A 1 923 ? 21.203 -11.660 -19.036 1.00 92.62 923 LYS A N 1
ATOM 7044 C CA . LYS A 1 923 ? 22.051 -10.932 -18.076 1.00 92.62 923 LYS A CA 1
ATOM 7045 C C . LYS A 1 923 ? 23.356 -10.484 -18.751 1.00 92.62 923 LYS A C 1
ATOM 7047 O O . LYS A 1 923 ? 23.800 -11.102 -19.731 1.00 92.62 923 LYS A O 1
ATOM 7052 N N . SER A 1 924 ? 23.967 -9.410 -18.247 1.00 90.62 924 SER A N 1
ATOM 7053 C CA . SER A 1 924 ? 25.281 -8.990 -18.748 1.00 90.62 924 SER A CA 1
ATOM 7054 C C . SER A 1 924 ? 26.379 -9.955 -18.307 1.00 90.62 924 SER A C 1
ATOM 7056 O O . SER A 1 924 ? 26.266 -10.595 -17.265 1.00 90.62 924 SER A O 1
ATOM 7058 N N . ILE A 1 925 ? 27.435 -10.029 -19.113 1.00 91.44 925 ILE A N 1
ATOM 7059 C CA . ILE A 1 925 ? 28.625 -10.862 -18.894 1.00 91.44 925 ILE A CA 1
ATOM 7060 C C . ILE A 1 925 ? 29.881 -10.020 -18.631 1.00 91.44 925 ILE A C 1
ATOM 7062 O O . ILE A 1 925 ? 30.976 -10.567 -18.597 1.00 91.44 925 ILE A O 1
ATOM 7066 N N . ASP A 1 926 ? 29.740 -8.704 -18.419 1.00 87.69 926 ASP A N 1
ATOM 7067 C CA . ASP A 1 926 ? 30.868 -7.807 -18.104 1.00 87.69 926 ASP A CA 1
ATOM 7068 C C . ASP A 1 926 ? 31.707 -8.261 -16.881 1.00 87.69 926 ASP A C 1
ATOM 7070 O O . ASP A 1 926 ? 32.922 -8.065 -16.907 1.00 87.69 926 ASP A O 1
ATOM 7074 N N . PRO A 1 927 ? 31.131 -8.885 -15.823 1.00 86.56 927 PRO A N 1
ATOM 7075 C CA . PRO A 1 927 ? 31.913 -9.489 -14.733 1.00 86.56 927 PRO A CA 1
ATOM 7076 C C . PRO A 1 927 ? 32.559 -10.843 -15.093 1.00 86.56 927 PRO A C 1
ATOM 7078 O O . PRO A 1 927 ? 33.541 -11.246 -14.465 1.00 86.56 927 PRO A O 1
ATOM 7081 N N . GLY A 1 928 ? 31.998 -11.551 -16.078 1.00 91.31 928 GLY A N 1
ATOM 7082 C CA . GLY A 1 928 ? 32.397 -12.886 -16.524 1.00 91.31 928 GLY A CA 1
ATOM 7083 C C . GLY A 1 928 ? 31.224 -13.709 -17.078 1.00 91.31 928 GLY A C 1
ATOM 7084 O O . GLY A 1 928 ? 30.055 -13.423 -16.813 1.00 91.31 928 GLY A O 1
ATOM 7085 N N . ASN A 1 929 ? 31.533 -14.770 -17.832 1.00 94.69 929 ASN A N 1
ATOM 7086 C CA . ASN A 1 929 ? 30.538 -15.658 -18.458 1.00 94.69 929 ASN A CA 1
ATOM 7087 C C . ASN A 1 929 ? 29.610 -16.355 -17.442 1.00 94.69 929 ASN A C 1
ATOM 7089 O O . ASN A 1 929 ? 28.455 -16.635 -17.761 1.00 94.69 929 ASN A O 1
ATOM 7093 N N . PHE A 1 930 ? 30.096 -16.613 -16.224 1.00 95.44 930 PHE A N 1
ATOM 7094 C CA . PHE A 1 930 ? 29.356 -17.282 -15.147 1.00 95.44 930 PHE A CA 1
ATOM 7095 C C . PHE A 1 930 ? 28.095 -16.532 -14.681 1.00 95.44 930 PHE A C 1
ATOM 7097 O O . PHE A 1 930 ? 27.216 -17.130 -14.061 1.00 95.44 930 PHE A O 1
ATOM 7104 N N . GLU A 1 931 ? 27.965 -15.237 -14.993 1.00 94.38 931 GLU A N 1
ATOM 7105 C CA . GLU A 1 931 ? 26.880 -14.382 -14.498 1.00 94.38 931 GLU A CA 1
ATOM 7106 C C . GLU A 1 931 ? 25.468 -14.835 -14.886 1.00 94.38 931 GLU A C 1
ATOM 7108 O O . GLU A 1 931 ? 24.504 -14.506 -14.189 1.00 94.38 931 GLU A O 1
ATOM 7113 N N . ARG A 1 932 ? 25.337 -15.614 -15.963 1.00 95.44 932 ARG A N 1
ATOM 7114 C CA . ARG A 1 932 ? 24.053 -16.146 -16.446 1.00 95.44 932 ARG A CA 1
ATOM 7115 C C . ARG A 1 932 ? 23.602 -17.414 -15.716 1.00 95.44 932 ARG A C 1
ATOM 7117 O O . ARG A 1 932 ? 22.421 -17.739 -15.773 1.00 95.44 932 ARG A O 1
ATOM 7124 N N . HIS A 1 933 ? 24.516 -18.078 -14.997 1.00 96.19 933 HIS A N 1
ATOM 7125 C CA . HIS A 1 933 ? 24.420 -19.492 -14.596 1.00 96.19 933 HIS A CA 1
ATOM 7126 C C . HIS A 1 933 ? 24.202 -19.732 -13.097 1.00 96.19 933 HIS A C 1
ATOM 7128 O O . HIS A 1 933 ? 24.452 -20.827 -12.589 1.00 96.19 933 HIS A O 1
ATOM 7134 N N . TRP A 1 934 ? 23.759 -18.717 -12.355 1.00 96.06 934 TRP A N 1
ATOM 7135 C CA . TRP A 1 934 ? 23.528 -18.808 -10.906 1.00 96.06 934 TRP A CA 1
ATOM 7136 C C . TRP A 1 934 ? 22.197 -19.482 -10.510 1.00 96.06 934 TRP A C 1
ATOM 7138 O O . TRP A 1 934 ? 21.912 -19.603 -9.315 1.00 96.06 934 TRP A O 1
ATOM 7148 N N . GLY A 1 935 ? 21.368 -19.912 -11.469 1.00 95.56 935 GLY A N 1
ATOM 7149 C CA . GLY A 1 935 ? 20.093 -20.572 -11.193 1.00 95.56 935 GLY A CA 1
ATOM 7150 C C . GLY A 1 935 ? 20.263 -21.951 -10.549 1.00 95.56 935 GLY A C 1
ATOM 7151 O O . GLY A 1 935 ? 21.040 -22.777 -11.028 1.00 95.56 935 GLY A O 1
ATOM 7152 N N . VAL A 1 936 ? 19.492 -22.244 -9.494 1.00 95.81 936 VAL A N 1
ATOM 7153 C CA . VAL A 1 936 ? 19.350 -23.615 -8.942 1.00 95.81 936 VAL A CA 1
ATOM 7154 C C . VAL A 1 936 ? 18.636 -24.544 -9.938 1.00 95.81 936 VAL A C 1
ATOM 7156 O O . VAL A 1 936 ? 18.884 -25.754 -9.986 1.00 95.81 936 VAL A O 1
ATOM 7159 N N . PHE A 1 937 ? 17.756 -23.967 -10.753 1.00 96.56 937 PHE A N 1
ATOM 7160 C CA . PHE A 1 937 ? 17.124 -24.586 -11.909 1.00 96.56 937 PHE A CA 1
ATOM 7161 C C . PHE A 1 937 ? 17.670 -23.958 -13.200 1.00 96.56 937 PHE A C 1
ATOM 7163 O O . PHE A 1 937 ? 18.187 -22.842 -13.175 1.00 96.56 937 PHE A O 1
ATOM 7170 N N . ASN A 1 938 ? 17.524 -24.654 -14.330 1.00 95.06 938 ASN A N 1
ATOM 7171 C CA . ASN A 1 938 ? 17.760 -24.062 -15.652 1.00 95.06 938 ASN A CA 1
ATOM 7172 C C . ASN A 1 938 ? 16.718 -22.960 -15.944 1.00 95.06 938 ASN A C 1
ATOM 7174 O O . ASN A 1 938 ? 15.713 -22.849 -15.236 1.00 95.06 938 ASN A O 1
ATOM 7178 N N . TYR A 1 939 ? 16.903 -22.190 -17.021 1.00 94.44 939 TYR A N 1
ATOM 7179 C CA . TYR A 1 939 ? 15.946 -21.171 -17.497 1.00 94.44 939 TYR A CA 1
ATOM 7180 C C . TYR A 1 939 ? 14.485 -21.675 -17.607 1.00 94.44 939 TYR A C 1
ATOM 7182 O O . TYR A 1 939 ? 13.545 -20.910 -17.393 1.00 94.44 939 TYR A O 1
ATOM 7190 N N . ASP A 1 940 ? 14.280 -22.969 -17.890 1.00 94.44 940 ASP A N 1
ATOM 7191 C CA . ASP A 1 940 ? 12.971 -23.627 -18.004 1.00 94.44 940 ASP A CA 1
ATOM 7192 C C . ASP A 1 940 ? 12.415 -24.214 -16.695 1.00 94.44 940 ASP A C 1
ATOM 7194 O O . ASP A 1 940 ? 11.315 -24.771 -16.672 1.00 94.44 940 ASP A O 1
ATOM 7198 N N . GLY A 1 941 ? 13.135 -24.073 -15.580 1.00 95.62 941 GLY A N 1
ATOM 7199 C CA . GLY A 1 941 ? 12.727 -24.617 -14.289 1.00 95.62 941 GLY A CA 1
ATOM 7200 C C . GLY A 1 941 ? 12.953 -26.128 -14.142 1.00 95.62 941 GLY A C 1
ATOM 7201 O O . GLY A 1 941 ? 12.413 -26.733 -13.209 1.00 95.62 941 GLY A O 1
ATOM 7202 N N . THR A 1 942 ? 13.728 -26.770 -15.024 1.00 95.44 942 THR A N 1
ATOM 7203 C CA . THR A 1 942 ? 14.240 -28.133 -14.795 1.00 95.44 942 THR A CA 1
ATOM 7204 C C . THR A 1 942 ? 15.407 -28.135 -13.802 1.00 95.44 942 THR A C 1
ATOM 7206 O O . THR A 1 942 ? 16.102 -27.138 -13.616 1.00 95.44 942 THR A O 1
ATOM 7209 N N . ILE A 1 943 ? 15.589 -29.247 -13.083 1.00 94.31 943 ILE A N 1
ATOM 7210 C CA . ILE A 1 943 ? 16.567 -29.343 -11.985 1.00 94.31 943 ILE A CA 1
ATOM 7211 C C . ILE A 1 943 ? 17.974 -29.559 -12.547 1.00 94.31 943 ILE A C 1
ATOM 7213 O O . ILE A 1 943 ? 18.203 -30.539 -13.255 1.00 94.31 943 ILE A O 1
ATOM 7217 N N . LYS A 1 944 ? 18.930 -28.714 -12.144 1.00 93.44 944 LYS A N 1
ATOM 7218 C CA . LYS A 1 944 ? 20.357 -28.898 -12.452 1.00 93.44 944 LYS A CA 1
ATOM 7219 C C . LYS A 1 944 ? 21.020 -29.979 -11.603 1.00 93.44 944 LYS A C 1
ATOM 7221 O O . LYS A 1 944 ? 21.697 -30.862 -12.121 1.00 93.44 944 LYS A O 1
ATOM 7226 N N . TYR A 1 945 ? 20.823 -29.919 -10.288 1.00 93.25 945 TYR A N 1
ATOM 7227 C CA . TYR A 1 945 ? 21.438 -30.823 -9.316 1.00 93.25 945 TYR A CA 1
ATOM 7228 C C . TYR A 1 945 ? 20.500 -31.095 -8.137 1.00 93.25 945 TYR A C 1
ATOM 7230 O O . TYR A 1 945 ? 19.650 -30.281 -7.790 1.00 93.25 945 TYR A O 1
ATOM 7238 N N . LYS A 1 946 ? 20.643 -32.261 -7.498 1.00 91.50 946 LYS A N 1
ATOM 7239 C CA . LYS A 1 946 ? 19.781 -32.659 -6.373 1.00 91.50 946 LYS A CA 1
ATOM 7240 C C . LYS A 1 946 ? 20.194 -31.951 -5.079 1.00 91.50 946 LYS A C 1
ATOM 7242 O O . LYS A 1 946 ? 21.309 -32.180 -4.600 1.00 91.50 946 LYS A O 1
ATOM 7247 N N . LEU A 1 947 ? 19.262 -31.186 -4.511 1.00 91.12 947 LEU A N 1
ATOM 7248 C CA . LEU A 1 947 ? 19.288 -30.676 -3.138 1.00 91.12 947 LEU A CA 1
ATOM 7249 C C . LEU A 1 947 ? 18.214 -31.373 -2.288 1.00 91.12 947 LEU A C 1
ATOM 7251 O O . LEU A 1 947 ? 17.135 -31.680 -2.800 1.00 91.12 947 LEU A O 1
ATOM 7255 N N . ASP A 1 948 ? 18.515 -31.580 -1.008 1.00 87.06 948 ASP A N 1
ATOM 7256 C CA . ASP A 1 948 ? 17.570 -31.900 0.067 1.00 87.06 948 ASP A CA 1
ATOM 7257 C C . ASP A 1 948 ? 17.220 -30.619 0.842 1.00 87.06 948 ASP A C 1
ATOM 7259 O O . ASP A 1 948 ? 18.112 -29.867 1.250 1.00 87.06 948 ASP A O 1
ATOM 7263 N N . LEU A 1 949 ? 15.918 -30.379 1.021 1.00 82.38 949 LEU A N 1
ATOM 7264 C CA . LEU A 1 949 ? 15.337 -29.222 1.706 1.00 82.38 949 LEU A CA 1
ATOM 7265 C C . LEU A 1 949 ? 14.823 -29.566 3.121 1.00 82.38 949 LEU A C 1
ATOM 7267 O O . LEU A 1 949 ? 14.181 -28.740 3.774 1.00 82.38 949 LEU A O 1
ATOM 7271 N N . GLY A 1 950 ? 15.111 -30.774 3.616 1.00 71.31 950 GLY A N 1
ATOM 7272 C CA . GLY A 1 950 ? 14.870 -31.194 4.992 1.00 71.31 950 GLY A CA 1
ATOM 7273 C C . GLY A 1 950 ? 13.560 -31.954 5.198 1.00 71.31 950 GLY A C 1
ATOM 7274 O O . GLY A 1 950 ? 13.151 -32.760 4.364 1.00 71.31 950 GLY A O 1
ATOM 7275 N N . SER A 1 951 ? 12.951 -31.735 6.374 1.00 52.44 951 SER A N 1
ATOM 7276 C CA . SER A 1 951 ? 11.835 -32.505 6.968 1.00 52.44 951 SER A CA 1
ATOM 7277 C C . SER A 1 951 ? 10.951 -33.242 5.948 1.00 52.44 951 SER A C 1
ATOM 7279 O O . SER A 1 951 ? 10.236 -32.613 5.169 1.00 52.44 951 SER A O 1
ATOM 7281 N N . ASN A 1 952 ? 10.975 -34.579 6.016 1.00 54.16 952 ASN A N 1
ATOM 7282 C CA . ASN A 1 952 ? 10.372 -35.536 5.074 1.00 54.16 952 ASN A CA 1
ATOM 7283 C C . ASN A 1 952 ? 11.136 -35.744 3.746 1.00 54.16 952 ASN A C 1
ATOM 7285 O O . ASN A 1 952 ? 10.532 -36.161 2.760 1.00 54.16 952 ASN A O 1
ATOM 7289 N N . ASN A 1 953 ? 12.462 -35.544 3.740 1.00 57.00 953 ASN A N 1
ATOM 7290 C CA . ASN A 1 953 ? 13.365 -35.911 2.636 1.00 57.00 953 ASN A CA 1
ATOM 7291 C C . ASN A 1 953 ? 13.007 -35.187 1.316 1.00 57.00 953 ASN A C 1
ATOM 7293 O O . ASN A 1 953 ? 13.003 -35.777 0.231 1.00 57.00 953 ASN A O 1
ATOM 7297 N N . ARG A 1 954 ? 12.594 -33.915 1.429 1.00 71.06 954 ARG A N 1
ATOM 7298 C CA . ARG A 1 954 ? 11.966 -33.149 0.342 1.00 71.06 954 ARG A CA 1
ATOM 7299 C C . ARG A 1 954 ? 13.020 -32.661 -0.651 1.00 71.06 954 ARG A C 1
ATOM 7301 O O . ARG A 1 954 ? 13.647 -31.625 -0.447 1.00 71.06 954 ARG A O 1
ATOM 7308 N N . THR A 1 955 ? 13.177 -33.385 -1.755 1.00 84.62 955 THR A N 1
ATOM 7309 C CA . THR A 1 955 ? 14.028 -32.961 -2.874 1.00 84.62 955 THR A CA 1
ATOM 7310 C C . THR A 1 955 ? 13.386 -31.855 -3.711 1.00 84.62 955 THR A C 1
ATOM 7312 O O . THR A 1 955 ? 12.166 -31.674 -3.684 1.00 84.62 955 THR A O 1
ATOM 7315 N N . LEU A 1 956 ? 14.196 -31.177 -4.532 1.00 90.75 956 LEU A N 1
ATOM 7316 C CA . LEU A 1 956 ? 13.698 -30.245 -5.550 1.00 90.75 956 LEU A CA 1
ATOM 7317 C C . LEU A 1 956 ? 12.655 -30.882 -6.489 1.00 90.75 956 LEU A C 1
ATOM 7319 O O . LEU A 1 956 ? 12.710 -32.074 -6.802 1.00 90.75 956 LEU A O 1
ATOM 7323 N N . VAL A 1 957 ? 11.748 -30.043 -6.991 1.00 92.88 957 VAL A N 1
ATOM 7324 C CA . VAL A 1 957 ? 10.669 -30.374 -7.931 1.00 92.88 957 VAL A CA 1
ATOM 7325 C C . VAL A 1 957 ? 10.727 -29.405 -9.114 1.00 92.88 957 VAL A C 1
ATOM 7327 O O . VAL A 1 957 ? 10.684 -28.194 -8.914 1.00 92.88 957 VAL A O 1
ATOM 7330 N N . SER A 1 958 ? 10.811 -29.924 -10.342 1.00 95.31 958 SER A N 1
ATOM 7331 C CA . SER A 1 958 ? 10.850 -29.105 -11.565 1.00 95.31 958 SER A CA 1
ATOM 7332 C C . SER A 1 958 ? 9.534 -28.376 -11.855 1.00 95.31 958 SER A C 1
ATOM 7334 O O . SER A 1 958 ? 8.461 -28.772 -11.385 1.00 95.31 958 SER A O 1
ATOM 7336 N N . ALA A 1 959 ? 9.620 -27.336 -12.686 1.00 95.81 959 ALA A N 1
ATOM 7337 C CA . ALA A 1 959 ? 8.470 -26.606 -13.206 1.00 95.81 959 ALA A CA 1
ATOM 7338 C C . ALA A 1 959 ? 7.498 -27.524 -13.971 1.00 95.81 959 ALA A C 1
ATOM 7340 O O . ALA A 1 959 ? 7.872 -28.548 -14.543 1.00 95.81 959 ALA A O 1
ATOM 7341 N N . LYS A 1 960 ? 6.211 -27.159 -13.965 1.00 92.50 960 LYS A N 1
ATOM 7342 C CA . LYS A 1 960 ? 5.111 -27.952 -14.539 1.00 92.50 960 LYS A CA 1
ATOM 7343 C C . LYS A 1 960 ? 4.251 -27.065 -15.431 1.00 92.50 960 LYS A C 1
ATOM 7345 O O . LYS A 1 960 ? 3.890 -25.964 -15.023 1.00 92.50 960 LYS A O 1
ATOM 7350 N N . GLY A 1 961 ? 3.882 -27.567 -16.609 1.00 90.62 961 GLY A N 1
ATOM 7351 C CA . GLY A 1 961 ? 3.119 -26.803 -17.606 1.00 90.62 961 GLY A CA 1
ATOM 7352 C C . GLY A 1 961 ? 3.971 -25.875 -18.480 1.00 90.62 961 GLY A C 1
ATOM 7353 O O . GLY A 1 961 ? 3.422 -24.984 -19.122 1.00 90.62 961 GLY A O 1
ATOM 7354 N N . VAL A 1 962 ? 5.292 -26.076 -18.507 1.00 94.44 962 VAL A N 1
ATOM 7355 C CA . VAL A 1 962 ? 6.196 -25.410 -19.455 1.00 94.44 962 VAL A CA 1
ATOM 7356 C C . VAL A 1 962 ? 5.866 -25.882 -20.875 1.00 94.44 962 VAL A C 1
ATOM 7358 O O . VAL A 1 962 ? 5.659 -27.075 -21.105 1.00 94.44 962 VAL A O 1
ATOM 7361 N N . ARG A 1 963 ? 5.794 -24.941 -21.819 1.00 94.00 963 ARG A N 1
ATOM 7362 C CA . ARG A 1 963 ? 5.697 -25.212 -23.259 1.00 94.00 963 ARG A CA 1
ATOM 7363 C C . ARG A 1 963 ? 7.050 -24.928 -23.895 1.00 94.00 963 ARG A C 1
ATOM 7365 O O . ARG A 1 963 ? 7.707 -23.964 -23.519 1.00 94.00 963 ARG A O 1
ATOM 7372 N N . TYR A 1 964 ? 7.425 -25.727 -24.881 1.00 95.25 964 TYR A N 1
ATOM 7373 C CA . TYR A 1 964 ? 8.673 -25.587 -25.626 1.00 95.25 964 TYR A CA 1
ATOM 7374 C C . TYR A 1 964 ? 8.358 -25.362 -27.103 1.00 95.25 964 TYR A C 1
ATOM 7376 O O . TYR A 1 964 ? 7.291 -25.762 -27.580 1.00 95.25 964 TYR A O 1
ATOM 7384 N N . LEU A 1 965 ? 9.295 -24.749 -27.824 1.00 95.31 965 LEU A N 1
ATOM 7385 C CA . LEU A 1 965 ? 9.267 -24.688 -29.284 1.00 95.31 965 LEU A CA 1
ATOM 7386 C C . LEU A 1 965 ? 9.363 -26.107 -29.893 1.00 95.31 965 LEU A C 1
ATOM 7388 O O . LEU A 1 965 ? 9.480 -27.115 -29.190 1.00 95.31 965 LEU A O 1
ATOM 7392 N N . SER A 1 966 ? 9.281 -26.221 -31.222 1.00 95.06 966 SER A N 1
ATOM 7393 C CA . SER A 1 966 ? 9.313 -27.538 -31.875 1.00 95.06 966 SER A CA 1
ATOM 7394 C C . SER A 1 966 ? 10.642 -28.260 -31.617 1.00 95.06 966 SER A C 1
ATOM 7396 O O . SER A 1 966 ? 11.685 -27.623 -31.479 1.00 95.06 966 SER A O 1
ATOM 7398 N N . ARG A 1 967 ? 10.632 -29.603 -31.582 1.00 95.81 967 ARG A N 1
ATOM 7399 C CA . ARG A 1 967 ? 11.857 -30.418 -31.438 1.00 95.81 967 ARG A CA 1
ATOM 7400 C C . ARG A 1 967 ? 12.680 -30.400 -32.728 1.00 95.81 967 ARG A C 1
ATOM 7402 O O . ARG A 1 967 ? 12.653 -31.345 -33.516 1.00 95.81 967 ARG A O 1
ATOM 7409 N N . GLN A 1 968 ? 13.335 -29.269 -32.955 1.00 96.44 968 GLN A N 1
ATOM 7410 C CA . GLN A 1 968 ? 14.174 -28.955 -34.098 1.00 96.44 968 GLN A CA 1
ATOM 7411 C C . GLN A 1 968 ? 15.380 -28.146 -33.624 1.00 96.44 968 GLN A C 1
ATOM 7413 O O . GLN A 1 968 ? 15.248 -27.283 -32.756 1.00 96.44 968 GLN A O 1
ATOM 7418 N N . TRP A 1 969 ? 16.532 -28.402 -34.233 1.00 97.06 969 TRP A N 1
ATOM 7419 C CA . TRP A 1 969 ? 17.802 -27.759 -33.903 1.00 97.06 969 TRP A CA 1
ATOM 7420 C C . TRP A 1 969 ? 18.459 -27.234 -35.175 1.00 97.06 969 TRP A C 1
ATOM 7422 O O . TRP A 1 969 ? 18.286 -27.824 -36.243 1.00 97.06 969 TRP A O 1
ATOM 7432 N N . CYS A 1 970 ? 19.226 -26.154 -35.063 1.00 97.12 970 CYS A N 1
ATOM 7433 C CA . CYS A 1 970 ? 20.111 -25.705 -36.134 1.00 97.12 970 CYS A CA 1
ATOM 7434 C C . CYS A 1 970 ? 21.522 -26.221 -35.855 1.00 97.12 970 CYS A C 1
ATOM 7436 O O . CYS A 1 970 ? 22.049 -25.984 -34.775 1.00 97.12 970 CYS A O 1
ATOM 7438 N N . VAL A 1 971 ? 22.118 -26.936 -36.805 1.00 96.44 971 VAL A N 1
ATOM 7439 C CA . VAL A 1 971 ? 23.468 -27.509 -36.685 1.00 96.44 971 VAL A CA 1
ATOM 7440 C C . VAL A 1 971 ? 24.296 -27.166 -37.917 1.00 96.44 971 VAL A C 1
ATOM 7442 O O . VAL A 1 971 ? 23.743 -26.779 -38.947 1.00 96.44 971 VAL A O 1
ATOM 7445 N N . MET A 1 972 ? 25.616 -27.311 -37.835 1.00 95.25 972 MET A N 1
ATOM 7446 C CA . MET A 1 972 ? 26.482 -27.230 -39.009 1.00 95.25 972 MET A CA 1
ATOM 7447 C C . MET A 1 972 ? 26.137 -28.366 -39.988 1.00 95.25 972 MET A C 1
ATOM 7449 O O . MET A 1 972 ? 25.928 -29.509 -39.582 1.00 95.25 972 MET A O 1
ATOM 7453 N N . ALA A 1 973 ? 26.027 -28.050 -41.278 1.00 93.94 973 ALA A N 1
ATOM 7454 C CA . ALA A 1 973 ? 25.642 -29.010 -42.308 1.00 93.94 973 ALA A CA 1
ATOM 7455 C C . ALA A 1 973 ? 26.751 -30.048 -42.547 1.00 93.94 973 ALA A C 1
ATOM 7457 O O . ALA A 1 973 ? 27.935 -29.715 -42.530 1.00 93.94 973 ALA A O 1
ATOM 7458 N N . GLU A 1 974 ? 26.383 -31.305 -42.819 1.00 87.69 974 GLU A N 1
ATOM 7459 C CA . GLU A 1 974 ? 27.354 -32.409 -42.893 1.00 87.69 974 GLU A CA 1
ATOM 7460 C C . GLU A 1 974 ? 28.462 -32.180 -43.935 1.00 87.69 974 GLU A C 1
ATOM 7462 O O . GLU A 1 974 ? 29.625 -32.484 -43.664 1.00 87.69 974 GLU A O 1
ATOM 7467 N N . GLY A 1 975 ? 28.112 -31.584 -45.081 1.00 86.00 975 GLY A N 1
ATOM 7468 C CA . GLY A 1 975 ? 29.035 -31.221 -46.162 1.00 86.00 975 GLY A CA 1
ATOM 7469 C C . GLY A 1 975 ? 29.694 -29.838 -46.046 1.00 86.00 975 GLY A C 1
ATOM 7470 O O . GLY A 1 975 ? 30.365 -29.426 -46.988 1.00 86.00 975 GLY A O 1
ATOM 7471 N N . ALA A 1 976 ? 29.505 -29.100 -44.946 1.00 90.62 976 ALA A N 1
ATOM 7472 C CA . ALA A 1 976 ? 30.190 -27.825 -44.722 1.00 90.62 976 ALA A CA 1
ATOM 7473 C C . ALA A 1 976 ? 31.633 -28.055 -44.236 1.00 90.62 976 ALA A C 1
ATOM 7475 O O . ALA A 1 976 ? 31.865 -28.869 -43.337 1.00 90.62 976 ALA A O 1
ATOM 7476 N N . SER A 1 977 ? 32.601 -27.327 -44.801 1.00 89.06 977 SER A N 1
ATOM 7477 C CA . SER A 1 977 ? 34.002 -27.420 -44.374 1.00 89.06 977 SER A CA 1
ATOM 7478 C C . SER A 1 977 ? 34.252 -26.632 -43.090 1.00 89.06 977 SER A C 1
ATOM 7480 O O . SER A 1 977 ? 33.788 -25.503 -42.944 1.00 89.06 977 SER A O 1
ATOM 7482 N N . GLU A 1 978 ? 35.068 -27.187 -42.194 1.00 88.88 978 GLU A N 1
ATOM 7483 C CA . GLU A 1 978 ? 35.620 -26.456 -41.043 1.00 88.88 978 GLU A CA 1
ATOM 7484 C C . GLU A 1 978 ? 36.650 -25.394 -41.468 1.00 88.88 978 GLU A C 1
ATOM 7486 O O . GLU A 1 978 ? 36.948 -24.473 -40.714 1.00 88.88 978 GLU A O 1
ATOM 7491 N N . SER A 1 979 ? 37.154 -25.485 -42.705 1.00 89.50 979 SER A N 1
ATOM 7492 C CA . SER A 1 979 ? 38.060 -24.509 -43.319 1.00 89.50 979 SER A CA 1
ATOM 7493 C C . SER A 1 979 ? 37.344 -23.381 -44.079 1.00 89.50 979 SER A C 1
ATOM 7495 O O . SER A 1 979 ? 37.994 -22.677 -44.854 1.00 89.50 979 SER A O 1
ATOM 7497 N N . ASP A 1 980 ? 36.017 -23.249 -43.968 1.00 90.56 980 ASP A N 1
ATOM 7498 C CA . ASP A 1 980 ? 35.286 -22.183 -44.660 1.00 90.56 980 ASP A CA 1
ATOM 7499 C C . ASP A 1 980 ? 35.561 -20.817 -43.994 1.00 90.56 980 ASP A C 1
ATOM 7501 O O . ASP A 1 980 ? 35.362 -20.681 -42.782 1.00 90.56 980 ASP A O 1
ATOM 7505 N N . PRO A 1 981 ? 35.990 -19.781 -44.744 1.00 89.75 981 PRO A N 1
ATOM 7506 C CA . PRO A 1 981 ? 36.357 -18.490 -44.160 1.00 89.75 981 PRO A CA 1
ATOM 7507 C C . PRO A 1 981 ? 35.185 -17.776 -43.470 1.00 89.75 981 PRO A C 1
ATOM 7509 O O . PRO A 1 981 ? 35.409 -16.958 -42.581 1.00 89.75 981 PRO A O 1
ATOM 7512 N N . ASN A 1 982 ? 33.937 -18.095 -43.829 1.00 91.69 982 ASN A N 1
ATOM 7513 C CA . ASN A 1 982 ? 32.742 -17.494 -43.241 1.00 91.69 982 ASN A CA 1
ATOM 7514 C C . ASN A 1 982 ? 32.331 -18.170 -41.920 1.00 91.69 982 ASN A C 1
ATOM 7516 O O . ASN A 1 982 ? 31.438 -17.660 -41.236 1.00 91.69 982 ASN A O 1
ATOM 7520 N N . LEU A 1 983 ? 32.932 -19.309 -41.547 1.00 92.81 983 LEU A N 1
ATOM 7521 C CA . LEU A 1 983 ? 32.529 -20.089 -40.372 1.00 92.81 983 LEU A CA 1
ATOM 7522 C C . LEU A 1 983 ? 32.747 -19.311 -39.068 1.00 92.81 983 LEU A C 1
ATOM 7524 O O . LEU A 1 983 ? 31.817 -19.176 -38.273 1.00 92.81 983 LEU A O 1
ATOM 7528 N N . ALA A 1 984 ? 33.941 -18.743 -38.876 1.00 92.69 984 ALA A N 1
ATOM 7529 C CA . ALA A 1 984 ? 34.289 -18.003 -37.663 1.00 92.69 984 ALA A CA 1
ATOM 7530 C C . ALA A 1 984 ? 33.393 -16.768 -37.454 1.00 92.69 984 ALA A C 1
ATOM 7532 O O . ALA A 1 984 ? 32.853 -16.573 -36.362 1.00 92.69 984 ALA A O 1
ATOM 7533 N N . ASP A 1 985 ? 33.163 -15.973 -38.504 1.00 93.19 985 ASP A N 1
ATOM 7534 C CA . ASP A 1 985 ? 32.264 -14.814 -38.432 1.00 93.19 985 ASP A CA 1
ATOM 7535 C C . ASP A 1 985 ? 30.790 -15.222 -38.281 1.00 93.19 985 ASP A C 1
ATOM 7537 O O . ASP A 1 985 ? 30.038 -14.535 -37.592 1.00 93.19 985 ASP A O 1
ATOM 7541 N N . SER A 1 986 ? 30.371 -16.367 -38.831 1.00 95.31 986 SER A N 1
ATOM 7542 C CA . SER A 1 986 ? 29.017 -16.903 -38.629 1.00 95.31 986 SER A CA 1
ATOM 7543 C C . SER A 1 986 ? 28.769 -17.320 -37.173 1.00 95.31 986 SER A C 1
ATOM 7545 O O . SER A 1 986 ? 27.716 -17.008 -36.614 1.00 95.31 986 SER A O 1
ATOM 7547 N N . VAL A 1 987 ? 29.745 -17.973 -36.531 1.00 95.69 987 VAL A N 1
ATOM 7548 C CA . VAL A 1 987 ? 29.692 -18.336 -35.101 1.00 95.69 987 VAL A CA 1
ATOM 7549 C C . VAL A 1 987 ? 29.713 -17.087 -34.221 1.00 95.69 987 VAL A C 1
ATOM 7551 O O . VAL A 1 987 ? 28.869 -16.931 -33.339 1.00 95.69 987 VAL A O 1
ATOM 7554 N N . LYS A 1 988 ? 30.615 -16.144 -34.507 1.00 95.25 988 LYS A N 1
ATOM 7555 C CA . LYS A 1 988 ? 30.698 -14.849 -33.821 1.00 95.25 988 LYS A CA 1
ATOM 7556 C C . LYS A 1 988 ? 29.397 -14.049 -33.938 1.00 95.25 988 LYS A C 1
ATOM 7558 O O . LYS A 1 988 ? 28.935 -13.496 -32.942 1.00 95.25 988 LYS A O 1
ATOM 7563 N N . TYR A 1 989 ? 28.776 -14.021 -35.119 1.00 95.44 989 TYR A N 1
ATOM 7564 C CA . TYR A 1 989 ? 27.472 -13.392 -35.335 1.00 95.44 989 TYR A CA 1
ATOM 7565 C C . TYR A 1 989 ? 26.382 -14.067 -34.492 1.00 95.44 989 TYR A C 1
ATOM 7567 O O . TYR A 1 989 ? 25.664 -13.374 -33.775 1.00 95.44 989 TYR A O 1
ATOM 7575 N N . ALA A 1 990 ? 26.296 -15.402 -34.500 1.00 95.94 990 ALA A N 1
ATOM 7576 C CA . ALA A 1 990 ? 25.333 -16.139 -33.679 1.00 95.94 990 ALA A CA 1
ATOM 7577 C C . ALA A 1 990 ? 25.463 -15.782 -32.182 1.00 95.94 990 ALA A C 1
ATOM 7579 O O . ALA A 1 990 ? 24.494 -15.353 -31.550 1.00 95.94 990 ALA A O 1
ATOM 7580 N N . CYS A 1 991 ? 26.688 -15.845 -31.655 1.00 95.19 991 CYS A N 1
ATOM 7581 C CA . CYS A 1 991 ? 27.015 -15.537 -30.261 1.00 95.19 991 CYS A CA 1
ATOM 7582 C C . CYS A 1 991 ? 26.956 -14.041 -29.895 1.00 95.19 991 CYS A C 1
ATOM 7584 O O . CYS A 1 991 ? 27.047 -13.696 -28.720 1.00 95.19 991 CYS A O 1
ATOM 7586 N N . THR A 1 992 ? 26.776 -13.141 -30.869 1.00 94.19 992 THR A N 1
ATOM 7587 C CA . THR A 1 992 ? 26.515 -11.712 -30.609 1.00 94.19 992 THR A CA 1
ATOM 7588 C C . THR A 1 992 ? 25.061 -11.473 -30.173 1.00 94.19 992 THR A C 1
ATOM 7590 O O . THR A 1 992 ? 24.780 -10.505 -29.469 1.00 94.19 992 THR A O 1
ATOM 7593 N N . TYR A 1 993 ? 24.123 -12.349 -30.560 1.00 93.62 993 TYR A N 1
ATOM 7594 C CA . TYR A 1 993 ? 22.683 -12.144 -30.333 1.00 93.62 993 TYR A CA 1
ATOM 7595 C C . TYR A 1 993 ? 22.003 -13.203 -29.447 1.00 93.62 993 TYR A C 1
ATOM 7597 O O . TYR A 1 993 ? 20.850 -12.988 -29.046 1.00 93.62 993 TYR A O 1
ATOM 7605 N N . ALA A 1 994 ? 22.708 -14.292 -29.124 1.00 94.88 994 ALA A N 1
ATOM 7606 C CA . ALA A 1 994 ? 22.268 -15.427 -28.310 1.00 94.88 994 ALA A CA 1
ATOM 7607 C C . ALA A 1 994 ? 23.355 -15.865 -27.309 1.00 94.88 994 ALA A C 1
ATOM 7609 O O . ALA A 1 994 ? 24.491 -15.393 -27.379 1.00 94.88 994 ALA A O 1
ATOM 7610 N N . ASP A 1 995 ? 23.016 -16.746 -26.365 1.00 95.44 995 ASP A N 1
ATOM 7611 C CA . ASP A 1 995 ? 23.935 -17.125 -25.289 1.00 95.44 995 ASP A CA 1
ATOM 7612 C C . ASP A 1 995 ? 24.878 -18.280 -25.666 1.00 95.44 995 ASP A C 1
ATOM 7614 O O . ASP A 1 995 ? 24.485 -19.441 -25.737 1.00 95.44 995 ASP A O 1
ATOM 7618 N N . CYS A 1 996 ? 26.153 -17.948 -25.873 1.00 95.44 996 CYS A N 1
ATOM 7619 C CA . CYS A 1 996 ? 27.239 -18.909 -26.079 1.00 95.44 996 CYS A CA 1
ATOM 7620 C C . CYS A 1 996 ? 28.190 -19.026 -24.874 1.00 95.44 996 CYS A C 1
ATOM 7622 O O . CYS A 1 996 ? 29.281 -19.572 -25.029 1.00 95.44 996 CYS A O 1
ATOM 7624 N N . THR A 1 997 ? 27.839 -18.502 -23.691 1.00 95.88 997 THR A N 1
ATOM 7625 C CA . THR A 1 997 ? 28.761 -18.459 -22.532 1.00 95.88 997 THR A CA 1
ATOM 7626 C C . THR A 1 997 ? 29.336 -19.829 -22.156 1.00 95.88 997 THR A C 1
ATOM 7628 O O . THR A 1 997 ? 30.527 -19.910 -21.858 1.00 95.88 997 THR A O 1
ATOM 7631 N N . SER A 1 998 ? 28.545 -20.901 -22.283 1.00 95.38 998 SER A N 1
ATOM 7632 C CA . SER A 1 998 ? 28.944 -22.303 -22.069 1.00 95.38 998 SER A CA 1
ATOM 7633 C C . SER A 1 998 ? 30.065 -22.822 -22.985 1.00 95.38 998 SER A C 1
ATOM 7635 O O . SER A 1 998 ? 30.661 -23.852 -22.675 1.00 95.38 998 SER A O 1
ATOM 7637 N N . LEU A 1 999 ? 30.370 -22.148 -24.105 1.00 94.62 999 LEU A N 1
ATOM 7638 C CA . LEU A 1 999 ? 31.524 -22.473 -24.965 1.00 94.62 999 LEU A CA 1
ATOM 7639 C C . LEU A 1 999 ? 32.856 -21.931 -24.405 1.00 94.62 999 LEU A C 1
ATOM 7641 O O . LEU A 1 999 ? 33.928 -22.325 -24.872 1.00 94.62 999 LEU A O 1
ATOM 7645 N N . GLY A 1 1000 ? 32.800 -21.009 -23.436 1.00 92.94 1000 GLY A N 1
ATOM 7646 C CA . GLY A 1 1000 ? 33.967 -20.343 -22.855 1.00 92.94 1000 GLY A CA 1
ATOM 7647 C C . GLY A 1 1000 ? 34.948 -21.305 -22.181 1.00 92.94 1000 GLY A C 1
ATOM 7648 O O . GLY A 1 1000 ? 34.603 -22.434 -21.844 1.00 92.94 1000 GLY A O 1
ATOM 7649 N N . TYR A 1 1001 ? 36.188 -20.863 -21.965 1.00 91.19 1001 TYR A N 1
ATOM 7650 C CA . TYR A 1 1001 ? 37.213 -21.697 -21.328 1.00 91.19 1001 TYR A CA 1
ATOM 7651 C C . TYR A 1 1001 ? 36.737 -22.258 -19.975 1.00 91.19 1001 TYR A C 1
ATOM 7653 O O . TYR A 1 1001 ? 36.153 -21.535 -19.168 1.00 91.19 1001 TYR A O 1
ATOM 7661 N N . GLY A 1 1002 ? 36.947 -23.558 -19.748 1.00 87.88 1002 GLY A N 1
ATOM 7662 C CA . GLY A 1 1002 ? 36.525 -24.250 -18.521 1.00 87.88 1002 GLY A CA 1
ATOM 7663 C C . GLY A 1 1002 ? 35.010 -24.451 -18.355 1.00 87.88 1002 GLY A C 1
ATOM 7664 O O . GLY A 1 1002 ? 34.593 -25.021 -17.352 1.00 87.88 1002 GLY A O 1
ATOM 7665 N N . SER A 1 1003 ? 34.195 -24.010 -19.317 1.00 94.50 1003 SER A N 1
ATOM 7666 C CA . SER A 1 1003 ? 32.727 -24.110 -19.289 1.00 94.50 1003 SER A CA 1
ATOM 7667 C C . SER A 1 1003 ? 32.218 -25.455 -19.844 1.00 94.50 1003 SER A C 1
ATOM 7669 O O . SER A 1 1003 ? 32.958 -26.208 -20.482 1.00 94.50 1003 SER A O 1
ATOM 7671 N N . SER A 1 1004 ? 30.942 -25.775 -19.619 1.00 93.44 1004 SER A N 1
ATOM 7672 C CA . SER A 1 1004 ? 30.346 -27.105 -19.831 1.00 93.44 1004 SER A CA 1
ATOM 7673 C C . SER A 1 1004 ? 30.463 -27.651 -21.259 1.00 93.44 1004 SER A C 1
ATOM 7675 O O . SER A 1 1004 ? 30.568 -28.866 -21.434 1.00 93.44 1004 SER A O 1
ATOM 7677 N N . CYS A 1 1005 ? 30.482 -26.775 -22.268 1.00 94.25 1005 CYS A N 1
ATOM 7678 C CA . CYS A 1 1005 ? 30.608 -27.108 -23.689 1.00 94.25 1005 CYS A CA 1
ATOM 7679 C C . CYS A 1 1005 ? 32.006 -26.826 -24.269 1.00 94.25 1005 CYS A C 1
ATOM 7681 O O . CYS A 1 1005 ? 32.198 -26.939 -25.479 1.00 94.25 1005 CYS A O 1
ATOM 7683 N N . ASN A 1 1006 ? 33.000 -26.477 -23.446 1.00 91.94 1006 ASN A N 1
ATOM 7684 C CA . ASN A 1 1006 ? 34.328 -26.072 -23.923 1.00 91.94 1006 ASN A CA 1
ATOM 7685 C C . ASN A 1 1006 ? 35.111 -27.192 -24.640 1.00 91.94 1006 ASN A C 1
ATOM 7687 O O . ASN A 1 1006 ? 36.028 -26.911 -25.403 1.00 91.94 1006 ASN A O 1
ATOM 7691 N N . GLY A 1 1007 ? 34.739 -28.457 -24.414 1.00 89.25 1007 GLY A N 1
ATOM 7692 C CA . GLY A 1 1007 ? 35.351 -29.636 -25.038 1.00 89.2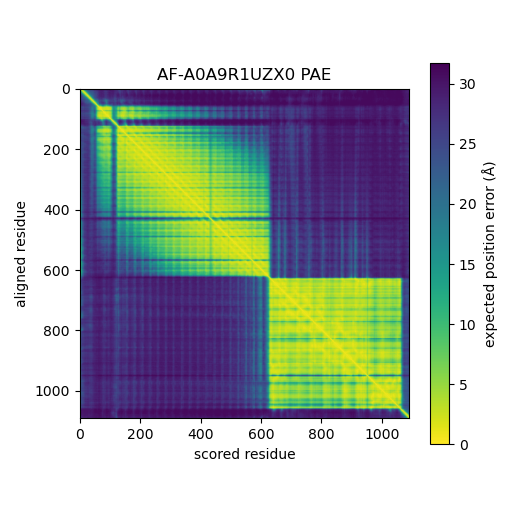5 1007 GLY A CA 1
ATOM 7693 C C . GLY A 1 1007 ? 34.784 -30.035 -26.408 1.00 89.25 1007 GLY A C 1
ATOM 7694 O O . GLY A 1 1007 ? 35.138 -31.104 -26.901 1.00 89.25 1007 GLY A O 1
ATOM 7695 N N . LEU A 1 1008 ? 33.892 -29.238 -27.008 1.00 92.00 1008 LEU A N 1
ATOM 7696 C CA . LEU A 1 1008 ? 33.368 -29.502 -28.354 1.00 92.00 1008 LEU A CA 1
ATOM 7697 C C . LEU A 1 1008 ? 34.446 -29.298 -29.437 1.00 92.00 1008 LEU A C 1
ATOM 7699 O O . LEU A 1 1008 ? 35.326 -28.447 -29.307 1.00 92.00 1008 LEU A O 1
ATOM 7703 N N . ASP A 1 1009 ? 34.334 -30.034 -30.545 1.00 90.88 1009 ASP A N 1
ATOM 7704 C CA . ASP A 1 1009 ? 35.124 -29.808 -31.763 1.00 90.88 1009 ASP A CA 1
ATOM 7705 C C . ASP A 1 1009 ? 34.627 -28.573 -32.550 1.00 90.88 1009 ASP A C 1
ATOM 7707 O O . ASP A 1 1009 ? 33.681 -27.889 -32.144 1.00 90.88 1009 ASP A O 1
ATOM 7711 N N . ALA A 1 1010 ? 35.276 -28.223 -33.666 1.00 90.50 1010 ALA A N 1
ATOM 7712 C CA . ALA A 1 1010 ? 34.916 -27.029 -34.440 1.00 90.50 1010 ALA A CA 1
ATOM 7713 C C . ALA A 1 1010 ? 33.465 -27.091 -34.959 1.00 90.50 1010 ALA A C 1
ATOM 7715 O O . ALA A 1 1010 ? 32.705 -26.126 -34.815 1.00 90.50 1010 ALA A O 1
ATOM 7716 N N . ARG A 1 1011 ? 33.049 -28.252 -35.483 1.00 92.31 1011 ARG A N 1
ATOM 7717 C CA . ARG A 1 1011 ? 31.674 -28.531 -35.922 1.00 92.31 1011 ARG A CA 1
ATOM 7718 C C . ARG A 1 1011 ? 30.649 -28.468 -34.787 1.00 92.31 1011 ARG A C 1
ATOM 7720 O O . ARG A 1 1011 ? 29.549 -27.946 -34.993 1.00 92.31 1011 ARG A O 1
ATOM 7727 N N . GLY A 1 1012 ? 30.991 -28.952 -33.597 1.00 93.00 1012 GLY A N 1
ATOM 7728 C CA . GLY A 1 1012 ? 30.171 -28.906 -32.390 1.00 93.00 1012 GLY A CA 1
ATOM 7729 C C . GLY A 1 1012 ? 30.007 -27.487 -31.853 1.00 93.00 1012 GLY A C 1
ATOM 7730 O O . GLY A 1 1012 ? 28.879 -27.062 -31.615 1.00 93.00 1012 GLY A O 1
ATOM 7731 N N . ASN A 1 1013 ? 31.096 -26.720 -31.745 1.00 94.00 1013 ASN A N 1
ATOM 7732 C CA . ASN A 1 1013 ? 31.055 -25.303 -31.362 1.00 94.00 1013 ASN A CA 1
ATOM 7733 C C . ASN A 1 1013 ? 30.171 -24.488 -32.317 1.00 94.00 1013 ASN A C 1
ATOM 7735 O O . ASN A 1 1013 ? 29.290 -23.745 -31.875 1.00 94.00 1013 ASN A O 1
ATOM 7739 N N . ALA A 1 1014 ? 30.355 -24.670 -33.630 1.00 95.38 1014 ALA A N 1
ATOM 7740 C CA . ALA A 1 1014 ? 29.538 -24.000 -34.634 1.00 95.38 1014 ALA A CA 1
ATOM 7741 C C . ALA A 1 1014 ? 28.059 -24.390 -34.530 1.00 95.38 1014 ALA A C 1
ATOM 7743 O O . ALA A 1 1014 ? 27.185 -23.525 -34.503 1.00 95.38 1014 ALA A O 1
ATOM 7744 N N . SER A 1 1015 ? 27.776 -25.686 -34.387 1.00 96.00 1015 SER A N 1
ATOM 7745 C CA . SER A 1 1015 ? 26.417 -26.197 -34.204 1.00 96.00 1015 SER A CA 1
ATOM 7746 C C . SER A 1 1015 ? 25.753 -25.662 -32.933 1.00 96.00 1015 SER A C 1
ATOM 7748 O O . SER A 1 1015 ? 24.574 -25.318 -32.969 1.00 96.00 1015 SER A O 1
ATOM 7750 N N . TYR A 1 1016 ? 26.478 -25.560 -31.815 1.00 96.19 1016 TYR A N 1
ATOM 7751 C CA . TYR A 1 1016 ? 25.945 -25.022 -30.561 1.00 96.19 1016 TYR A CA 1
ATOM 7752 C C . TYR A 1 1016 ? 25.557 -23.548 -30.712 1.00 96.19 1016 TYR A C 1
ATOM 7754 O O . TYR A 1 1016 ? 24.426 -23.174 -30.396 1.00 96.19 1016 TYR A O 1
ATOM 7762 N N . ALA A 1 1017 ? 26.454 -22.731 -31.272 1.00 96.94 1017 ALA A N 1
ATOM 7763 C CA . ALA A 1 1017 ? 26.199 -21.319 -31.544 1.00 96.94 1017 ALA A CA 1
ATOM 7764 C C . ALA A 1 1017 ? 25.011 -21.119 -32.503 1.00 96.94 1017 ALA A C 1
ATOM 7766 O O . ALA A 1 1017 ? 24.101 -20.334 -32.219 1.00 96.94 1017 ALA A O 1
ATOM 7767 N N . PHE A 1 1018 ? 24.974 -21.872 -33.610 1.00 97.62 1018 PHE A N 1
ATOM 7768 C CA . PHE A 1 1018 ? 23.871 -21.835 -34.573 1.00 97.62 1018 PHE A CA 1
ATOM 7769 C C . PHE A 1 1018 ? 22.542 -22.257 -33.933 1.00 97.62 1018 PHE A C 1
ATOM 7771 O O . PHE A 1 1018 ? 21.518 -21.622 -34.196 1.00 97.62 1018 PHE A O 1
ATOM 7778 N N . ASN A 1 1019 ? 22.535 -23.279 -33.066 1.00 97.38 1019 ASN A N 1
ATOM 7779 C CA . ASN A 1 1019 ? 21.335 -23.666 -32.332 1.00 97.38 1019 ASN A CA 1
ATOM 7780 C C . ASN A 1 1019 ? 20.890 -22.568 -31.368 1.00 97.38 1019 ASN A C 1
ATOM 7782 O O . ASN A 1 1019 ? 19.725 -22.189 -31.420 1.00 97.38 1019 ASN A O 1
ATOM 7786 N N . GLN A 1 1020 ? 21.781 -22.035 -30.527 1.00 96.38 1020 GLN A N 1
ATOM 7787 C CA . GLN A 1 1020 ? 21.405 -21.006 -29.555 1.00 96.38 1020 GLN A CA 1
ATOM 7788 C C . GLN A 1 1020 ? 20.787 -19.788 -30.257 1.00 96.38 1020 GLN A C 1
ATOM 7790 O O . GLN A 1 1020 ? 19.683 -19.381 -29.902 1.00 96.38 1020 GLN A O 1
ATOM 7795 N N . TYR A 1 1021 ? 21.374 -19.305 -31.359 1.00 97.06 1021 TYR A N 1
ATOM 7796 C CA . TYR A 1 1021 ? 20.746 -18.270 -32.192 1.00 97.06 1021 TYR A CA 1
ATOM 7797 C C . TYR A 1 1021 ? 19.376 -18.697 -32.755 1.00 97.06 1021 TYR A C 1
ATOM 7799 O O . TYR A 1 1021 ? 18.391 -17.969 -32.623 1.00 97.06 1021 TYR A O 1
ATOM 7807 N N . PHE A 1 1022 ? 19.268 -19.894 -33.336 1.00 97.19 1022 PHE A N 1
ATOM 7808 C CA . PHE A 1 1022 ? 18.011 -20.410 -33.889 1.00 97.19 1022 PHE A CA 1
ATOM 7809 C C . PHE A 1 1022 ? 16.882 -20.497 -32.844 1.00 97.19 1022 PHE A C 1
ATOM 7811 O O . PHE A 1 1022 ? 15.746 -20.116 -33.141 1.00 97.19 1022 PHE A O 1
ATOM 7818 N N . GLN A 1 1023 ? 17.188 -20.928 -31.614 1.00 96.19 1023 GLN A N 1
ATOM 7819 C CA . GLN A 1 1023 ? 16.230 -20.965 -30.504 1.00 96.19 1023 GLN A CA 1
ATOM 7820 C C . GLN A 1 1023 ? 15.910 -19.552 -29.984 1.00 96.19 1023 GLN A C 1
ATOM 7822 O O . GLN A 1 1023 ? 14.735 -19.209 -29.841 1.00 96.19 1023 GLN A O 1
ATOM 7827 N N . THR A 1 1024 ? 16.919 -18.694 -29.772 1.00 95.12 1024 THR A N 1
ATOM 7828 C CA . THR A 1 1024 ? 16.737 -17.296 -29.339 1.00 95.12 1024 THR A CA 1
ATOM 7829 C C . THR A 1 1024 ? 15.837 -16.499 -30.297 1.00 95.12 1024 THR A C 1
ATOM 7831 O O . THR A 1 1024 ? 15.063 -15.649 -29.854 1.00 95.12 1024 THR A O 1
ATOM 7834 N N . PHE A 1 1025 ? 15.860 -16.803 -31.598 1.00 94.19 1025 PHE A N 1
ATOM 7835 C CA . PHE A 1 1025 ? 14.966 -16.207 -32.597 1.00 94.19 1025 PHE A CA 1
ATOM 7836 C C . PHE A 1 1025 ? 13.751 -17.096 -32.946 1.00 94.19 1025 PHE A C 1
ATOM 7838 O O . PHE A 1 1025 ? 13.290 -17.114 -34.088 1.00 94.19 1025 PHE A O 1
ATOM 7845 N N . ASN A 1 1026 ? 13.188 -17.804 -31.954 1.00 94.19 1026 ASN A N 1
ATOM 7846 C CA . ASN A 1 1026 ? 11.890 -18.501 -32.033 1.00 94.19 1026 ASN A CA 1
ATOM 7847 C C . ASN A 1 1026 ? 11.766 -19.502 -33.207 1.00 94.19 1026 ASN A C 1
ATOM 7849 O O . ASN A 1 1026 ? 10.676 -19.688 -33.751 1.00 94.19 1026 ASN A O 1
ATOM 7853 N N . GLN A 1 1027 ? 12.875 -20.121 -33.631 1.00 94.50 1027 GLN A N 1
ATOM 7854 C CA . GLN A 1 1027 ? 12.942 -21.049 -34.772 1.00 94.50 1027 GLN A CA 1
ATOM 7855 C C . GLN A 1 1027 ? 12.400 -20.463 -36.100 1.00 94.50 1027 GLN A C 1
ATOM 7857 O O . GLN A 1 1027 ? 11.942 -21.197 -36.981 1.00 94.50 1027 GLN A O 1
ATOM 7862 N N . GLN A 1 1028 ? 12.412 -19.131 -36.258 1.00 92.06 1028 GLN A N 1
ATOM 7863 C CA . GLN A 1 1028 ? 11.809 -18.456 -37.412 1.00 92.06 1028 GLN A CA 1
ATOM 7864 C C . GLN A 1 1028 ? 12.458 -18.850 -38.750 1.00 92.06 1028 GLN A C 1
ATOM 7866 O O . GLN A 1 1028 ? 13.658 -19.107 -38.857 1.00 92.06 1028 GLN A O 1
ATOM 7871 N N . LYS A 1 1029 ? 11.661 -18.865 -39.828 1.00 88.25 1029 LYS A N 1
ATOM 7872 C CA . LYS A 1 1029 ? 12.148 -19.257 -41.159 1.00 88.25 1029 LYS A CA 1
ATOM 7873 C C . LYS A 1 1029 ? 13.241 -18.297 -41.647 1.00 88.25 1029 LYS A C 1
ATOM 7875 O O . LYS A 1 1029 ? 12.944 -17.181 -42.061 1.00 88.25 1029 LYS A O 1
ATOM 7880 N N . GLY A 1 1030 ? 14.478 -18.789 -41.669 1.00 88.00 1030 GLY A N 1
ATOM 7881 C CA . GLY A 1 1030 ? 15.669 -18.055 -42.103 1.00 88.00 1030 GLY A CA 1
ATOM 7882 C C . GLY A 1 1030 ? 16.730 -17.874 -41.015 1.00 88.00 1030 GLY A C 1
ATOM 7883 O O . GLY A 1 1030 ? 17.865 -17.571 -41.357 1.00 88.00 1030 GLY A O 1
ATOM 7884 N N . THR A 1 1031 ? 16.417 -18.121 -39.736 1.00 92.75 1031 THR A N 1
ATOM 7885 C CA . THR A 1 1031 ? 17.381 -17.952 -38.625 1.00 92.75 1031 THR A CA 1
ATOM 7886 C C . THR A 1 1031 ? 18.375 -19.112 -38.489 1.00 92.75 1031 THR A C 1
ATOM 7888 O O . THR A 1 1031 ? 19.317 -19.027 -37.714 1.00 92.75 1031 THR A O 1
ATOM 7891 N N . CYS A 1 1032 ? 18.205 -20.172 -39.285 1.00 95.38 1032 CYS A N 1
ATOM 7892 C CA . CYS A 1 1032 ? 19.200 -21.218 -39.520 1.00 95.38 1032 CYS A CA 1
ATOM 7893 C C . CYS A 1 1032 ? 19.737 -21.119 -40.960 1.00 95.38 1032 CYS A C 1
ATOM 7895 O O . CYS A 1 1032 ? 19.508 -22.004 -41.785 1.00 95.38 1032 CYS A O 1
ATOM 7897 N N . ASN A 1 1033 ? 20.372 -19.992 -41.293 1.00 92.19 1033 ASN A N 1
ATOM 7898 C CA . ASN A 1 1033 ? 21.036 -19.789 -42.583 1.00 92.19 1033 ASN A CA 1
ATOM 7899 C C . ASN A 1 1033 ? 22.335 -18.990 -42.416 1.00 92.19 1033 ASN A C 1
ATOM 7901 O O . ASN A 1 1033 ? 22.389 -17.783 -42.650 1.00 92.19 1033 ASN A O 1
ATOM 7905 N N . PHE A 1 1034 ? 23.387 -19.695 -42.023 1.00 93.25 1034 PHE A N 1
ATOM 7906 C CA . PHE A 1 1034 ? 24.731 -19.160 -41.857 1.00 93.25 1034 PHE A CA 1
ATOM 7907 C C . PHE A 1 1034 ? 25.554 -19.441 -43.119 1.00 93.25 1034 PHE A C 1
ATOM 7909 O O . PHE A 1 1034 ? 26.328 -20.388 -43.154 1.00 93.25 1034 PHE A O 1
ATOM 7916 N N . HIS A 1 1035 ? 25.333 -18.677 -44.195 1.00 89.00 1035 HIS A N 1
ATOM 7917 C CA . HIS A 1 1035 ? 26.048 -18.832 -45.478 1.00 89.00 1035 HIS A CA 1
ATOM 7918 C C . HIS A 1 1035 ? 25.990 -20.259 -46.079 1.00 89.00 1035 HIS A C 1
ATOM 7920 O O . HIS A 1 1035 ? 26.952 -20.733 -46.673 1.00 89.00 1035 HIS A O 1
ATOM 7926 N N . ASN A 1 1036 ? 24.856 -20.958 -45.927 1.00 86.56 1036 ASN A N 1
ATOM 7927 C CA . ASN A 1 1036 ? 24.672 -22.391 -46.237 1.00 86.56 1036 ASN A CA 1
ATOM 7928 C C . ASN A 1 1036 ? 25.516 -23.384 -45.399 1.00 86.56 1036 ASN A C 1
ATOM 7930 O O . ASN A 1 1036 ? 25.411 -24.590 -45.613 1.00 86.56 1036 ASN A O 1
ATOM 7934 N N . LEU A 1 1037 ? 26.285 -22.926 -44.405 1.00 93.00 1037 LEU A N 1
ATOM 7935 C CA . LEU A 1 1037 ? 27.043 -23.783 -43.479 1.00 93.00 1037 LEU A CA 1
ATOM 7936 C C . LEU A 1 1037 ? 26.149 -24.491 -42.447 1.00 93.00 1037 LEU A C 1
ATOM 7938 O O . LEU A 1 1037 ? 26.641 -25.315 -41.681 1.00 93.00 1037 LEU A O 1
ATOM 7942 N N . SER A 1 1038 ? 24.851 -24.175 -42.399 1.00 95.88 1038 SER A N 1
ATOM 7943 C CA . SER A 1 1038 ? 23.903 -24.623 -41.372 1.00 95.88 1038 SER A CA 1
ATOM 7944 C C . SER A 1 1038 ? 22.668 -25.323 -41.942 1.00 95.88 1038 SER A C 1
ATOM 7946 O O . SER A 1 1038 ? 22.123 -24.890 -42.957 1.00 95.88 1038 SER A O 1
ATOM 7948 N N . VAL A 1 1039 ? 22.150 -26.328 -41.233 1.00 96.12 1039 VAL A N 1
ATOM 7949 C CA . VAL A 1 1039 ? 20.920 -27.057 -41.580 1.00 96.12 1039 VAL A CA 1
ATOM 7950 C C . VAL A 1 1039 ? 20.011 -27.249 -40.360 1.00 96.12 1039 VAL A C 1
ATOM 7952 O O . VAL A 1 1039 ? 20.478 -27.441 -39.237 1.00 96.12 1039 VAL A O 1
ATOM 7955 N N . VAL A 1 1040 ? 18.690 -27.220 -40.576 1.00 96.69 1040 VAL A N 1
ATOM 7956 C CA . VAL A 1 1040 ? 17.705 -27.559 -39.537 1.00 96.69 1040 VAL A CA 1
ATOM 7957 C C . VAL A 1 1040 ? 17.507 -29.072 -39.492 1.00 96.69 1040 VAL A C 1
ATOM 7959 O O . VAL A 1 1040 ? 17.016 -29.664 -40.453 1.00 96.69 1040 VAL A O 1
ATOM 7962 N N . THR A 1 1041 ? 17.807 -29.688 -38.351 1.00 94.69 1041 THR A N 1
ATOM 7963 C CA . THR A 1 1041 ? 17.579 -31.116 -38.095 1.00 94.69 1041 THR A CA 1
ATOM 7964 C C . THR A 1 1041 ? 16.400 -31.352 -37.145 1.00 94.69 1041 THR A C 1
ATOM 7966 O O . THR A 1 1041 ? 16.021 -30.485 -36.354 1.00 94.69 1041 THR A O 1
ATOM 7969 N N . LYS A 1 1042 ? 15.802 -32.547 -37.233 1.00 95.06 1042 LYS A N 1
ATOM 7970 C CA . LYS A 1 1042 ? 14.832 -33.098 -36.261 1.00 95.06 1042 LYS A CA 1
ATOM 7971 C C . LYS A 1 1042 ? 15.432 -34.217 -35.400 1.00 95.06 1042 LYS A C 1
ATOM 7973 O O . LYS A 1 1042 ? 14.765 -34.725 -34.503 1.00 95.06 1042 LYS A O 1
ATOM 7978 N N . ILE A 1 1043 ? 16.672 -34.612 -35.685 1.00 91.25 1043 ILE A N 1
ATOM 7979 C CA . ILE A 1 1043 ? 17.450 -35.546 -34.872 1.00 91.25 1043 ILE A CA 1
ATOM 7980 C C . ILE A 1 1043 ? 18.116 -34.718 -33.773 1.00 91.25 1043 ILE A C 1
ATOM 7982 O O . ILE A 1 1043 ? 18.718 -33.687 -34.063 1.00 91.25 1043 ILE A O 1
ATOM 7986 N N . GLN A 1 1044 ? 17.982 -35.146 -32.519 1.00 88.56 1044 GLN A N 1
ATOM 7987 C CA . GLN A 1 1044 ? 18.570 -34.445 -31.380 1.00 88.56 1044 GLN A CA 1
ATOM 7988 C C . GLN A 1 1044 ? 20.106 -34.542 -31.442 1.00 88.56 1044 GLN A C 1
ATOM 7990 O O . GLN A 1 1044 ? 20.614 -35.665 -31.401 1.00 88.56 1044 GLN A O 1
ATOM 7995 N N . PRO A 1 1045 ? 20.852 -33.424 -31.534 1.00 89.00 1045 PRO A N 1
ATOM 7996 C CA . PRO A 1 1045 ? 22.304 -33.485 -31.657 1.00 89.00 1045 PRO A CA 1
ATOM 7997 C C . PRO A 1 1045 ? 22.956 -33.970 -30.356 1.00 89.00 1045 PRO A C 1
ATOM 7999 O O . PRO A 1 1045 ? 22.543 -33.594 -29.255 1.00 89.00 1045 PRO A O 1
ATOM 8002 N N . THR A 1 1046 ? 23.987 -34.803 -30.483 1.00 83.56 1046 THR A N 1
ATOM 8003 C CA . THR A 1 1046 ? 24.754 -35.356 -29.359 1.00 83.56 1046 THR A CA 1
ATOM 8004 C C . THR A 1 1046 ? 26.054 -34.586 -29.159 1.00 83.56 1046 THR A C 1
ATOM 8006 O O . THR A 1 1046 ? 26.834 -34.444 -30.094 1.00 83.56 1046 THR A O 1
ATOM 8009 N N . THR A 1 1047 ? 26.313 -34.140 -27.932 1.00 79.38 1047 THR A N 1
ATOM 8010 C CA . THR A 1 1047 ? 27.526 -33.403 -27.528 1.00 79.38 1047 THR A CA 1
ATOM 8011 C C . THR A 1 1047 ? 28.698 -34.301 -27.134 1.00 79.38 1047 THR A C 1
ATOM 8013 O O . THR A 1 1047 ? 29.812 -33.814 -27.002 1.00 79.38 1047 THR A O 1
ATOM 8016 N N . GLY A 1 1048 ? 28.457 -35.587 -26.852 1.00 75.75 1048 GLY A N 1
ATOM 8017 C CA . GLY A 1 1048 ? 29.444 -36.494 -26.240 1.00 75.75 1048 GLY A CA 1
ATOM 8018 C C . GLY A 1 1048 ? 29.753 -36.201 -24.760 1.00 75.75 1048 GLY A C 1
ATOM 8019 O O . GLY A 1 1048 ? 30.312 -37.049 -24.072 1.00 75.75 1048 GLY A O 1
ATOM 8020 N N . MET A 1 1049 ? 29.335 -35.039 -24.253 1.00 80.94 1049 MET A N 1
ATOM 8021 C CA . MET A 1 1049 ? 29.554 -34.545 -22.893 1.00 80.94 1049 MET A CA 1
ATOM 8022 C C . MET A 1 1049 ? 28.218 -34.535 -22.134 1.00 80.94 1049 MET A C 1
ATOM 8024 O O . MET A 1 1049 ? 27.209 -34.095 -22.679 1.00 80.94 1049 MET A O 1
ATOM 8028 N N . SER A 1 1050 ? 28.183 -34.995 -20.879 1.00 72.88 1050 SER A N 1
ATOM 8029 C CA . SER A 1 1050 ? 26.933 -35.094 -20.095 1.00 72.88 1050 SER A CA 1
ATOM 8030 C C . SER A 1 1050 ? 26.287 -33.743 -19.770 1.00 72.88 1050 SER A C 1
ATOM 8032 O O . SER A 1 1050 ? 25.065 -33.651 -19.606 1.00 72.88 1050 SER A O 1
ATOM 8034 N N . ASP A 1 1051 ? 27.117 -32.709 -19.657 1.00 79.44 1051 ASP A N 1
ATOM 8035 C CA . ASP A 1 1051 ? 26.731 -31.445 -19.037 1.00 79.44 1051 ASP A CA 1
ATOM 8036 C C . ASP A 1 1051 ? 26.366 -30.396 -20.103 1.00 79.44 1051 ASP A C 1
ATOM 8038 O O . ASP A 1 1051 ? 25.369 -29.693 -19.927 1.00 79.44 1051 ASP A O 1
ATOM 8042 N N . CYS A 1 1052 ? 27.058 -30.403 -21.251 1.00 89.56 1052 CYS A N 1
ATOM 8043 C CA . CYS A 1 1052 ? 26.721 -29.626 -22.449 1.00 89.56 1052 CYS A CA 1
ATOM 8044 C C . CYS A 1 1052 ? 25.479 -30.172 -23.174 1.00 89.56 1052 CYS A C 1
ATOM 8046 O O . CYS A 1 1052 ? 25.406 -31.373 -23.460 1.00 89.56 1052 CYS A O 1
ATOM 8048 N N . LYS A 1 1053 ? 24.513 -29.307 -23.527 1.00 87.31 1053 LYS A N 1
ATOM 8049 C CA . LYS A 1 1053 ? 23.209 -29.713 -24.097 1.00 87.31 1053 LYS A CA 1
ATOM 8050 C C . LYS A 1 1053 ? 22.720 -28.786 -25.213 1.00 87.31 1053 LYS A C 1
ATOM 8052 O O . LYS A 1 1053 ? 22.787 -27.572 -25.102 1.00 87.31 1053 LYS A O 1
ATOM 8057 N N . TYR A 1 1054 ? 22.137 -29.372 -26.259 1.00 90.81 1054 TYR A N 1
ATOM 8058 C CA . TYR A 1 1054 ? 21.442 -28.638 -27.321 1.00 90.81 1054 TYR A CA 1
ATOM 8059 C C . TYR A 1 1054 ? 19.996 -28.329 -26.922 1.00 90.81 1054 TYR A C 1
ATOM 8061 O O . TYR A 1 1054 ? 19.096 -29.161 -27.068 1.00 90.81 1054 TYR A O 1
ATOM 8069 N N . GLU A 1 1055 ? 19.783 -27.127 -26.405 1.00 91.38 1055 GLU A N 1
ATOM 8070 C CA . GLU A 1 1055 ? 18.506 -26.703 -25.829 1.00 91.38 1055 GLU A CA 1
ATOM 8071 C C . GLU A 1 1055 ? 17.426 -26.391 -26.882 1.00 91.38 1055 GLU A C 1
ATOM 8073 O O . GLU A 1 1055 ? 17.717 -26.210 -28.069 1.00 91.38 1055 GLU A O 1
ATOM 8078 N N . ILE A 1 1056 ? 16.168 -26.330 -26.428 1.00 94.50 1056 ILE A N 1
ATOM 8079 C CA . ILE A 1 1056 ? 14.997 -25.865 -27.184 1.00 94.50 1056 ILE A CA 1
ATOM 8080 C C . ILE A 1 1056 ? 14.287 -24.832 -26.310 1.00 94.50 1056 ILE A C 1
ATOM 8082 O O . ILE A 1 1056 ? 13.797 -25.188 -25.242 1.00 94.50 1056 ILE A O 1
ATOM 8086 N N . MET A 1 1057 ? 14.206 -23.579 -26.761 1.00 95.19 1057 MET A N 1
ATOM 8087 C CA . MET A 1 1057 ? 13.643 -22.490 -25.953 1.00 95.19 1057 MET A CA 1
ATOM 8088 C C . MET A 1 1057 ? 12.146 -22.670 -25.644 1.00 95.19 1057 MET A C 1
ATOM 8090 O O . MET A 1 1057 ? 11.413 -23.401 -26.320 1.00 95.19 1057 MET A O 1
ATOM 8094 N N . ILE A 1 1058 ? 11.692 -21.968 -24.603 1.00 95.62 1058 ILE A N 1
ATOM 8095 C CA . ILE A 1 1058 ? 10.295 -21.944 -24.153 1.00 95.62 1058 ILE A CA 1
ATOM 8096 C C . ILE A 1 1058 ? 9.407 -21.289 -25.217 1.00 95.62 1058 ILE A C 1
ATOM 8098 O O . ILE A 1 1058 ? 9.705 -20.214 -25.735 1.00 95.62 1058 ILE A O 1
ATOM 8102 N N . ASP A 1 1059 ? 8.263 -21.907 -25.498 1.00 92.69 1059 ASP A N 1
ATOM 8103 C CA . ASP A 1 1059 ? 7.225 -21.323 -26.346 1.00 92.69 1059 ASP A CA 1
ATOM 8104 C C . ASP A 1 1059 ? 6.434 -20.265 -25.559 1.00 92.69 1059 ASP A C 1
ATOM 8106 O O . ASP A 1 1059 ? 5.560 -20.573 -24.744 1.00 92.69 1059 ASP A O 1
ATOM 8110 N N . ILE A 1 1060 ? 6.752 -18.997 -25.834 1.00 87.31 1060 ILE A N 1
ATOM 8111 C CA . ILE A 1 1060 ? 6.100 -17.812 -25.257 1.00 87.31 1060 ILE A CA 1
ATOM 8112 C C . ILE A 1 1060 ? 4.829 -17.373 -26.018 1.00 87.31 1060 ILE A C 1
ATOM 8114 O O . ILE A 1 1060 ? 4.292 -16.297 -25.751 1.00 87.31 1060 ILE A O 1
ATOM 8118 N N . GLY A 1 1061 ? 4.348 -18.160 -26.989 1.00 68.94 1061 GLY A N 1
ATOM 8119 C CA . GLY A 1 1061 ? 3.076 -17.958 -27.695 1.00 68.94 1061 GLY A CA 1
ATOM 8120 C C . GLY A 1 1061 ? 3.016 -16.801 -28.705 1.00 68.94 1061 GLY A C 1
ATOM 8121 O O . GLY A 1 1061 ? 1.986 -16.618 -29.355 1.00 68.94 1061 GLY A O 1
ATOM 8122 N N . LYS A 1 1062 ? 4.091 -16.020 -28.880 1.00 53.03 1062 LYS A N 1
ATOM 8123 C CA . LYS A 1 1062 ? 4.144 -14.831 -29.761 1.00 53.03 1062 LYS A CA 1
ATOM 8124 C C . LYS A 1 1062 ? 4.388 -15.168 -31.246 1.00 53.03 1062 LYS A C 1
ATOM 8126 O O . LYS A 1 1062 ? 5.241 -14.571 -31.898 1.00 53.03 1062 LYS A O 1
ATOM 8131 N N . HIS A 1 1063 ? 3.644 -16.123 -31.800 1.00 44.00 1063 HIS A N 1
ATOM 8132 C CA . HIS A 1 1063 ? 3.750 -16.485 -33.218 1.00 44.00 1063 HIS A CA 1
ATOM 8133 C C . HIS A 1 1063 ? 3.014 -15.485 -34.131 1.00 44.00 1063 HIS A C 1
ATOM 8135 O O . HIS A 1 1063 ? 1.854 -15.688 -34.494 1.00 44.00 1063 HIS A O 1
ATOM 8141 N N . GLU A 1 1064 ? 3.699 -14.418 -34.553 1.00 34.34 1064 GLU A N 1
ATOM 8142 C CA . GLU A 1 1064 ? 3.251 -13.635 -35.711 1.00 34.34 1064 GLU A CA 1
ATOM 8143 C C . GLU A 1 1064 ? 3.317 -14.457 -37.011 1.00 34.34 1064 GLU A C 1
ATOM 8145 O O . GLU A 1 1064 ? 4.123 -15.376 -37.173 1.00 34.34 1064 GLU A O 1
ATOM 8150 N N . LYS A 1 1065 ? 2.443 -14.119 -37.968 1.00 29.98 1065 LYS A N 1
ATOM 8151 C CA . LYS A 1 1065 ? 2.355 -14.804 -39.267 1.00 29.98 1065 LYS A CA 1
ATOM 8152 C C . LYS A 1 1065 ? 3.630 -14.569 -40.096 1.00 29.98 1065 LYS A C 1
ATOM 8154 O O . LYS A 1 1065 ? 4.162 -13.459 -40.082 1.00 29.98 1065 LYS A O 1
ATOM 8159 N N . PRO A 1 1066 ? 4.092 -15.557 -40.886 1.00 30.81 1066 PRO A N 1
ATOM 8160 C CA . PRO A 1 1066 ? 5.329 -15.429 -41.649 1.00 30.81 1066 PRO A CA 1
ATOM 8161 C C . PRO A 1 1066 ? 5.237 -14.306 -42.690 1.00 30.81 1066 PRO A C 1
ATOM 8163 O O . PRO A 1 1066 ? 4.474 -14.396 -43.657 1.00 30.81 1066 PRO A O 1
ATOM 8166 N N . ARG A 1 1067 ? 6.062 -13.263 -42.528 1.00 30.58 1067 ARG A N 1
ATOM 8167 C CA . ARG A 1 1067 ? 6.328 -12.294 -43.601 1.00 30.58 1067 ARG A CA 1
ATOM 8168 C C . ARG A 1 1067 ? 6.951 -13.038 -44.788 1.00 30.58 1067 ARG A C 1
ATOM 8170 O O . ARG A 1 1067 ? 7.843 -13.867 -44.612 1.00 30.58 1067 ARG A O 1
ATOM 8177 N N . LYS A 1 1068 ? 6.463 -12.766 -46.002 1.00 30.61 1068 LYS A N 1
ATOM 8178 C CA . LYS A 1 1068 ? 7.039 -13.337 -47.230 1.00 30.61 1068 LYS A CA 1
ATOM 8179 C C . LYS A 1 1068 ? 8.471 -12.808 -47.426 1.00 30.61 1068 LYS A C 1
ATOM 8181 O O . LYS A 1 1068 ? 8.708 -11.639 -47.122 1.00 30.61 1068 LYS A O 1
ATOM 8186 N N . PRO A 1 1069 ? 9.406 -13.621 -47.950 1.00 29.36 1069 PRO A N 1
ATOM 8187 C CA . PRO A 1 1069 ? 10.740 -13.138 -48.281 1.00 29.36 1069 PRO A CA 1
ATOM 8188 C C . PRO A 1 1069 ? 10.654 -12.127 -49.428 1.00 29.36 1069 PRO A C 1
ATOM 8190 O O . PRO A 1 1069 ? 10.009 -12.390 -50.443 1.00 29.36 1069 PRO A O 1
ATOM 8193 N N . VAL A 1 1070 ? 11.322 -10.986 -49.269 1.00 27.97 1070 VAL A N 1
ATOM 8194 C CA . VAL A 1 1070 ? 11.560 -10.036 -50.359 1.00 27.97 1070 VAL A CA 1
ATOM 8195 C C . VAL A 1 1070 ? 12.914 -10.380 -50.967 1.00 27.97 1070 VAL A C 1
ATOM 8197 O O . VAL A 1 1070 ? 13.943 -10.255 -50.306 1.00 27.97 1070 VAL A O 1
ATOM 8200 N N . THR A 1 1071 ? 12.913 -10.842 -52.214 1.00 29.30 1071 THR A N 1
ATOM 8201 C CA . THR A 1 1071 ? 14.133 -10.964 -53.019 1.00 29.30 1071 THR A CA 1
ATOM 8202 C C . THR A 1 1071 ? 14.710 -9.580 -53.291 1.00 29.30 1071 THR A C 1
ATOM 8204 O O . THR A 1 1071 ? 13.967 -8.641 -53.574 1.00 29.30 1071 THR A O 1
ATOM 8207 N N . SER A 1 1072 ? 16.032 -9.449 -53.237 1.00 30.00 1072 SER A N 1
ATOM 8208 C CA . SER A 1 1072 ? 16.713 -8.218 -53.625 1.00 30.00 1072 SER A CA 1
ATOM 8209 C C . SER A 1 1072 ? 16.529 -7.921 -55.118 1.00 30.00 1072 SER A C 1
ATOM 8211 O O . SER A 1 1072 ? 16.572 -8.825 -55.947 1.00 30.00 1072 SER A O 1
ATOM 8213 N N . VAL A 1 1073 ? 16.360 -6.639 -55.456 1.00 27.52 1073 VAL A N 1
ATOM 8214 C CA . VAL A 1 1073 ? 17.325 -5.841 -56.243 1.00 27.52 1073 VAL A CA 1
ATOM 8215 C C . VAL A 1 1073 ? 16.811 -4.395 -56.351 1.00 27.52 1073 VAL A C 1
ATOM 8217 O O . VAL A 1 1073 ? 15.720 -4.173 -56.852 1.00 27.52 1073 VAL A O 1
ATOM 8220 N N . ALA A 1 1074 ? 17.645 -3.456 -55.883 1.00 29.12 1074 ALA A N 1
ATOM 8221 C CA . ALA A 1 1074 ? 17.816 -2.042 -56.271 1.00 29.12 1074 ALA A CA 1
ATOM 8222 C C . ALA A 1 1074 ? 16.627 -1.061 -56.511 1.00 29.12 1074 ALA A C 1
ATOM 8224 O O . ALA A 1 1074 ? 15.489 -1.409 -56.782 1.00 29.12 1074 ALA A O 1
ATOM 8225 N N . ALA A 1 1075 ? 17.015 0.223 -56.525 1.00 26.67 1075 ALA A N 1
ATOM 8226 C CA . ALA A 1 1075 ? 16.334 1.398 -57.092 1.00 26.67 1075 ALA A CA 1
ATOM 8227 C C . ALA A 1 1075 ? 15.246 2.137 -56.267 1.00 26.67 1075 ALA A C 1
ATOM 8229 O O . ALA A 1 1075 ? 14.082 1.767 -56.205 1.00 26.67 1075 ALA A O 1
ATOM 8230 N N . LEU A 1 1076 ? 15.683 3.286 -55.730 1.00 29.00 1076 LEU A N 1
ATOM 8231 C CA . LEU A 1 1076 ? 14.978 4.565 -55.534 1.00 29.00 1076 LEU A CA 1
ATOM 8232 C C . LEU A 1 1076 ? 13.496 4.575 -55.084 1.00 29.00 1076 LEU A C 1
ATOM 8234 O O . LEU A 1 1076 ? 12.572 4.479 -55.880 1.00 29.00 1076 LEU A O 1
ATOM 8238 N N . GLY A 1 1077 ? 13.309 5.001 -53.829 1.00 31.89 1077 GLY A N 1
ATOM 8239 C CA . GLY A 1 1077 ? 12.743 6.330 -53.542 1.00 31.89 1077 GLY A CA 1
ATOM 8240 C C . GLY A 1 1077 ? 11.254 6.557 -53.821 1.00 31.89 1077 GLY A C 1
ATOM 8241 O O . GLY A 1 1077 ? 10.872 6.898 -54.935 1.00 31.89 1077 GLY A O 1
ATOM 8242 N N . TRP A 1 1078 ? 10.440 6.529 -52.760 1.00 22.81 1078 TRP A N 1
ATOM 8243 C CA . TRP A 1 1078 ? 9.007 6.830 -52.824 1.00 22.81 1078 TRP A CA 1
ATOM 8244 C C . TRP A 1 1078 ? 8.591 8.072 -52.025 1.00 22.81 1078 TRP A C 1
ATOM 8246 O O . TRP A 1 1078 ? 9.247 8.500 -51.074 1.00 22.81 1078 TRP A O 1
ATOM 8256 N N . ARG A 1 1079 ? 7.491 8.664 -52.491 1.00 23.50 1079 ARG A N 1
ATOM 8257 C CA . ARG A 1 1079 ? 6.827 9.899 -52.049 1.00 23.50 1079 ARG A CA 1
ATOM 8258 C C . ARG A 1 1079 ? 5.362 9.558 -51.727 1.00 23.50 1079 ARG A C 1
ATOM 8260 O O . ARG A 1 1079 ? 4.899 8.520 -52.186 1.00 23.50 1079 ARG A O 1
ATOM 8267 N N . LEU A 1 1080 ? 4.642 10.506 -51.106 1.00 24.67 1080 LEU A N 1
ATOM 8268 C CA . LEU A 1 1080 ? 3.179 10.488 -50.872 1.00 24.67 1080 LEU A CA 1
ATOM 8269 C C . LEU A 1 1080 ? 2.774 9.440 -49.797 1.00 24.67 1080 LEU A C 1
ATOM 8271 O O . LEU A 1 1080 ? 3.440 8.426 -49.632 1.00 24.67 1080 LEU A O 1
ATOM 8275 N N . GLN A 1 1081 ? 1.874 9.714 -48.845 1.00 27.00 1081 GLN A N 1
ATOM 8276 C CA . GLN A 1 1081 ? 0.467 10.139 -48.957 1.00 27.00 1081 GLN A CA 1
ATOM 8277 C C . GLN A 1 1081 ? -0.379 9.130 -49.748 1.00 27.00 1081 GLN A C 1
ATOM 8279 O O . GLN A 1 1081 ? -0.302 9.095 -50.966 1.00 27.00 1081 GLN A O 1
ATOM 8284 N N . ASP A 1 1082 ? -1.237 8.364 -49.065 1.00 23.92 1082 ASP A N 1
ATOM 8285 C CA . ASP A 1 1082 ? -2.644 8.782 -49.005 1.00 23.92 1082 ASP A CA 1
ATOM 8286 C C . ASP A 1 1082 ? -3.460 8.095 -47.892 1.00 23.92 1082 ASP A C 1
ATOM 8288 O O . ASP A 1 1082 ? -2.961 7.235 -47.165 1.00 23.92 1082 ASP A O 1
ATOM 8292 N N . LEU A 1 1083 ? -4.699 8.566 -47.710 1.00 27.36 1083 LEU A N 1
ATOM 8293 C CA . LEU A 1 1083 ? -5.610 8.208 -46.616 1.00 27.36 1083 LEU A CA 1
ATOM 8294 C C . LEU A 1 1083 ? -6.246 6.809 -46.733 1.00 27.36 1083 LEU A C 1
ATOM 8296 O O . LEU A 1 1083 ? -6.528 6.322 -47.824 1.00 27.36 1083 LEU A O 1
ATOM 8300 N N . SER A 1 1084 ? -6.691 6.256 -45.597 1.00 22.64 1084 SER A N 1
ATOM 8301 C CA . SER A 1 1084 ? -8.092 5.801 -45.452 1.00 22.64 1084 SER A CA 1
ATOM 8302 C C . SER A 1 1084 ? -8.495 5.560 -43.986 1.00 22.64 1084 SER A C 1
ATOM 8304 O O . SER A 1 1084 ? -7.662 5.296 -43.123 1.00 22.64 1084 SER A O 1
ATOM 8306 N N . TYR A 1 1085 ? -9.793 5.709 -43.702 1.00 27.59 1085 TYR A N 1
ATOM 8307 C CA . TYR A 1 1085 ? -10.410 5.655 -42.369 1.00 27.59 1085 TYR A CA 1
ATOM 8308 C C . TYR A 1 1085 ? -11.131 4.316 -42.128 1.00 27.59 1085 TYR A C 1
ATOM 8310 O O . TYR A 1 1085 ? -12.073 4.009 -42.852 1.00 27.59 1085 TYR A O 1
ATOM 8318 N N . SER A 1 1086 ? -10.778 3.597 -41.056 1.00 23.56 1086 SER A N 1
ATOM 8319 C CA . SER A 1 1086 ? -11.659 2.705 -40.263 1.00 23.56 1086 SER A CA 1
ATOM 8320 C C . SER A 1 1086 ? -10.835 2.050 -39.141 1.00 23.56 1086 SER A C 1
ATOM 8322 O O . SER A 1 1086 ? -9.716 1.634 -39.410 1.00 23.56 1086 SER A O 1
ATOM 8324 N N . GLY A 1 1087 ? -11.292 1.868 -37.900 1.00 24.00 1087 GLY A N 1
ATOM 8325 C CA . GLY A 1 1087 ? -12.600 2.140 -37.295 1.00 24.00 1087 GLY A CA 1
ATOM 8326 C C . GLY A 1 1087 ? -12.934 1.064 -36.242 1.00 24.00 1087 GLY A C 1
ATOM 8327 O O . GLY A 1 1087 ? -12.483 -0.064 -36.377 1.00 24.00 1087 GLY A O 1
ATOM 8328 N N . VAL A 1 1088 ? -13.762 1.397 -35.242 1.00 21.06 1088 VAL A N 1
ATOM 8329 C CA . VAL A 1 1088 ? -14.310 0.487 -34.198 1.00 21.06 1088 VAL A CA 1
ATOM 8330 C C . VAL A 1 1088 ? -13.366 0.076 -33.043 1.00 21.06 1088 VAL A C 1
ATOM 8332 O O . VAL A 1 1088 ? -12.698 -0.950 -33.044 1.00 21.06 1088 VAL A O 1
ATOM 8335 N N . VAL A 1 1089 ? -13.424 0.911 -32.003 1.00 22.19 1089 VAL A N 1
ATOM 8336 C CA . VAL A 1 1089 ? -13.461 0.619 -30.550 1.00 22.19 1089 VAL A CA 1
ATOM 8337 C C . VAL A 1 1089 ? -13.622 -0.854 -30.117 1.00 22.19 1089 VAL A C 1
ATOM 8339 O O . VAL A 1 1089 ? -14.625 -1.471 -30.464 1.00 22.19 1089 VAL A O 1
ATOM 8342 N N . ALA A 1 1090 ? -12.768 -1.320 -29.189 1.00 19.81 1090 ALA A N 1
ATOM 8343 C CA . ALA A 1 1090 ? -13.176 -1.882 -27.880 1.00 19.81 1090 ALA A CA 1
ATOM 8344 C C . ALA A 1 1090 ? -11.967 -2.261 -26.996 1.00 19.81 1090 ALA A C 1
ATOM 8346 O O . ALA A 1 1090 ? -11.106 -3.020 -27.427 1.00 19.81 1090 ALA A O 1
ATOM 8347 N N . PHE A 1 1091 ? -11.956 -1.812 -25.736 1.00 21.83 1091 PHE A N 1
ATOM 8348 C CA . PHE A 1 1091 ? -11.172 -2.419 -24.651 1.00 21.83 1091 PHE A CA 1
ATOM 8349 C C . PHE A 1 1091 ? -11.982 -2.399 -23.349 1.00 21.83 1091 PHE A C 1
ATOM 8351 O O . PHE A 1 1091 ? -12.718 -1.444 -23.090 1.00 21.83 1091 PHE A O 1
ATOM 8358 N N . HIS A 1 1092 ? -11.836 -3.472 -22.572 1.00 27.27 1092 HIS A N 1
ATO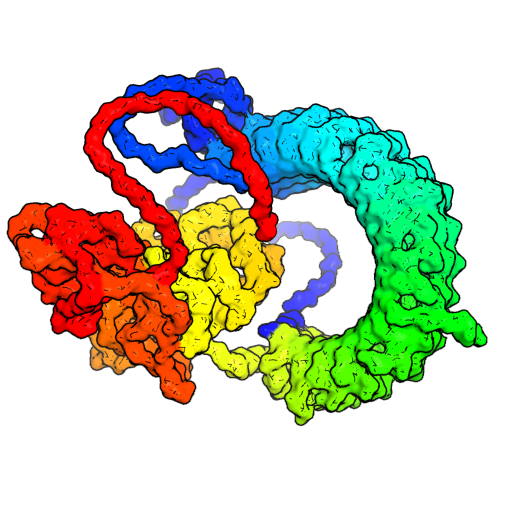M 8359 C CA . HIS A 1 1092 ? -12.415 -3.693 -21.246 1.00 27.27 1092 HIS A CA 1
ATOM 8360 C C . HIS A 1 1092 ? -11.293 -3.780 -20.206 1.00 27.27 1092 HIS A C 1
ATOM 8362 O O . HIS A 1 1092 ? -10.197 -4.248 -20.592 1.00 27.27 1092 HIS A O 1
#